Protein 5AZA (pdb70)

B-factor: mean 39.56, std 14.18, range [19.98, 106.53]

CATH classification: 2.60.40.3020 (+1 more: 2.60.40.3030)

Organism: NCBI:txid1185654

Structure (mmCIF, N/CA/C/O backbone):
data_5AZA
#
_entry.id   5AZA
#
_cell.length_a   66.468
_cell.length_b   100.467
_cell.length_c   140.920
_cell.angle_alpha   90.00
_cell.angle_beta   90.00
_cell.angle_gamma   90.00
#
_symmetry.space_group_name_H-M   'P 21 21 21'
#
loop_
_entity.id
_entity.type
_entity.pdbx_description
1 polymer 'Maltose-binding periplasmic protein,Oligosaccharyl transferase stt3 subunit related protein'
2 branched alpha-D-glucopyranose-(1-4)-alpha-D-glucopyranose
3 non-polymer 'CALCIUM ION'
4 water water
#
loop_
_atom_site.group_PDB
_atom_site.id
_atom_site.type_symbol
_atom_site.label_atom_id
_atom_site.label_alt_id
_atom_site.label_comp_id
_atom_site.label_asym_id
_atom_site.label_entity_id
_atom_site.label_seq_id
_atom_site.pdbx_PDB_ins_code
_atom_site.Cartn_x
_atom_site.Cartn_y
_atom_site.Cartn_z
_atom_site.occupancy
_atom_site.B_iso_or_equiv
_atom_site.auth_seq_id
_atom_site.auth_comp_id
_atom_site.auth_asym_id
_atom_site.auth_atom_id
_atom_site.pdbx_PDB_model_num
ATOM 1 N N . LYS A 1 2 ? 10.773 -0.272 22.235 1.00 45.86 1 LYS A N 1
ATOM 2 C CA . LYS A 1 2 ? 12.142 0.006 21.678 1.00 45.37 1 LYS A CA 1
ATOM 3 C C . LYS A 1 2 ? 12.130 0.938 20.474 1.00 45.78 1 LYS A C 1
ATOM 4 O O . LYS A 1 2 ? 11.196 0.926 19.693 1.00 47.07 1 LYS A O 1
ATOM 10 N N . ILE A 1 3 ? 13.178 1.750 20.343 1.00 38.18 2 ILE A N 1
ATOM 11 C CA . ILE A 1 3 ? 13.295 2.748 19.276 1.00 41.44 2 ILE A CA 1
ATOM 12 C C . ILE A 1 3 ? 13.341 2.099 17.906 1.00 40.17 2 ILE A C 1
ATOM 13 O O . ILE A 1 3 ? 14.052 1.148 17.704 1.00 41.03 2 ILE A O 1
ATOM 18 N N . GLU A 1 4 ? 12.635 2.663 16.943 1.00 42.30 3 GLU A N 1
ATOM 19 C CA . GLU A 1 4 ? 12.682 2.135 15.585 1.00 45.49 3 GLU A CA 1
ATOM 20 C C . GLU A 1 4 ? 12.555 3.280 14.614 1.00 42.82 3 GLU A C 1
ATOM 21 O O . GLU A 1 4 ? 11.758 4.217 14.830 1.00 40.71 3 GLU A O 1
ATOM 27 N N . GLU A 1 5 ? 13.253 3.158 13.497 1.00 40.42 4 GLU A N 1
ATOM 28 C CA . GLU A 1 5 ? 13.127 4.152 12.435 1.00 41.58 4 GLU A CA 1
ATOM 29 C C . GLU A 1 5 ? 11.662 4.177 11.940 1.00 39.08 4 GLU A C 1
ATOM 30 O O . GLU A 1 5 ? 11.037 3.158 11.723 1.00 44.78 4 GLU A O 1
ATOM 36 N N . GLY A 1 6 ? 11.113 5.365 11.810 1.00 38.00 5 GLY A N 1
ATOM 37 C CA . GLY A 1 6 ? 9.786 5.540 11.278 1.00 39.18 5 GLY A CA 1
ATOM 38 C C . GLY A 1 6 ? 8.706 5.543 12.324 1.00 40.62 5 GLY A C 1
ATOM 39 O O . GLY A 1 6 ? 7.535 5.567 11.956 1.00 41.25 5 GLY A O 1
ATOM 40 N N . LYS A 1 7 ? 9.066 5.449 13.611 1.00 36.18 6 LYS A N 1
ATOM 41 C CA . LYS A 1 7 ? 8.064 5.664 14.667 1.00 41.29 6 LYS A CA 1
ATOM 42 C C . LYS A 1 7 ? 8.674 6.374 15.909 1.00 38.74 6 LYS A C 1
ATOM 43 O O . LYS A 1 7 ? 9.899 6.557 15.982 1.00 33.27 6 LYS A O 1
ATOM 49 N N . LEU A 1 8 ? 7.835 6.784 16.862 1.00 36.26 7 LEU A N 1
ATOM 50 C CA . LEU A 1 8 ? 8.311 7.536 18.040 1.00 32.47 7 LEU A CA 1
ATOM 51 C C . LEU A 1 8 ? 7.923 6.886 19.327 1.00 31.85 7 LEU A C 1
ATOM 52 O O . LEU A 1 8 ? 6.782 6.496 19.507 1.00 32.65 7 LEU A O 1
ATOM 57 N N . VAL A 1 9 ? 8.888 6.820 20.237 1.00 30.75 8 VAL A N 1
ATOM 58 C CA . VAL A 1 9 ? 8.669 6.417 21.597 1.00 31.51 8 VAL A CA 1
ATOM 59 C C . VAL A 1 9 ? 8.907 7.611 22.542 1.00 29.23 8 VAL A C 1
ATOM 60 O O . VAL A 1 9 ? 9.925 8.317 22.439 1.00 26.17 8 VAL A O 1
ATOM 64 N N . ILE A 1 10 ? 7.975 7.801 23.473 1.00 24.97 9 ILE A N 1
ATOM 65 C CA . ILE A 1 10 ? 8.041 8.933 24.373 1.00 27.69 9 ILE A CA 1
ATOM 66 C C . ILE A 1 10 ? 7.903 8.518 25.811 1.00 27.06 9 ILE A C 1
ATOM 67 O O . ILE A 1 10 ? 7.074 7.680 26.119 1.00 26.58 9 ILE A O 1
ATOM 72 N N . TRP A 1 11 ? 8.768 9.074 26.672 1.00 24.29 10 TRP A N 1
ATOM 73 C CA . TRP A 1 11 ? 8.698 8.812 28.118 1.00 26.28 10 TRP A CA 1
ATOM 74 C C . TRP A 1 11 ? 8.300 10.062 28.860 1.00 25.55 10 TRP A C 1
ATOM 75 O O . TRP A 1 11 ? 8.875 11.107 28.636 1.00 25.09 10 TRP A O 1
ATOM 86 N N . ILE A 1 12 ? 7.343 9.924 29.767 1.00 24.08 11 ILE A N 1
ATOM 87 C CA . ILE A 1 12 ? 6.995 10.975 30.654 1.00 22.88 11 ILE A CA 1
ATOM 88 C C . ILE A 1 12 ? 6.664 10.406 32.006 1.00 25.55 11 ILE A C 1
ATOM 89 O O . ILE A 1 12 ? 6.334 9.248 32.150 1.00 24.49 11 ILE A O 1
ATOM 94 N N . ASN A 1 13 ? 6.736 11.216 33.030 1.00 24.29 12 ASN A N 1
ATOM 95 C CA . ASN A 1 13 ? 6.431 10.725 34.346 1.00 28.54 12 ASN A CA 1
ATOM 96 C C . ASN A 1 13 ? 4.932 10.412 34.590 1.00 30.18 12 ASN A C 1
ATOM 97 O O . ASN A 1 13 ? 4.045 11.030 34.001 1.00 26.15 12 ASN A O 1
ATOM 102 N N . GLY A 1 14 ? 4.692 9.461 35.501 1.00 27.08 13 GLY A N 1
ATOM 103 C CA . GLY A 1 14 ? 3.416 8.890 35.720 1.00 26.42 13 GLY A CA 1
ATOM 104 C C . GLY A 1 14 ? 2.484 9.799 36.468 1.00 28.19 13 GLY A C 1
ATOM 105 O O . GLY A 1 14 ? 1.283 9.497 36.576 1.00 27.40 13 GLY A O 1
ATOM 106 N N . ASP A 1 15 ? 2.998 10.923 36.953 1.00 27.45 14 ASP A N 1
ATOM 107 C CA . ASP A 1 15 ? 2.154 11.942 37.541 1.00 29.91 14 ASP A CA 1
ATOM 108 C C . ASP A 1 15 ? 1.663 13.020 36.522 1.00 28.56 14 ASP A C 1
ATOM 109 O O . ASP A 1 15 ? 0.891 13.880 36.881 1.00 27.49 14 ASP A O 1
ATOM 114 N N . LYS A 1 16 ? 2.107 12.947 35.279 1.00 27.48 15 LYS A N 1
ATOM 115 C CA . LYS A 1 16 ? 1.729 13.907 34.239 1.00 26.09 15 LYS A CA 1
ATOM 116 C C . LYS A 1 16 ? 0.699 13.305 33.309 1.00 26.98 15 LYS A C 1
ATOM 117 O O . LYS A 1 16 ? 0.269 12.108 33.442 1.00 24.67 15 LYS A O 1
ATOM 123 N N . GLY A 1 17 ? 0.290 14.114 32.335 1.00 24.43 16 GLY A N 1
ATOM 124 C CA . GLY A 1 17 ? -0.858 13.762 31.516 1.00 25.67 16 GLY A CA 1
ATOM 125 C C . GLY A 1 17 ? -0.519 12.857 30.370 1.00 26.16 16 GLY A C 1
ATOM 126 O O . GLY A 1 17 ? -0.671 13.228 29.217 1.00 26.46 16 GLY A O 1
ATOM 127 N N . TYR A 1 18 ? -0.090 11.641 30.671 1.00 25.55 17 TYR A N 1
ATOM 128 C CA . TYR A 1 18 ? 0.363 10.773 29.598 1.00 25.94 17 TYR A CA 1
ATOM 129 C C . TYR A 1 18 ? -0.722 10.327 28.637 1.00 24.98 17 TYR A C 1
ATOM 130 O O . TYR A 1 18 ? -0.394 10.059 27.503 1.00 23.64 17 TYR A O 1
ATOM 139 N N . ASN A 1 19 ? -1.958 10.111 29.118 1.00 25.67 18 ASN A N 1
ATOM 140 C CA . ASN A 1 19 ? -3.085 9.772 28.220 1.00 28.30 18 ASN A CA 1
ATOM 141 C C . ASN A 1 19 ? -3.456 10.895 27.279 1.00 28.78 18 ASN A C 1
ATOM 142 O O . ASN A 1 19 ? -3.784 10.657 26.135 1.00 29.16 18 ASN A O 1
ATOM 147 N N . GLY A 1 20 ? -3.422 12.149 27.740 1.00 29.52 19 GLY A N 1
ATOM 148 C CA . GLY A 1 20 ? -3.635 13.254 26.830 1.00 26.37 19 GLY A CA 1
ATOM 149 C C . GLY A 1 20 ? -2.510 13.356 25.834 1.00 30.38 19 GLY A C 1
ATOM 150 O O . GLY A 1 20 ? -2.768 13.622 24.668 1.00 27.72 19 GLY A O 1
ATOM 151 N N . LEU A 1 21 ? -1.246 13.170 26.288 1.00 28.22 20 LEU A N 1
ATOM 152 C CA . LEU A 1 21 ? -0.119 13.187 25.339 1.00 26.10 20 LEU A CA 1
ATOM 153 C C . LEU A 1 21 ? -0.313 12.112 24.229 1.00 28.34 20 LEU A C 1
ATOM 154 O O . LEU A 1 21 ? 0.055 12.333 23.075 1.00 21.90 20 LEU A O 1
ATOM 159 N N . ALA A 1 22 ? -0.831 10.931 24.620 1.00 25.26 21 ALA A N 1
ATOM 160 C CA . ALA A 1 22 ? -1.103 9.812 23.667 1.00 30.09 21 ALA A CA 1
ATOM 161 C C . ALA A 1 22 ? -2.150 10.163 22.647 1.00 30.81 21 ALA A C 1
ATOM 162 O O . ALA A 1 22 ? -2.032 9.718 21.483 1.00 29.51 21 ALA A O 1
ATOM 164 N N . GLU A 1 23 ? -3.135 10.982 23.054 1.00 34.19 22 GLU A N 1
ATOM 165 C CA . GLU A 1 23 ? -4.118 11.524 22.111 1.00 34.51 22 GLU A CA 1
ATOM 166 C C . GLU A 1 23 ? -3.420 12.474 21.142 1.00 36.06 22 GLU A C 1
ATOM 167 O O . GLU A 1 23 ? -3.732 12.485 19.958 1.00 29.06 22 GLU A O 1
ATOM 173 N N . VAL A 1 24 ? -2.480 13.273 21.601 1.00 28.28 23 VAL A N 1
ATOM 174 C CA . VAL A 1 24 ? -1.716 14.049 20.606 1.00 30.82 23 VAL A CA 1
ATOM 175 C C . VAL A 1 24 ? -1.004 13.150 19.608 1.00 31.46 23 VAL A C 1
ATOM 176 O O . VAL A 1 24 ? -0.971 13.448 18.405 1.00 34.93 23 VAL A O 1
ATOM 180 N N . GLY A 1 25 ? -0.447 12.057 20.101 1.00 31.74 24 GLY A N 1
ATOM 181 C CA . GLY A 1 25 ? 0.270 11.108 19.295 1.00 32.72 24 GLY A CA 1
ATOM 182 C C . GLY A 1 25 ? -0.625 10.417 18.270 1.00 37.32 24 GLY A C 1
ATOM 183 O O . GLY A 1 25 ? -0.183 10.162 17.156 1.00 36.64 24 GLY A O 1
ATOM 184 N N . LYS A 1 26 ? -1.873 10.159 18.636 1.00 38.23 25 LYS A N 1
ATOM 185 C CA . LYS A 1 26 ? -2.900 9.629 17.678 1.00 41.49 25 LYS A CA 1
ATOM 186 C C . LYS A 1 26 ? -3.192 10.611 16.516 1.00 42.72 25 LYS A C 1
ATOM 187 O O . LYS A 1 26 ? -3.225 10.204 15.332 1.00 38.19 25 LYS A O 1
ATOM 193 N N . LYS A 1 27 ? -3.355 11.887 16.840 1.00 35.13 26 LYS A N 1
ATOM 194 C CA . LYS A 1 27 ? -3.486 12.902 15.806 1.00 38.34 26 LYS A CA 1
ATOM 195 C C . LYS A 1 27 ? -2.269 12.930 14.892 1.00 43.65 26 LYS A C 1
ATOM 196 O O . LYS A 1 27 ? -2.418 12.953 13.660 1.00 44.70 26 LYS A O 1
ATOM 202 N N . PHE A 1 28 ? -1.066 12.889 15.471 1.00 37.59 27 PHE A N 1
ATOM 203 C CA . PHE A 1 28 ? 0.151 12.790 14.666 1.00 36.11 27 PHE A CA 1
ATOM 204 C C . PHE A 1 28 ? 0.106 11.627 13.690 1.00 36.03 27 PHE A C 1
ATOM 205 O O . PHE A 1 28 ? 0.380 11.782 12.520 1.00 32.54 27 PHE A O 1
ATOM 213 N N . GLU A 1 29 ? -0.174 10.445 14.204 1.00 42.12 28 GLU A N 1
ATOM 214 C CA . GLU A 1 29 ? -0.192 9.221 13.387 1.00 44.53 28 GLU A CA 1
ATOM 215 C C . GLU A 1 29 ? -1.272 9.337 12.311 1.00 44.79 28 GLU A C 1
ATOM 216 O O . GLU A 1 29 ? -1.062 8.903 11.177 1.00 38.84 28 GLU A O 1
ATOM 222 N N . LYS A 1 30 ? -2.397 9.948 12.667 1.00 39.53 29 LYS A N 1
ATOM 223 C CA . LYS A 1 30 ? -3.486 10.125 11.725 1.00 44.79 29 LYS A CA 1
ATOM 224 C C . LYS A 1 30 ? -3.042 11.016 10.552 1.00 49.61 29 LYS A C 1
ATOM 225 O O . LYS A 1 30 ? -3.430 10.764 9.417 1.00 49.41 29 LYS A O 1
ATOM 231 N N . ASP A 1 31 ? -2.189 12.014 10.783 1.00 42.89 30 ASP A N 1
ATOM 232 C CA . ASP A 1 31 ? -1.826 12.939 9.699 1.00 47.34 30 ASP A CA 1
ATOM 233 C C . ASP A 1 31 ? -0.608 12.529 8.940 1.00 48.99 30 ASP A C 1
ATOM 234 O O . ASP A 1 31 ? -0.328 13.066 7.873 1.00 50.00 30 ASP A O 1
ATOM 239 N N . THR A 1 32 ? 0.124 11.582 9.502 1.00 43.99 31 THR A N 1
ATOM 240 C CA . THR A 1 32 ? 1.504 11.476 9.234 1.00 42.79 31 THR A CA 1
ATOM 241 C C . THR A 1 32 ? 1.895 10.047 8.970 1.00 42.88 31 THR A C 1
ATOM 242 O O . THR A 1 32 ? 2.920 9.818 8.358 1.00 49.02 31 THR A O 1
ATOM 246 N N . GLY A 1 33 ? 1.109 9.082 9.451 1.00 42.93 32 GLY A N 1
ATOM 247 C CA . GLY A 1 33 ? 1.485 7.651 9.405 1.00 44.96 32 GLY A CA 1
ATOM 248 C C . GLY A 1 33 ? 2.472 7.154 10.472 1.00 48.78 32 GLY A C 1
ATOM 249 O O . GLY A 1 33 ? 2.766 5.985 10.538 1.00 48.46 32 GLY A O 1
ATOM 250 N N . ILE A 1 34 ? 2.956 8.029 11.344 1.00 47.97 33 ILE A N 1
ATOM 251 C CA . ILE A 1 34 ? 3.993 7.673 12.285 1.00 43.10 33 ILE A CA 1
ATOM 252 C C . ILE A 1 34 ? 3.351 7.407 13.616 1.00 39.51 33 ILE A C 1
ATOM 253 O O . ILE A 1 34 ? 2.691 8.262 14.181 1.00 39.66 33 ILE A O 1
ATOM 258 N N . LYS A 1 35 ? 3.536 6.200 14.092 1.00 36.63 34 LYS A N 1
ATOM 259 C CA . LYS A 1 35 ? 2.971 5.755 15.327 1.00 45.76 34 LYS A CA 1
ATOM 260 C C . LYS A 1 35 ? 3.771 6.338 16.493 1.00 39.87 34 LYS A C 1
ATOM 261 O O . LYS A 1 35 ? 4.979 6.407 16.437 1.00 35.13 34 LYS A O 1
ATOM 267 N N . VAL A 1 36 ? 3.064 6.764 17.521 1.00 36.59 35 VAL A N 1
ATOM 268 C CA . VAL A 1 36 ? 3.684 7.322 18.688 1.00 35.80 35 VAL A CA 1
ATOM 269 C C . VAL A 1 36 ? 3.254 6.493 19.876 1.00 38.86 35 VAL A C 1
ATOM 270 O O . VAL A 1 36 ? 2.056 6.293 20.109 1.00 39.71 35 VAL A O 1
ATOM 274 N N . THR A 1 37 ? 4.229 6.031 20.643 1.00 31.80 36 THR A N 1
ATOM 275 C CA . THR A 1 37 ? 3.968 5.318 21.885 1.00 31.72 36 THR A CA 1
ATOM 276 C C . THR A 1 37 ? 4.444 6.135 23.049 1.00 30.31 36 THR A C 1
ATOM 277 O O . THR A 1 37 ? 5.653 6.492 23.106 1.00 28.22 36 THR A O 1
ATOM 281 N N . VAL A 1 38 ? 3.521 6.384 23.978 1.00 30.52 37 VAL A N 1
ATOM 282 C CA . VAL A 1 38 ? 3.824 6.995 25.271 1.00 30.62 37 VAL A CA 1
ATOM 283 C C . VAL A 1 38 ? 3.898 6.013 26.407 1.00 29.43 37 VAL A C 1
ATOM 284 O O . VAL A 1 38 ? 2.942 5.267 26.647 1.00 28.54 37 VAL A O 1
ATOM 288 N N . GLU A 1 39 ? 5.008 6.085 27.149 1.00 26.96 38 GLU A N 1
ATOM 289 C CA . GLU A 1 39 ? 5.247 5.286 28.338 1.00 27.85 38 GLU A CA 1
ATOM 290 C C . GLU A 1 39 ? 5.625 6.150 29.545 1.00 26.55 38 GLU A C 1
ATOM 291 O O . GLU A 1 39 ? 6.187 7.235 29.377 1.00 26.73 38 GLU A O 1
ATOM 297 N N . HIS A 1 40 ? 5.384 5.620 30.747 1.00 25.41 39 HIS A N 1
ATOM 298 C CA . HIS A 1 40 ? 5.714 6.259 32.025 1.00 26.14 39 HIS A CA 1
ATOM 299 C C . HIS A 1 40 ? 6.482 5.344 32.958 1.00 27.05 39 HIS A C 1
ATOM 300 O O . HIS A 1 40 ? 6.008 4.982 34.046 1.00 26.22 39 HIS A O 1
ATOM 307 N N . PRO A 1 41 ? 7.695 4.951 32.545 1.00 28.55 40 PRO A N 1
ATOM 308 C CA . PRO A 1 41 ? 8.411 4.027 33.399 1.00 30.06 40 PRO A CA 1
ATOM 309 C C . PRO A 1 41 ? 8.696 4.634 34.755 1.00 29.50 40 PRO A C 1
ATOM 310 O O . PRO A 1 41 ? 8.755 5.848 34.892 1.00 27.66 40 PRO A O 1
ATOM 314 N N . ASP A 1 42 ? 8.871 3.755 35.728 1.00 33.28 41 ASP A N 1
ATOM 315 C CA . ASP A 1 42 ? 9.339 4.096 37.048 1.00 37.46 41 ASP A CA 1
ATOM 316 C C . ASP A 1 42 ? 10.734 4.659 37.017 1.00 31.57 41 ASP A C 1
ATOM 317 O O . ASP A 1 42 ? 11.568 4.118 36.356 1.00 30.85 41 ASP A O 1
ATOM 322 N N . LYS A 1 43 ? 11.008 5.687 37.794 1.00 30.66 42 LYS A N 1
ATOM 323 C CA . LYS A 1 43 ? 12.394 6.155 37.971 1.00 34.69 42 LYS A CA 1
ATOM 324 C C . LYS A 1 43 ? 12.999 6.502 36.655 1.00 33.23 42 LYS A C 1
ATOM 325 O O . LYS A 1 43 ? 14.196 6.275 36.402 1.00 30.04 42 LYS A O 1
ATOM 331 N N . LEU A 1 44 ? 12.185 7.145 35.836 1.00 27.60 43 LEU A N 1
ATOM 332 C CA . LEU A 1 44 ? 12.575 7.359 34.479 1.00 29.80 43 LEU A CA 1
ATOM 333 C C . LEU A 1 44 ? 13.781 8.270 34.375 1.00 26.38 43 LEU A C 1
ATOM 334 O O . LEU A 1 44 ? 14.554 8.145 33.443 1.00 26.60 43 LEU A O 1
ATOM 339 N N . GLU A 1 45 ? 13.899 9.209 35.299 1.00 26.54 44 GLU A N 1
ATOM 340 C CA . GLU A 1 45 ? 14.971 10.175 35.285 1.00 29.26 44 GLU A CA 1
ATOM 341 C C . GLU A 1 45 ? 16.372 9.495 35.605 1.00 29.23 44 GLU A C 1
ATOM 342 O O . GLU A 1 45 ? 17.385 10.064 35.301 1.00 28.46 44 GLU A O 1
ATOM 348 N N . GLU A 1 46 ? 16.341 8.367 36.289 1.00 26.01 45 GLU A N 1
ATOM 349 C CA . GLU A 1 46 ? 17.493 7.499 36.524 1.00 30.88 45 GLU A CA 1
ATOM 350 C C . GLU A 1 46 ? 17.699 6.457 35.459 1.00 30.57 45 GLU A C 1
ATOM 351 O O . GLU A 1 46 ? 18.850 6.152 35.111 1.00 31.39 45 GLU A O 1
ATOM 357 N N . LYS A 1 47 ? 16.604 5.981 34.868 1.00 30.06 46 LYS A N 1
ATOM 358 C CA . LYS A 1 47 ? 16.691 5.007 33.828 1.00 33.24 46 LYS A CA 1
ATOM 359 C C . LYS A 1 47 ? 17.236 5.613 32.558 1.00 38.30 46 LYS A C 1
ATOM 360 O O . LYS A 1 47 ? 18.071 4.996 31.883 1.00 31.17 46 LYS A O 1
ATOM 366 N N . PHE A 1 48 ? 16.789 6.822 32.229 1.00 30.74 47 PHE A N 1
ATOM 367 C CA . PHE A 1 48 ? 17.236 7.444 31.004 1.00 29.46 47 PHE A CA 1
ATOM 368 C C . PHE A 1 48 ? 18.765 7.439 30.784 1.00 29.04 47 PHE A C 1
ATOM 369 O O . PHE A 1 48 ? 19.190 6.976 29.766 1.00 28.97 47 PHE A O 1
ATOM 377 N N . PRO A 1 49 ? 19.567 8.011 31.688 1.00 27.36 48 PRO A N 1
ATOM 378 C CA . PRO A 1 49 ? 20.981 8.034 31.383 1.00 30.26 48 PRO A CA 1
ATOM 379 C C . PRO A 1 49 ? 21.606 6.664 31.329 1.00 32.16 48 PRO A C 1
ATOM 380 O O . PRO A 1 49 ? 22.527 6.464 30.569 1.00 35.81 48 PRO A O 1
ATOM 384 N N . GLN A 1 50 ? 21.074 5.695 32.053 1.00 33.44 49 GLN A N 1
ATOM 385 C CA . GLN A 1 50 ? 21.571 4.326 31.904 1.00 36.54 49 GLN A CA 1
ATOM 386 C C . GLN A 1 50 ? 21.375 3.728 30.526 1.00 35.02 49 GLN A C 1
ATOM 387 O O . GLN A 1 50 ? 22.336 3.263 29.903 1.00 34.20 49 GLN A O 1
ATOM 393 N N . VAL A 1 51 ? 20.144 3.760 30.029 1.00 31.71 50 VAL A N 1
ATOM 394 C CA . VAL A 1 51 ? 19.839 3.137 28.753 1.00 29.64 50 VAL A CA 1
ATOM 395 C C . VAL A 1 51 ? 20.256 3.978 27.587 1.00 29.30 50 VAL A C 1
ATOM 396 O O . VAL A 1 51 ? 20.585 3.426 26.526 1.00 29.49 50 VAL A O 1
ATOM 400 N N . ALA A 1 52 ? 20.209 5.308 27.727 1.00 27.97 51 ALA A N 1
ATOM 401 C CA . ALA A 1 52 ? 20.584 6.108 26.613 1.00 30.27 51 ALA A CA 1
ATOM 402 C C . ALA A 1 52 ? 22.113 5.997 26.409 1.00 30.79 51 ALA A C 1
ATOM 403 O O . ALA A 1 52 ? 22.603 6.236 25.315 1.00 29.19 51 ALA A O 1
ATOM 405 N N . ALA A 1 53 ? 22.863 5.674 27.450 1.00 31.91 52 ALA A N 1
ATOM 406 C CA . ALA A 1 53 ? 24.330 5.573 27.281 1.00 34.68 52 ALA A CA 1
ATOM 407 C C . ALA A 1 53 ? 24.715 4.424 26.316 1.00 35.62 52 ALA A C 1
ATOM 408 O O . ALA A 1 53 ? 25.714 4.529 25.629 1.00 39.46 52 ALA A O 1
ATOM 410 N N . THR A 1 54 ? 23.942 3.333 26.283 1.00 36.50 53 THR A N 1
ATOM 411 C CA . THR A 1 54 ? 24.110 2.257 25.296 1.00 37.66 53 THR A CA 1
ATOM 412 C C . THR A 1 54 ? 23.279 3.015 24.293 1.00 41.59 53 THR A C 1
ATOM 413 O O . THR A 1 54 ? 23.000 4.154 24.530 1.00 53.84 53 THR A O 1
ATOM 417 N N . GLY A 1 55 ? 22.858 2.587 23.167 1.00 39.59 54 GLY A N 1
ATOM 418 C CA . GLY A 1 55 ? 22.071 3.688 22.487 1.00 28.24 54 GLY A CA 1
ATOM 419 C C . GLY A 1 55 ? 20.577 3.360 22.560 1.00 29.45 54 GLY A C 1
ATOM 420 O O . GLY A 1 55 ? 19.888 3.289 21.525 1.00 31.79 54 GLY A O 1
ATOM 421 N N . ASP A 1 56 ? 20.071 3.119 23.745 1.00 28.32 55 ASP A N 1
ATOM 422 C CA . ASP A 1 56 ? 18.651 2.741 23.884 1.00 33.73 55 ASP A CA 1
ATOM 423 C C . ASP A 1 56 ? 17.844 3.915 24.489 1.00 32.31 55 ASP A C 1
ATOM 424 O O . ASP A 1 56 ? 18.267 5.059 24.364 1.00 27.33 55 ASP A O 1
ATOM 429 N N . GLY A 1 57 ? 16.669 3.627 25.066 1.00 29.01 56 GLY A N 1
ATOM 430 C CA . GLY A 1 57 ? 15.779 4.663 25.584 1.00 31.15 56 GLY A CA 1
ATOM 431 C C . GLY A 1 57 ? 14.765 5.121 24.578 1.00 30.20 56 GLY A C 1
ATOM 432 O O . GLY A 1 57 ? 14.620 4.547 23.485 1.00 29.64 56 GLY A O 1
ATOM 433 N N . PRO A 1 58 ? 14.026 6.165 24.933 1.00 29.33 57 PRO A N 1
ATOM 434 C CA . PRO A 1 58 ? 12.967 6.633 24.053 1.00 27.78 57 PRO A CA 1
ATOM 435 C C . PRO A 1 58 ? 13.499 7.607 23.019 1.00 28.74 57 PRO A C 1
ATOM 436 O O . PRO A 1 58 ? 14.618 8.034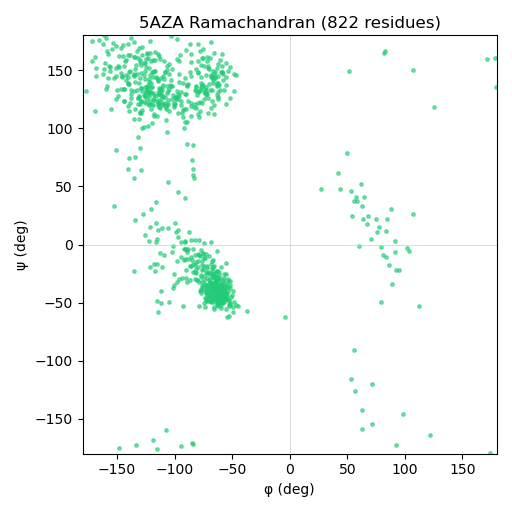 23.147 1.00 27.20 57 PRO A O 1
ATOM 440 N N . ASP A 1 59 ? 12.693 8.018 22.037 1.00 26.21 58 ASP A N 1
ATOM 441 C CA . ASP A 1 59 ? 13.111 9.084 21.169 1.00 26.13 58 ASP A CA 1
ATOM 442 C C . ASP A 1 59 ? 13.045 10.413 21.889 1.00 26.52 58 ASP A C 1
ATOM 443 O O . ASP A 1 59 ? 13.870 11.263 21.653 1.00 25.26 58 ASP A O 1
ATOM 448 N N . ILE A 1 60 ? 12.066 10.567 22.794 1.00 27.27 59 ILE A N 1
ATOM 449 C CA . ILE A 1 60 ? 11.784 11.834 23.419 1.00 25.73 59 ILE A CA 1
ATOM 450 C C . ILE A 1 60 ? 11.578 11.563 24.915 1.00 24.46 59 ILE A C 1
ATOM 451 O O . ILE A 1 60 ? 10.917 10.606 25.308 1.00 24.75 59 ILE A O 1
ATOM 456 N N . ILE A 1 61 ? 12.225 12.363 25.720 1.00 24.20 60 ILE A N 1
ATOM 457 C CA . ILE A 1 61 ? 12.059 12.295 27.145 1.00 26.61 60 ILE A CA 1
ATOM 458 C C . ILE A 1 61 ? 11.548 13.613 27.754 1.00 25.41 60 ILE A C 1
ATOM 459 O O . ILE A 1 61 ? 12.074 14.664 27.439 1.00 24.66 60 ILE A O 1
ATOM 464 N N . PHE A 1 62 ? 10.560 13.508 28.665 1.00 21.49 61 PHE A N 1
ATOM 465 C CA . PHE A 1 62 ? 9.980 14.635 29.329 1.00 23.59 61 PHE A CA 1
ATOM 466 C C . PHE A 1 62 ? 10.476 14.562 30.772 1.00 25.53 61 PHE A C 1
ATOM 467 O O . PHE A 1 62 ? 10.323 13.513 31.462 1.00 25.46 61 PHE A O 1
ATOM 475 N N . TRP A 1 63 ? 11.055 15.657 31.230 1.00 22.98 62 TRP A N 1
ATOM 476 C CA . TRP A 1 63 ? 11.352 15.794 32.664 1.00 24.19 62 TRP A CA 1
ATOM 477 C C . TRP A 1 63 ? 11.482 17.285 32.947 1.00 25.42 62 TRP A C 1
ATOM 478 O O . TRP A 1 63 ? 11.685 18.082 32.025 1.00 25.54 62 TRP A O 1
ATOM 489 N N . ALA A 1 64 ? 11.422 17.675 34.220 1.00 23.05 63 ALA A N 1
ATOM 490 C CA . ALA A 1 64 ? 11.823 19.029 34.594 1.00 24.01 63 ALA A CA 1
ATOM 491 C C . ALA A 1 64 ? 13.262 19.320 34.119 1.00 24.73 63 ALA A C 1
ATOM 492 O O . ALA A 1 64 ? 14.072 18.418 34.051 1.00 22.80 63 ALA A O 1
ATOM 494 N N . HIS A 1 65 ? 13.528 20.562 33.708 1.00 23.29 64 HIS A N 1
ATOM 495 C CA . HIS A 1 65 ? 14.797 20.961 33.127 1.00 21.65 64 HIS A CA 1
ATOM 496 C C . HIS A 1 65 ? 16.084 20.681 33.966 1.00 22.31 64 HIS A C 1
ATOM 497 O O . HIS A 1 65 ? 17.204 20.691 33.448 1.00 22.42 64 HIS A O 1
ATOM 504 N N . ASP A 1 66 ? 15.935 20.402 35.242 1.00 24.44 65 ASP A N 1
ATOM 505 C CA . ASP A 1 66 ? 17.111 20.328 36.103 1.00 25.20 65 ASP A CA 1
ATOM 506 C C . ASP A 1 66 ? 18.034 19.150 35.804 1.00 28.65 65 ASP A C 1
ATOM 507 O O . ASP A 1 66 ? 19.207 19.239 36.024 1.00 26.11 65 ASP A O 1
ATOM 512 N N . ARG A 1 67 ? 17.480 18.065 35.292 1.00 26.11 66 ARG A N 1
ATOM 513 C CA . ARG A 1 67 ? 18.265 16.910 34.931 1.00 29.31 66 ARG A CA 1
ATOM 514 C C . ARG A 1 67 ? 18.988 16.952 33.575 1.00 27.23 66 ARG A C 1
ATOM 515 O O . ARG A 1 67 ? 19.834 16.070 33.303 1.00 28.75 66 ARG A O 1
ATOM 523 N N . PHE A 1 68 ? 18.594 17.880 32.719 1.00 26.22 67 PHE A N 1
ATOM 524 C CA . PHE A 1 68 ? 18.928 17.818 31.299 1.00 25.78 67 PHE A CA 1
ATOM 525 C C . PHE A 1 68 ? 20.360 18.232 31.044 1.00 24.95 67 PHE A C 1
ATOM 526 O O . PHE A 1 68 ? 20.923 17.846 30.044 1.00 23.47 67 PHE A O 1
ATOM 534 N N . GLY A 1 69 ? 20.899 19.087 31.899 1.00 24.09 68 GLY A N 1
ATOM 535 C CA . GLY A 1 69 ? 22.319 19.483 31.750 1.00 27.74 68 GLY A CA 1
ATOM 536 C C . GLY A 1 69 ? 23.240 18.246 31.846 1.00 27.29 68 GLY A C 1
ATOM 537 O O . GLY A 1 69 ? 24.158 18.077 31.064 1.00 29.93 68 GLY A O 1
ATOM 538 N N . GLY A 1 70 ? 23.034 17.429 32.860 1.00 26.62 69 GLY A N 1
ATOM 539 C CA . GLY A 1 70 ? 23.830 16.212 33.032 1.00 26.63 69 GLY A CA 1
ATOM 540 C C . GLY A 1 70 ? 23.643 15.299 31.817 1.00 28.72 69 GLY A C 1
ATOM 541 O O . GLY A 1 70 ? 24.604 14.693 31.329 1.00 23.00 69 GLY A O 1
ATOM 542 N N . TYR A 1 71 ? 22.409 15.189 31.321 1.00 26.77 70 TYR A N 1
ATOM 543 C CA . TYR A 1 71 ? 22.205 14.371 30.158 1.00 28.60 70 TYR A CA 1
ATOM 544 C C . TYR A 1 71 ? 23.001 14.949 28.984 1.00 31.00 70 TYR A C 1
ATOM 545 O O . TYR A 1 71 ? 23.649 14.176 28.189 1.00 29.37 70 TYR A O 1
ATOM 554 N N . ALA A 1 72 ? 22.869 16.259 28.774 1.00 27.55 71 ALA A N 1
ATOM 555 C CA . ALA A 1 72 ? 23.558 16.876 27.674 1.00 27.91 71 ALA A CA 1
ATOM 556 C C . ALA A 1 72 ? 25.061 16.682 27.803 1.00 29.39 71 ALA A C 1
ATOM 557 O O . ALA A 1 72 ? 25.703 16.414 26.834 1.00 28.36 71 ALA A O 1
ATOM 559 N N . GLN A 1 73 ? 25.619 16.873 28.990 1.00 31.80 72 GLN A N 1
ATOM 560 C CA . GLN A 1 73 ? 27.065 16.803 29.193 1.00 35.15 72 GLN A CA 1
ATOM 561 C C . GLN A 1 73 ? 27.478 15.367 28.870 1.00 36.99 72 GLN A C 1
ATOM 562 O O . GLN A 1 73 ? 28.556 15.134 28.457 1.00 33.67 72 GLN A O 1
ATOM 568 N N . SER A 1 74 ? 26.612 14.403 29.105 1.00 34.01 73 SER A N 1
ATOM 569 C CA . SER A 1 74 ? 26.955 13.051 28.798 1.00 33.90 73 SER A CA 1
ATOM 570 C C . SER A 1 74 ? 26.763 12.676 27.362 1.00 31.70 73 SER A C 1
ATOM 571 O O . SER A 1 74 ? 26.891 11.523 27.074 1.00 32.20 73 SER A O 1
ATOM 574 N N . GLY A 1 75 ? 26.386 13.610 26.480 1.00 34.52 74 GLY A N 1
ATOM 575 C CA . GLY A 1 75 ? 26.113 13.290 25.078 1.00 31.29 74 GLY A CA 1
ATOM 576 C C . GLY A 1 75 ? 24.786 12.574 24.832 1.00 31.13 74 GLY A C 1
ATOM 577 O O . GLY A 1 75 ? 24.602 11.964 23.793 1.00 31.14 74 GLY A O 1
ATOM 578 N N . LEU A 1 76 ? 23.828 12.674 25.728 1.00 27.46 75 LEU A N 1
ATOM 579 C CA . LEU A 1 76 ? 22.573 11.905 25.563 1.00 27.12 75 LEU A CA 1
ATOM 580 C C . LEU A 1 76 ? 21.456 12.610 24.828 1.00 26.40 75 LEU A C 1
ATOM 581 O O . LEU A 1 76 ? 20.369 12.010 24.592 1.00 26.07 75 LEU A O 1
ATOM 586 N N . LEU A 1 77 ? 21.693 13.851 24.485 1.00 26.08 76 LEU A N 1
ATOM 587 C CA . LEU A 1 77 ? 20.659 14.748 23.972 1.00 32.30 76 LEU A CA 1
ATOM 588 C C . LEU A 1 77 ? 21.114 15.436 22.715 1.00 31.38 76 LEU A C 1
ATOM 589 O O . LEU A 1 77 ? 22.220 15.881 22.628 1.00 37.35 76 LEU A O 1
ATOM 594 N N . ALA A 1 78 ? 20.233 15.566 21.746 1.00 32.70 77 ALA A N 1
ATOM 595 C CA . ALA A 1 78 ? 20.580 16.264 20.525 1.00 32.77 77 ALA A CA 1
ATOM 596 C C . ALA A 1 78 ? 20.303 17.732 20.793 1.00 33.34 77 ALA A C 1
ATOM 597 O O . ALA A 1 78 ? 19.408 18.080 21.571 1.00 31.26 77 ALA A O 1
ATOM 599 N N . GLU A 1 79 ? 21.083 18.605 20.162 1.00 29.69 78 GLU A N 1
ATOM 600 C CA . GLU A 1 79 ? 20.766 20.013 20.154 1.00 31.91 78 GLU A CA 1
ATOM 601 C C . GLU A 1 79 ? 19.501 20.180 19.356 1.00 33.54 78 GLU A C 1
ATOM 602 O O . GLU A 1 79 ? 19.336 19.540 18.360 1.00 29.87 78 GLU A O 1
ATOM 608 N N . ILE A 1 80 ? 18.591 21.025 19.799 1.00 32.64 79 ILE A N 1
ATOM 609 C CA . ILE A 1 80 ? 17.342 21.165 19.058 1.00 34.05 79 ILE A CA 1
ATOM 610 C C . ILE A 1 80 ? 17.551 22.429 18.174 1.00 35.07 79 ILE A C 1
ATOM 611 O O . ILE A 1 80 ? 18.425 23.228 18.468 1.00 33.30 79 ILE A O 1
ATOM 616 N N . THR A 1 81 ? 16.770 22.586 17.099 1.00 36.72 80 THR A N 1
ATOM 617 C CA . THR A 1 81 ? 16.982 23.657 16.100 1.00 40.73 80 THR A CA 1
ATOM 618 C C . THR A 1 81 ? 15.683 24.350 15.700 1.00 41.31 80 THR A C 1
ATOM 619 O O . THR A 1 81 ? 15.328 24.320 14.511 1.00 37.19 80 THR A O 1
ATOM 623 N N . PRO A 1 82 ? 14.946 24.923 16.680 1.00 35.31 81 PRO A N 1
ATOM 624 C CA . PRO A 1 82 ? 13.759 25.689 16.402 1.00 33.34 81 PRO A CA 1
ATOM 625 C C . PRO A 1 82 ? 14.166 26.953 15.751 1.00 31.67 81 PRO A C 1
ATOM 626 O O . PRO A 1 82 ? 15.099 27.522 16.240 1.00 29.07 81 PRO A O 1
ATOM 630 N N . ASP A 1 83 ? 13.470 27.429 14.712 1.00 33.49 82 ASP A N 1
ATOM 631 C CA . ASP A 1 83 ? 13.813 28.772 14.181 1.00 37.88 82 ASP A CA 1
ATOM 632 C C . ASP A 1 83 ? 13.316 29.933 15.057 1.00 34.64 82 ASP A C 1
ATOM 633 O O . ASP A 1 83 ? 12.567 29.700 15.997 1.00 31.09 82 ASP A O 1
ATOM 638 N N . LYS A 1 84 ? 13.781 31.157 14.788 1.00 35.70 83 LYS A N 1
ATOM 639 C CA . LYS A 1 84 ? 13.431 32.299 15.605 1.00 38.75 83 LYS A CA 1
ATOM 640 C C . LYS A 1 84 ? 11.959 32.434 15.636 1.00 37.52 83 LYS A C 1
ATOM 641 O O . LYS A 1 84 ? 11.420 32.735 16.692 1.00 41.06 83 LYS A O 1
ATOM 647 N N . ALA A 1 85 ? 11.287 32.164 14.526 1.00 33.40 84 ALA A N 1
ATOM 648 C CA . ALA A 1 85 ? 9.797 32.337 14.500 1.00 38.46 84 ALA A CA 1
ATOM 649 C C . ALA A 1 85 ? 9.121 31.393 15.515 1.00 35.32 84 ALA A C 1
ATOM 650 O O . ALA A 1 85 ? 8.197 31.786 16.212 1.00 32.88 84 ALA A O 1
ATOM 652 N N . PHE A 1 86 ? 9.600 30.146 15.600 1.00 33.56 85 PHE A N 1
ATOM 653 C CA . PHE A 1 86 ? 9.070 29.239 16.601 1.00 32.51 85 PHE A CA 1
ATOM 654 C C . PHE A 1 86 ? 9.465 29.693 18.043 1.00 30.75 85 PHE A C 1
ATOM 655 O O . PHE A 1 86 ? 8.633 29.700 18.923 1.00 26.69 85 PHE A O 1
ATOM 663 N N . GLN A 1 87 ? 10.698 30.111 18.265 1.00 27.07 86 GLN A N 1
ATOM 664 C CA . GLN A 1 87 ? 11.114 30.560 19.616 1.00 28.42 86 GLN A CA 1
ATOM 665 C C . GLN A 1 87 ? 10.253 31.670 20.164 1.00 30.14 86 GLN A C 1
ATOM 666 O O . GLN A 1 87 ? 9.974 31.743 21.401 1.00 28.81 86 GLN A O 1
ATOM 672 N N . ASP A 1 88 ? 9.876 32.566 19.258 1.00 29.52 87 ASP A N 1
ATOM 673 C CA . ASP A 1 88 ? 9.036 33.743 19.568 1.00 31.92 87 ASP A CA 1
ATOM 674 C C . ASP A 1 88 ? 7.647 33.356 20.067 1.00 31.96 87 ASP A C 1
ATOM 675 O O . ASP A 1 88 ? 7.012 34.144 20.684 1.00 29.03 87 ASP A O 1
ATOM 680 N N . LYS A 1 89 ? 7.169 32.155 19.760 1.00 30.51 88 LYS A N 1
ATOM 681 C CA . LYS A 1 89 ? 5.852 31.677 20.223 1.00 33.93 88 LYS A CA 1
ATOM 682 C C . LYS A 1 89 ? 5.797 31.351 21.708 1.00 36.36 88 LYS A C 1
ATOM 683 O O . LYS A 1 89 ? 4.706 31.282 22.337 1.00 34.19 88 LYS A O 1
ATOM 689 N N . LEU A 1 90 ? 6.980 31.133 22.271 1.00 31.09 89 LEU A N 1
ATOM 690 C CA . LEU A 1 90 ? 7.082 30.745 23.656 1.00 30.36 89 LEU A CA 1
ATOM 691 C C . LEU A 1 90 ? 7.599 31.929 24.463 1.00 29.59 89 LEU A C 1
ATOM 692 O O . LEU A 1 90 ? 8.378 32.746 23.935 1.00 28.98 89 LEU A O 1
ATOM 697 N N . TYR A 1 91 ? 7.201 31.990 25.732 1.00 27.34 90 TYR A N 1
ATOM 698 C CA . TYR A 1 91 ? 7.761 32.958 26.661 1.00 28.27 90 TYR A CA 1
ATOM 699 C C . TYR A 1 91 ? 9.296 32.900 26.660 1.00 28.14 90 TYR A C 1
ATOM 700 O O . TYR A 1 91 ? 9.878 31.836 26.800 1.00 29.67 90 TYR A O 1
ATOM 709 N N . PRO A 1 92 ? 9.933 34.045 26.443 1.00 26.28 91 PRO A N 1
ATOM 710 C CA . PRO A 1 92 ? 11.327 34.147 26.147 1.00 26.78 91 PRO A CA 1
ATOM 711 C C . PRO A 1 92 ? 12.231 33.588 27.209 1.00 27.61 91 PRO A C 1
ATOM 712 O O . PRO A 1 92 ? 13.195 32.947 26.864 1.00 28.27 91 PRO A O 1
ATOM 716 N N . PHE A 1 93 ? 11.881 33.727 28.473 1.00 25.27 92 PHE A N 1
ATOM 717 C CA . PHE A 1 93 ? 12.736 33.213 29.525 1.00 28.37 92 PHE A CA 1
ATOM 718 C C . PHE A 1 93 ? 12.572 31.753 29.886 1.00 28.43 92 PHE A C 1
ATOM 719 O O . PHE A 1 93 ? 13.455 31.210 30.539 1.00 25.61 92 PHE A O 1
ATOM 727 N N . THR A 1 94 ? 11.509 31.097 29.432 1.00 28.36 93 THR A N 1
ATOM 728 C CA . THR A 1 94 ? 11.464 29.630 29.469 1.00 27.53 93 THR A CA 1
ATOM 729 C C . THR A 1 94 ? 12.607 28.974 28.697 1.00 27.69 93 THR A C 1
ATOM 730 O O . THR A 1 94 ? 13.113 27.981 29.155 1.00 25.27 93 THR A O 1
ATOM 734 N N . TRP A 1 95 ? 13.063 29.564 27.585 1.00 26.72 94 TRP A N 1
ATOM 735 C CA . TRP A 1 95 ? 14.221 29.038 26.860 1.00 27.25 94 TRP A CA 1
ATOM 736 C C . TRP A 1 95 ? 15.477 29.001 27.676 1.00 30.19 94 TRP A C 1
ATOM 737 O O . TRP A 1 95 ? 16.340 28.187 27.389 1.00 30.47 94 TRP A O 1
ATOM 748 N N . ASP A 1 96 ? 15.632 29.892 28.651 1.00 29.66 95 ASP A N 1
ATOM 749 C CA . ASP A 1 96 ? 16.844 29.868 29.473 1.00 33.90 95 ASP A CA 1
ATOM 750 C C . ASP A 1 96 ? 16.916 28.564 30.314 1.00 27.71 95 ASP A C 1
ATOM 751 O O . ASP A 1 96 ? 17.968 28.104 30.613 1.00 26.70 95 ASP A O 1
ATOM 756 N N . ALA A 1 97 ? 15.802 27.951 30.648 1.00 23.21 96 ALA A N 1
ATOM 757 C CA . ALA A 1 97 ? 15.828 26.739 31.459 1.00 27.63 96 ALA A CA 1
ATOM 758 C C . ALA A 1 97 ? 16.434 25.522 30.682 1.00 26.19 96 ALA A C 1
ATOM 759 O O . ALA A 1 97 ? 16.966 24.607 31.271 1.00 26.50 96 ALA A O 1
ATOM 761 N N . VAL A 1 98 ? 16.338 25.574 29.362 1.00 25.37 97 VAL A N 1
ATOM 762 C CA . VAL A 1 98 ? 16.717 24.495 28.495 1.00 25.59 97 VAL A CA 1
ATOM 763 C C . VAL A 1 98 ? 17.976 24.842 27.691 1.00 26.40 97 VAL A C 1
ATOM 764 O O . VAL A 1 98 ? 18.285 24.191 26.734 1.00 28.51 97 VAL A O 1
ATOM 768 N N A ARG A 1 99 ? 18.663 25.907 28.058 0.50 27.06 98 ARG A N 1
ATOM 769 N N B ARG A 1 99 ? 18.688 25.850 28.131 0.50 26.18 98 ARG A N 1
ATOM 770 C CA A ARG A 1 99 ? 19.917 26.267 27.414 0.50 30.61 98 ARG A CA 1
ATOM 771 C CA B ARG A 1 99 ? 19.908 26.267 27.502 0.50 28.74 98 ARG A CA 1
ATOM 772 C C A ARG A 1 99 ? 21.047 25.795 28.317 0.50 29.18 98 ARG A C 1
ATOM 773 C C B ARG A 1 99 ? 21.055 25.772 28.354 0.50 28.08 98 ARG A C 1
ATOM 774 O O A ARG A 1 99 ? 21.048 26.054 29.520 0.50 30.87 98 ARG A O 1
ATOM 775 O O B ARG A 1 99 ? 21.080 25.997 29.566 0.50 29.54 98 ARG A O 1
ATOM 790 N N . TYR A 1 100 ? 22.010 25.101 27.736 1.00 31.10 99 TYR A N 1
ATOM 791 C CA . TYR A 1 100 ? 23.155 24.595 28.461 1.00 30.90 99 TYR A CA 1
ATOM 792 C C . TYR A 1 100 ? 24.453 24.859 27.688 1.00 34.10 99 TYR A C 1
ATOM 793 O O . TYR A 1 100 ? 24.584 24.458 26.519 1.00 31.03 99 TYR A O 1
ATOM 802 N N . ASN A 1 101 ? 25.414 25.499 28.353 1.00 36.00 100 ASN A N 1
ATOM 803 C CA . ASN A 1 101 ? 26.610 25.987 27.690 1.00 37.66 100 ASN A CA 1
ATOM 804 C C . ASN A 1 101 ? 26.269 26.646 26.404 1.00 35.28 100 ASN A C 1
ATOM 805 O O . ASN A 1 101 ? 26.835 26.293 25.407 1.00 36.63 100 ASN A O 1
ATOM 810 N N . GLY A 1 102 ? 25.293 27.524 26.382 1.00 36.13 101 GLY A N 1
ATOM 811 C CA . GLY A 1 102 ? 24.974 28.234 25.182 1.00 40.58 101 GLY A CA 1
ATOM 812 C C . GLY A 1 102 ? 24.018 27.558 24.222 1.00 41.98 101 GLY A C 1
ATOM 813 O O . GLY A 1 102 ? 23.479 28.242 23.361 1.00 44.28 101 GLY A O 1
ATOM 814 N N . LYS A 1 103 ? 23.782 26.250 24.322 1.00 35.27 102 LYS A N 1
ATOM 815 C CA . LYS A 1 103 ? 22.932 25.555 23.323 1.00 34.44 102 LYS A CA 1
ATOM 816 C C . LYS A 1 103 ? 21.556 25.132 23.841 1.00 30.86 102 LYS A C 1
ATOM 817 O O . LYS A 1 103 ? 21.423 24.836 25.019 1.00 28.71 102 LYS A O 1
ATOM 823 N N . LEU A 1 104 ? 20.550 25.112 22.973 1.00 29.43 103 LEU A N 1
ATOM 824 C CA . LEU A 1 104 ? 19.212 24.701 23.344 1.00 28.70 103 LEU A CA 1
ATOM 825 C C . LEU A 1 104 ? 19.176 23.166 23.300 1.00 28.86 103 LEU A C 1
ATOM 826 O O . LEU A 1 104 ? 19.506 22.554 22.275 1.00 25.72 103 LEU A O 1
ATOM 831 N N . ILE A 1 105 ? 18.867 22.540 24.428 1.00 25.43 104 ILE A N 1
ATOM 832 C CA . ILE A 1 105 ? 18.877 21.054 24.515 1.00 26.85 104 ILE A CA 1
ATOM 833 C C . ILE A 1 105 ? 17.508 20.402 24.771 1.00 26.83 104 ILE A C 1
ATOM 834 O O . ILE A 1 105 ? 17.397 19.149 24.961 1.00 27.90 104 ILE A O 1
ATOM 839 N N . ALA A 1 106 ? 16.457 21.217 24.784 1.00 28.31 105 ALA A N 1
ATOM 840 C CA . ALA A 1 106 ? 15.132 20.703 24.998 1.00 25.84 105 ALA A CA 1
ATOM 841 C C . ALA A 1 106 ? 14.143 21.771 24.707 1.00 25.99 105 ALA A C 1
ATOM 842 O O . ALA A 1 106 ? 14.532 22.925 24.662 1.00 26.00 105 ALA A O 1
ATOM 844 N N . TYR A 1 107 ? 12.889 21.368 24.474 1.00 22.33 106 TYR A N 1
ATOM 845 C CA . TYR A 1 107 ? 11.767 22.304 24.355 1.00 26.48 106 TYR A CA 1
ATOM 846 C C . TYR A 1 107 ? 11.097 22.539 25.737 1.00 24.74 106 TYR A C 1
ATOM 847 O O . TYR A 1 107 ? 10.815 21.591 26.413 1.00 26.24 106 TYR A O 1
ATOM 856 N N . PRO A 1 108 ? 10.882 23.802 26.154 1.00 25.43 107 PRO A N 1
ATOM 857 C CA . PRO A 1 108 ? 10.101 24.078 27.353 1.00 23.40 107 PRO A CA 1
ATOM 858 C C . PRO A 1 108 ? 8.611 23.927 27.060 1.00 25.38 107 PRO A C 1
ATOM 859 O O . PRO A 1 108 ? 8.135 24.299 25.994 1.00 25.49 107 PRO A O 1
ATOM 863 N N . ILE A 1 109 ? 7.915 23.273 27.970 1.00 25.58 108 ILE A N 1
ATOM 864 C CA . ILE A 1 109 ? 6.510 22.971 27.860 1.00 25.66 108 ILE A CA 1
ATOM 865 C C . ILE A 1 109 ? 5.718 23.789 28.918 1.00 26.64 108 ILE A C 1
ATOM 866 O O . ILE A 1 109 ? 4.735 24.439 28.569 1.00 26.96 108 ILE A O 1
ATOM 871 N N . ALA A 1 110 ? 6.130 23.765 30.191 1.00 24.52 109 ALA A N 1
ATOM 872 C CA . ALA A 1 110 ? 5.386 24.457 31.282 1.00 25.16 109 ALA A CA 1
ATOM 873 C C . ALA A 1 110 ? 6.211 24.683 32.522 1.00 24.32 109 ALA A C 1
ATOM 874 O O . ALA A 1 110 ? 7.151 23.946 32.787 1.00 26.00 109 ALA A O 1
ATOM 876 N N . VAL A 1 111 ? 5.880 25.731 33.250 1.00 21.87 110 VAL A N 1
ATOM 877 C CA . VAL A 1 111 ? 6.521 26.125 34.476 1.00 24.43 110 VAL A CA 1
ATOM 878 C C . VAL A 1 111 ? 5.654 25.600 35.626 1.00 27.07 110 VAL A C 1
ATOM 879 O O . VAL A 1 111 ? 4.402 25.842 35.643 1.00 29.64 110 VAL A O 1
ATOM 883 N N . GLU A 1 112 ? 6.285 24.843 36.513 1.00 23.32 111 GLU A N 1
ATOM 884 C CA . GLU A 1 112 ? 5.643 24.211 37.613 1.00 27.10 111 GLU A CA 1
ATOM 885 C C . GLU A 1 112 ? 6.173 24.768 38.914 1.00 26.16 111 GLU A C 1
ATOM 886 O O . GLU A 1 112 ? 7.388 25.026 39.057 1.00 24.66 111 GLU A O 1
ATOM 892 N N . ALA A 1 113 ? 5.278 24.886 39.910 1.00 25.91 112 ALA A N 1
ATOM 893 C CA . ALA A 1 113 ? 5.686 25.136 41.323 1.00 23.98 112 ALA A CA 1
ATOM 894 C C . ALA A 1 113 ? 4.661 24.528 42.216 1.00 26.12 112 ALA A C 1
ATOM 895 O O . ALA A 1 113 ? 3.482 24.467 41.820 1.00 25.80 112 ALA A O 1
ATOM 897 N N . LEU A 1 114 ? 5.076 24.131 43.409 1.00 23.12 113 LEU A N 1
ATOM 898 C CA . LEU A 1 114 ? 4.170 23.652 44.412 1.00 25.55 113 LEU A CA 1
ATOM 899 C C . LEU A 1 114 ? 3.339 24.774 45.014 1.00 25.29 113 LEU A C 1
ATOM 900 O O . LEU A 1 114 ? 3.821 25.938 45.204 1.00 26.94 113 LEU A O 1
ATOM 905 N N . SER A 1 115 ? 2.103 24.400 45.344 1.00 25.87 114 SER A N 1
ATOM 906 C CA . SER A 1 115 ? 1.241 25.238 46.183 1.00 28.08 114 SER A CA 1
ATOM 907 C C . SER A 1 115 ? 0.725 24.515 47.450 1.00 29.16 114 SER A C 1
ATOM 908 O O . SER A 1 115 ? 0.790 23.292 47.561 1.00 26.48 114 SER A O 1
ATOM 911 N N . LEU A 1 116 ? 0.205 25.291 48.391 1.00 24.74 115 LEU A N 1
ATOM 912 C CA . LEU A 1 116 ? -0.598 24.744 49.462 1.00 27.87 115 LEU A CA 1
ATOM 913 C C . LEU A 1 116 ? -2.045 24.483 48.964 1.00 26.61 115 LEU A C 1
ATOM 914 O O . LEU A 1 116 ? -2.684 25.370 48.462 1.00 29.43 115 LEU A O 1
ATOM 919 N N . ILE A 1 117 ? -2.516 23.262 49.055 1.00 26.50 116 ILE A N 1
ATOM 920 C CA . ILE A 1 117 ? -3.885 22.931 48.658 1.00 27.65 116 ILE A CA 1
ATOM 921 C C . ILE A 1 117 ? -4.670 22.587 49.942 1.00 28.59 116 ILE A C 1
ATOM 922 O O . ILE A 1 117 ? -4.169 21.816 50.756 1.00 28.02 116 ILE A O 1
ATOM 927 N N . TYR A 1 118 ? -5.880 23.144 50.094 1.00 29.18 117 TYR A N 1
ATOM 928 C CA . TYR A 1 118 ? -6.658 23.026 51.376 1.00 28.40 117 TYR A CA 1
ATOM 929 C C . TYR A 1 118 ? -8.107 22.694 51.138 1.00 32.61 117 TYR A C 1
ATOM 930 O O . TYR A 1 118 ? -8.682 23.105 50.098 1.00 28.74 117 TYR A O 1
ATOM 939 N N . ASN A 1 119 ? -8.666 21.892 52.072 1.00 28.83 118 ASN A N 1
ATOM 940 C CA . ASN A 1 119 ? -10.036 21.428 51.975 1.00 30.24 118 ASN A CA 1
ATOM 941 C C . ASN A 1 119 ? -10.872 22.553 52.611 1.00 33.86 118 ASN A C 1
ATOM 942 O O . ASN A 1 119 ? -10.782 22.769 53.828 1.00 30.52 118 ASN A O 1
ATOM 947 N N . LYS A 1 120 ? -11.640 23.248 51.791 1.00 34.09 119 LYS A N 1
ATOM 948 C CA . LYS A 1 120 ? -12.421 24.406 52.248 1.00 37.31 119 LYS A CA 1
ATOM 949 C C . LYS A 1 120 ? -13.547 24.097 53.213 1.00 38.73 119 LYS A C 1
ATOM 950 O O . LYS A 1 120 ? -13.913 24.969 53.985 1.00 38.92 119 LYS A O 1
ATOM 956 N N . ASP A 1 121 ? -14.104 22.897 53.142 1.00 36.50 120 ASP A N 1
ATOM 957 C CA . ASP A 1 121 ? -15.104 22.428 54.110 1.00 37.76 120 ASP A CA 1
ATOM 958 C C . ASP A 1 121 ? -14.439 22.153 55.446 1.00 42.46 120 ASP A C 1
ATOM 959 O O . ASP A 1 121 ? -14.991 22.486 56.443 1.00 43.82 120 ASP A O 1
ATOM 964 N N . LEU A 1 122 ? -13.212 21.632 55.485 1.00 39.18 121 LEU A N 1
ATOM 965 C CA . LEU A 1 122 ? -12.568 21.439 56.759 1.00 33.82 121 LEU A CA 1
ATOM 966 C C . LEU A 1 122 ? -11.929 22.656 57.284 1.00 35.89 121 LEU A C 1
ATOM 967 O O . LEU A 1 122 ? -11.746 22.782 58.496 1.00 34.89 121 LEU A O 1
ATOM 972 N N . LEU A 1 123 ? -11.480 23.538 56.408 1.00 33.49 122 LEU A N 1
ATOM 973 C CA . LEU A 1 123 ? -10.590 24.582 56.851 1.00 31.82 122 LEU A CA 1
ATOM 974 C C . LEU A 1 123 ? -10.807 25.787 55.941 1.00 33.54 122 LEU A C 1
ATOM 975 O O . LEU A 1 123 ? -10.099 25.962 54.956 1.00 36.42 122 LEU A O 1
ATOM 980 N N . PRO A 1 124 ? -11.850 26.571 56.211 1.00 35.63 123 PRO A N 1
ATOM 981 C CA . PRO A 1 124 ? -12.126 27.716 55.332 1.00 36.38 123 PRO A CA 1
ATOM 982 C C . PRO A 1 124 ? -11.056 28.759 55.418 1.00 36.02 123 PRO A C 1
ATOM 983 O O . PRO A 1 124 ? -10.933 29.544 54.531 1.00 38.93 123 PRO A O 1
ATOM 987 N N . ASN A 1 125 ? -10.270 28.756 56.471 1.00 38.24 124 ASN A N 1
ATOM 988 C CA . ASN A 1 125 ? -9.263 29.746 56.640 1.00 37.32 124 ASN A CA 1
ATOM 989 C C . ASN A 1 125 ? -7.959 29.092 56.947 1.00 36.97 124 ASN A C 1
ATOM 990 O O . ASN A 1 125 ? -7.554 29.064 58.079 1.00 40.97 124 ASN A O 1
ATOM 995 N N . PRO A 1 126 ? -7.240 28.639 55.914 1.00 38.17 125 PRO A N 1
ATOM 996 C CA . PRO A 1 126 ? -6.012 27.905 56.137 1.00 34.43 125 PRO A CA 1
ATOM 997 C C . PRO A 1 126 ? -4.941 28.779 56.745 1.00 34.94 125 PRO A C 1
ATOM 998 O O . PRO A 1 126 ? -4.919 29.958 56.478 1.00 35.67 125 PRO A O 1
ATOM 1002 N N . PRO A 1 127 ? -4.050 28.194 57.551 1.00 35.46 126 PRO A N 1
ATOM 1003 C CA . PRO A 1 127 ? -2.977 28.875 58.229 1.00 34.14 126 PRO A CA 1
ATOM 1004 C C . PRO A 1 127 ? -1.971 29.455 57.213 1.00 33.68 126 PRO A C 1
ATOM 1005 O O . PRO A 1 127 ? -1.780 28.888 56.148 1.00 41.05 126 PRO A O 1
ATOM 1009 N N . LYS A 1 128 ? -1.438 30.625 57.516 1.00 32.11 127 LYS A N 1
ATOM 1010 C CA . LYS A 1 128 ? -0.384 31.282 56.742 1.00 37.77 127 LYS A CA 1
ATOM 1011 C C . LYS A 1 128 ? 1.004 30.751 57.077 1.00 31.80 127 LYS A C 1
ATOM 1012 O O . LYS A 1 128 ? 1.966 30.924 56.335 1.00 33.98 127 LYS A O 1
ATOM 1018 N N . THR A 1 129 ? 1.115 30.153 58.244 1.00 26.70 128 THR A N 1
ATOM 1019 C CA . THR A 1 129 ? 2.367 29.934 58.898 1.00 27.00 128 THR A CA 1
ATOM 1020 C C . THR A 1 129 ? 2.545 28.396 59.148 1.00 30.10 128 THR A C 1
ATOM 1021 O O . THR A 1 129 ? 1.595 27.738 59.538 1.00 29.97 128 THR A O 1
ATOM 1025 N N . TRP A 1 130 ? 3.755 27.864 59.020 1.00 29.58 129 TRP A N 1
ATOM 1026 C CA . TRP A 1 130 ? 4.071 26.524 59.507 1.00 32.69 129 TRP A CA 1
ATOM 1027 C C . TRP A 1 130 ? 3.884 26.367 61.051 1.00 33.63 129 TRP A C 1
ATOM 1028 O O . TRP A 1 130 ? 3.473 25.333 61.539 1.00 32.58 129 TRP A O 1
ATOM 1039 N N . GLU A 1 131 ? 4.239 27.403 61.796 1.00 30.98 130 GLU A N 1
ATOM 1040 C CA . GLU A 1 131 ? 4.094 27.456 63.255 1.00 34.42 130 GLU A CA 1
ATOM 1041 C C . GLU A 1 131 ? 2.698 27.127 63.780 1.00 31.16 130 GLU A C 1
ATOM 1042 O O . GLU A 1 131 ? 2.600 26.528 64.819 1.00 32.64 130 GLU A O 1
ATOM 1048 N N . GLU A 1 132 ? 1.645 27.430 63.023 1.00 33.92 131 GLU A N 1
ATOM 1049 C CA . GLU A 1 132 ? 0.286 27.192 63.419 1.00 32.10 131 GLU A CA 1
ATOM 1050 C C . GLU A 1 132 ? -0.095 25.746 63.251 1.00 35.75 131 GLU A C 1
ATOM 1051 O O . GLU A 1 132 ? -1.211 25.311 63.673 1.00 32.40 131 GLU A O 1
ATOM 1057 N N . ILE A 1 133 ? 0.774 24.981 62.591 1.00 33.86 132 ILE A N 1
ATOM 1058 C CA . ILE A 1 133 ? 0.318 23.643 62.185 1.00 33.75 132 ILE A CA 1
ATOM 1059 C C . ILE A 1 133 ? 0.126 22.634 63.367 1.00 32.14 132 ILE A C 1
ATOM 1060 O O . ILE A 1 133 ? -0.840 21.925 63.345 1.00 29.60 132 ILE A O 1
ATOM 1065 N N . PRO A 1 134 ? 1.059 22.537 64.326 1.00 32.10 133 PRO A N 1
ATOM 1066 C CA . PRO A 1 134 ? 0.852 21.641 65.477 1.00 32.25 133 PRO A CA 1
ATOM 1067 C C . PRO A 1 134 ? -0.505 21.851 66.206 1.00 35.96 133 PRO A C 1
ATOM 1068 O O . PRO A 1 134 ? -1.301 20.904 66.314 1.00 36.15 133 PRO A O 1
ATOM 1072 N N . ALA A 1 135 ? -0.812 23.092 66.580 1.00 31.73 134 ALA A N 1
ATOM 1073 C CA . ALA A 1 135 ? -2.050 23.411 67.305 1.00 35.12 134 ALA A CA 1
ATOM 1074 C C . ALA A 1 135 ? -3.263 23.110 66.440 1.00 39.01 134 ALA A C 1
ATOM 1075 O O . ALA A 1 135 ? -4.284 22.567 66.916 1.00 38.20 134 ALA A O 1
ATOM 1077 N N . LEU A 1 136 ? -3.165 23.417 65.160 1.00 34.12 135 LEU A N 1
ATOM 1078 C CA . LEU A 1 136 ? -4.232 23.083 64.235 1.00 30.70 135 LEU A CA 1
ATOM 1079 C C . LEU A 1 136 ? -4.429 21.588 64.111 1.00 33.80 135 LEU A C 1
ATOM 1080 O O . LEU A 1 136 ? -5.574 21.084 64.119 1.00 28.38 135 LEU A O 1
ATOM 1085 N N . ASP A 1 137 ? -3.325 20.866 63.950 1.00 30.14 136 ASP A N 1
ATOM 1086 C CA . ASP A 1 137 ? -3.433 19.408 63.866 1.00 33.31 136 ASP A CA 1
ATOM 1087 C C . ASP A 1 137 ? -4.103 18.783 65.131 1.00 34.28 136 ASP A C 1
ATOM 1088 O O . ASP A 1 137 ? -5.021 17.963 65.033 1.00 35.06 136 ASP A O 1
ATOM 1093 N N . LYS A 1 138 ? -3.631 19.170 66.307 1.00 34.44 137 LYS A N 1
ATOM 1094 C CA . LYS A 1 138 ? -4.241 18.676 67.591 1.00 40.64 137 LYS A CA 1
ATOM 1095 C C . LYS A 1 138 ? -5.755 18.883 67.643 1.00 35.58 137 LYS A C 1
ATOM 1096 O O . LYS A 1 138 ? -6.510 18.033 68.065 1.00 39.31 137 LYS A O 1
ATOM 1102 N N . GLU A 1 139 ? -6.217 19.992 67.110 1.00 36.69 138 GLU A N 1
ATOM 1103 C CA . GLU A 1 139 ? -7.625 20.335 67.143 1.00 37.87 138 GLU A CA 1
ATOM 1104 C C . GLU A 1 139 ? -8.415 19.477 66.184 1.00 37.39 138 GLU A C 1
ATOM 1105 O O . GLU A 1 139 ? -9.443 18.883 66.576 1.00 37.72 138 GLU A O 1
ATOM 1111 N N . LEU A 1 140 ? -7.937 19.358 64.937 1.00 31.89 139 LEU A N 1
ATOM 1112 C CA . LEU A 1 140 ? -8.551 18.467 63.955 1.00 29.74 139 LEU A CA 1
ATOM 1113 C C . LEU A 1 140 ? -8.476 16.972 64.374 1.00 30.42 139 LEU A C 1
ATOM 1114 O O . LEU A 1 140 ? -9.392 16.202 64.065 1.00 28.83 139 LEU A O 1
ATOM 1119 N N . LYS A 1 141 ? -7.395 16.561 65.029 1.00 32.55 140 LYS A N 1
ATOM 1120 C CA . LYS A 1 141 ? -7.268 15.182 65.563 1.00 35.91 140 LYS A CA 1
ATOM 1121 C C . LYS A 1 141 ? -8.437 14.819 66.542 1.00 34.60 140 LYS A C 1
ATOM 1122 O O . LYS A 1 141 ? -8.850 13.679 66.674 1.00 35.86 140 LYS A O 1
ATOM 1128 N N . ALA A 1 142 ? -9.036 15.795 67.163 1.00 44.39 141 ALA A N 1
ATOM 1129 C CA . ALA A 1 142 ? -10.138 15.527 68.053 1.00 45.64 141 ALA A CA 1
ATOM 1130 C C . ALA A 1 142 ? -11.402 15.107 67.325 1.00 47.18 141 ALA A C 1
ATOM 1131 O O . ALA A 1 142 ? -12.223 14.432 67.921 1.00 48.07 141 ALA A O 1
ATOM 1133 N N . LYS A 1 143 ? -11.561 15.487 66.050 1.00 43.87 142 LYS A N 1
ATOM 1134 C CA . LYS A 1 143 ? -12.662 15.007 65.213 1.00 42.21 142 LYS A CA 1
ATOM 1135 C C . LYS A 1 143 ? -12.228 13.981 64.182 1.00 36.41 142 LYS A C 1
ATOM 1136 O O . LYS A 1 143 ? -12.969 13.659 63.292 1.00 38.79 142 LYS A O 1
ATOM 1142 N N . GLY A 1 144 ? -11.046 13.439 64.326 1.00 32.66 143 GLY A N 1
ATOM 1143 C CA . GLY A 1 144 ? -10.560 12.388 63.414 1.00 36.66 143 GLY A CA 1
ATOM 1144 C C . GLY A 1 144 ? -9.902 12.853 62.107 1.00 37.79 143 GLY A C 1
ATOM 1145 O O . GLY A 1 144 ? -9.886 12.111 61.161 1.00 36.38 143 GLY A O 1
ATOM 1146 N N . LYS A 1 145 ? -9.401 14.082 62.033 1.00 36.73 144 LYS A N 1
ATOM 1147 C CA . LYS A 1 145 ? -8.738 14.556 60.799 1.00 34.85 144 LYS A CA 1
ATOM 1148 C C . LYS A 1 145 ? -7.311 14.969 61.139 1.00 34.42 144 LYS A C 1
ATOM 1149 O O . LYS A 1 145 ? -6.989 15.148 62.290 1.00 32.71 144 LYS A O 1
ATOM 1155 N N . SER A 1 146 ? -6.464 15.124 60.132 1.00 34.03 145 SER A N 1
ATOM 1156 C CA . SER A 1 146 ? -5.132 15.691 60.335 1.00 33.74 145 SER A CA 1
ATOM 1157 C C . SER A 1 146 ? -5.068 17.049 59.623 1.00 31.87 145 SER A C 1
ATOM 1158 O O . SER A 1 146 ? -5.907 17.360 58.729 1.00 30.60 145 SER A O 1
ATOM 1161 N N . ALA A 1 147 ? -4.117 17.880 60.036 1.00 30.25 146 ALA A N 1
ATOM 1162 C CA . ALA A 1 147 ? -3.952 19.205 59.408 1.00 31.65 146 ALA A CA 1
ATOM 1163 C C . ALA A 1 147 ? -3.320 19.139 57.997 1.00 30.57 146 ALA A C 1
ATOM 1164 O O . ALA A 1 147 ? -3.810 19.748 57.060 1.00 25.16 146 ALA A O 1
ATOM 1166 N N . LEU A 1 148 ? -2.256 18.351 57.860 1.00 33.33 147 LEU A N 1
ATOM 1167 C CA . LEU A 1 148 ? -1.395 18.423 56.682 1.00 31.04 147 LEU A CA 1
ATOM 1168 C C . LEU A 1 148 ? -0.771 17.090 56.414 1.00 29.88 147 LEU A C 1
ATOM 1169 O O . LEU A 1 148 ? -0.141 16.524 57.296 1.00 30.59 147 LEU A O 1
ATOM 1174 N N . MET A 1 149 ? -0.959 16.588 55.196 1.00 27.05 148 MET A N 1
ATOM 1175 C CA . MET A 1 149 ? -0.160 15.476 54.692 1.00 28.61 148 MET A CA 1
ATOM 1176 C C . MET A 1 149 ? 0.424 15.810 53.336 1.00 27.55 148 MET A C 1
ATOM 1177 O O . MET A 1 149 ? -0.329 16.190 52.413 1.00 26.60 148 MET A O 1
ATOM 1182 N N . PHE A 1 150 ? 1.724 15.557 53.192 1.00 25.60 149 PHE A N 1
ATOM 1183 C CA . PHE A 1 150 ? 2.386 15.646 51.888 1.00 27.55 149 PHE A CA 1
ATOM 1184 C C . PHE A 1 150 ? 3.573 14.683 51.795 1.00 28.24 149 PHE A C 1
ATOM 1185 O O . PHE A 1 150 ? 4.012 14.077 52.774 1.00 27.63 149 PHE A O 1
ATOM 1193 N N . ASN A 1 151 ? 4.119 14.550 50.603 1.00 29.24 150 ASN A N 1
ATOM 1194 C CA . ASN A 1 151 ? 5.206 13.612 50.373 1.00 27.36 150 ASN A CA 1
ATOM 1195 C C . ASN A 1 151 ? 6.451 14.006 51.111 1.00 28.50 150 ASN A C 1
ATOM 1196 O O . ASN A 1 151 ? 7.100 15.005 50.782 1.00 25.71 150 ASN A O 1
ATOM 1201 N N . LEU A 1 152 ? 6.822 13.202 52.104 1.00 26.64 151 LEU A N 1
ATOM 1202 C CA . LEU A 1 152 ? 8.036 13.463 52.857 1.00 28.01 151 LEU A CA 1
ATOM 1203 C C . LEU A 1 152 ? 9.225 12.685 52.312 1.00 28.44 151 LEU A C 1
ATOM 1204 O O . LEU A 1 152 ? 10.309 12.761 52.885 1.00 29.63 151 LEU A O 1
ATOM 1209 N N . GLN A 1 153 ? 9.047 11.922 51.243 1.00 29.04 152 GLN A N 1
ATOM 1210 C CA . GLN A 1 153 ? 10.161 11.105 50.736 1.00 30.51 152 GLN A CA 1
ATOM 1211 C C . GLN A 1 153 ? 11.071 11.903 49.779 1.00 29.43 152 GLN A C 1
ATOM 1212 O O . GLN A 1 153 ? 12.210 11.510 49.544 1.00 27.18 152 GLN A O 1
ATOM 1218 N N . GLU A 1 154 ? 10.588 13.017 49.246 1.00 29.31 153 GLU A N 1
ATOM 1219 C CA . GLU A 1 154 ? 11.364 13.733 48.207 1.00 30.04 153 GLU A CA 1
ATOM 1220 C C . GLU A 1 154 ? 11.629 15.129 48.631 1.00 24.82 153 GLU A C 1
ATOM 1221 O O . GLU A 1 154 ? 10.688 15.825 48.978 1.00 23.38 153 GLU A O 1
ATOM 1227 N N . PRO A 1 155 ? 12.881 15.580 48.499 1.00 24.02 154 PRO A N 1
ATOM 1228 C CA . PRO A 1 155 ? 13.288 16.909 48.899 1.00 26.26 154 PRO A CA 1
ATOM 1229 C C . PRO A 1 155 ? 12.698 18.046 48.050 1.00 27.49 154 PRO A C 1
ATOM 1230 O O . PRO A 1 155 ? 12.678 19.178 48.511 1.00 27.97 154 PRO A O 1
ATOM 1234 N N . TYR A 1 156 ? 12.182 17.742 46.862 1.00 25.42 155 TYR A N 1
ATOM 1235 C CA . TYR A 1 156 ? 11.387 18.696 46.119 1.00 26.37 155 TYR A CA 1
ATOM 1236 C C . TYR A 1 156 ? 10.308 19.301 47.019 1.00 27.67 155 TYR A C 1
ATOM 1237 O O . TYR A 1 156 ? 10.097 20.521 47.016 1.00 22.71 155 TYR A O 1
ATOM 1246 N N . PHE A 1 157 ? 9.713 18.449 47.871 1.00 24.97 156 PHE A N 1
ATOM 1247 C CA . PHE A 1 157 ? 8.620 18.863 48.725 1.00 24.16 156 PHE A CA 1
ATOM 1248 C C . PHE A 1 157 ? 9.002 19.393 50.080 1.00 25.70 156 PHE A C 1
ATOM 1249 O O . PHE A 1 157 ? 8.279 20.181 50.598 1.00 25.92 156 PHE A O 1
ATOM 1257 N N . THR A 1 158 ? 10.124 18.964 50.657 1.00 26.94 157 THR A N 1
ATOM 1258 C CA . THR A 1 158 ? 10.461 19.281 52.018 1.00 25.42 157 THR A CA 1
ATOM 1259 C C . THR A 1 158 ? 11.462 20.386 52.130 1.00 27.55 157 THR A C 1
ATOM 1260 O O . THR A 1 158 ? 11.371 21.229 53.054 1.00 25.68 157 THR A O 1
ATOM 1264 N N . TRP A 1 159 ? 12.417 20.405 51.220 1.00 28.05 158 TRP A N 1
ATOM 1265 C CA . TRP A 1 159 ? 13.466 21.422 51.257 1.00 27.78 158 TRP A CA 1
ATOM 1266 C C . TRP A 1 159 ? 13.005 22.875 51.314 1.00 27.10 158 TRP A C 1
ATOM 1267 O O . TRP A 1 159 ? 13.640 23.704 51.948 1.00 2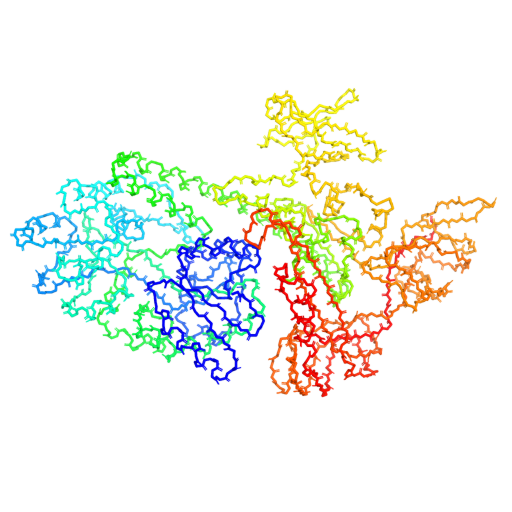9.44 158 TRP A O 1
ATOM 1278 N N . PRO A 1 160 ? 11.856 23.209 50.712 1.00 27.59 159 PRO A N 1
ATOM 1279 C CA . PRO A 1 160 ? 11.429 24.599 50.799 1.00 27.48 159 PRO A CA 1
ATOM 1280 C C . PRO A 1 160 ? 11.222 25.060 52.251 1.00 29.73 159 PRO A C 1
ATOM 1281 O O . PRO A 1 160 ? 11.513 26.244 52.633 1.00 26.47 159 PRO A O 1
ATOM 1285 N N . LEU A 1 161 ? 10.726 24.147 53.085 1.00 29.18 160 LEU A N 1
ATOM 1286 C CA . LEU A 1 161 ? 10.665 24.421 54.548 1.00 28.49 160 LEU A CA 1
ATOM 1287 C C . LEU A 1 161 ? 12.051 24.612 55.133 1.00 27.47 160 LEU A C 1
ATOM 1288 O O . LEU A 1 161 ? 12.310 25.525 55.913 1.00 28.17 160 LEU A O 1
ATOM 1293 N N . ILE A 1 162 ? 12.957 23.725 54.768 1.00 27.27 161 ILE A N 1
ATOM 1294 C CA . ILE A 1 162 ? 14.262 23.716 55.349 1.00 28.01 161 ILE A CA 1
ATOM 1295 C C . ILE A 1 162 ? 15.109 24.922 55.001 1.00 32.64 161 ILE A C 1
ATOM 1296 O O . ILE A 1 162 ? 15.872 25.462 55.848 1.00 38.01 161 ILE A O 1
ATOM 1301 N N . ALA A 1 163 ? 14.926 25.401 53.788 1.00 32.69 162 ALA A N 1
ATOM 1302 C CA . ALA A 1 163 ? 15.579 26.607 53.362 1.00 29.84 162 ALA A CA 1
ATOM 1303 C C . ALA A 1 163 ? 14.834 27.894 53.662 1.00 27.41 162 ALA A C 1
ATOM 1304 O O . ALA A 1 163 ? 15.356 28.976 53.350 1.00 30.57 162 ALA A O 1
ATOM 1306 N N . ALA A 1 164 ? 13.631 27.821 54.218 1.00 26.42 163 ALA A N 1
ATOM 1307 C CA . ALA A 1 164 ? 12.843 29.026 54.434 1.00 27.93 163 ALA A CA 1
ATOM 1308 C C . ALA A 1 164 ? 13.532 30.101 55.288 1.00 32.38 163 ALA A C 1
ATOM 1309 O O . ALA A 1 164 ? 13.452 31.289 54.951 1.00 30.19 163 ALA A O 1
ATOM 1311 N N . ASP A 1 165 ? 14.230 29.711 56.345 1.00 30.29 164 ASP A N 1
ATOM 1312 C CA . ASP A 1 165 ? 14.733 30.721 57.243 1.00 36.01 164 ASP A CA 1
ATOM 1313 C C . ASP A 1 165 ? 16.091 31.194 56.814 1.00 39.37 164 ASP A C 1
ATOM 1314 O O . ASP A 1 165 ? 17.095 30.692 57.240 1.00 31.69 164 ASP A O 1
ATOM 1319 N N . GLY A 1 166 ? 16.114 32.182 55.913 1.00 57.02 165 GLY A N 1
ATOM 1320 C CA . GLY A 1 166 ? 17.334 32.450 55.198 1.00 59.80 165 GLY A CA 1
ATOM 1321 C C . GLY A 1 166 ? 17.787 31.104 54.620 1.00 61.12 165 GLY A C 1
ATOM 1322 O O . GLY A 1 166 ? 17.583 29.999 55.195 1.00 73.71 165 GLY A O 1
ATOM 1323 N N . GLY A 1 167 ? 18.434 31.195 53.493 1.00 53.16 166 GLY A N 1
ATOM 1324 C CA . GLY A 1 167 ? 18.816 30.035 52.767 1.00 54.01 166 GLY A CA 1
ATOM 1325 C C . GLY A 1 167 ? 18.215 30.278 51.407 1.00 41.29 166 GLY A C 1
ATOM 1326 O O . GLY A 1 167 ? 17.023 30.526 51.263 1.00 33.57 166 GLY A O 1
ATOM 1327 N N . TYR A 1 168 ? 19.077 30.359 50.433 1.00 39.03 167 TYR A N 1
ATOM 1328 C CA . TYR A 1 168 ? 18.703 29.945 49.110 1.00 38.58 167 TYR A CA 1
ATOM 1329 C C . TYR A 1 168 ? 19.453 28.617 48.939 1.00 36.93 167 TYR A C 1
ATOM 1330 O O . TYR A 1 168 ? 20.604 28.483 49.347 1.00 37.60 167 TYR A O 1
ATOM 1339 N N . ALA A 1 169 ? 18.779 27.624 48.396 1.00 32.70 168 ALA A N 1
ATOM 1340 C CA . ALA A 1 169 ? 19.414 26.426 47.958 1.00 28.59 168 ALA A CA 1
ATOM 1341 C C . ALA A 1 169 ? 20.382 26.679 46.808 1.00 28.60 168 ALA A C 1
ATOM 1342 O O . ALA A 1 169 ? 21.371 25.943 46.638 1.00 28.99 168 ALA A O 1
ATOM 1344 N N . PHE A 1 170 ? 20.097 27.692 45.988 1.00 27.25 169 PHE A N 1
ATOM 1345 C CA . PHE A 1 170 ? 21.006 28.014 44.873 1.00 28.90 169 PHE A CA 1
ATOM 1346 C C . PHE A 1 170 ? 21.628 29.400 44.988 1.00 30.93 169 PHE A C 1
ATOM 1347 O O . PHE A 1 170 ? 21.227 30.227 45.826 1.00 30.90 169 PHE A O 1
ATOM 1355 N N . LYS A 1 171 ? 22.659 29.618 44.193 1.00 31.51 170 LYS A N 1
ATOM 1356 C CA . LYS A 1 171 ? 23.315 30.914 44.141 1.00 33.60 170 LYS A CA 1
ATOM 1357 C C . LYS A 1 171 ? 23.633 31.176 42.688 1.00 31.92 170 LYS A C 1
ATOM 1358 O O . LYS A 1 171 ? 23.835 30.228 41.884 1.00 31.37 170 LYS A O 1
ATOM 1364 N N . TYR A 1 172 ? 23.605 32.455 42.320 1.00 28.03 171 TYR A N 1
ATOM 1365 C CA . TYR A 1 172 ? 24.026 32.874 41.041 1.00 31.49 171 TYR A CA 1
ATOM 1366 C C . TYR A 1 172 ? 25.518 33.004 41.140 1.00 35.37 171 TYR A C 1
ATOM 1367 O O . TYR A 1 172 ? 26.004 33.786 41.930 1.00 32.07 171 TYR A O 1
ATOM 1376 N N . GLU A 1 173 ? 26.268 32.238 40.371 1.00 42.51 172 GLU A N 1
ATOM 1377 C CA . GLU A 1 173 ? 27.674 32.042 40.805 1.00 56.93 172 GLU A CA 1
ATOM 1378 C C . GLU A 1 173 ? 28.584 32.653 39.825 1.00 56.06 172 GLU A C 1
ATOM 1379 O O . GLU A 1 173 ? 29.375 33.507 40.195 1.00 75.70 172 GLU A O 1
ATOM 1385 N N . ASN A 1 174 ? 28.518 32.228 38.583 1.00 54.20 173 ASN A N 1
ATOM 1386 C CA . ASN A 1 174 ? 28.832 33.214 37.555 1.00 59.27 173 ASN A CA 1
ATOM 1387 C C . ASN A 1 174 ? 28.529 32.858 36.148 1.00 50.97 173 ASN A C 1
ATOM 1388 O O . ASN A 1 174 ? 29.173 31.975 35.543 1.00 44.82 173 ASN A O 1
ATOM 1393 N N . GLY A 1 175 ? 27.597 33.629 35.621 1.00 41.88 174 GLY A N 1
ATOM 1394 C CA . GLY A 1 175 ? 26.884 33.270 34.415 1.00 45.85 174 GLY A CA 1
ATOM 1395 C C . GLY A 1 175 ? 25.588 32.512 34.651 1.00 42.27 174 GLY A C 1
ATOM 1396 O O . GLY A 1 175 ? 24.699 32.564 33.815 1.00 43.06 174 GLY A O 1
ATOM 1397 N N . LYS A 1 176 ? 25.452 31.863 35.817 1.00 44.59 175 LYS A N 1
ATOM 1398 C CA . LYS A 1 176 ? 24.549 30.735 35.996 1.00 39.04 175 LYS A CA 1
ATOM 1399 C C . LYS A 1 176 ? 24.003 30.643 37.393 1.00 32.40 175 LYS A C 1
ATOM 1400 O O . LYS A 1 176 ? 24.770 30.901 38.274 1.00 27.63 175 LYS A O 1
ATOM 1406 N N . TYR A 1 177 ? 22.811 30.041 37.593 1.00 28.96 176 TYR A N 1
ATOM 1407 C CA . TYR A 1 177 ? 22.456 29.553 38.931 1.00 31.84 176 TYR A CA 1
ATOM 1408 C C . TYR A 1 177 ? 23.209 28.266 39.148 1.00 29.98 176 TYR A C 1
ATOM 1409 O O . TYR A 1 177 ? 23.383 27.416 38.220 1.00 30.49 176 TYR A O 1
ATOM 1418 N N . ASP A 1 178 ? 23.619 28.097 40.387 1.00 28.17 177 ASP A N 1
ATOM 1419 C CA . ASP A 1 178 ? 24.448 26.993 40.750 1.00 32.92 177 ASP A CA 1
ATOM 1420 C C . ASP A 1 178 ? 24.067 26.600 42.157 1.00 36.56 177 ASP A C 1
ATOM 1421 O O . ASP A 1 178 ? 23.257 27.263 42.792 1.00 31.38 177 ASP A O 1
ATOM 1426 N N . ILE A 1 179 ? 24.576 25.447 42.573 1.00 35.18 178 ILE A N 1
ATOM 1427 C CA . ILE A 1 179 ? 24.357 24.899 43.908 1.00 36.93 178 ILE A CA 1
ATOM 1428 C C . ILE A 1 179 ? 25.117 25.668 44.996 1.00 36.36 178 ILE A C 1
ATOM 1429 O O . ILE A 1 179 ? 26.304 25.884 44.856 1.00 34.49 178 ILE A O 1
ATOM 1434 N N . LYS A 1 180 ? 24.443 26.074 46.071 1.00 41.31 179 LYS A N 1
ATOM 1435 C CA . LYS A 1 180 ? 25.113 26.763 47.177 1.00 43.83 179 LYS A CA 1
ATOM 1436 C C . LYS A 1 180 ? 25.715 25.751 48.179 1.00 48.73 179 LYS A C 1
ATOM 1437 O O . LYS A 1 180 ? 24.994 24.893 48.721 1.00 36.55 179 LYS A O 1
ATOM 1443 N N . ASP A 1 181 ? 27.028 25.841 48.392 1.00 52.99 180 ASP A N 1
ATOM 1444 C CA . ASP A 1 181 ? 27.752 24.972 49.357 1.00 69.46 180 ASP A CA 1
ATOM 1445 C C . ASP A 1 181 ? 28.046 25.645 50.686 1.00 69.32 180 ASP A C 1
ATOM 1446 O O . ASP A 1 181 ? 28.033 24.993 51.716 1.00 69.42 180 ASP A O 1
ATOM 1451 N N . VAL A 1 182 ? 28.322 26.939 50.667 1.00 60.83 181 VAL A N 1
ATOM 1452 C CA . VAL A 1 182 ? 28.696 27.628 51.883 1.00 65.16 181 VAL A CA 1
ATOM 1453 C C . VAL A 1 182 ? 27.431 27.923 52.673 1.00 66.21 181 VAL A C 1
ATOM 1454 O O . VAL A 1 182 ? 26.588 28.707 52.240 1.00 70.48 181 VAL A O 1
ATOM 1458 N N . GLY A 1 183 ? 27.291 27.265 53.823 1.00 64.01 182 GLY A N 1
ATOM 1459 C CA . GLY A 1 183 ? 26.157 27.505 54.719 1.00 60.34 182 GLY A CA 1
ATOM 1460 C C . GLY A 1 183 ? 24.942 26.652 54.414 1.00 55.36 182 GLY A C 1
ATOM 1461 O O . GLY A 1 183 ? 23.814 27.075 54.630 1.00 63.46 182 GLY A O 1
ATOM 1462 N N . VAL A 1 184 ? 25.168 25.458 53.895 1.00 48.64 183 VAL A N 1
ATOM 1463 C CA . VAL A 1 184 ? 24.117 24.437 53.823 1.00 48.39 183 VAL A CA 1
ATOM 1464 C C . VAL A 1 184 ? 23.608 24.101 55.242 1.00 59.79 183 VAL A C 1
ATOM 1465 O O . VAL A 1 184 ? 22.390 24.179 55.473 1.00 66.02 183 VAL A O 1
ATOM 1469 N N . ASP A 1 185 ? 24.507 23.765 56.190 1.00 53.04 184 ASP A N 1
ATOM 1470 C CA . ASP A 1 185 ? 24.102 23.536 57.606 1.00 62.64 184 ASP A CA 1
ATOM 1471 C C . ASP A 1 185 ? 24.133 24.760 58.555 1.00 60.20 184 ASP A C 1
ATOM 1472 O O . ASP A 1 185 ? 24.523 24.648 59.723 1.00 61.80 184 ASP A O 1
ATOM 1477 N N . ASN A 1 186 ? 23.700 25.913 58.060 1.00 51.16 185 ASN A N 1
ATOM 1478 C CA . ASN A 1 186 ? 23.518 27.086 58.908 1.00 51.74 185 ASN A CA 1
ATOM 1479 C C . ASN A 1 186 ? 22.364 26.935 59.901 1.00 45.75 185 ASN A C 1
ATOM 1480 O O . ASN A 1 186 ? 21.593 25.987 59.861 1.00 43.43 185 ASN A O 1
ATOM 1485 N N . ALA A 1 187 ? 22.229 27.913 60.774 1.00 43.25 186 ALA A N 1
ATOM 1486 C CA . ALA A 1 187 ? 21.196 27.903 61.795 1.00 46.56 186 ALA A CA 1
ATOM 1487 C C . ALA A 1 187 ? 19.760 27.928 61.216 1.00 42.62 186 ALA A C 1
ATOM 1488 O O . ALA A 1 187 ? 18.841 27.390 61.799 1.00 38.20 186 ALA A O 1
ATOM 1490 N N . GLY A 1 188 ? 19.572 28.551 60.064 1.00 43.32 187 GLY A N 1
ATOM 1491 C CA . GLY A 1 188 ? 18.261 28.591 59.398 1.00 41.55 187 GLY A CA 1
ATOM 1492 C C . GLY A 1 188 ? 17.858 27.211 58.915 1.00 34.76 187 GLY A C 1
ATOM 1493 O O . GLY A 1 188 ? 16.726 26.798 59.137 1.00 32.50 187 GLY A O 1
ATOM 1494 N N . ALA A 1 189 ? 18.790 26.501 58.278 1.00 33.38 188 ALA A N 1
ATOM 1495 C CA . ALA A 1 189 ? 18.513 25.154 57.780 1.00 37.10 188 ALA A CA 1
ATOM 1496 C C . ALA A 1 189 ? 18.315 24.219 58.975 1.00 41.03 188 ALA A C 1
ATOM 1497 O O . ALA A 1 189 ? 17.461 23.339 58.935 1.00 33.43 188 ALA A O 1
ATOM 1499 N N . LYS A 1 190 ? 19.119 24.402 60.032 1.00 40.55 189 LYS A N 1
ATOM 1500 C CA . LYS A 1 190 ? 18.937 23.555 61.217 1.00 41.82 189 LYS A CA 1
ATOM 1501 C C . LYS A 1 190 ? 17.586 23.751 61.795 1.00 38.69 189 LYS A C 1
ATOM 1502 O O . LYS A 1 190 ? 16.953 22.778 62.076 1.00 36.17 189 LYS A O 1
ATOM 1508 N N . ALA A 1 191 ? 17.130 24.997 61.927 1.00 35.51 190 ALA A N 1
ATOM 1509 C CA . ALA A 1 191 ? 15.789 25.281 62.429 1.00 36.09 190 ALA A CA 1
ATOM 1510 C C . ALA A 1 191 ? 14.676 24.697 61.584 1.00 34.92 190 ALA A C 1
ATOM 1511 O O . ALA A 1 191 ? 13.668 24.232 62.149 1.00 27.06 190 ALA A O 1
ATOM 1513 N N . GLY A 1 192 ? 14.805 24.789 60.248 1.00 29.32 191 GLY A N 1
ATOM 1514 C CA . GLY A 1 192 ? 13.773 24.209 59.380 1.00 28.54 191 GLY A CA 1
ATOM 1515 C C . GLY A 1 192 ? 13.649 22.696 59.538 1.00 29.30 191 GLY A C 1
ATOM 1516 O O . GLY A 1 192 ? 12.524 22.172 59.711 1.00 30.43 191 GLY A O 1
ATOM 1517 N N . LEU A 1 193 ? 14.775 21.977 59.431 1.00 28.70 192 LEU A N 1
ATOM 1518 C CA . LEU A 1 193 ? 14.744 20.527 59.474 1.00 29.13 192 LEU A CA 1
ATOM 1519 C C . LEU A 1 193 ? 14.333 19.993 60.901 1.00 33.50 192 LEU A C 1
ATOM 1520 O O . LEU A 1 193 ? 13.663 18.946 61.017 1.00 31.19 192 LEU A O 1
ATOM 1525 N N . THR A 1 194 ? 14.740 20.705 61.951 1.00 29.79 193 THR A N 1
ATOM 1526 C CA . THR A 1 194 ? 14.280 20.423 63.311 1.00 35.23 193 THR A CA 1
ATOM 1527 C C . THR A 1 194 ? 12.775 20.594 63.441 1.00 36.58 193 THR A C 1
ATOM 1528 O O . THR A 1 194 ? 12.106 19.755 64.073 1.00 37.68 193 THR A O 1
ATOM 1532 N N . PHE A 1 195 ? 12.241 21.648 62.812 1.00 31.63 194 PHE A N 1
ATOM 1533 C CA . PHE A 1 195 ? 10.825 21.849 62.803 1.00 32.88 194 PHE A CA 1
ATOM 1534 C C . PHE A 1 195 ? 10.084 20.667 62.189 1.00 31.26 194 PHE A C 1
ATOM 1535 O O . PHE A 1 195 ? 9.052 20.254 62.711 1.00 32.86 194 PHE A O 1
ATOM 1543 N N . LEU A 1 196 ? 10.615 20.129 61.095 1.00 27.72 195 LEU A N 1
ATOM 1544 C CA . LEU A 1 196 ? 9.973 19.039 60.370 1.00 29.37 195 LEU A CA 1
ATOM 1545 C C . LEU A 1 196 ? 10.093 17.787 61.200 1.00 30.95 195 LEU A C 1
ATOM 1546 O O . LEU A 1 196 ? 9.114 17.074 61.377 1.00 30.80 195 LEU A O 1
ATOM 1551 N N . VAL A 1 197 ? 11.304 17.509 61.696 1.00 29.40 196 VAL A N 1
ATOM 1552 C CA . VAL A 1 197 ? 11.539 16.344 62.548 1.00 31.29 196 VAL A CA 1
ATOM 1553 C C . VAL A 1 197 ? 10.566 16.385 63.761 1.00 33.04 196 VAL A C 1
ATOM 1554 O O . VAL A 1 197 ? 9.913 15.391 64.091 1.00 36.05 196 VAL A O 1
ATOM 1558 N N . ASP A 1 198 ? 10.391 17.549 64.357 1.00 33.53 197 ASP A N 1
ATOM 1559 C CA . ASP A 1 198 ? 9.476 17.694 65.475 1.00 33.18 197 ASP A CA 1
ATOM 1560 C C . ASP A 1 198 ? 8.038 17.422 65.102 1.00 37.05 197 ASP A C 1
ATOM 1561 O O . ASP A 1 198 ? 7.283 16.894 65.926 1.00 33.01 197 ASP A O 1
ATOM 1566 N N . LEU A 1 199 ? 7.607 17.841 63.911 1.00 33.53 198 LEU A N 1
ATOM 1567 C CA . LEU A 1 199 ? 6.250 17.549 63.507 1.00 33.84 198 LEU A CA 1
ATOM 1568 C C . LEU A 1 199 ? 6.031 16.035 63.467 1.00 33.77 198 LEU A C 1
ATOM 1569 O O . LEU A 1 199 ? 4.947 15.563 63.692 1.00 32.85 198 LEU A O 1
ATOM 1574 N N . ILE A 1 200 ? 7.074 15.318 63.106 1.00 33.03 199 ILE A N 1
ATOM 1575 C CA . ILE A 1 200 ? 7.041 13.865 63.046 1.00 34.30 199 ILE A CA 1
ATOM 1576 C C . ILE A 1 200 ? 7.063 13.254 64.465 1.00 36.04 199 ILE A C 1
ATOM 1577 O O . ILE A 1 200 ? 6.217 12.460 64.795 1.00 35.18 199 ILE A O 1
ATOM 1582 N N . LYS A 1 201 ? 8.035 13.628 65.279 1.00 39.58 200 LYS A N 1
ATOM 1583 C CA . LYS A 1 201 ? 8.166 13.159 66.670 1.00 41.35 200 LYS A CA 1
ATOM 1584 C C . LYS A 1 201 ? 6.916 13.461 67.492 1.00 39.73 200 LYS A C 1
ATOM 1585 O O . LYS A 1 201 ? 6.441 12.597 68.213 1.00 36.63 200 LYS A O 1
ATOM 1591 N N . ASN A 1 202 ? 6.308 14.625 67.282 1.00 34.30 201 ASN A N 1
ATOM 1592 C CA . ASN A 1 202 ? 5.027 14.950 67.914 1.00 32.02 201 ASN A CA 1
ATOM 1593 C C . ASN A 1 202 ? 3.799 14.330 67.256 1.00 34.22 201 ASN A C 1
ATOM 1594 O O . ASN A 1 202 ? 2.729 14.670 67.651 1.00 31.03 201 ASN A O 1
ATOM 1599 N N . LYS A 1 203 ? 3.966 13.496 66.228 1.00 31.97 202 LYS A N 1
ATOM 1600 C CA . LYS A 1 203 ? 2.891 12.734 65.580 1.00 36.84 202 LYS A CA 1
ATOM 1601 C C . LYS A 1 203 ? 1.911 13.587 64.820 1.00 35.70 202 LYS A C 1
ATOM 1602 O O . LYS A 1 203 ? 0.771 13.203 64.646 1.00 38.36 202 LYS A O 1
ATOM 1608 N N . HIS A 1 204 ? 2.332 14.757 64.385 1.00 34.10 203 HIS A N 1
ATOM 1609 C CA . HIS A 1 204 ? 1.534 15.535 63.462 1.00 34.95 203 HIS A CA 1
ATOM 1610 C C . HIS A 1 204 ? 1.734 15.017 62.049 1.00 33.32 203 HIS A C 1
ATOM 1611 O O . HIS A 1 204 ? 0.878 15.173 61.214 1.00 34.60 203 HIS A O 1
ATOM 1618 N N . MET A 1 205 ? 2.866 14.380 61.814 1.00 32.02 204 MET A N 1
ATOM 1619 C CA . MET A 1 205 ? 3.096 13.691 60.557 1.00 35.24 204 MET A CA 1
ATOM 1620 C C . MET A 1 205 ? 3.795 12.340 60.809 1.00 36.31 204 MET A C 1
ATOM 1621 O O . MET A 1 205 ? 4.437 12.118 61.827 1.00 32.68 204 MET A O 1
ATOM 1626 N N . ASN A 1 206 ? 3.752 11.484 59.812 1.00 35.07 205 ASN A N 1
ATOM 1627 C CA . ASN A 1 206 ? 4.508 10.231 59.839 1.00 37.48 205 ASN A CA 1
ATOM 1628 C C . ASN A 1 206 ? 5.655 10.200 58.844 1.00 31.12 205 ASN A C 1
ATOM 1629 O O . ASN A 1 206 ? 5.439 10.541 57.677 1.00 35.14 205 ASN A O 1
ATOM 1634 N N . ALA A 1 207 ? 6.834 9.729 59.251 1.00 32.68 206 ALA A N 1
ATOM 1635 C CA . ALA A 1 207 ? 8.017 9.733 58.384 1.00 35.39 206 ALA A CA 1
ATOM 1636 C C . ALA A 1 207 ? 7.795 8.932 57.108 1.00 37.17 206 ALA A C 1
ATOM 1637 O O . ALA A 1 207 ? 8.547 9.108 56.180 1.00 36.15 206 ALA A O 1
ATOM 1639 N N . ASP A 1 208 ? 6.810 8.038 57.064 1.00 35.10 207 ASP A N 1
ATOM 1640 C CA . ASP A 1 208 ? 6.670 7.138 55.896 1.00 41.16 207 ASP A CA 1
ATOM 1641 C C . ASP A 1 208 ? 5.802 7.756 54.840 1.00 33.24 207 ASP A C 1
ATOM 1642 O O . ASP A 1 208 ? 5.626 7.171 53.828 1.00 35.52 207 ASP A O 1
ATOM 1647 N N . THR A 1 209 ? 5.182 8.896 55.105 1.00 33.21 208 THR A N 1
ATOM 1648 C CA . THR A 1 209 ? 4.200 9.440 54.177 1.00 29.81 208 THR A CA 1
ATOM 1649 C C . THR A 1 209 ? 4.858 9.764 52.842 1.00 29.81 208 THR A C 1
ATOM 1650 O O . THR A 1 209 ? 5.903 10.451 52.785 1.00 27.68 208 THR A O 1
ATOM 1654 N N . ASP A 1 210 ? 4.283 9.196 51.780 1.00 31.36 209 ASP A N 1
ATOM 1655 C CA . ASP A 1 210 ? 4.751 9.417 50.434 1.00 29.54 209 ASP A CA 1
ATOM 1656 C C . ASP A 1 210 ? 3.703 10.054 49.556 1.00 28.57 209 ASP A C 1
ATOM 1657 O O . ASP A 1 210 ? 2.616 10.453 50.037 1.00 27.82 209 ASP A O 1
ATOM 1662 N N . TYR A 1 211 ? 3.946 10.069 48.240 1.00 27.02 210 TYR A N 1
ATOM 1663 C CA . TYR A 1 211 ? 3.100 10.800 47.347 1.00 27.18 210 TYR A CA 1
ATOM 1664 C C . TYR A 1 211 ? 1.714 10.182 47.313 1.00 29.18 210 TYR A C 1
ATOM 1665 O O . TYR A 1 211 ? 0.689 10.916 47.392 1.00 26.95 210 TYR A O 1
ATOM 1674 N N . SER A 1 212 ? 1.658 8.837 47.202 1.00 29.66 211 SER A N 1
ATOM 1675 C CA . SER A 1 212 ? 0.370 8.120 47.115 1.00 30.28 211 SER A CA 1
ATOM 1676 C C . SER A 1 212 ? -0.422 8.216 48.383 1.00 29.99 211 SER A C 1
ATOM 1677 O O . SER A 1 212 ? -1.638 8.377 48.292 1.00 30.47 211 SER A O 1
ATOM 1680 N N . ILE A 1 213 ? 0.236 8.123 49.543 1.00 28.77 212 ILE A N 1
ATOM 1681 C CA . ILE A 1 213 ? -0.496 8.157 50.846 1.00 30.87 212 ILE A CA 1
ATOM 1682 C C . ILE A 1 213 ? -1.083 9.571 51.013 1.00 29.44 212 ILE A C 1
ATOM 1683 O O . ILE A 1 213 ? -2.276 9.737 51.336 1.00 31.71 212 ILE A O 1
ATOM 1688 N N . ALA A 1 214 ? -0.275 10.596 50.727 1.00 25.44 213 ALA A N 1
ATOM 1689 C CA . ALA A 1 214 ? -0.725 11.972 50.926 1.00 26.05 213 ALA A CA 1
ATOM 1690 C C . ALA A 1 214 ? -1.851 12.319 49.987 1.00 28.17 213 ALA A C 1
ATOM 1691 O O . ALA A 1 214 ? -2.837 12.969 50.377 1.00 25.24 213 ALA A O 1
ATOM 1693 N N . GLU A 1 215 ? -1.766 11.809 48.761 1.00 27.47 214 GLU A N 1
ATOM 1694 C CA . GLU A 1 215 ? -2.790 12.098 47.806 1.00 25.31 214 GLU A CA 1
ATOM 1695 C C . GLU A 1 215 ? -4.111 11.404 48.223 1.00 28.42 214 GLU A C 1
ATOM 1696 O O . GLU A 1 215 ? -5.174 12.006 48.187 1.00 28.26 214 GLU A O 1
ATOM 1702 N N . ALA A 1 216 ? -4.056 10.115 48.538 1.00 29.31 215 ALA A N 1
ATOM 1703 C CA . ALA A 1 216 ? -5.284 9.408 48.894 1.00 32.43 215 ALA A CA 1
ATOM 1704 C C . ALA A 1 216 ? -5.990 10.009 50.136 1.00 32.83 215 ALA A C 1
ATOM 1705 O O . ALA A 1 216 ? -7.250 10.088 50.177 1.00 33.21 215 ALA A O 1
ATOM 1707 N N . ALA A 1 217 ? -5.176 10.448 51.103 1.00 32.85 216 ALA A N 1
ATOM 1708 C CA . ALA A 1 217 ? -5.673 11.081 52.311 1.00 33.31 216 ALA A CA 1
ATOM 1709 C C . ALA A 1 217 ? -6.386 12.368 52.014 1.00 31.50 216 ALA A C 1
ATOM 1710 O O . ALA A 1 217 ? -7.514 12.572 52.499 1.00 29.52 216 ALA A O 1
ATOM 1712 N N . PHE A 1 218 ? -5.761 13.269 51.245 1.00 27.35 217 PHE A N 1
ATOM 1713 C CA . PHE A 1 218 ? -6.433 14.531 50.979 1.00 28.43 217 PHE A CA 1
ATOM 1714 C C . PHE A 1 218 ? -7.682 14.320 50.141 1.00 27.24 217 PHE A C 1
ATOM 1715 O O . PHE A 1 218 ? -8.718 15.005 50.358 1.00 30.30 217 PHE A O 1
ATOM 1723 N N . ASN A 1 219 ? -7.584 13.423 49.173 1.00 26.89 218 ASN A N 1
ATOM 1724 C CA . ASN A 1 219 ? -8.669 13.240 48.200 1.00 31.33 218 ASN A CA 1
ATOM 1725 C C . ASN A 1 219 ? -9.860 12.489 48.818 1.00 35.02 218 ASN A C 1
ATOM 1726 O O . ASN A 1 219 ? -10.908 12.532 48.263 1.00 26.63 218 ASN A O 1
ATOM 1731 N N . LYS A 1 220 ? -9.655 11.802 49.934 1.00 33.27 219 LYS A N 1
ATOM 1732 C CA . LYS A 1 220 ? -10.760 11.181 50.640 1.00 35.73 219 LYS A CA 1
ATOM 1733 C C . LYS A 1 220 ? -11.224 12.021 51.819 1.00 38.69 219 LYS A C 1
ATOM 1734 O O . LYS A 1 220 ? -11.963 11.501 52.599 1.00 37.45 219 LYS A O 1
ATOM 1740 N N . GLY A 1 221 ? -10.780 13.281 51.985 1.00 35.69 220 GLY A N 1
ATOM 1741 C CA . GLY A 1 221 ? -11.267 14.118 53.095 1.00 36.67 220 GLY A CA 1
ATOM 1742 C C . GLY A 1 221 ? -10.670 13.824 54.478 1.00 33.90 220 GLY A C 1
ATOM 1743 O O . GLY A 1 221 ? -11.210 14.263 55.504 1.00 35.55 220 GLY A O 1
ATOM 1744 N N . GLU A 1 222 ? -9.571 13.086 54.547 1.00 32.65 221 GLU A N 1
ATOM 1745 C CA . GLU A 1 222 ? -8.948 12.752 55.856 1.00 33.35 221 GLU A CA 1
ATOM 1746 C C . GLU A 1 222 ? -8.051 13.867 56.398 1.00 31.51 221 GLU A C 1
ATOM 1747 O O . GLU A 1 222 ? -7.764 13.917 57.593 1.00 32.76 221 GLU A O 1
ATOM 1753 N N . THR A 1 223 ? -7.542 14.726 55.520 1.00 31.73 222 THR A N 1
ATOM 1754 C CA . THR A 1 223 ? -6.533 15.736 55.924 1.00 30.92 222 THR A CA 1
ATOM 1755 C C . THR A 1 223 ? -6.971 17.020 55.296 1.00 30.43 222 THR A C 1
ATOM 1756 O O . THR A 1 223 ? -7.517 17.040 54.188 1.00 31.46 222 THR A O 1
ATOM 1760 N N . ALA A 1 224 ? -6.828 18.099 56.061 1.00 28.87 223 ALA A N 1
ATOM 1761 C CA . ALA A 1 224 ? -7.307 19.406 55.655 1.00 28.30 223 ALA A CA 1
ATOM 1762 C C . ALA A 1 224 ? -6.417 20.065 54.622 1.00 29.48 223 ALA A C 1
ATOM 1763 O O . ALA A 1 224 ? -6.873 20.993 54.001 1.00 30.69 223 ALA A O 1
ATOM 1765 N N . MET A 1 225 ? -5.167 19.610 54.461 1.00 27.77 224 MET A N 1
ATOM 1766 C CA . MET A 1 225 ? -4.217 20.303 53.593 1.00 31.14 224 MET A CA 1
ATOM 1767 C C . MET A 1 225 ? -3.216 19.304 53.005 1.00 29.19 224 MET A C 1
ATOM 1768 O O . MET A 1 225 ? -2.879 18.315 53.633 1.00 29.77 224 MET A O 1
ATOM 1773 N N . THR A 1 226 ? -2.808 19.551 51.769 1.00 26.71 225 THR A N 1
ATOM 1774 C CA . THR A 1 226 ? -1.642 18.901 51.209 1.00 29.56 225 THR A CA 1
ATOM 1775 C C . THR A 1 226 ? -0.769 19.994 50.462 1.00 28.27 225 THR A C 1
ATOM 1776 O O . THR A 1 226 ? -1.110 21.225 50.433 1.00 26.41 225 THR A O 1
ATOM 1780 N N . ILE A 1 227 ? 0.395 19.544 50.005 1.00 27.94 226 ILE A N 1
ATOM 1781 C CA . ILE A 1 227 ? 1.328 20.344 49.193 1.00 26.25 226 ILE A CA 1
ATOM 1782 C C . ILE A 1 227 ? 1.587 19.551 47.927 1.00 25.57 226 ILE A C 1
ATOM 1783 O O . ILE A 1 227 ? 2.036 18.392 47.972 1.00 23.49 226 ILE A O 1
ATOM 1788 N N . ASN A 1 228 ? 1.280 20.158 46.786 1.00 23.04 227 ASN A N 1
ATOM 1789 C CA . ASN A 1 228 ? 1.499 19.489 45.517 1.00 22.12 227 ASN A CA 1
ATOM 1790 C C . ASN A 1 228 ? 1.421 20.462 44.354 1.00 25.63 227 ASN A C 1
ATOM 1791 O O . ASN A 1 228 ? 1.066 21.644 44.537 1.00 24.06 227 ASN A O 1
ATOM 1796 N N . GLY A 1 229 ? 1.696 19.939 43.159 1.00 24.59 228 GLY A N 1
ATOM 1797 C CA . GLY A 1 229 ? 1.725 20.723 41.962 1.00 26.17 228 GLY A CA 1
ATOM 1798 C C . GLY A 1 229 ? 0.462 20.636 41.179 1.00 24.23 228 GLY A C 1
ATOM 1799 O O . GLY A 1 229 ? -0.461 19.992 41.586 1.00 25.80 228 GLY A O 1
ATOM 1800 N N . PRO A 1 230 ? 0.377 21.386 40.076 1.00 25.88 229 PRO A N 1
ATOM 1801 C CA . PRO A 1 230 ? -0.866 21.496 39.241 1.00 24.88 229 PRO A CA 1
ATOM 1802 C C . PRO A 1 230 ? -1.362 20.144 38.697 1.00 25.92 229 PRO A C 1
ATOM 1803 O O . PRO A 1 230 ? -2.610 19.896 38.559 1.00 24.35 229 PRO A O 1
ATOM 1807 N N . TRP A 1 231 ? -0.388 19.242 38.459 1.00 23.25 230 TRP A N 1
ATOM 1808 C CA . TRP A 1 231 ? -0.711 17.884 37.976 1.00 24.06 230 TRP A CA 1
ATOM 1809 C C . TRP A 1 231 ? -1.697 17.156 38.904 1.00 25.23 230 TRP A C 1
ATOM 1810 O O . TRP A 1 231 ? -2.430 16.273 38.434 1.00 28.22 230 TRP A O 1
ATOM 1821 N N . ALA A 1 232 ? -1.733 17.520 40.184 1.00 22.33 231 ALA A N 1
ATOM 1822 C CA . ALA A 1 232 ? -2.548 16.814 41.174 1.00 24.99 231 ALA A CA 1
ATOM 1823 C C . ALA A 1 232 ? -4.052 17.234 41.112 1.00 27.29 231 ALA A C 1
ATOM 1824 O O . ALA A 1 232 ? -4.931 16.508 41.661 1.00 29.35 231 ALA A O 1
ATOM 1826 N N . TRP A 1 233 ? -4.345 18.330 40.425 1.00 24.96 232 TRP A N 1
ATOM 1827 C CA . TRP A 1 233 ? -5.691 18.971 40.464 1.00 28.03 232 TRP A CA 1
ATOM 1828 C C . TRP A 1 233 ? -6.784 18.120 39.864 1.00 30.68 232 TRP A C 1
ATOM 1829 O O . TRP A 1 233 ? -7.915 18.159 40.347 1.00 30.11 232 TRP A O 1
ATOM 1840 N N . SER A 1 234 ? -6.442 17.351 38.846 1.00 31.13 233 SER A N 1
ATOM 1841 C CA . SER A 1 234 ? -7.421 16.464 38.218 1.00 31.57 233 SER A CA 1
ATOM 1842 C C . SER A 1 234 ? -8.019 15.419 39.209 1.00 28.90 233 SER A C 1
ATOM 1843 O O . SER A 1 234 ? -9.235 15.307 39.322 1.00 30.20 233 SER A O 1
ATOM 1846 N N . ASN A 1 235 ? -7.167 14.645 39.868 1.00 26.26 234 ASN A N 1
ATOM 1847 C CA . ASN A 1 235 ? -7.646 13.667 40.842 1.00 31.13 234 ASN A CA 1
ATOM 1848 C C . ASN A 1 235 ? -8.393 14.321 42.010 1.00 33.12 234 ASN A C 1
ATOM 1849 O O . ASN A 1 235 ? -9.392 13.777 42.447 1.00 30.78 234 ASN A O 1
ATOM 1854 N N . ILE A 1 236 ? -7.983 15.518 42.444 1.00 30.06 235 ILE A N 1
ATOM 1855 C CA . ILE A 1 236 ? -8.838 16.276 43.391 1.00 29.62 235 ILE A CA 1
ATOM 1856 C C . ILE A 1 236 ? -10.257 16.598 42.850 1.00 32.07 235 ILE A C 1
ATOM 1857 O O . ILE A 1 236 ? -11.277 16.372 43.551 1.00 31.97 235 ILE A O 1
ATOM 1862 N N . ASP A 1 237 ? -10.333 17.080 41.599 1.00 33.37 236 ASP A N 1
ATOM 1863 C CA . ASP A 1 237 ? -11.610 17.398 40.959 1.00 35.15 236 ASP A CA 1
ATOM 1864 C C . ASP A 1 237 ? -12.541 16.165 40.977 1.00 38.49 236 ASP A C 1
ATOM 1865 O O . ASP A 1 237 ? -13.709 16.263 41.340 1.00 32.43 236 ASP A O 1
ATOM 1870 N N . THR A 1 238 ? -11.988 15.021 40.602 1.00 36.89 237 THR A N 1
ATOM 1871 C CA . THR A 1 238 ? -12.690 13.751 40.606 1.00 39.89 237 THR A CA 1
ATOM 1872 C C . THR A 1 238 ? -13.234 13.346 41.954 1.00 43.40 237 THR A C 1
ATOM 1873 O O . THR A 1 238 ? -14.332 12.819 42.065 1.00 37.06 237 THR A O 1
ATOM 1877 N N . SER A 1 239 ? -12.454 13.580 42.994 1.00 40.44 238 SER A N 1
ATOM 1878 C CA . SER A 1 239 ? -12.854 13.165 44.327 1.00 38.40 238 SER A CA 1
ATOM 1879 C C . SER A 1 239 ? -13.952 14.079 44.888 1.00 41.49 238 SER A C 1
ATOM 1880 O O . SER A 1 239 ? -14.504 13.840 45.982 1.00 36.69 238 SER A O 1
ATOM 1883 N N . LYS A 1 240 ? -14.163 15.190 44.207 1.00 35.96 239 LYS A N 1
ATOM 1884 C CA . LYS A 1 240 ? -15.157 16.161 44.624 1.00 42.96 239 LYS A CA 1
ATOM 1885 C C . LYS A 1 240 ? -14.851 16.883 45.918 1.00 38.91 239 LYS A C 1
ATOM 1886 O O . LYS A 1 240 ? -15.742 17.461 46.514 1.00 44.32 239 LYS A O 1
ATOM 1892 N N . VAL A 1 241 ? -13.620 16.875 46.373 1.00 36.73 240 VAL A N 1
ATOM 1893 C CA . VAL A 1 241 ? -13.290 17.660 47.531 1.00 39.68 240 VAL A CA 1
ATOM 1894 C C . VAL A 1 241 ? -13.416 19.091 47.094 1.00 38.54 240 VAL A C 1
ATOM 1895 O O . VAL A 1 241 ? -13.140 19.429 45.952 1.00 38.16 240 VAL A O 1
ATOM 1899 N N . ASN A 1 242 ? -13.885 19.928 48.001 1.00 34.85 241 ASN A N 1
ATOM 1900 C CA . ASN A 1 242 ? -13.984 21.348 47.712 1.00 36.31 241 ASN A CA 1
ATOM 1901 C C . ASN A 1 242 ? -12.690 22.053 48.149 1.00 34.79 241 ASN A C 1
ATOM 1902 O O . ASN A 1 242 ? -12.454 22.252 49.361 1.00 34.30 241 ASN A O 1
ATOM 1907 N N . TYR A 1 243 ? -11.843 22.424 47.179 1.00 34.73 242 TYR A N 1
ATOM 1908 C CA . TYR A 1 243 ? -10.473 22.822 47.490 1.00 29.81 242 TYR A CA 1
ATOM 1909 C C . TYR A 1 243 ? -10.068 24.202 46.962 1.00 32.52 242 TYR A C 1
ATOM 1910 O O . TYR A 1 243 ? -10.667 24.693 46.019 1.00 31.50 242 TYR A O 1
ATOM 1919 N N . GLY A 1 244 ? -9.058 24.808 47.614 1.00 25.25 243 GLY A N 1
ATOM 1920 C CA . GLY A 1 244 ? -8.444 26.035 47.164 1.00 27.92 243 GLY A CA 1
ATOM 1921 C C . GLY A 1 244 ? -6.941 25.756 47.004 1.00 30.15 243 GLY A C 1
ATOM 1922 O O . GLY A 1 244 ? -6.403 24.772 47.556 1.00 27.90 243 GLY A O 1
ATOM 1923 N N . VAL A 1 245 ? -6.279 26.606 46.246 1.00 24.94 244 VAL A N 1
ATOM 1924 C CA . VAL A 1 245 ? -4.839 26.539 46.046 1.00 29.08 244 VAL A CA 1
ATOM 1925 C C . VAL A 1 245 ? -4.300 27.879 46.489 1.00 24.94 244 VAL A C 1
ATOM 1926 O O . VAL A 1 245 ? -4.811 28.875 46.063 1.00 24.67 244 VAL A O 1
ATOM 1930 N N . THR A 1 246 ? -3.288 27.928 47.342 1.00 24.35 245 THR A N 1
ATOM 1931 C CA . THR A 1 246 ? -2.837 29.200 47.859 1.00 26.63 245 THR A CA 1
ATOM 1932 C C . THR A 1 246 ? -1.343 29.156 48.137 1.00 27.56 245 THR A C 1
ATOM 1933 O O . THR A 1 246 ? -0.629 28.172 47.790 1.00 26.51 245 THR A O 1
ATOM 1937 N N . VAL A 1 247 ? -0.874 30.254 48.703 1.00 28.84 246 VAL A N 1
ATOM 1938 C CA . VAL A 1 247 ? 0.525 30.468 49.047 1.00 30.26 246 VAL A CA 1
ATOM 1939 C C . VAL A 1 247 ? 1.031 29.404 50.089 1.00 32.77 246 VAL A C 1
ATOM 1940 O O . VAL A 1 247 ? 0.338 29.035 51.020 1.00 28.76 246 VAL A O 1
ATOM 1944 N N . LEU A 1 248 ? 2.235 28.882 49.875 1.00 30.13 247 LEU A N 1
ATOM 1945 C CA . LEU A 1 248 ? 2.882 28.005 50.852 1.00 33.94 247 LEU A CA 1
ATOM 1946 C C . LEU A 1 248 ? 3.033 28.733 52.207 1.00 32.70 247 LEU A C 1
ATOM 1947 O O . LEU A 1 248 ? 3.278 29.935 52.225 1.00 32.69 247 LEU A O 1
ATOM 1952 N N . PRO A 1 249 ? 2.946 27.989 53.321 1.00 32.55 248 PRO A N 1
ATOM 1953 C CA . PRO A 1 249 ? 3.108 28.631 54.599 1.00 31.17 248 PRO A CA 1
ATOM 1954 C C . PRO A 1 249 ? 4.493 29.221 54.768 1.00 30.35 248 PRO A C 1
ATOM 1955 O O . PRO A 1 249 ? 5.491 28.681 54.256 1.00 25.70 248 PRO A O 1
ATOM 1959 N N . THR A 1 250 ? 4.568 30.276 55.570 1.00 28.21 249 THR A N 1
ATOM 1960 C CA . THR A 1 250 ? 5.846 30.830 55.959 1.00 27.75 249 THR A CA 1
ATOM 1961 C C . THR A 1 250 ? 6.408 30.120 57.167 1.00 31.61 249 THR A C 1
ATOM 1962 O O . THR A 1 250 ? 5.652 29.512 57.942 1.00 28.66 249 THR A O 1
ATOM 1966 N N . PHE A 1 251 ? 7.734 30.202 57.333 1.00 31.56 250 PHE A N 1
ATOM 1967 C CA . PHE A 1 251 ? 8.428 29.706 58.522 1.00 30.71 250 PHE A CA 1
ATOM 1968 C C . PHE A 1 251 ? 9.354 30.785 58.983 1.00 32.49 250 PHE A C 1
ATOM 1969 O O . PHE A 1 251 ? 10.142 31.338 58.196 1.00 35.57 250 PHE A O 1
ATOM 1977 N N . LYS A 1 252 ? 9.200 31.138 60.243 1.00 32.18 251 LYS A N 1
ATOM 1978 C CA . LYS A 1 252 ? 9.894 32.251 60.872 1.00 33.71 251 LYS A CA 1
ATOM 1979 C C . LYS A 1 252 ? 9.712 33.545 60.086 1.00 35.73 251 LYS A C 1
ATOM 1980 O O . LYS A 1 252 ? 10.662 34.266 59.837 1.00 32.36 251 LYS A O 1
ATOM 1986 N N . GLY A 1 253 ? 8.484 33.807 59.688 1.00 28.48 252 GLY A N 1
ATOM 1987 C CA . GLY A 1 253 ? 8.167 34.971 58.885 1.00 32.38 252 GLY A CA 1
ATOM 1988 C C . GLY A 1 253 ? 8.640 34.992 57.435 1.00 32.80 252 GLY A C 1
ATOM 1989 O O . GLY A 1 253 ? 8.490 35.985 56.760 1.00 30.17 252 GLY A O 1
ATOM 1990 N N . GLN A 1 254 ? 9.228 33.908 56.952 1.00 32.06 253 GLN A N 1
ATOM 1991 C CA . GLN A 1 254 ? 9.850 33.904 55.628 1.00 31.58 253 GLN A CA 1
ATOM 1992 C C . GLN A 1 254 ? 9.193 32.887 54.751 1.00 32.24 253 GLN A C 1
ATOM 1993 O O . GLN A 1 254 ? 8.818 31.794 55.219 1.00 29.91 253 GLN A O 1
ATOM 1999 N N . PRO A 1 255 ? 9.158 33.179 53.457 1.00 31.90 254 PRO A N 1
ATOM 2000 C CA . PRO A 1 255 ? 8.459 32.312 52.555 1.00 26.80 254 PRO A CA 1
ATOM 2001 C C . PRO A 1 255 ? 9.071 30.940 52.414 1.00 24.65 254 PRO A C 1
ATOM 2002 O O . PRO A 1 255 ? 10.264 30.780 52.434 1.00 27.14 254 PRO A O 1
ATOM 2006 N N . SER A 1 256 ? 8.212 29.969 52.204 1.00 27.26 255 SER A N 1
ATOM 2007 C CA . SER A 1 256 ? 8.626 28.658 51.699 1.00 29.94 255 SER A CA 1
ATOM 2008 C C . SER A 1 256 ? 8.832 28.784 50.190 1.00 28.76 255 SER A C 1
ATOM 2009 O O . SER A 1 256 ? 7.877 28.901 49.425 1.00 27.04 255 SER A O 1
ATOM 2012 N N . LYS A 1 257 ? 10.091 28.718 49.778 1.00 25.12 256 LYS A N 1
ATOM 2013 C CA . LYS A 1 257 ? 10.478 29.003 48.381 1.00 26.20 256 LYS A CA 1
ATOM 2014 C C . LYS A 1 257 ? 10.477 27.681 47.597 1.00 25.07 256 LYS A C 1
ATOM 2015 O O . LYS A 1 257 ? 11.440 26.933 47.689 1.00 23.92 256 LYS A O 1
ATOM 2021 N N . PRO A 1 258 ? 9.413 27.401 46.830 1.00 22.73 257 PRO A N 1
ATOM 2022 C CA . PRO A 1 258 ? 9.468 26.142 46.111 1.00 24.96 257 PRO A CA 1
ATOM 2023 C C . PRO A 1 258 ? 10.483 26.191 44.961 1.00 27.76 257 PRO A C 1
ATOM 2024 O O . PRO A 1 258 ? 10.865 27.302 44.483 1.00 26.48 257 PRO A O 1
ATOM 2028 N N . PHE A 1 259 ? 10.932 25.001 44.564 1.00 24.68 258 PHE A N 1
ATOM 2029 C CA . PHE A 1 259 ? 11.720 24.798 43.349 1.00 26.85 258 PHE A CA 1
ATOM 2030 C C . PHE A 1 259 ? 10.854 25.029 42.149 1.00 25.05 258 PHE A C 1
ATOM 2031 O O . PHE A 1 259 ? 9.736 24.591 42.138 1.00 27.30 258 PHE A O 1
ATOM 2039 N N . VAL A 1 260 ? 11.347 25.799 41.188 1.00 22.46 259 VAL A N 1
ATOM 2040 C CA . VAL A 1 260 ? 10.580 26.107 39.947 1.00 22.80 259 VAL A CA 1
ATOM 2041 C C . VAL A 1 260 ? 11.236 25.328 38.853 1.00 24.60 259 VAL A C 1
ATOM 2042 O O . VAL A 1 260 ? 12.446 25.454 38.585 1.00 25.45 259 VAL A O 1
ATOM 2046 N N . GLY A 1 261 ? 10.446 24.422 38.315 1.00 24.41 260 GLY A N 1
ATOM 2047 C CA . GLY A 1 261 ? 10.857 23.504 37.290 1.00 25.19 260 GLY A CA 1
ATOM 2048 C C . GLY A 1 261 ? 10.097 23.792 36.005 1.00 26.32 260 GLY A C 1
ATOM 2049 O O . GLY A 1 261 ? 8.913 24.145 36.040 1.00 25.03 260 GLY A O 1
ATOM 2050 N N . VAL A 1 262 ? 10.791 23.670 34.873 1.00 24.76 261 VAL A N 1
ATOM 2051 C CA . VAL A 1 262 ? 10.177 23.702 33.545 1.00 25.09 261 VAL A CA 1
ATOM 2052 C C . VAL A 1 262 ? 10.142 22.304 33.018 1.00 22.36 261 VAL A C 1
ATOM 2053 O O . VAL A 1 262 ? 11.162 21.691 32.753 1.00 24.49 261 VAL A O 1
ATOM 2057 N N . LEU A 1 263 ? 8.939 21.810 32.855 1.00 21.36 262 LEU A N 1
ATOM 2058 C CA . LEU A 1 263 ? 8.686 20.540 32.243 1.00 23.99 262 LEU A CA 1
ATOM 2059 C C . LEU A 1 263 ? 9.226 20.741 30.810 1.00 23.79 262 LEU A C 1
ATOM 2060 O O . LEU A 1 263 ? 8.882 21.706 30.186 1.00 22.86 262 LEU A O 1
ATOM 2065 N N . SER A 1 264 ? 10.100 19.846 30.357 1.00 24.28 263 SER A N 1
ATOM 2066 C CA . SER A 1 264 ? 10.889 20.056 29.141 1.00 24.55 263 SER A CA 1
ATOM 2067 C C . SER A 1 264 ? 10.963 18.779 28.345 1.00 24.71 263 SER A C 1
ATOM 2068 O O . SER A 1 264 ? 10.891 17.677 28.929 1.00 23.95 263 SER A O 1
ATOM 2071 N N . ALA A 1 265 ? 11.054 18.887 27.010 1.00 23.01 264 ALA A N 1
ATOM 2072 C CA . ALA A 1 265 ? 11.017 17.669 26.145 1.00 24.93 264 ALA A CA 1
ATOM 2073 C C . ALA A 1 265 ? 12.320 17.580 25.400 1.00 26.22 264 ALA A C 1
ATOM 2074 O O . ALA A 1 265 ? 12.612 18.425 24.589 1.00 26.20 264 ALA A O 1
ATOM 2076 N N . GLY A 1 266 ? 13.148 16.603 25.728 1.00 24.24 265 GLY A N 1
ATOM 2077 C CA . GLY A 1 266 ? 14.417 16.479 25.042 1.00 27.24 265 GLY A CA 1
ATOM 2078 C C . GLY A 1 266 ? 14.427 15.337 24.029 1.00 23.36 265 GLY A C 1
ATOM 2079 O O . GLY A 1 266 ? 13.653 14.389 24.149 1.00 25.02 265 GLY A O 1
ATOM 2080 N N . ILE A 1 267 ? 15.282 15.447 23.040 1.00 25.12 266 ILE A N 1
ATOM 2081 C CA . ILE A 1 267 ? 15.359 14.435 21.961 1.00 25.32 266 ILE A CA 1
ATOM 2082 C C . ILE A 1 267 ? 16.627 13.607 22.181 1.00 26.79 266 ILE A C 1
ATOM 2083 O O . ILE A 1 267 ? 17.724 14.158 22.255 1.00 25.13 266 ILE A O 1
ATOM 2088 N N . ASN A 1 268 ? 16.481 12.303 22.344 1.00 28.36 267 ASN A N 1
ATOM 2089 C CA . ASN A 1 268 ? 17.625 11.406 22.642 1.00 26.67 267 ASN A CA 1
ATOM 2090 C C . ASN A 1 268 ? 18.600 11.458 21.474 1.00 26.60 267 ASN A C 1
ATOM 2091 O O . ASN A 1 268 ? 18.173 11.369 20.360 1.00 23.87 267 ASN A O 1
ATOM 2096 N N . ALA A 1 269 ? 19.883 11.648 21.743 1.00 27.03 268 ALA A N 1
ATOM 2097 C CA . ALA A 1 269 ? 20.930 11.575 20.728 1.00 32.35 268 ALA A CA 1
ATOM 2098 C C . ALA A 1 269 ? 20.892 10.276 19.954 1.00 33.89 268 ALA A C 1
ATOM 2099 O O . ALA A 1 269 ? 21.168 10.274 18.791 1.00 34.19 268 ALA A O 1
ATOM 2101 N N . ALA A 1 270 ? 20.437 9.203 20.558 1.00 31.26 269 ALA A N 1
ATOM 2102 C CA . ALA A 1 270 ? 20.406 7.949 19.903 1.00 33.53 269 ALA A CA 1
ATOM 2103 C C . ALA A 1 270 ? 19.254 7.849 18.908 1.00 37.40 269 ALA A C 1
ATOM 2104 O O . ALA A 1 270 ? 19.111 6.811 18.226 1.00 34.07 269 ALA A O 1
ATOM 2106 N N . SER A 1 271 ? 18.399 8.855 18.845 1.00 31.36 270 SER A N 1
ATOM 2107 C CA . SER A 1 271 ? 17.203 8.731 18.022 1.00 29.25 270 SER A CA 1
ATOM 2108 C C . SER A 1 271 ? 17.565 8.814 16.576 1.00 29.32 270 SER A C 1
ATOM 2109 O O . SER A 1 271 ? 18.180 9.788 16.168 1.00 32.98 270 SER A O 1
ATOM 2112 N N . PRO A 1 272 ? 17.115 7.848 15.759 1.00 32.98 271 PRO A N 1
ATOM 2113 C CA . PRO A 1 272 ? 17.193 8.083 14.303 1.00 33.07 271 PRO A CA 1
ATOM 2114 C C . PRO A 1 272 ? 15.952 8.816 13.788 1.00 35.02 271 PRO A C 1
ATOM 2115 O O . PRO A 1 272 ? 15.724 8.846 12.578 1.00 34.45 271 PRO A O 1
ATOM 2119 N N . ASN A 1 273 ? 15.110 9.322 14.689 1.00 28.54 272 ASN A N 1
ATOM 2120 C CA . ASN A 1 273 ? 13.875 9.996 14.278 1.00 30.39 272 ASN A CA 1
ATOM 2121 C C . ASN A 1 273 ? 13.852 11.475 14.658 1.00 30.13 272 ASN A C 1
ATOM 2122 O O . ASN A 1 273 ? 12.813 12.004 15.028 1.00 31.35 272 ASN A O 1
ATOM 2127 N N . LYS A 1 274 ? 14.999 12.142 14.587 1.00 31.60 273 LYS A N 1
ATOM 2128 C CA . LYS A 1 274 ? 15.122 13.456 15.205 1.00 33.73 273 LYS A CA 1
ATOM 2129 C C . LYS A 1 274 ? 14.292 14.533 14.513 1.00 33.12 273 LYS A C 1
ATOM 2130 O O . LYS A 1 274 ? 13.730 15.446 15.187 1.00 28.53 273 LYS A O 1
ATOM 2136 N N . GLU A 1 275 ? 14.152 14.414 13.177 1.00 32.71 274 GLU A N 1
ATOM 2137 C CA . GLU A 1 275 ? 13.240 15.292 12.445 1.00 35.36 274 GLU A CA 1
ATOM 2138 C C . GLU A 1 275 ? 11.786 15.031 12.729 1.00 34.46 274 GLU A C 1
ATOM 2139 O O . GLU A 1 275 ? 10.978 15.954 12.797 1.00 34.92 274 GLU A O 1
ATOM 2145 N N . LEU A 1 276 ? 11.417 13.790 12.873 1.00 33.04 275 LEU A N 1
ATOM 2146 C CA . LEU A 1 276 ? 10.048 13.461 13.262 1.00 35.78 275 LEU A CA 1
ATOM 2147 C C . LEU A 1 276 ? 9.727 13.979 14.654 1.00 34.40 275 LEU A C 1
ATOM 2148 O O . LEU A 1 276 ? 8.616 14.420 14.902 1.00 31.93 275 LEU A O 1
ATOM 2153 N N . ALA A 1 277 ? 10.681 13.831 15.578 1.00 32.28 276 ALA A N 1
ATOM 2154 C CA . ALA A 1 277 ? 10.491 14.255 16.965 1.00 30.24 276 ALA A CA 1
ATOM 2155 C C . ALA A 1 277 ? 10.268 15.775 16.998 1.00 29.26 276 ALA A C 1
ATOM 2156 O O . ALA A 1 277 ? 9.413 16.319 17.743 1.00 28.89 276 ALA A O 1
ATOM 2158 N N . LYS A 1 278 ? 11.025 16.444 16.154 1.00 28.22 277 LYS A N 1
ATOM 2159 C CA . LYS A 1 278 ? 10.900 17.890 16.022 1.00 30.20 277 LYS A CA 1
ATOM 2160 C C . LYS A 1 278 ? 9.525 18.277 15.514 1.00 29.99 277 LYS A C 1
ATOM 2161 O O . LYS A 1 278 ? 8.861 19.155 16.056 1.00 28.27 277 LYS A O 1
ATOM 2167 N N . GLU A 1 279 ? 9.098 17.642 14.441 1.00 31.55 278 GLU A N 1
ATOM 2168 C CA . GLU A 1 279 ? 7.785 17.929 13.902 1.00 32.88 278 GLU A CA 1
ATOM 2169 C C . GLU A 1 279 ? 6.704 17.706 14.983 1.00 32.22 278 GLU A C 1
ATOM 2170 O O . GLU A 1 279 ? 5.805 18.531 15.181 1.00 31.20 278 GLU A O 1
ATOM 2176 N N . PHE A 1 280 ? 6.787 16.585 15.673 1.00 29.48 279 PHE A N 1
ATOM 2177 C CA . PHE A 1 280 ? 5.775 16.259 16.696 1.00 28.84 279 PHE A CA 1
ATOM 2178 C C . PHE A 1 280 ? 5.714 17.341 17.780 1.00 30.29 279 PHE A C 1
ATOM 2179 O O . PHE A 1 280 ? 4.648 17.853 18.124 1.00 29.73 279 PHE A O 1
ATOM 2187 N N . LEU A 1 281 ? 6.875 17.733 18.282 1.00 26.74 280 LEU A N 1
ATOM 2188 C CA . LEU A 1 281 ? 6.910 18.672 19.380 1.00 26.28 280 LEU A CA 1
ATOM 2189 C C . LEU A 1 281 ? 6.517 20.101 18.946 1.00 29.84 280 LEU A C 1
ATOM 2190 O O . LEU A 1 281 ? 5.740 20.813 19.654 1.00 29.58 280 LEU A O 1
ATOM 2195 N N . GLU A 1 282 ? 7.042 20.546 17.806 1.00 30.26 281 GLU A N 1
ATOM 2196 C CA . GLU A 1 282 ? 6.779 21.938 17.354 1.00 33.29 281 GLU A CA 1
ATOM 2197 C C . GLU A 1 282 ? 5.413 22.136 16.759 1.00 34.05 281 GLU A C 1
ATOM 2198 O O . GLU A 1 282 ? 4.805 23.195 16.966 1.00 32.46 281 GLU A O 1
ATOM 2204 N N . ASN A 1 283 ? 4.931 21.161 15.995 1.00 30.85 282 ASN A N 1
ATOM 2205 C CA . ASN A 1 283 ? 3.703 21.385 15.233 1.00 32.74 282 ASN A CA 1
ATOM 2206 C C . ASN A 1 283 ? 2.542 20.639 15.750 1.00 32.81 282 ASN A C 1
ATOM 2207 O O . ASN A 1 283 ? 1.427 20.899 15.335 1.00 34.59 282 ASN A O 1
ATOM 2212 N N . TYR A 1 284 ? 2.753 19.731 16.688 1.00 30.85 283 TYR A N 1
ATOM 2213 C CA . TYR A 1 284 ? 1.614 19.028 17.308 1.00 31.01 283 TYR A CA 1
ATOM 2214 C C . TYR A 1 284 ? 1.468 19.330 18.794 1.00 30.38 283 TYR A C 1
ATOM 2215 O O . TYR A 1 284 ? 0.385 19.657 19.290 1.00 30.36 283 TYR A O 1
ATOM 2224 N N . LEU A 1 285 ? 2.561 19.231 19.544 1.00 28.35 284 LEU A N 1
ATOM 2225 C CA . LEU A 1 285 ? 2.428 19.376 20.995 1.00 28.34 284 LEU A CA 1
ATOM 2226 C C . LEU A 1 285 ? 2.314 20.819 21.374 1.00 26.10 284 LEU A C 1
ATOM 2227 O O . LEU A 1 285 ? 1.377 21.226 22.131 1.00 27.45 284 LEU A O 1
ATOM 2232 N N . LEU A 1 286 ? 3.273 21.598 20.901 1.00 25.05 285 LEU A N 1
ATOM 2233 C CA . LEU A 1 286 ? 3.371 22.990 21.342 1.00 27.44 285 LEU A CA 1
ATOM 2234 C C . LEU A 1 286 ? 2.401 23.857 20.498 1.00 30.77 285 LEU A C 1
ATOM 2235 O O . LEU A 1 286 ? 2.805 24.814 19.878 1.00 33.42 285 LEU A O 1
ATOM 2240 N N . THR A 1 287 ? 1.121 23.481 20.526 1.00 34.64 286 THR A N 1
ATOM 2241 C CA . THR A 1 287 ? 0.030 24.240 19.901 1.00 32.76 286 THR A CA 1
ATOM 2242 C C . THR A 1 287 ? -1.111 24.302 20.927 1.00 33.20 286 THR A C 1
ATOM 2243 O O . THR A 1 287 ? -1.159 23.512 21.917 1.00 30.00 286 THR A O 1
ATOM 2247 N N . ASP A 1 288 ? -2.048 25.240 20.745 1.00 31.77 287 ASP A N 1
ATOM 2248 C CA . ASP A 1 288 ? -3.140 25.359 21.688 1.00 32.63 287 ASP A CA 1
ATOM 2249 C C . ASP A 1 288 ? -3.884 24.025 21.862 1.00 29.44 287 ASP A C 1
ATOM 2250 O O . ASP A 1 288 ? -4.204 23.638 22.995 1.00 30.61 287 ASP A O 1
ATOM 2255 N N . GLU A 1 289 ? -4.165 23.342 20.761 1.00 31.47 288 GLU A N 1
ATOM 2256 C CA . GLU A 1 289 ? -4.852 22.039 20.789 1.00 36.22 288 GLU A CA 1
ATOM 2257 C C . GLU A 1 289 ? -4.027 20.929 21.429 1.00 32.50 288 GLU A C 1
ATOM 2258 O O . GLU A 1 289 ? -4.554 20.042 22.102 1.00 30.83 288 GLU A O 1
ATOM 2264 N N . GLY A 1 290 ? -2.723 20.932 21.187 1.00 31.01 289 GLY A N 1
ATOM 2265 C CA . GLY A 1 290 ? -1.876 19.860 21.766 1.00 29.60 289 GLY A CA 1
ATOM 2266 C C . GLY A 1 290 ? -1.769 19.993 23.280 1.00 26.35 289 GLY A C 1
ATOM 2267 O O . GLY A 1 290 ? -1.915 19.025 24.016 1.00 28.88 289 GLY A O 1
ATOM 2268 N N . LEU A 1 291 ? -1.464 21.204 23.747 1.00 25.41 290 LEU A N 1
ATOM 2269 C CA . LEU A 1 291 ? -1.279 21.454 25.177 1.00 26.43 290 LEU A CA 1
ATOM 2270 C C . LEU A 1 291 ? -2.602 21.281 25.918 1.00 29.03 290 LEU A C 1
ATOM 2271 O O . LEU A 1 291 ? -2.646 20.694 26.994 1.00 28.87 290 LEU A O 1
ATOM 2276 N N . GLU A 1 292 ? -3.687 21.709 25.283 1.00 31.02 291 GLU A N 1
ATOM 2277 C CA . GLU A 1 292 ? -5.033 21.469 25.820 1.00 32.66 291 GLU A CA 1
ATOM 2278 C C . GLU A 1 292 ? -5.351 19.978 26.041 1.00 29.80 291 GLU A C 1
ATOM 2279 O O . GLU A 1 292 ? -5.845 19.606 27.069 1.00 27.82 291 GLU A O 1
ATOM 2285 N N . ALA A 1 293 ? -5.070 19.116 25.076 1.00 28.94 292 ALA A N 1
ATOM 2286 C CA . ALA A 1 293 ? -5.246 17.671 25.302 1.00 30.56 292 ALA A CA 1
ATOM 2287 C C . ALA A 1 293 ? -4.499 17.151 26.546 1.00 30.74 292 ALA A C 1
ATOM 2288 O O . ALA A 1 293 ? -5.059 16.375 27.351 1.00 30.35 292 ALA A O 1
ATOM 2290 N N . VAL A 1 294 ? -3.262 17.627 26.733 1.00 29.69 293 VAL A N 1
ATOM 2291 C CA . VAL A 1 294 ? -2.429 17.145 27.846 1.00 26.10 293 VAL A CA 1
ATOM 2292 C C . VAL A 1 294 ? -2.981 17.736 29.138 1.00 25.37 293 VAL A C 1
ATOM 2293 O O . VAL A 1 294 ? -3.172 17.048 30.139 1.00 28.05 293 VAL A O 1
ATOM 2297 N N . ASN A 1 295 ? -3.247 19.035 29.093 1.00 28.02 294 ASN A N 1
ATOM 2298 C CA . ASN A 1 295 ? -3.729 19.773 30.247 1.00 28.50 294 ASN A CA 1
ATOM 2299 C C . ASN A 1 295 ? -5.038 19.256 30.785 1.00 30.07 294 ASN A C 1
ATOM 2300 O O . ASN A 1 295 ? -5.224 19.172 31.979 1.00 28.24 294 ASN A O 1
ATOM 2305 N N . LYS A 1 296 ? -5.920 18.852 29.886 1.00 31.06 295 LYS A N 1
ATOM 2306 C CA . LYS A 1 296 ? -7.174 18.273 30.291 1.00 35.44 295 LYS A CA 1
ATOM 2307 C C . LYS A 1 296 ? -7.022 16.891 30.975 1.00 32.60 295 LYS A C 1
ATOM 2308 O O . LYS A 1 296 ? -7.911 16.503 31.707 1.00 32.86 295 LYS A O 1
ATOM 2314 N N . ASP A 1 297 ? -5.903 16.167 30.782 1.00 28.49 296 ASP A N 1
ATOM 2315 C CA . ASP A 1 297 ? -5.633 14.936 31.539 1.00 25.50 296 ASP A CA 1
ATOM 2316 C C . ASP A 1 297 ? -5.096 15.286 32.935 1.00 26.81 296 ASP A C 1
ATOM 2317 O O . ASP A 1 297 ? -5.746 15.017 33.955 1.00 26.34 296 ASP A O 1
ATOM 2322 N N A LYS A 1 298 ? -3.898 15.860 32.989 0.50 26.63 297 LYS A N 1
ATOM 2323 N N B LYS A 1 298 ? -3.919 15.905 32.957 0.50 24.89 297 LYS A N 1
ATOM 2324 C CA A LYS A 1 298 ? -3.366 16.445 34.214 0.50 27.17 297 LYS A CA 1
ATOM 2325 C CA B LYS A 1 298 ? -3.309 16.450 34.160 0.50 24.18 297 LYS A CA 1
ATOM 2326 C C A LYS A 1 298 ? -2.821 17.844 33.903 0.50 27.19 297 LYS A C 1
ATOM 2327 C C B LYS A 1 298 ? -2.845 17.877 33.856 0.50 25.30 297 LYS A C 1
ATOM 2328 O O A LYS A 1 298 ? -2.094 18.037 32.909 0.50 27.35 297 LYS A O 1
ATOM 2329 O O B LYS A 1 298 ? -2.176 18.116 32.832 0.50 25.06 297 LYS A O 1
ATOM 2340 N N . PRO A 1 299 ? -3.182 18.833 34.730 1.00 25.13 298 PRO A N 1
ATOM 2341 C CA . PRO A 1 299 ? -2.696 20.148 34.459 1.00 27.36 298 PRO A CA 1
ATOM 2342 C C . PRO A 1 299 ? -1.181 20.328 34.434 1.00 25.47 298 PRO A C 1
ATOM 2343 O O . PRO A 1 299 ? -0.489 19.818 35.318 1.00 27.81 298 PRO A O 1
ATOM 2347 N N . LEU A 1 300 ? -0.723 21.133 33.473 1.00 25.33 299 LEU A N 1
ATOM 2348 C CA . LEU A 1 300 ? 0.668 21.393 33.192 1.00 26.48 299 LEU A CA 1
ATOM 2349 C C . LEU A 1 300 ? 1.274 22.475 34.054 1.00 26.10 299 LEU A C 1
ATOM 2350 O O . LEU A 1 300 ? 2.489 22.473 34.272 1.00 28.89 299 LEU A O 1
ATOM 2355 N N . GLY A 1 301 ? 0.426 23.358 34.572 1.00 23.42 300 GLY A N 1
ATOM 2356 C CA . GLY A 1 301 ? 0.898 24.613 35.130 1.00 27.83 300 GLY A CA 1
ATOM 2357 C C . GLY A 1 301 ? 0.758 25.768 34.153 1.00 24.62 300 GLY A C 1
ATOM 2358 O O . GLY A 1 301 ? -0.192 25.846 33.369 1.00 24.51 300 GLY A O 1
ATOM 2359 N N . ALA A 1 302 ? 1.701 26.679 34.238 1.00 27.74 301 ALA A N 1
ATOM 2360 C CA . ALA A 1 302 ? 1.769 27.838 33.360 1.00 28.49 301 ALA A CA 1
ATOM 2361 C C . ALA A 1 302 ? 2.577 27.496 32.135 1.00 24.54 301 ALA A C 1
ATOM 2362 O O . ALA A 1 302 ? 3.806 27.446 32.171 1.00 26.21 301 ALA A O 1
ATOM 2364 N N . VAL A 1 303 ? 1.894 27.322 31.047 1.00 22.07 302 VAL A N 1
ATOM 2365 C CA . VAL A 1 303 ? 2.527 26.750 29.850 1.00 24.67 302 VAL A CA 1
ATOM 2366 C C . VAL A 1 303 ? 3.436 27.775 29.162 1.00 27.04 302 VAL A C 1
ATOM 2367 O O . VAL A 1 303 ? 3.251 29.036 29.266 1.00 27.80 302 VAL A O 1
ATOM 2371 N N . ALA A 1 304 ? 4.422 27.270 28.454 1.00 26.03 303 ALA A N 1
ATOM 2372 C CA . ALA A 1 304 ? 5.421 28.158 27.814 1.00 26.53 303 ALA A CA 1
ATOM 2373 C C . ALA A 1 304 ? 4.844 28.841 26.576 1.00 29.36 303 ALA A C 1
ATOM 2374 O O . ALA A 1 304 ? 5.384 29.823 26.124 1.00 30.40 303 ALA A O 1
ATOM 2376 N N . LEU A 1 305 ? 3.790 28.272 26.007 1.00 28.07 304 LEU A N 1
ATOM 2377 C CA . LEU A 1 305 ? 3.199 28.785 24.800 1.00 29.08 304 LEU A CA 1
ATOM 2378 C C . LEU A 1 305 ? 2.256 29.960 25.106 1.00 30.87 304 LEU A C 1
ATOM 2379 O O . LEU A 1 305 ? 1.240 29.792 25.844 1.00 29.23 304 LEU A O 1
ATOM 2384 N N . LYS A 1 306 ? 2.625 31.131 24.565 1.00 31.09 305 LYS A N 1
ATOM 2385 C CA . LYS A 1 306 ? 1.900 32.405 24.832 1.00 33.33 305 LYS A CA 1
ATOM 2386 C C . LYS A 1 306 ? 0.425 32.298 24.598 1.00 31.54 305 LYS A C 1
ATOM 2387 O O . LYS A 1 306 ? -0.368 32.619 25.466 1.00 33.21 305 LYS A O 1
ATOM 2393 N N . SER A 1 307 ? 0.051 31.784 23.449 1.00 33.37 306 SER A N 1
ATOM 2394 C CA . SER A 1 307 ? -1.354 31.845 23.098 1.00 32.33 306 SER A CA 1
ATOM 2395 C C . SER A 1 307 ? -2.195 31.054 24.100 1.00 35.15 306 SER A C 1
ATOM 2396 O O . SER A 1 307 ? -3.285 31.503 24.507 1.00 33.38 306 SER A O 1
ATOM 2399 N N . TYR A 1 308 ? -1.680 29.925 24.607 1.00 31.10 307 TYR A N 1
ATOM 2400 C CA . TYR A 1 308 ? -2.532 29.088 25.423 1.00 32.10 307 TYR A CA 1
ATOM 2401 C C . TYR A 1 308 ? -2.464 29.572 26.858 1.00 31.93 307 TYR A C 1
ATOM 2402 O O . TYR A 1 308 ? -3.450 29.518 27.575 1.00 29.45 307 TYR A O 1
ATOM 2411 N N . GLU A 1 309 ? -1.323 30.137 27.262 1.00 31.31 308 GLU A N 1
ATOM 2412 C CA . GLU A 1 309 ? -1.185 30.576 28.653 1.00 31.95 308 GLU A CA 1
ATOM 2413 C C . GLU A 1 309 ? -2.184 31.706 28.919 1.00 35.20 308 GLU A C 1
ATOM 2414 O O . GLU A 1 309 ? -2.649 31.839 30.035 1.00 33.54 308 GLU A O 1
ATOM 2420 N N . GLU A 1 310 ? -2.465 32.491 27.868 1.00 32.10 309 GLU A N 1
ATOM 2421 C CA . GLU A 1 310 ? -3.399 33.610 27.905 1.00 40.14 309 GLU A CA 1
ATOM 2422 C C . GLU A 1 310 ? -4.800 33.159 28.33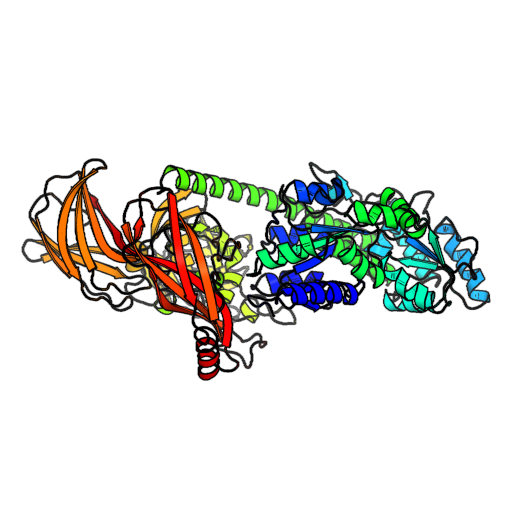1 1.00 39.30 309 GLU A C 1
ATOM 2423 O O . GLU A 1 310 ? -5.488 33.886 29.020 1.00 46.85 309 GLU A O 1
ATOM 2429 N N . GLU A 1 311 ? -5.186 31.936 27.985 1.00 40.73 310 GLU A N 1
ATOM 2430 C CA . GLU A 1 311 ? -6.428 31.338 28.499 1.00 45.12 310 GLU A CA 1
ATOM 2431 C C . GLU A 1 311 ? -6.214 30.924 29.985 1.00 46.91 310 GLU A C 1
ATOM 2432 O O . GLU A 1 311 ? -6.934 31.374 30.879 1.00 41.64 310 GLU A O 1
ATOM 2438 N N . LEU A 1 312 ? -5.135 30.203 30.268 1.00 41.26 311 LEU A N 1
ATOM 2439 C CA . LEU A 1 312 ? -4.956 29.582 31.599 1.00 37.99 311 LEU A CA 1
ATOM 2440 C C . LEU A 1 312 ? -4.826 30.557 32.762 1.00 39.65 311 LEU A C 1
ATOM 2441 O O . LEU A 1 312 ? -5.225 30.214 33.892 1.00 36.78 311 LEU A O 1
ATOM 2446 N N . VAL A 1 313 ? -4.279 31.755 32.501 1.00 37.43 312 VAL A N 1
ATOM 2447 C CA . VAL A 1 313 ? -3.901 32.675 33.569 1.00 42.14 312 VAL A CA 1
ATOM 2448 C C . VAL A 1 313 ? -5.098 33.314 34.242 1.00 38.59 312 VAL A C 1
ATOM 2449 O O . VAL A 1 313 ? -4.947 33.952 35.266 1.00 40.18 312 VAL A O 1
ATOM 2453 N N . LYS A 1 314 ? -6.264 33.084 33.681 1.00 37.63 313 LYS A N 1
ATOM 2454 C CA . LYS A 1 314 ? -7.514 33.463 34.277 1.00 43.14 313 LYS A CA 1
ATOM 2455 C C . LYS A 1 314 ? -7.941 32.539 35.404 1.00 43.04 313 LYS A C 1
ATOM 2456 O O . LYS A 1 314 ? -8.646 32.953 36.258 1.00 45.97 313 LYS A O 1
ATOM 2462 N N . ASP A 1 315 ? -7.516 31.286 35.409 1.00 38.40 314 ASP A N 1
ATOM 2463 C CA . ASP A 1 315 ? -7.774 30.382 36.518 1.00 33.43 314 ASP A CA 1
ATOM 2464 C C . ASP A 1 315 ? -7.016 30.798 37.791 1.00 32.51 314 ASP A C 1
ATOM 2465 O O . ASP A 1 315 ? -5.788 30.881 37.802 1.00 33.24 314 ASP A O 1
ATOM 2470 N N . PRO A 1 316 ? -7.731 31.019 38.903 1.00 31.99 315 PRO A N 1
ATOM 2471 C CA . PRO A 1 316 ? -7.057 31.419 40.160 1.00 33.43 315 PRO A CA 1
ATOM 2472 C C . PRO A 1 316 ? -6.061 30.364 40.675 1.00 30.87 315 PRO A C 1
ATOM 2473 O O . PRO A 1 316 ? -5.090 30.723 41.294 1.00 26.34 315 PRO A O 1
ATOM 2477 N N . ARG A 1 317 ? -6.241 29.101 40.298 1.00 28.00 316 ARG A N 1
ATOM 2478 C CA . ARG A 1 317 ? -5.277 28.088 40.684 1.00 28.78 316 ARG A CA 1
ATOM 2479 C C . ARG A 1 317 ? -3.923 28.317 40.025 1.00 26.36 316 ARG A C 1
ATOM 2480 O O . ARG A 1 317 ? -2.848 28.074 40.644 1.00 24.62 316 ARG A O 1
ATOM 2488 N N . ILE A 1 318 ? -3.969 28.740 38.751 1.00 26.97 317 ILE A N 1
ATOM 2489 C CA . ILE A 1 318 ? -2.742 29.086 38.033 1.00 26.21 317 ILE A CA 1
ATOM 2490 C C . ILE A 1 318 ? -2.113 30.361 38.620 1.00 30.21 317 ILE A C 1
ATOM 2491 O O . ILE A 1 318 ? -0.877 30.469 38.832 1.00 26.23 317 ILE A O 1
ATOM 2496 N N . ALA A 1 319 ? -2.937 31.330 38.948 1.00 31.64 318 ALA A N 1
ATOM 2497 C CA . ALA A 1 319 ? -2.420 32.554 39.614 1.00 30.07 318 ALA A CA 1
ATOM 2498 C C . ALA A 1 319 ? -1.705 32.261 40.928 1.00 30.15 318 ALA A C 1
ATOM 2499 O O . ALA A 1 319 ? -0.616 32.783 41.198 1.00 27.98 318 ALA A O 1
ATOM 2501 N N . ALA A 1 320 ? -2.292 31.387 41.734 1.00 28.76 319 ALA A N 1
ATOM 2502 C CA . ALA A 1 320 ? -1.642 30.923 42.943 1.00 29.57 319 ALA A CA 1
ATOM 2503 C C . ALA A 1 320 ? -0.343 30.149 42.615 1.00 26.15 319 ALA A C 1
ATOM 2504 O O . ALA A 1 320 ? 0.717 30.354 43.236 1.00 29.74 319 ALA A O 1
ATOM 2506 N N . THR A 1 321 ? -0.385 29.303 41.617 1.00 26.84 320 THR A N 1
ATOM 2507 C CA . THR A 1 321 ? 0.864 28.609 41.222 1.00 26.60 320 THR A CA 1
ATOM 2508 C C . THR A 1 321 ? 1.973 29.673 40.874 1.00 27.64 320 THR A C 1
ATOM 2509 O O . THR A 1 321 ? 3.139 29.546 41.234 1.00 28.90 320 THR A O 1
ATOM 2513 N N . MET A 1 322 ? 1.618 30.713 40.126 1.00 30.95 321 MET A N 1
ATOM 2514 C CA . MET A 1 322 ? 2.605 31.719 39.661 1.00 30.04 321 MET A CA 1
ATOM 2515 C C . MET A 1 322 ? 3.053 32.537 40.852 1.00 30.63 321 MET A C 1
ATOM 2516 O O . MET A 1 322 ? 4.220 32.922 40.967 1.00 27.61 321 MET A O 1
ATOM 2521 N N . GLU A 1 323 ? 2.153 32.783 41.799 1.00 25.71 322 GLU A N 1
ATOM 2522 C CA . GLU A 1 323 ? 2.603 33.474 43.013 1.00 27.84 322 GLU A CA 1
ATOM 2523 C C . GLU A 1 323 ? 3.638 32.682 43.800 1.00 26.47 322 GLU A C 1
ATOM 2524 O O . GLU A 1 323 ? 4.650 33.224 44.317 1.00 25.68 322 GLU A O 1
ATOM 2530 N N . ASN A 1 324 ? 3.430 31.373 43.921 1.00 27.20 323 ASN A N 1
ATOM 2531 C CA . ASN A 1 324 ? 4.477 30.566 44.527 1.00 25.58 323 ASN A CA 1
ATOM 2532 C C . ASN A 1 324 ? 5.749 30.522 43.641 1.00 23.48 323 ASN A C 1
ATOM 2533 O O . ASN A 1 324 ? 6.826 30.611 44.170 1.00 26.44 323 ASN A O 1
ATOM 2538 N N . ALA A 1 325 ? 5.621 30.419 42.326 1.00 24.33 324 ALA A N 1
ATOM 2539 C CA . ALA A 1 325 ? 6.802 30.355 41.498 1.00 23.00 324 ALA A CA 1
ATOM 2540 C C . ALA A 1 325 ? 7.622 31.653 41.629 1.00 28.37 324 ALA A C 1
ATOM 2541 O O . ALA A 1 325 ? 8.840 31.572 41.784 1.00 21.38 324 ALA A O 1
ATOM 2543 N N . GLN A 1 326 ? 6.950 32.812 41.632 1.00 25.64 325 GLN A N 1
ATOM 2544 C CA . GLN A 1 326 ? 7.633 34.099 41.889 1.00 25.16 325 GLN A CA 1
ATOM 2545 C C . GLN A 1 326 ? 8.462 34.158 43.097 1.00 28.75 325 GLN A C 1
ATOM 2546 O O . GLN A 1 326 ? 9.504 34.773 43.065 1.00 26.89 325 GLN A O 1
ATOM 2552 N N . LYS A 1 327 ? 8.038 33.474 44.157 1.00 29.69 326 LYS A N 1
ATOM 2553 C CA . LYS A 1 327 ? 8.787 33.437 45.413 1.00 28.47 326 LYS A CA 1
ATOM 2554 C C . LYS A 1 327 ? 9.790 32.298 45.459 1.00 27.81 326 LYS A C 1
ATOM 2555 O O . LYS A 1 327 ? 10.444 32.102 46.457 1.00 28.26 326 LYS A O 1
ATOM 2561 N N . GLY A 1 328 ? 9.795 31.456 44.448 1.00 26.21 327 GLY A N 1
ATOM 2562 C CA . GLY A 1 328 ? 10.624 30.277 44.454 1.00 28.21 327 GLY A CA 1
ATOM 2563 C C . GLY A 1 328 ? 12.088 30.445 43.990 1.00 30.17 327 GLY A C 1
ATOM 2564 O O . GLY A 1 328 ? 12.598 31.546 43.777 1.00 26.83 327 GLY A O 1
ATOM 2565 N N . GLU A 1 329 ? 12.751 29.306 43.821 1.00 28.21 328 GLU A N 1
ATOM 2566 C CA . GLU A 1 329 ? 14.114 29.219 43.333 1.00 28.21 328 GLU A CA 1
ATOM 2567 C C . GLU A 1 329 ? 14.105 28.442 42.027 1.00 27.07 328 GLU A C 1
ATOM 2568 O O . GLU A 1 329 ? 13.814 27.224 41.987 1.00 27.56 328 GLU A O 1
ATOM 2574 N N . ILE A 1 330 ? 14.411 29.123 40.935 1.00 26.37 329 ILE A N 1
ATOM 2575 C CA . ILE A 1 330 ? 14.568 28.438 39.636 1.00 25.98 329 ILE A CA 1
ATOM 2576 C C . ILE A 1 330 ? 15.743 27.455 39.736 1.00 24.92 329 ILE A C 1
ATOM 2577 O O . ILE A 1 330 ? 16.822 27.820 40.211 1.00 27.53 329 ILE A O 1
ATOM 2582 N N . MET A 1 331 ? 15.524 26.204 39.355 1.00 26.15 330 MET A N 1
ATOM 2583 C CA . MET A 1 331 ? 16.559 25.141 39.494 1.00 22.56 330 MET A CA 1
ATOM 2584 C C . MET A 1 331 ? 17.678 25.352 38.450 1.00 21.88 330 MET A C 1
ATOM 2585 O O . MET A 1 331 ? 17.415 25.596 37.310 1.00 20.24 330 MET A O 1
ATOM 2590 N N . PRO A 1 332 ? 18.913 25.229 38.842 1.00 23.94 331 PRO A N 1
ATOM 2591 C CA . PRO A 1 332 ? 19.964 25.071 37.845 1.00 25.03 331 PRO A CA 1
ATOM 2592 C C . PRO A 1 332 ? 19.735 23.847 36.981 1.00 27.11 331 PRO A C 1
ATOM 2593 O O . PRO A 1 332 ? 18.943 22.976 37.351 1.00 22.62 331 PRO A O 1
ATOM 2597 N N . ASN A 1 333 ? 20.429 23.782 35.835 1.00 27.30 332 ASN A N 1
ATOM 2598 C CA . ASN A 1 333 ? 20.478 22.575 35.061 1.00 27.35 332 ASN A CA 1
ATOM 2599 C C . ASN A 1 333 ? 21.847 21.922 34.952 1.00 29.60 332 ASN A C 1
ATOM 2600 O O . ASN A 1 333 ? 22.003 20.951 34.244 1.00 31.39 332 ASN A O 1
ATOM 2605 N N . ILE A 1 334 ? 22.781 22.362 35.772 1.00 28.97 333 ILE A N 1
ATOM 2606 C CA . ILE A 1 334 ? 24.119 21.790 35.827 1.00 29.89 333 ILE A CA 1
ATOM 2607 C C . ILE A 1 334 ? 24.151 20.265 36.092 1.00 30.05 333 ILE A C 1
ATOM 2608 O O . ILE A 1 334 ? 23.228 19.701 36.697 1.00 27.33 333 ILE A O 1
ATOM 2613 N N . PRO A 1 335 ? 25.245 19.598 35.686 1.00 27.45 334 PRO A N 1
ATOM 2614 C CA . PRO A 1 335 ? 25.379 18.152 35.802 1.00 29.63 334 PRO A CA 1
ATOM 2615 C C . PRO A 1 335 ? 25.366 17.651 37.237 1.00 34.40 334 PRO A C 1
ATOM 2616 O O . PRO A 1 335 ? 24.886 16.559 37.505 1.00 33.97 334 PRO A O 1
ATOM 2620 N N . GLN A 1 336 ? 25.808 18.483 38.172 1.00 33.22 335 GLN A N 1
ATOM 2621 C CA . GLN A 1 336 ? 25.848 18.104 39.559 1.00 33.22 335 GLN A CA 1
ATOM 2622 C C . GLN A 1 336 ? 24.450 18.099 40.184 1.00 32.39 335 GLN A C 1
ATOM 2623 O O . GLN A 1 336 ? 24.325 17.785 41.358 1.00 29.42 335 GLN A O 1
ATOM 2629 N N . MET A 1 337 ? 23.389 18.399 39.425 1.00 26.79 336 MET A N 1
ATOM 2630 C CA . MET A 1 337 ? 22.077 18.401 40.063 1.00 25.91 336 MET A CA 1
ATOM 2631 C C . MET A 1 337 ? 21.683 17.033 40.642 1.00 28.18 336 MET A C 1
ATOM 2632 O O . MET A 1 337 ? 21.122 17.015 41.754 1.00 23.79 336 MET A O 1
ATOM 2637 N N . SER A 1 338 ? 22.003 15.893 39.994 1.00 28.96 337 SER A N 1
ATOM 2638 C CA . SER A 1 338 ? 21.603 14.622 40.620 1.00 33.65 337 SER A CA 1
ATOM 2639 C C . SER A 1 338 ? 22.335 14.378 41.930 1.00 27.45 337 SER A C 1
ATOM 2640 O O . SER A 1 338 ? 21.729 13.883 42.831 1.00 27.08 337 SER A O 1
ATOM 2643 N N . ALA A 1 339 ? 23.607 14.760 42.051 1.00 28.60 338 ALA A N 1
ATOM 2644 C CA . ALA A 1 339 ? 24.328 14.620 43.336 1.00 27.42 338 ALA A CA 1
ATOM 2645 C C . ALA A 1 339 ? 23.775 15.574 44.385 1.00 25.35 338 ALA A C 1
ATOM 2646 O O . ALA A 1 339 ? 23.703 15.200 45.527 1.00 27.90 338 ALA A O 1
ATOM 2648 N N . PHE A 1 340 ? 23.385 16.797 44.015 1.00 24.66 339 PHE A N 1
ATOM 2649 C CA . PHE A 1 340 ? 22.698 17.691 44.936 1.00 24.30 339 PHE A CA 1
ATOM 2650 C C . PHE A 1 340 ? 21.468 16.987 45.538 1.00 24.15 339 PHE A C 1
ATOM 2651 O O . PHE A 1 340 ? 21.245 17.007 46.773 1.00 23.81 339 PHE A O 1
ATOM 2659 N N . TRP A 1 341 ? 20.686 16.379 44.677 1.00 23.74 340 TRP A N 1
ATOM 2660 C CA . TRP A 1 341 ? 19.390 15.838 45.123 1.00 27.62 340 TRP A CA 1
ATOM 2661 C C . TRP A 1 341 ? 19.634 14.566 45.978 1.00 28.40 340 TRP A C 1
ATOM 2662 O O . TRP A 1 341 ? 18.941 14.355 46.966 1.00 28.53 340 TRP A O 1
ATOM 2673 N N . TYR A 1 342 ? 20.605 13.745 45.591 1.00 27.04 341 TYR A N 1
ATOM 2674 C CA . TYR A 1 342 ? 21.022 12.680 46.479 1.00 27.77 341 TYR A CA 1
ATOM 2675 C C . TYR A 1 342 ? 21.370 13.200 47.868 1.00 28.67 341 TYR A C 1
ATOM 2676 O O . TYR A 1 342 ? 20.864 12.693 48.856 1.00 26.42 341 TYR A O 1
ATOM 2685 N N . ALA A 1 343 ? 22.168 14.255 47.945 1.00 29.58 342 ALA A N 1
ATOM 2686 C CA . ALA A 1 343 ? 22.588 14.781 49.231 1.00 30.96 342 ALA A CA 1
ATOM 2687 C C . ALA A 1 343 ? 21.438 15.209 50.127 1.00 32.17 342 ALA A C 1
ATOM 2688 O O . ALA A 1 343 ? 21.333 14.831 51.303 1.00 28.23 342 ALA A O 1
ATOM 2690 N N . VAL A 1 344 ? 20.541 15.978 49.536 1.00 28.27 343 VAL A N 1
ATOM 2691 C CA . VAL A 1 344 ? 19.537 16.646 50.262 1.00 27.50 343 VAL A CA 1
ATOM 2692 C C . VAL A 1 344 ? 18.411 15.578 50.530 1.00 28.49 343 VAL A C 1
ATOM 2693 O O . VAL A 1 344 ? 17.731 15.569 51.616 1.00 24.68 343 VAL A O 1
ATOM 2697 N N . ARG A 1 345 ? 18.266 14.618 49.610 1.00 25.53 344 ARG A N 1
ATOM 2698 C CA . ARG A 1 345 ? 17.303 13.565 49.840 1.00 27.00 344 ARG A CA 1
ATOM 2699 C C . ARG A 1 345 ? 17.735 12.697 51.040 1.00 30.38 344 ARG A C 1
ATOM 2700 O O . ARG A 1 345 ? 16.937 12.357 51.891 1.00 28.92 344 ARG A O 1
ATOM 2708 N N . THR A 1 346 ? 19.012 12.343 51.095 1.00 31.10 345 THR A N 1
ATOM 2709 C CA . THR A 1 346 ? 19.522 11.516 52.205 1.00 30.59 345 THR A CA 1
ATOM 2710 C C . THR A 1 346 ? 19.422 12.229 53.528 1.00 29.33 345 THR A C 1
ATOM 2711 O O . THR A 1 346 ? 18.980 11.645 54.526 1.00 34.64 345 THR A O 1
ATOM 2715 N N . ALA A 1 347 ? 19.800 13.486 53.550 1.00 28.76 346 ALA A N 1
ATOM 2716 C CA . ALA A 1 347 ? 19.665 14.285 54.759 1.00 28.72 346 ALA A CA 1
ATOM 2717 C C . ALA A 1 347 ? 18.261 14.277 55.368 1.00 30.03 346 ALA A C 1
ATOM 2718 O O . ALA A 1 347 ? 18.101 14.014 56.543 1.00 26.94 346 ALA A O 1
ATOM 2720 N N . VAL A 1 348 ? 17.230 14.549 54.576 1.00 29.24 347 VAL A N 1
ATOM 2721 C CA . VAL A 1 348 ? 15.878 14.630 55.149 1.00 28.60 347 VAL A CA 1
ATOM 2722 C C . VAL A 1 348 ? 15.475 13.252 55.632 1.00 29.11 347 VAL A C 1
ATOM 2723 O O . VAL A 1 348 ? 14.966 13.108 56.706 1.00 29.60 347 VAL A O 1
ATOM 2727 N N . ILE A 1 349 ? 15.632 12.247 54.794 1.00 33.78 348 ILE A N 1
ATOM 2728 C CA . ILE A 1 349 ? 15.207 10.914 55.202 1.00 38.65 348 ILE A CA 1
ATOM 2729 C C . ILE A 1 349 ? 15.852 10.431 56.512 1.00 34.89 348 ILE A C 1
ATOM 2730 O O . ILE A 1 349 ? 15.181 9.946 57.453 1.00 31.72 348 ILE A O 1
ATOM 2735 N N . ASN A 1 350 ? 17.152 10.604 56.588 1.00 35.58 349 ASN A N 1
ATOM 2736 C CA . ASN A 1 350 ? 17.878 10.186 57.754 1.00 34.14 349 ASN A CA 1
ATOM 2737 C C . ASN A 1 350 ? 17.457 10.977 59.016 1.00 37.97 349 ASN A C 1
ATOM 2738 O O . ASN A 1 350 ? 17.353 10.395 60.104 1.00 39.60 349 ASN A O 1
ATOM 2743 N N . ALA A 1 351 ? 17.266 12.293 58.895 1.00 32.56 350 ALA A N 1
ATOM 2744 C CA . ALA A 1 351 ? 16.929 13.101 60.049 1.00 31.56 350 ALA A CA 1
ATOM 2745 C C . ALA A 1 351 ? 15.496 12.743 60.444 1.00 37.57 350 ALA A C 1
ATOM 2746 O O . ALA A 1 351 ? 15.179 12.610 61.631 1.00 34.31 350 ALA A O 1
ATOM 2748 N N . ALA A 1 352 ? 14.623 12.567 59.447 1.00 35.82 351 ALA A N 1
ATOM 2749 C CA . ALA A 1 352 ? 13.225 12.314 59.737 1.00 39.59 351 ALA A CA 1
ATOM 2750 C C . ALA A 1 352 ? 13.003 10.925 60.350 1.00 40.61 351 ALA A C 1
ATOM 2751 O O . ALA A 1 352 ? 12.039 10.711 61.115 1.00 43.05 351 ALA A O 1
ATOM 2753 N N . SER A 1 353 ? 13.848 9.981 59.977 1.00 39.53 352 SER A N 1
ATOM 2754 C CA . SER A 1 353 ? 13.694 8.611 60.461 1.00 44.03 352 SER A CA 1
ATOM 2755 C C . SER A 1 353 ? 14.430 8.397 61.799 1.00 46.86 352 SER A C 1
ATOM 2756 O O . SER A 1 353 ? 14.230 7.381 62.491 1.00 47.44 352 SER A O 1
ATOM 2759 N N . GLY A 1 354 ? 15.281 9.342 62.172 1.00 38.90 353 GLY A N 1
ATOM 2760 C CA . GLY A 1 354 ? 16.081 9.192 63.360 1.00 40.29 353 GLY A CA 1
ATOM 2761 C C . GLY A 1 354 ? 17.424 8.550 63.076 1.00 45.49 353 GLY A C 1
ATOM 2762 O O . GLY A 1 354 ? 18.270 8.469 63.955 1.00 45.82 353 GLY A O 1
ATOM 2763 N N . ARG A 1 355 ? 17.657 8.097 61.855 1.00 44.54 354 ARG A N 1
ATOM 2764 C CA . ARG A 1 355 ? 18.947 7.493 61.566 1.00 48.21 354 ARG A CA 1
ATOM 2765 C C . ARG A 1 355 ? 20.090 8.472 61.959 1.00 48.38 354 ARG A C 1
ATOM 2766 O O . ARG A 1 355 ? 21.111 8.042 62.418 1.00 44.04 354 ARG A O 1
ATOM 2774 N N . GLN A 1 356 ? 19.920 9.784 61.773 1.00 49.57 355 GLN A N 1
ATOM 2775 C CA . GLN A 1 356 ? 20.911 10.772 62.181 1.00 41.88 355 GLN A CA 1
ATOM 2776 C C . GLN A 1 356 ? 20.266 11.960 62.928 1.00 37.71 355 GLN A C 1
ATOM 2777 O O . GLN A 1 356 ? 19.091 12.254 62.737 1.00 36.35 355 GLN A O 1
ATOM 2783 N N . THR A 1 357 ? 21.026 12.646 63.777 1.00 34.51 356 THR A N 1
ATOM 2784 C CA . THR A 1 357 ? 20.584 13.938 64.298 1.00 36.60 356 THR A CA 1
ATOM 2785 C C . THR A 1 357 ? 20.503 14.944 63.161 1.00 37.27 356 THR A C 1
ATOM 2786 O O . THR A 1 357 ? 21.063 14.746 62.066 1.00 42.28 356 THR A O 1
ATOM 2790 N N . VAL A 1 358 ? 19.829 16.033 63.449 1.00 37.67 357 VAL A N 1
ATOM 2791 C CA . VAL A 1 358 ? 19.629 17.087 62.472 1.00 38.88 357 VAL A CA 1
ATOM 2792 C C . VAL A 1 358 ? 20.982 17.639 62.034 1.00 40.93 357 VAL A C 1
ATOM 2793 O O . VAL A 1 358 ? 21.199 17.792 60.840 1.00 35.40 357 VAL A O 1
ATOM 2797 N N . ASP A 1 359 ? 21.923 17.825 62.958 1.00 39.42 358 ASP A N 1
ATOM 2798 C CA . ASP A 1 359 ? 23.204 18.443 62.599 1.00 39.88 358 ASP A CA 1
ATOM 2799 C C . ASP A 1 359 ? 24.116 17.509 61.849 1.00 40.14 358 ASP A C 1
ATOM 2800 O O . ASP A 1 359 ? 24.773 17.945 60.903 1.00 42.72 358 ASP A O 1
ATOM 2805 N N . GLU A 1 360 ? 24.168 16.227 62.225 1.00 37.52 359 GLU A N 1
ATOM 2806 C CA . GLU A 1 360 ? 24.898 15.231 61.422 1.00 40.25 359 GLU A CA 1
ATOM 2807 C C . GLU A 1 360 ? 24.275 15.151 60.014 1.00 42.95 359 GLU A C 1
ATOM 2808 O O . GLU A 1 360 ? 25.003 15.090 59.031 1.00 36.15 359 GLU A O 1
ATOM 2814 N N . ALA A 1 361 ? 22.938 15.138 59.914 1.00 40.11 360 ALA A N 1
ATOM 2815 C CA . ALA A 1 361 ? 22.303 15.045 58.594 1.00 39.88 360 ALA A CA 1
ATOM 2816 C C . ALA A 1 361 ? 22.777 16.195 57.684 1.00 35.43 360 ALA A C 1
ATOM 2817 O O . ALA A 1 361 ? 23.192 15.951 56.560 1.00 32.93 360 ALA A O 1
ATOM 2819 N N . LEU A 1 362 ? 22.724 17.417 58.198 1.00 33.05 361 LEU A N 1
ATOM 2820 C CA . LEU A 1 362 ? 23.027 18.571 57.420 1.00 36.07 361 LEU A CA 1
ATOM 2821 C C . LEU A 1 362 ? 24.529 18.634 57.163 1.00 43.12 361 LEU A C 1
ATOM 2822 O O . LEU A 1 362 ? 24.960 19.044 56.077 1.00 35.19 361 LEU A O 1
ATOM 2827 N N . LYS A 1 363 ? 25.333 18.203 58.135 1.00 42.98 362 LYS A N 1
ATOM 2828 C CA . LYS A 1 363 ? 26.778 18.178 57.921 1.00 45.84 362 LYS A CA 1
ATOM 2829 C C . LYS A 1 363 ? 27.157 17.282 56.752 1.00 38.40 362 LYS A C 1
ATOM 2830 O O . LYS A 1 363 ? 27.978 17.687 55.934 1.00 35.81 362 LYS A O 1
ATOM 2836 N N . ASP A 1 364 ? 26.621 16.074 56.679 1.00 36.77 363 ASP A N 1
ATOM 2837 C CA . ASP A 1 364 ? 26.964 15.200 55.568 1.00 37.79 363 ASP A CA 1
ATOM 2838 C C . ASP A 1 364 ? 26.415 15.729 54.240 1.00 40.15 363 ASP A C 1
ATOM 2839 O O . ASP A 1 364 ? 27.024 15.556 53.176 1.00 40.54 363 ASP A O 1
ATOM 2844 N N . ALA A 1 365 ? 25.249 16.349 54.265 1.00 38.44 364 ALA A N 1
ATOM 2845 C CA . ALA A 1 365 ? 24.754 16.940 52.996 1.00 40.57 364 ALA A CA 1
ATOM 2846 C C . ALA A 1 365 ? 25.775 17.968 52.497 1.00 39.20 364 ALA A C 1
ATOM 2847 O O . ALA A 1 365 ? 26.106 18.051 51.313 1.00 38.93 364 ALA A O 1
ATOM 2849 N N . GLN A 1 366 ? 26.220 18.793 53.418 1.00 36.12 365 GLN A N 1
ATOM 2850 C CA . GLN A 1 366 ? 27.165 19.864 53.110 1.00 42.63 365 GLN A CA 1
ATOM 2851 C C . GLN A 1 366 ? 28.467 19.317 52.557 1.00 39.91 365 GLN A C 1
ATOM 2852 O O . GLN A 1 366 ? 29.072 19.878 51.637 1.00 45.02 365 GLN A O 1
ATOM 2858 N N . THR A 1 367 ? 28.896 18.206 53.096 1.00 38.45 366 THR A N 1
ATOM 2859 C CA . THR A 1 367 ? 30.114 17.589 52.598 1.00 43.20 366 THR A CA 1
ATOM 2860 C C . THR A 1 367 ? 29.937 17.010 51.217 1.00 41.65 366 THR A C 1
ATOM 2861 O O . THR A 1 367 ? 30.839 17.118 50.373 1.00 40.02 366 THR A O 1
ATOM 2865 N N . ARG A 1 368 ? 28.818 16.328 51.001 1.00 36.66 367 ARG A N 1
ATOM 2866 C CA . ARG A 1 368 ? 28.489 15.859 49.642 1.00 38.15 367 ARG A CA 1
ATOM 2867 C C . ARG A 1 368 ? 28.378 17.006 48.618 1.00 34.27 367 ARG A C 1
ATOM 2868 O O . ARG A 1 368 ? 28.897 16.912 47.510 1.00 35.55 367 ARG A O 1
ATOM 2876 N N . ILE A 1 369 ? 27.751 18.115 49.002 1.00 32.40 368 ILE A N 1
ATOM 2877 C CA . ILE A 1 369 ? 27.531 19.189 48.035 1.00 32.82 368 ILE A CA 1
ATOM 2878 C C . ILE A 1 369 ? 28.908 19.815 47.714 1.00 37.78 368 ILE A C 1
ATOM 2879 O O . ILE A 1 369 ? 29.214 20.010 46.565 1.00 37.43 368 ILE A O 1
ATOM 2884 N N . ALA A 1 370 ? 29.746 20.087 48.721 1.00 40.43 369 ALA A N 1
ATOM 2885 C CA . ALA A 1 370 ? 31.128 20.567 48.478 1.00 40.91 369 ALA A CA 1
ATOM 2886 C C . ALA A 1 370 ? 31.954 19.609 47.606 1.00 36.21 369 ALA A C 1
ATOM 2887 O O . ALA A 1 370 ? 32.584 20.066 46.664 1.00 39.25 369 ALA A O 1
ATOM 2889 N N . ALA A 1 371 ? 31.869 18.298 47.834 1.00 35.54 370 ALA A N 1
ATOM 2890 C CA . ALA A 1 371 ? 32.537 17.300 46.956 1.00 36.27 370 ALA A CA 1
ATOM 2891 C C . ALA A 1 371 ? 32.015 17.358 45.510 1.00 43.59 370 ALA A C 1
ATOM 2892 O O . ALA A 1 371 ? 32.794 17.363 44.532 1.00 39.27 370 ALA A O 1
ATOM 2894 N N . ALA A 1 372 ? 30.707 17.422 45.344 1.00 39.41 371 ALA A N 1
ATOM 2895 C CA . ALA A 1 372 ? 30.162 17.574 44.001 1.00 43.93 371 ALA A CA 1
ATOM 2896 C C . ALA A 1 372 ? 30.681 18.866 43.282 1.00 42.87 371 ALA A C 1
ATOM 2897 O O . ALA A 1 372 ? 30.920 18.887 42.083 1.00 38.27 371 ALA A O 1
ATOM 2899 N N . LYS A 1 373 ? 30.882 19.932 44.029 1.00 45.03 372 LYS A N 1
ATOM 2900 C CA . LYS A 1 373 ? 31.277 21.181 43.435 1.00 45.82 372 LYS A CA 1
ATOM 2901 C C . LYS A 1 373 ? 32.711 21.158 43.023 1.00 48.35 372 LYS A C 1
ATOM 2902 O O . LYS A 1 373 ? 33.035 21.833 42.080 1.00 46.62 372 LYS A O 1
ATOM 2908 N N . ALA A 1 374 ? 33.560 20.406 43.724 1.00 42.33 373 ALA A N 1
ATOM 2909 C CA . ALA A 1 374 ? 34.985 20.370 43.412 1.00 48.51 373 ALA A CA 1
ATOM 2910 C C . ALA A 1 374 ? 35.194 19.504 42.181 1.00 55.04 373 ALA A C 1
ATOM 2911 O O . ALA A 1 374 ? 36.003 19.821 41.295 1.00 48.01 373 ALA A O 1
ATOM 2913 N N . GLU A 1 375 ? 34.439 18.408 42.124 1.00 50.48 374 GLU A N 1
ATOM 2914 C CA . GLU A 1 375 ? 34.372 17.612 40.935 1.00 50.98 374 GLU A CA 1
ATOM 2915 C C . GLU A 1 375 ? 33.923 18.431 39.684 1.00 51.39 374 GLU A C 1
ATOM 2916 O O . GLU A 1 375 ? 34.488 18.286 38.585 1.00 51.39 374 GLU A O 1
ATOM 2922 N N . ALA A 1 376 ? 32.920 19.291 39.848 1.00 54.57 375 ALA A N 1
ATOM 2923 C CA . ALA A 1 376 ? 32.464 20.144 38.747 1.00 49.27 375 ALA A CA 1
ATOM 2924 C C . ALA A 1 376 ? 33.585 21.043 38.301 1.00 45.97 375 ALA A C 1
ATOM 2925 O O . ALA A 1 376 ? 33.784 21.226 37.110 1.00 49.45 375 ALA A O 1
ATOM 2927 N N . ALA A 1 377 ? 34.288 21.639 39.256 1.00 43.55 376 ALA A N 1
ATOM 2928 C CA . ALA A 1 377 ? 35.411 22.550 38.943 1.00 48.84 376 ALA A CA 1
ATOM 2929 C C . ALA A 1 377 ? 36.562 21.808 38.259 1.00 50.32 376 ALA A C 1
ATOM 2930 O O . ALA A 1 377 ? 37.130 22.303 37.264 1.00 46.07 376 ALA A O 1
ATOM 2932 N N . ALA A 1 378 ? 36.883 20.609 38.747 1.00 53.16 377 ALA A N 1
ATOM 2933 C CA . ALA A 1 378 ? 37.875 19.756 38.050 1.00 56.01 377 ALA A CA 1
ATOM 2934 C C . ALA A 1 378 ? 37.469 19.536 36.583 1.00 56.32 377 ALA A C 1
ATOM 2935 O O . ALA A 1 378 ? 38.181 19.937 35.659 1.00 60.75 377 ALA A O 1
ATOM 2937 N N . LYS A 1 379 ? 36.316 18.901 36.391 1.00 57.51 378 LYS A N 1
ATOM 2938 C CA . LYS A 1 379 ? 35.777 18.644 35.060 1.00 53.18 378 LYS A CA 1
ATOM 2939 C C . LYS A 1 379 ? 35.823 19.866 34.143 1.00 57.41 378 LYS A C 1
ATOM 2940 O O . LYS A 1 379 ? 36.355 19.795 33.031 1.00 60.85 378 LYS A O 1
ATOM 2946 N N . ALA A 1 380 ? 35.294 20.991 34.596 1.00 51.52 379 ALA A N 1
ATOM 2947 C CA . ALA A 1 380 ? 35.341 22.192 33.767 1.00 56.99 379 ALA A CA 1
ATOM 2948 C C . ALA A 1 380 ? 36.785 22.597 33.359 1.00 61.54 379 ALA A C 1
ATOM 2949 O O . ALA A 1 380 ? 36.996 23.053 32.236 1.00 60.19 379 ALA A O 1
ATOM 2951 N N . GLU A 1 381 ? 37.769 22.418 34.235 1.00 60.16 380 GLU A N 1
ATOM 2952 C CA . GLU A 1 381 ? 39.145 22.675 33.844 1.00 62.88 380 GLU A CA 1
ATOM 2953 C C . GLU A 1 381 ? 39.540 21.701 32.704 1.00 61.96 380 GLU A C 1
ATOM 2954 O O . GLU A 1 381 ? 40.029 22.127 31.665 1.00 60.24 380 GLU A O 1
ATOM 2960 N N . ALA A 1 382 ? 39.286 20.404 32.871 1.00 59.50 381 ALA A N 1
ATOM 2961 C CA . ALA A 1 382 ? 39.607 19.428 31.803 1.00 54.07 381 ALA A CA 1
ATOM 2962 C C . ALA A 1 382 ? 38.738 19.581 30.544 1.00 59.91 381 ALA A C 1
ATOM 2963 O O . ALA A 1 382 ? 39.203 19.279 29.454 1.00 53.50 381 ALA A O 1
ATOM 2965 N N . ALA A 1 383 ? 37.478 19.991 30.676 1.00 56.84 382 ALA A N 1
ATOM 2966 C CA . ALA A 1 383 ? 36.645 20.150 29.488 1.00 56.10 382 ALA A CA 1
ATOM 2967 C C . ALA A 1 383 ? 37.144 21.335 28.674 1.00 58.33 382 ALA A C 1
ATOM 2968 O O . ALA A 1 383 ? 37.090 21.306 27.438 1.00 54.43 382 ALA A O 1
ATOM 2970 N N . ALA A 1 384 ? 37.688 22.349 29.349 1.00 54.40 383 ALA A N 1
ATOM 2971 C CA . ALA A 1 384 ? 38.361 23.425 28.643 1.00 52.10 383 ALA A CA 1
ATOM 2972 C C . ALA A 1 384 ? 39.611 22.947 27.901 1.00 58.64 383 ALA A C 1
ATOM 2973 O O . ALA A 1 384 ? 39.939 23.438 26.808 1.00 55.55 383 ALA A O 1
ATOM 2975 N N . LYS A 1 385 ? 40.337 22.011 28.490 1.00 53.81 384 LYS A N 1
ATOM 2976 C CA . LYS A 1 385 ? 41.571 21.561 27.861 1.00 59.79 384 LYS A CA 1
ATOM 2977 C C . LYS A 1 385 ? 41.257 20.853 26.555 1.00 58.84 384 LYS A C 1
ATOM 2978 O O . LYS A 1 385 ? 41.743 21.233 25.478 1.00 52.05 384 LYS A O 1
ATOM 2984 N N . ALA A 1 386 ? 40.373 19.868 26.663 1.00 58.24 385 ALA A N 1
ATOM 2985 C CA . ALA A 1 386 ? 39.809 19.179 25.508 1.00 59.17 385 ALA A CA 1
ATOM 2986 C C . ALA A 1 386 ? 39.230 20.109 24.447 1.00 56.57 385 ALA A C 1
ATOM 2987 O O . ALA A 1 386 ? 39.435 19.904 23.244 1.00 57.41 385 ALA A O 1
ATOM 2989 N N . ALA A 1 387 ? 38.476 21.105 24.894 1.00 51.66 386 ALA A N 1
ATOM 2990 C CA . ALA A 1 387 ? 37.852 22.088 24.007 1.00 51.16 386 ALA A CA 1
ATOM 2991 C C . ALA A 1 387 ? 38.870 22.644 23.029 1.00 46.63 386 ALA A C 1
ATOM 2992 O O . ALA A 1 387 ? 38.681 22.589 21.833 1.00 48.81 386 ALA A O 1
ATOM 2994 N N . ALA A 1 388 ? 39.959 23.147 23.578 1.00 48.12 387 ALA A N 1
ATOM 2995 C CA . ALA A 1 388 ? 40.993 23.789 22.820 1.00 45.46 387 ALA A CA 1
ATOM 2996 C C . ALA A 1 388 ? 41.866 22.858 21.955 1.00 50.19 387 ALA A C 1
ATOM 2997 O O . ALA A 1 388 ? 42.378 23.292 20.926 1.00 47.50 387 ALA A O 1
ATOM 2999 N N . ALA A 1 389 ? 42.032 21.624 22.355 1.00 46.60 388 ALA A N 1
ATOM 3000 C CA . ALA A 1 389 ? 42.801 20.742 21.536 1.00 46.88 388 ALA A CA 1
ATOM 3001 C C . ALA A 1 389 ? 41.932 20.427 20.328 1.00 48.85 388 ALA A C 1
ATOM 3002 O O . ALA A 1 389 ? 42.397 20.390 19.232 1.00 43.84 388 ALA A O 1
ATOM 3004 N N . TRP A 1 390 ? 40.656 20.194 20.565 1.00 41.87 389 TRP A N 1
ATOM 3005 C CA . TRP A 1 390 ? 39.754 19.863 19.518 1.00 43.83 389 TRP A CA 1
ATOM 3006 C C . TRP A 1 390 ? 39.681 21.018 18.612 1.00 49.17 389 TRP A C 1
ATOM 3007 O O . TRP A 1 390 ? 39.693 20.874 17.426 1.00 45.21 389 TRP A O 1
ATOM 3018 N N . GLU A 1 391 ? 39.612 22.191 19.191 1.00 51.15 390 GLU A N 1
ATOM 3019 C CA . GLU A 1 391 ? 39.504 23.363 18.356 1.00 58.38 390 GLU A CA 1
ATOM 3020 C C . GLU A 1 391 ? 40.713 23.496 17.443 1.00 44.65 390 GLU A C 1
ATOM 3021 O O . GLU A 1 391 ? 40.546 23.792 16.300 1.00 50.53 390 GLU A O 1
ATOM 3027 N N . ASP A 1 392 ? 41.928 23.267 17.905 1.00 44.61 391 ASP A N 1
ATOM 3028 C CA . ASP A 1 392 ? 43.060 23.326 16.972 1.00 41.79 391 ASP A CA 1
ATOM 3029 C C . ASP A 1 392 ? 42.960 22.294 15.876 1.00 42.67 391 ASP A C 1
ATOM 3030 O O . ASP A 1 392 ? 43.414 22.532 14.752 1.00 40.54 391 ASP A O 1
ATOM 3035 N N . ALA A 1 393 ? 42.443 21.116 16.216 1.00 39.42 392 ALA A N 1
ATOM 3036 C CA . ALA A 1 393 ? 42.498 19.993 15.275 1.00 38.71 392 ALA A CA 1
ATOM 3037 C C . ALA A 1 393 ? 41.511 20.275 14.175 1.00 39.74 392 ALA A C 1
ATOM 3038 O O . ALA A 1 393 ? 41.813 20.098 13.007 1.00 38.78 392 ALA A O 1
ATOM 3040 N N . LEU A 1 394 ? 40.352 20.790 14.554 1.00 43.92 393 LEU A N 1
ATOM 3041 C CA . LEU A 1 394 ? 39.304 21.192 13.595 1.00 50.27 393 LEU A CA 1
ATOM 3042 C C . LEU A 1 394 ? 39.730 22.362 12.690 1.00 55.62 393 LEU A C 1
ATOM 3043 O O . LEU A 1 394 ? 39.377 22.402 11.508 1.00 50.00 393 LEU A O 1
ATOM 3048 N N . LYS A 1 395 ? 40.468 23.312 13.253 1.00 51.40 394 LYS A N 1
ATOM 3049 C CA . LYS A 1 395 ? 40.961 24.421 12.472 1.00 53.42 394 LYS A CA 1
ATOM 3050 C C . LYS A 1 395 ? 41.941 23.871 11.449 1.00 48.93 394 LYS A C 1
ATOM 3051 O O . LYS A 1 395 ? 41.862 24.175 10.247 1.00 47.42 394 LYS A O 1
ATOM 3057 N N . TRP A 1 396 ? 42.846 23.024 11.931 1.00 44.76 395 TRP A N 1
ATOM 3058 C CA . TRP A 1 396 ? 43.818 22.411 11.053 1.00 43.38 395 TRP A CA 1
ATOM 3059 C C . TRP A 1 396 ? 43.139 21.666 9.916 1.00 41.58 395 TRP A C 1
ATOM 3060 O O . TRP A 1 396 ? 43.597 21.751 8.776 1.00 43.75 395 TRP A O 1
ATOM 3071 N N . LEU A 1 397 ? 42.017 20.999 10.199 1.00 40.10 396 LEU A N 1
ATOM 3072 C CA . LEU A 1 397 ? 41.284 20.279 9.139 1.00 44.66 396 LEU A CA 1
ATOM 3073 C C . LEU A 1 397 ? 40.688 21.218 8.117 1.00 46.07 396 LEU A C 1
ATOM 3074 O O . LEU A 1 397 ? 40.659 20.905 6.942 1.00 41.42 396 LEU A O 1
ATOM 3079 N N . ARG A 1 398 ? 40.142 22.345 8.564 1.00 48.20 397 ARG A N 1
ATOM 3080 C CA . ARG A 1 398 ? 39.562 23.271 7.597 1.00 50.75 397 ARG A CA 1
ATOM 3081 C C . ARG A 1 398 ? 40.621 23.827 6.700 1.00 46.11 397 ARG A C 1
ATOM 3082 O O . ARG A 1 398 ? 40.465 23.848 5.495 1.00 47.94 397 ARG A O 1
ATOM 3090 N N . GLU A 1 399 ? 41.731 24.212 7.291 1.00 49.16 398 GLU A N 1
ATOM 3091 C CA . GLU A 1 399 ? 42.814 24.812 6.537 1.00 45.67 398 GLU A CA 1
ATOM 3092 C C . GLU A 1 399 ? 43.597 23.841 5.656 1.00 46.94 398 GLU A C 1
ATOM 3093 O O . GLU A 1 399 ? 44.206 24.263 4.702 1.00 47.63 398 GLU A O 1
ATOM 3099 N N . ASN A 1 400 ? 43.606 22.547 5.942 1.00 45.74 399 ASN A N 1
ATOM 3100 C CA . ASN A 1 400 ? 44.496 21.659 5.234 1.00 42.55 399 ASN A CA 1
ATOM 3101 C C . ASN A 1 400 ? 43.871 20.452 4.570 1.00 43.55 399 ASN A C 1
ATOM 3102 O O . ASN A 1 400 ? 44.595 19.585 4.132 1.00 44.54 399 ASN A O 1
ATOM 3107 N N . THR A 1 401 ? 42.554 20.340 4.513 1.00 44.40 400 THR A N 1
ATOM 3108 C CA . THR A 1 401 ? 41.966 19.155 3.860 1.00 46.38 400 THR A CA 1
ATOM 3109 C C . THR A 1 401 ? 40.920 19.606 2.877 1.00 44.91 400 THR A C 1
ATOM 3110 O O . THR A 1 401 ? 40.402 20.695 3.001 1.00 42.70 400 THR A O 1
ATOM 3114 N N . PRO A 1 402 ? 40.623 18.770 1.880 1.00 47.41 401 PRO A N 1
ATOM 3115 C CA . PRO A 1 402 ? 39.609 19.096 0.893 1.00 47.43 401 PRO A CA 1
ATOM 3116 C C . PRO A 1 402 ? 38.253 19.479 1.463 1.00 47.37 401 PRO A C 1
ATOM 3117 O O . PRO A 1 402 ? 37.838 18.959 2.486 1.00 45.20 401 PRO A O 1
ATOM 3121 N N . GLU A 1 403 ? 37.538 20.342 0.754 1.00 49.87 402 GLU A N 1
ATOM 3122 C CA . GLU A 1 403 ? 36.386 21.026 1.317 1.00 57.02 402 GLU A CA 1
ATOM 3123 C C . GLU A 1 403 ? 35.237 20.103 1.714 1.00 55.22 402 GLU A C 1
ATOM 3124 O O . GLU A 1 403 ? 34.615 20.280 2.778 1.00 49.74 402 GLU A O 1
ATOM 3130 N N . TYR A 1 404 ? 34.954 19.149 0.845 1.00 48.07 403 TYR A N 1
ATOM 3131 C CA . TYR A 1 404 ? 33.912 18.176 1.109 1.00 55.35 403 TYR A CA 1
ATOM 3132 C C . TYR A 1 404 ? 34.479 16.868 1.681 1.00 53.42 403 TYR A C 1
ATOM 3133 O O . TYR A 1 404 ? 34.079 15.772 1.255 1.00 55.11 403 TYR A O 1
ATOM 3142 N N . SER A 1 405 ? 35.388 16.994 2.647 1.00 46.05 404 SER A N 1
ATOM 3143 C CA . SER A 1 405 ? 36.063 15.841 3.273 1.00 45.83 404 SER A CA 1
ATOM 3144 C C . SER A 1 405 ? 35.243 15.359 4.462 1.00 46.05 404 SER A C 1
ATOM 3145 O O . SER A 1 405 ? 34.811 16.191 5.255 1.00 45.78 404 SER A O 1
ATOM 3148 N N . THR A 1 406 ? 35.080 14.040 4.622 1.00 42.76 405 THR A N 1
ATOM 3149 C CA . THR A 1 406 ? 34.285 13.482 5.728 1.00 44.10 405 THR A CA 1
ATOM 3150 C C . THR A 1 406 ? 35.232 13.022 6.865 1.00 42.58 405 THR A C 1
ATOM 3151 O O . THR A 1 406 ? 36.165 12.231 6.621 1.00 41.65 405 THR A O 1
ATOM 3155 N N . ALA A 1 407 ? 34.966 13.498 8.076 1.00 40.67 406 ALA A N 1
ATOM 3156 C CA . ALA A 1 407 ? 35.772 13.206 9.316 1.00 42.15 406 ALA A CA 1
ATOM 3157 C C . ALA A 1 407 ? 34.934 12.616 10.449 1.00 43.64 406 ALA A C 1
ATOM 3158 O O . ALA A 1 407 ? 33.841 13.109 10.683 1.00 48.39 406 ALA A O 1
ATOM 3160 N N . THR A 1 408 ? 35.404 11.567 11.142 1.00 39.37 407 THR A N 1
ATOM 3161 C CA . THR A 1 408 ? 34.708 11.056 12.340 1.00 36.84 407 THR A CA 1
ATOM 3162 C C . THR A 1 408 ? 35.576 10.895 13.556 1.00 34.95 407 THR A C 1
ATOM 3163 O O . THR A 1 408 ? 36.797 10.929 13.464 1.00 29.96 407 THR A O 1
ATOM 3167 N N . SER A 1 409 ? 34.908 10.635 14.683 1.00 31.58 408 SER A N 1
ATOM 3168 C CA . SER A 1 409 ? 35.511 10.575 16.016 1.00 33.07 408 SER A CA 1
ATOM 3169 C C . SER A 1 409 ? 34.523 9.704 16.787 1.00 28.19 408 SER A C 1
ATOM 3170 O O . SER A 1 409 ? 33.359 9.721 16.471 1.00 27.07 408 SER A O 1
ATOM 3172 N N . TRP A 1 410 ? 34.937 9.010 17.815 1.00 26.92 409 TRP A N 1
ATOM 3173 C CA . TRP A 1 410 ? 34.007 8.520 18.847 1.00 32.60 409 TRP A CA 1
ATOM 3174 C C . TRP A 1 410 ? 33.177 9.712 19.460 1.00 32.42 409 TRP A C 1
ATOM 3175 O O . TRP A 1 410 ? 33.868 10.762 19.658 1.00 34.20 409 TRP A O 1
ATOM 3177 N N . ASP A 1 436 ? 23.720 3.389 15.546 1.00 32.22 435 ASP A N 1
ATOM 3178 C CA . ASP A 1 436 ? 24.094 2.307 14.552 1.00 32.82 435 ASP A CA 1
ATOM 3179 C C . ASP A 1 436 ? 25.574 2.337 14.193 1.00 27.43 435 ASP A C 1
ATOM 3180 O O . ASP A 1 436 ? 26.322 1.446 14.586 1.00 29.11 435 ASP A O 1
ATOM 3185 N N . ARG A 1 437 ? 26.015 3.417 13.598 1.00 30.73 436 ARG A N 1
ATOM 3186 C CA . ARG A 1 437 ? 27.444 3.611 13.311 1.00 30.94 436 ARG A CA 1
ATOM 3187 C C . ARG A 1 437 ? 28.322 3.541 14.514 1.00 29.11 436 ARG A C 1
ATOM 3188 O O . ARG A 1 437 ? 29.464 3.105 14.413 1.00 33.17 436 ARG A O 1
ATOM 3196 N N . ASP A 1 438 ? 27.796 3.906 15.674 1.00 29.70 437 ASP A N 1
ATOM 3197 C CA . ASP A 1 438 ? 28.556 3.793 16.897 1.00 29.83 437 ASP A CA 1
ATOM 3198 C C . ASP A 1 438 ? 29.015 2.355 17.131 1.00 30.06 437 ASP A C 1
ATOM 3199 O O . ASP A 1 438 ? 30.116 2.121 17.633 1.00 25.81 437 ASP A O 1
ATOM 3204 N N . HIS A 1 439 ? 28.157 1.390 16.818 1.00 24.66 438 HIS A N 1
ATOM 3205 C CA . HIS A 1 439 ? 28.552 0.008 16.989 1.00 25.48 438 HIS A CA 1
ATOM 3206 C C . HIS A 1 439 ? 29.699 -0.368 16.099 1.00 23.62 438 HIS A C 1
ATOM 3207 O O . HIS A 1 439 ? 30.494 -1.241 16.437 1.00 26.45 438 HIS A O 1
ATOM 3214 N N . ILE A 1 440 ? 29.705 0.178 14.923 1.00 24.59 439 ILE A N 1
ATOM 3215 C CA . ILE A 1 440 ? 30.702 -0.167 13.917 1.00 26.76 439 ILE A CA 1
ATOM 3216 C C . ILE A 1 440 ? 32.027 0.550 14.222 1.00 28.47 439 ILE A C 1
ATOM 3217 O O . ILE A 1 440 ? 33.087 -0.065 14.084 1.00 28.03 439 ILE A O 1
ATOM 3222 N N . LEU A 1 441 ? 31.983 1.806 14.646 1.00 26.82 440 LEU A N 1
ATOM 3223 C CA . LEU A 1 441 ? 33.210 2.473 15.183 1.00 30.20 440 LEU A CA 1
ATOM 3224 C C . LEU A 1 441 ? 33.769 1.668 16.297 1.00 26.29 440 LEU A C 1
ATOM 3225 O O . LEU A 1 441 ? 34.961 1.568 16.439 1.00 24.61 440 LEU A O 1
ATOM 3230 N N . ALA A 1 442 ? 32.891 1.225 17.188 1.00 22.60 441 ALA A N 1
ATOM 3231 C CA . ALA A 1 442 ? 33.307 0.454 18.339 1.00 24.03 441 ALA A CA 1
ATOM 3232 C C . ALA A 1 442 ? 33.923 -0.885 17.994 1.00 22.83 441 ALA A C 1
ATOM 3233 O O . ALA A 1 442 ? 34.895 -1.325 18.644 1.00 25.63 441 ALA A O 1
ATOM 3235 N N . LEU A 1 443 ? 33.383 -1.536 16.984 1.00 21.14 442 LEU A N 1
ATOM 3236 C CA . LEU A 1 443 ? 33.938 -2.794 16.471 1.00 25.10 442 LEU A CA 1
ATOM 3237 C C . LEU A 1 443 ? 35.378 -2.546 15.923 1.00 26.94 442 LEU A C 1
ATOM 3238 O O . LEU A 1 443 ? 36.275 -3.366 16.072 1.00 29.72 442 LEU A O 1
ATOM 3243 N N . PHE A 1 444 ? 35.597 -1.379 15.319 1.00 25.78 443 PHE A N 1
ATOM 3244 C CA . PHE A 1 444 ? 36.926 -1.045 14.841 1.00 25.08 443 PHE A CA 1
ATOM 3245 C C . PHE A 1 444 ? 37.829 -0.769 16.016 1.00 25.48 443 PHE A C 1
ATOM 3246 O O . PHE A 1 444 ? 38.907 -1.307 16.123 1.00 25.69 443 PHE A O 1
ATOM 3254 N N . LEU A 1 445 ? 37.371 0.062 16.950 1.00 24.75 444 LEU A N 1
ATOM 3255 C CA . LEU A 1 445 ? 38.254 0.527 18.005 1.00 24.42 444 LEU A CA 1
ATOM 3256 C C . LEU A 1 445 ? 38.564 -0.457 19.094 1.00 22.68 444 LEU A C 1
ATOM 3257 O O . LEU A 1 445 ? 39.667 -0.426 19.684 1.00 21.77 444 LEU A O 1
ATOM 3262 N N . ALA A 1 446 ? 37.592 -1.284 19.462 1.00 23.70 445 ALA A N 1
ATOM 3263 C CA . ALA A 1 446 ? 37.734 -2.214 20.595 1.00 23.76 445 ALA A CA 1
ATOM 3264 C C . ALA A 1 446 ? 38.255 -3.552 20.230 1.00 23.95 445 ALA A C 1
ATOM 3265 O O . ALA A 1 446 ? 38.538 -4.318 21.139 1.00 26.34 445 ALA A O 1
ATOM 3267 N N . ARG A 1 447 ? 38.299 -3.892 18.936 1.00 23.04 446 ARG A N 1
ATOM 3268 C CA . ARG A 1 447 ? 38.686 -5.216 18.513 1.00 22.82 446 ARG A CA 1
ATOM 3269 C C . ARG A 1 447 ? 40.001 -5.191 17.703 1.00 26.52 446 ARG A C 1
ATOM 3270 O O . ARG A 1 447 ? 40.622 -4.121 17.553 1.00 23.55 446 ARG A O 1
ATOM 3278 N N . ASP A 1 448 ? 40.392 -6.381 17.186 1.00 22.99 447 ASP A N 1
ATOM 3279 C CA . ASP A 1 448 ? 41.649 -6.603 16.526 1.00 25.84 447 ASP A CA 1
ATOM 3280 C C . ASP A 1 448 ? 41.420 -7.620 15.378 1.00 27.66 447 ASP A C 1
ATOM 3281 O O . ASP A 1 448 ? 40.355 -8.268 15.266 1.00 28.09 447 ASP A O 1
ATOM 3286 N N . GLY A 1 449 ? 42.361 -7.680 14.447 1.00 27.65 448 GLY A N 1
ATOM 3287 C CA . GLY A 1 449 ? 42.278 -8.685 13.396 1.00 26.51 448 GLY A CA 1
ATOM 3288 C C . GLY A 1 449 ? 41.056 -8.528 12.499 1.00 32.69 448 GLY A C 1
ATOM 3289 O O . GLY A 1 449 ? 40.446 -7.385 12.372 1.00 26.33 448 GLY A O 1
ATOM 3290 N N . ASN A 1 450 ? 40.723 -9.653 11.850 1.00 27.84 449 ASN A N 1
ATOM 3291 C CA . ASN A 1 450 ? 39.815 -9.622 10.714 1.00 30.52 449 ASN A CA 1
ATOM 3292 C C . ASN A 1 450 ? 38.452 -9.026 11.016 1.00 28.18 449 ASN A C 1
ATOM 3293 O O . ASN A 1 450 ? 37.936 -8.247 10.236 1.00 26.74 449 ASN A O 1
ATOM 3298 N N . ILE A 1 451 ? 37.920 -9.306 12.183 1.00 26.40 450 ILE A N 1
ATOM 3299 C CA . ILE A 1 451 ? 36.629 -8.794 12.546 1.00 27.25 450 ILE A CA 1
ATOM 3300 C C . ILE A 1 451 ? 36.606 -7.274 12.719 1.00 28.14 450 ILE A C 1
ATOM 3301 O O . ILE A 1 451 ? 35.564 -6.634 12.538 1.00 30.66 450 ILE A O 1
ATOM 3306 N N . SER A 1 452 ? 37.766 -6.675 12.987 1.00 23.64 451 SER A N 1
ATOM 3307 C CA . SER A 1 452 ? 37.892 -5.247 13.171 1.00 24.40 451 SER A CA 1
ATOM 3308 C C . SER A 1 452 ? 37.987 -4.448 11.847 1.00 24.94 451 SER A C 1
ATOM 3309 O O . SER A 1 452 ? 37.900 -3.214 11.857 1.00 25.28 451 SER A O 1
ATOM 3312 N N . GLU A 1 453 ? 38.122 -5.152 10.715 1.00 27.45 452 GLU A N 1
ATOM 3313 C CA . GLU A 1 453 ? 38.290 -4.551 9.367 1.00 26.49 452 GLU A CA 1
ATOM 3314 C C . GLU A 1 453 ? 36.895 -4.223 8.819 1.00 34.41 452 GLU A C 1
ATOM 3315 O O . GLU A 1 453 ? 36.309 -4.941 7.990 1.00 30.70 452 GLU A O 1
ATOM 3321 N N . VAL A 1 454 ? 36.457 -3.043 9.207 1.00 30.21 453 VAL A N 1
ATOM 3322 C CA . VAL A 1 454 ? 35.122 -2.558 9.014 1.00 30.63 453 VAL A CA 1
ATOM 3323 C C . VAL A 1 454 ? 35.175 -1.688 7.722 1.00 28.17 453 VAL A C 1
ATOM 3324 O O . VAL A 1 454 ? 36.187 -1.056 7.420 1.00 23.80 453 VAL A O 1
ATOM 3328 N N . ASP A 1 455 ? 34.117 -1.660 6.939 1.00 25.39 454 ASP A N 1
ATOM 3329 C CA . ASP A 1 455 ? 34.141 -0.959 5.665 1.00 27.06 454 ASP A CA 1
ATOM 3330 C C . ASP A 1 455 ? 33.820 0.585 5.742 1.00 25.63 454 ASP A C 1
ATOM 3331 O O . ASP A 1 455 ? 32.797 1.074 5.233 1.00 28.91 454 ASP A O 1
ATOM 3336 N N . PHE A 1 456 ? 34.781 1.325 6.271 1.00 24.30 455 PHE A N 1
ATOM 3337 C CA . PHE A 1 456 ? 34.694 2.752 6.422 1.00 24.56 455 PHE A CA 1
ATOM 3338 C C . PHE A 1 456 ? 34.575 3.474 5.085 1.00 26.13 455 PHE A C 1
ATOM 3339 O O . PHE A 1 456 ? 34.029 4.567 5.016 1.00 26.18 455 PHE A O 1
ATOM 3347 N N . GLU A 1 457 ? 35.128 2.912 4.026 1.00 27.07 456 GLU A N 1
ATOM 3348 C CA . GLU A 1 457 ? 34.988 3.515 2.730 1.00 27.96 456 GLU A CA 1
ATOM 3349 C C . GLU A 1 457 ? 33.522 3.630 2.292 1.00 30.67 456 GLU A C 1
ATOM 3350 O O . GLU A 1 457 ? 33.198 4.555 1.525 1.00 31.73 456 GLU A O 1
ATOM 3356 N N A SER A 1 458 ? 32.662 2.740 2.791 0.50 32.35 457 SER A N 1
ATOM 3357 N N B SER A 1 458 ? 32.645 2.767 2.839 0.50 30.49 457 SER A N 1
ATOM 3358 C CA A SER A 1 458 ? 31.244 2.820 2.512 0.50 32.14 457 SER A CA 1
ATOM 3359 C CA B SER A 1 458 ? 31.202 2.779 2.553 0.50 29.33 457 SER A CA 1
ATOM 3360 C C A SER A 1 458 ? 30.738 4.174 2.954 0.50 31.44 457 SER A C 1
ATOM 3361 C C B SER A 1 458 ? 30.516 3.996 3.146 0.50 29.10 457 SER A C 1
ATOM 3362 O O A SER A 1 458 ? 30.034 4.846 2.207 0.50 32.37 457 SER A O 1
ATOM 3363 O O B SER A 1 458 ? 29.381 4.324 2.759 0.50 25.65 457 SER A O 1
ATOM 3368 N N . TRP A 1 459 ? 31.176 4.606 4.125 1.00 28.85 458 TRP A N 1
ATOM 3369 C CA . TRP A 1 459 ? 30.794 5.912 4.644 1.00 30.00 458 TRP A CA 1
ATOM 3370 C C . TRP A 1 459 ? 31.524 7.102 3.997 1.00 32.26 458 TRP A C 1
ATOM 3371 O O . TRP A 1 459 ? 31.325 8.201 4.433 1.00 35.57 458 TRP A O 1
ATOM 3382 N N . GLU A 1 460 ? 32.376 6.872 2.994 1.00 33.58 459 GLU A N 1
ATOM 3383 C CA . GLU A 1 460 ? 33.259 7.891 2.390 1.00 36.67 459 GLU A CA 1
ATOM 3384 C C . GLU A 1 460 ? 34.163 8.569 3.414 1.00 35.10 459 GLU A C 1
ATOM 3385 O O . GLU A 1 460 ? 34.427 9.752 3.292 1.00 39.08 459 GLU A O 1
ATOM 3391 N N . LEU A 1 461 ? 34.648 7.807 4.390 1.00 31.76 460 LEU A N 1
ATOM 3392 C CA . LEU A 1 461 ? 35.396 8.335 5.476 1.00 32.40 460 LEU A CA 1
ATOM 3393 C C . LEU A 1 461 ? 36.721 8.850 4.925 1.00 28.91 460 LEU A C 1
ATOM 3394 O O . LEU A 1 461 ? 37.365 8.135 4.201 1.00 24.51 460 LEU A O 1
ATOM 3399 N N . ASN A 1 462 ? 37.144 10.064 5.287 1.00 30.69 461 ASN A N 1
ATOM 3400 C CA . ASN A 1 462 ? 38.479 10.583 4.878 1.00 31.07 461 ASN A CA 1
ATOM 3401 C C . ASN A 1 462 ? 39.468 10.746 6.023 1.00 31.42 461 ASN A C 1
ATOM 3402 O O . ASN A 1 462 ? 40.645 10.563 5.830 1.00 28.44 461 ASN A O 1
ATOM 3407 N N . TYR A 1 463 ? 38.988 11.218 7.173 1.00 30.25 462 TYR A N 1
ATOM 3408 C CA . TYR A 1 463 ? 39.791 11.508 8.357 1.00 27.77 462 TYR A CA 1
ATOM 3409 C C . TYR A 1 463 ? 39.111 10.896 9.592 1.00 29.57 462 TYR A C 1
ATOM 3410 O O . TYR A 1 463 ? 37.910 11.035 9.755 1.00 31.18 462 TYR A O 1
ATOM 3419 N N . PHE A 1 464 ? 39.911 10.204 10.425 1.00 30.39 463 PHE A N 1
ATOM 3420 C CA . PHE A 1 464 ? 39.519 9.660 11.708 1.00 28.74 463 PHE A CA 1
ATOM 3421 C C . PHE A 1 464 ? 40.293 10.380 12.783 1.00 29.80 463 PHE A C 1
ATOM 3422 O O . PHE A 1 464 ? 41.541 10.348 12.742 1.00 28.89 463 PHE A O 1
ATOM 3430 N N . LEU A 1 465 ? 39.600 11.016 13.738 1.00 26.88 464 LEU A N 1
ATOM 3431 C CA . LEU A 1 465 ? 40.244 11.683 14.871 1.00 29.71 464 LEU A CA 1
ATOM 3432 C C . LEU A 1 465 ? 40.241 10.737 16.071 1.00 28.57 464 LEU A C 1
ATOM 3433 O O . LEU A 1 465 ? 39.215 10.133 16.360 1.00 30.30 464 LEU A O 1
ATOM 3438 N N . VAL A 1 466 ? 41.388 10.519 16.674 1.00 26.86 465 VAL A N 1
ATOM 3439 C CA . VAL A 1 466 ? 41.417 9.806 17.913 1.00 31.14 465 VAL A CA 1
ATOM 3440 C C . VAL A 1 466 ? 41.899 10.675 19.044 1.00 31.58 465 VAL A C 1
ATOM 3441 O O . VAL A 1 466 ? 42.769 11.572 18.873 1.00 33.26 465 VAL A O 1
ATOM 3445 N N . TYR A 1 467 ? 41.278 10.441 20.190 1.00 28.11 466 TYR A N 1
ATOM 3446 C CA . TYR A 1 467 ? 41.495 11.212 21.390 1.00 29.81 466 TYR A CA 1
ATOM 3447 C C . TYR A 1 467 ? 41.986 10.296 22.470 1.00 30.75 466 TYR A C 1
ATOM 3448 O O . TYR A 1 467 ? 41.249 9.406 22.940 1.00 28.00 466 TYR A O 1
ATOM 3457 N N . LEU A 1 468 ? 43.211 10.549 22.919 1.00 31.29 467 LEU A N 1
ATOM 3458 C CA . LEU A 1 468 ? 43.836 9.655 23.895 1.00 33.34 467 LEU A CA 1
ATOM 3459 C C . LEU A 1 468 ? 43.003 9.483 25.161 1.00 34.01 467 LEU A C 1
ATOM 3460 O O . LEU A 1 468 ? 42.885 8.349 25.663 1.00 30.27 467 LEU A O 1
ATOM 3465 N N . ASN A 1 469 ? 42.328 10.561 25.595 1.00 30.22 468 ASN A N 1
ATOM 3466 C CA . ASN A 1 469 ? 41.520 10.529 26.805 1.00 34.34 468 ASN A CA 1
ATOM 3467 C C . ASN A 1 469 ? 40.310 9.645 26.741 1.00 29.16 468 ASN A C 1
ATOM 3468 O O . ASN A 1 469 ? 39.727 9.370 27.799 1.00 28.59 468 ASN A O 1
ATOM 3473 N N . ASP A 1 470 ? 39.926 9.196 25.543 1.00 29.46 469 ASP A N 1
ATOM 3474 C CA . ASP A 1 470 ? 38.843 8.183 25.399 1.00 32.39 469 ASP A CA 1
ATOM 3475 C C . ASP A 1 470 ? 39.179 6.861 26.032 1.00 32.06 469 ASP A C 1
ATOM 3476 O O . ASP A 1 470 ? 38.332 6.007 26.071 1.00 34.14 469 ASP A O 1
ATOM 3481 N N . TRP A 1 471 ? 40.393 6.663 26.534 1.00 29.43 470 TRP A N 1
ATOM 3482 C CA . TRP A 1 471 ? 40.631 5.500 27.349 1.00 26.58 470 TRP A CA 1
ATOM 3483 C C . TRP A 1 471 ? 39.600 5.468 28.540 1.00 29.63 470 TRP A C 1
ATOM 3484 O O . TRP A 1 471 ? 39.106 4.425 28.945 1.00 25.57 470 TRP A O 1
ATOM 3495 N N . ALA A 1 472 ? 39.209 6.631 29.032 1.00 31.49 471 ALA A N 1
ATOM 3496 C CA . ALA A 1 472 ? 38.240 6.677 30.131 1.00 29.43 471 ALA A CA 1
ATOM 3497 C C . ALA A 1 472 ? 36.835 6.290 29.696 1.00 29.92 471 ALA A C 1
ATOM 3498 O O . ALA A 1 472 ? 36.026 5.915 30.516 1.00 32.19 471 ALA A O 1
ATOM 3500 N N . LYS A 1 473 ? 36.557 6.328 28.409 1.00 27.22 472 LYS A N 1
ATOM 3501 C CA . LYS A 1 473 ? 35.307 5.884 27.886 1.00 28.63 472 LYS A CA 1
ATOM 3502 C C . LYS A 1 473 ? 35.324 4.457 27.356 1.00 27.93 472 LYS A C 1
ATOM 3503 O O . LYS A 1 473 ? 34.377 4.081 26.687 1.00 29.40 472 LYS A O 1
ATOM 3509 N N . PHE A 1 474 ? 36.360 3.673 27.635 1.00 28.72 473 PHE A N 1
ATOM 3510 C CA . PHE A 1 474 ? 36.568 2.442 26.882 1.00 25.65 473 PHE A CA 1
ATOM 3511 C C . PHE A 1 474 ? 35.649 1.283 27.260 1.00 25.92 473 PHE A C 1
ATOM 3512 O O . PHE A 1 474 ? 35.410 0.393 26.443 1.00 23.84 473 PHE A O 1
ATOM 3520 N N . ASN A 1 475 ? 35.087 1.297 28.464 1.00 28.25 474 ASN A N 1
ATOM 3521 C CA . ASN A 1 475 ? 34.054 0.308 28.831 1.00 27.10 474 ASN A CA 1
ATOM 3522 C C . ASN A 1 475 ? 32.855 0.365 27.890 1.00 27.00 474 ASN A C 1
ATOM 3523 O O . ASN A 1 475 ? 32.445 -0.660 27.420 1.00 28.67 474 ASN A O 1
ATOM 3528 N N . ALA A 1 476 ? 32.371 1.556 27.521 1.00 25.25 475 ALA A N 1
ATOM 3529 C CA . ALA A 1 476 ? 31.234 1.672 26.618 1.00 23.80 475 ALA A CA 1
ATOM 3530 C C . ALA A 1 476 ? 31.648 1.243 25.239 1.00 25.11 475 ALA A C 1
ATOM 3531 O O . ALA A 1 476 ? 30.932 0.568 24.546 1.00 23.19 475 ALA A O 1
ATOM 3533 N N . ILE A 1 477 ? 32.824 1.690 24.809 1.00 25.13 476 ILE A N 1
ATOM 3534 C CA . ILE A 1 477 ? 33.311 1.378 23.491 1.00 24.14 476 ILE A CA 1
ATOM 3535 C C . ILE A 1 477 ? 33.472 -0.149 23.347 1.00 24.32 476 ILE A C 1
ATOM 3536 O O . ILE A 1 477 ? 32.997 -0.722 22.372 1.00 24.23 476 ILE A O 1
ATOM 3541 N N . SER A 1 478 ? 34.024 -0.781 24.363 1.00 24.23 477 SER A N 1
ATOM 3542 C CA . SER A 1 478 ? 34.213 -2.223 24.378 1.00 25.48 477 SER A CA 1
ATOM 3543 C C . SER A 1 478 ? 32.882 -3.005 24.360 1.00 28.48 477 SER A C 1
ATOM 3544 O O . SER A 1 478 ? 32.762 -3.990 23.647 1.00 28.66 477 SER A O 1
ATOM 3547 N N . TYR A 1 479 ? 31.892 -2.547 25.123 1.00 27.78 478 TYR A N 1
ATOM 3548 C CA . TYR A 1 479 ? 30.582 -3.192 25.141 1.00 27.16 478 TYR A CA 1
ATOM 3549 C C . TYR A 1 479 ? 29.857 -3.020 23.831 1.00 25.91 478 TYR A C 1
ATOM 3550 O O . TYR A 1 479 ? 29.370 -3.977 23.233 1.00 22.90 478 TYR A O 1
ATOM 3559 N N . LEU A 1 480 ? 29.830 -1.803 23.336 1.00 27.37 479 LEU A N 1
ATOM 3560 C CA . LEU A 1 480 ? 29.194 -1.556 22.083 1.00 25.88 479 LEU A CA 1
ATOM 3561 C C . LEU A 1 480 ? 29.906 -2.212 20.910 1.00 27.31 479 LEU A C 1
ATOM 3562 O O . LEU A 1 480 ? 29.288 -2.432 19.874 1.00 26.31 479 LEU A O 1
ATOM 3567 N N . GLY A 1 481 ? 31.221 -2.456 21.013 1.00 26.07 480 GLY A N 1
ATOM 3568 C CA . GLY A 1 481 ? 31.955 -3.093 19.921 1.00 27.72 480 GLY A CA 1
ATOM 3569 C C . GLY A 1 481 ? 32.020 -4.624 20.024 1.00 28.70 480 GLY A C 1
ATOM 3570 O O . GLY A 1 481 ? 32.664 -5.275 19.206 1.00 26.64 480 GLY A O 1
ATOM 3571 N N . GLY A 1 482 ? 31.355 -5.176 21.050 1.00 29.63 481 GLY A N 1
ATOM 3572 C CA . GLY A 1 482 ? 31.203 -6.607 21.254 1.00 29.00 481 GLY A CA 1
ATOM 3573 C C . GLY A 1 482 ? 32.360 -7.302 21.952 1.00 29.85 481 GLY A C 1
ATOM 3574 O O . GLY A 1 482 ? 32.435 -8.557 21.994 1.00 26.40 481 GLY A O 1
ATOM 3575 N N . ALA A 1 483 ? 33.266 -6.524 22.517 1.00 24.54 482 ALA A N 1
ATOM 3576 C CA . ALA A 1 483 ? 34.414 -7.139 23.225 1.00 26.76 482 ALA A CA 1
ATOM 3577 C C . ALA A 1 483 ? 34.099 -7.699 24.554 1.00 27.09 482 ALA A C 1
ATOM 3578 O O . ALA A 1 483 ? 34.765 -8.611 24.991 1.00 30.20 482 ALA A O 1
ATOM 3580 N N . ILE A 1 484 ? 33.204 -7.060 25.306 1.00 28.64 483 ILE A N 1
ATOM 3581 C CA . ILE A 1 484 ? 32.974 -7.494 26.694 1.00 28.09 483 ILE A CA 1
ATOM 3582 C C . ILE A 1 484 ? 31.453 -7.636 26.934 1.00 29.43 483 ILE A C 1
ATOM 3583 O O . ILE A 1 484 ? 30.671 -7.203 26.102 1.00 27.49 483 ILE A O 1
ATOM 3588 N N . THR A 1 485 ? 31.101 -8.239 28.067 1.00 26.52 484 THR A N 1
ATOM 3589 C CA . THR A 1 485 ? 29.708 -8.535 28.418 1.00 29.97 484 THR A CA 1
ATOM 3590 C C . THR A 1 485 ? 29.067 -7.326 29.101 1.00 27.86 484 THR A C 1
ATOM 3591 O O . THR A 1 485 ? 29.755 -6.425 29.594 1.00 26.44 484 THR A O 1
ATOM 3595 N N . ARG A 1 486 ? 27.740 -7.341 29.171 1.00 27.04 485 ARG A N 1
ATOM 3596 C CA . ARG A 1 486 ? 27.013 -6.299 29.960 1.00 26.54 485 ARG A CA 1
ATOM 3597 C C . ARG A 1 486 ? 27.522 -6.205 31.366 1.00 25.07 485 ARG A C 1
ATOM 3598 O O . ARG A 1 486 ? 27.750 -5.119 31.891 1.00 28.54 485 ARG A O 1
ATOM 3606 N N . ARG A 1 487 ? 27.825 -7.337 31.994 1.00 29.88 486 ARG A N 1
ATOM 3607 C CA . ARG A 1 487 ? 28.358 -7.286 33.349 1.00 30.09 486 ARG A CA 1
ATOM 3608 C C . ARG A 1 487 ? 29.678 -6.547 33.441 1.00 30.81 486 ARG A C 1
ATOM 3609 O O . ARG A 1 487 ? 29.866 -5.703 34.343 1.00 32.16 486 ARG A O 1
ATOM 3617 N N . GLU A 1 488 ? 30.629 -6.916 32.569 1.00 29.53 487 GLU A N 1
ATOM 3618 C CA . GLU A 1 488 ? 31.973 -6.296 32.547 1.00 27.34 487 GLU A CA 1
ATOM 3619 C C . GLU A 1 488 ? 31.884 -4.808 32.244 1.00 26.07 487 GLU A C 1
ATOM 3620 O O . GLU A 1 488 ? 32.675 -4.060 32.737 1.00 28.29 487 GLU A O 1
ATOM 3626 N N . TYR A 1 489 ? 30.874 -4.419 31.468 1.00 26.76 488 TYR A N 1
ATOM 3627 C CA . TYR A 1 489 ? 30.666 -3.049 31.025 1.00 30.66 488 TYR A CA 1
ATOM 3628 C C . TYR A 1 489 ? 30.345 -2.182 32.210 1.00 30.19 488 TYR A C 1
ATOM 3629 O O . TYR A 1 489 ? 31.023 -1.198 32.422 1.00 25.75 488 TYR A O 1
ATOM 3638 N N . ASN A 1 490 ? 29.323 -2.545 32.978 1.00 29.87 489 ASN A N 1
ATOM 3639 C CA . ASN A 1 490 ? 28.963 -1.688 34.094 1.00 35.97 489 ASN A CA 1
ATOM 3640 C C . ASN A 1 490 ? 28.287 -2.392 35.289 1.00 38.09 489 ASN A C 1
ATOM 3641 O O . ASN A 1 490 ? 27.504 -1.795 36.006 1.00 37.92 489 ASN A O 1
ATOM 3646 N N . GLY A 1 491 ? 28.673 -3.634 35.531 1.00 33.44 490 GLY A N 1
ATOM 3647 C CA . GLY A 1 491 ? 28.259 -4.353 36.696 1.00 35.91 490 GLY A CA 1
ATOM 3648 C C . GLY A 1 491 ? 26.874 -4.961 36.483 1.00 41.84 490 GLY A C 1
ATOM 3649 O O . GLY A 1 491 ? 26.172 -4.616 35.545 1.00 39.26 490 GLY A O 1
ATOM 3650 N N . ASP A 1 492 ? 26.487 -5.877 37.374 1.00 48.75 491 ASP A N 1
ATOM 3651 C CA . ASP A 1 492 ? 25.235 -6.620 37.232 1.00 52.51 491 ASP A CA 1
ATOM 3652 C C . ASP A 1 492 ? 24.201 -5.859 38.039 1.00 52.45 491 ASP A C 1
ATOM 3653 O O . ASP A 1 492 ? 24.501 -4.754 38.508 1.00 52.22 491 ASP A O 1
ATOM 3658 N N . GLU A 1 493 ? 22.997 -6.416 38.176 1.00 59.02 492 GLU A N 1
ATOM 3659 C CA . GLU A 1 493 ? 21.928 -5.834 39.040 1.00 63.78 492 GLU A CA 1
ATOM 3660 C C . GLU A 1 493 ? 22.438 -5.190 40.348 1.00 62.27 492 GLU A C 1
ATOM 3661 O O . GLU A 1 493 ? 22.231 -3.995 40.584 1.00 67.90 492 GLU A O 1
ATOM 3667 N N . SER A 1 494 ? 23.142 -5.966 41.161 1.00 63.47 493 SER A N 1
ATOM 3668 C CA . SER A 1 494 ? 23.718 -5.491 42.425 1.00 67.28 493 SER A CA 1
ATOM 3669 C C . SER A 1 494 ? 24.833 -4.458 42.274 1.00 71.34 493 SER A C 1
ATOM 3670 O O . SER A 1 494 ? 25.071 -3.676 43.182 1.00 74.48 493 SER A O 1
ATOM 3673 N N . GLY A 1 495 ? 25.521 -4.456 41.137 1.00 67.86 494 GLY A N 1
ATOM 3674 C CA . GLY A 1 495 ? 26.550 -3.450 40.873 1.00 64.02 494 GLY A CA 1
ATOM 3675 C C . GLY A 1 495 ? 27.945 -4.019 40.964 1.00 54.47 494 GLY A C 1
ATOM 3676 O O . GLY A 1 495 ? 28.890 -3.311 41.175 1.00 56.51 494 GLY A O 1
ATOM 3677 N N . ARG A 1 496 ? 28.054 -5.308 40.725 1.00 50.92 495 ARG A N 1
ATOM 3678 C CA . ARG A 1 496 ? 29.270 -6.031 40.831 1.00 49.33 495 ARG A CA 1
ATOM 3679 C C . ARG A 1 496 ? 29.653 -6.578 39.459 1.00 43.03 495 ARG A C 1
ATOM 3680 O O . ARG A 1 496 ? 28.801 -6.962 38.666 1.00 39.97 495 ARG A O 1
ATOM 3688 N N . GLY A 1 497 ? 30.950 -6.693 39.241 1.00 40.37 496 GLY A N 1
ATOM 3689 C CA . GLY A 1 497 ? 31.502 -7.314 38.061 1.00 40.71 496 GLY A CA 1
ATOM 3690 C C . GLY A 1 497 ? 32.020 -6.359 37.000 1.00 35.56 496 GLY A C 1
ATOM 3691 O O . GLY A 1 497 ? 32.535 -6.838 36.026 1.00 37.94 496 GLY A O 1
ATOM 3692 N N . ALA A 1 498 ? 31.897 -5.039 37.158 1.00 32.61 497 ALA A N 1
ATOM 3693 C CA . ALA A 1 498 ? 32.476 -4.135 36.187 1.00 36.75 497 ALA A CA 1
ATOM 3694 C C . ALA A 1 498 ? 33.992 -4.337 36.194 1.00 37.55 497 ALA A C 1
ATOM 3695 O O . ALA A 1 498 ? 34.597 -4.576 37.222 1.00 36.45 497 ALA A O 1
ATOM 3697 N N . VAL A 1 499 ? 34.592 -4.203 35.032 1.00 30.93 498 VAL A N 1
ATOM 3698 C CA . VAL A 1 499 ? 36.059 -4.247 34.905 1.00 35.93 498 VAL A CA 1
ATOM 3699 C C . VAL A 1 499 ? 36.592 -2.887 34.469 1.00 33.90 498 VAL A C 1
ATOM 3700 O O . VAL A 1 499 ? 35.846 -2.073 33.914 1.00 30.39 498 VAL A O 1
ATOM 3704 N N . THR A 1 500 ? 37.887 -2.650 34.663 1.00 34.52 499 THR A N 1
ATOM 3705 C CA . THR A 1 500 ? 38.566 -1.490 34.067 1.00 36.18 499 THR A CA 1
ATOM 3706 C C . THR A 1 500 ? 39.185 -1.935 32.749 1.00 33.00 499 THR A C 1
ATOM 3707 O O . THR A 1 500 ? 40.013 -2.821 32.745 1.00 34.03 499 THR A O 1
ATOM 3711 N N . THR A 1 501 ? 38.705 -1.427 31.617 1.00 31.24 500 THR A N 1
ATOM 3712 C CA . THR A 1 501 ? 39.135 -1.989 30.370 1.00 26.80 500 THR A CA 1
ATOM 3713 C C . THR A 1 501 ? 40.555 -1.457 30.056 1.00 29.81 500 THR A C 1
ATOM 3714 O O . THR A 1 501 ? 41.388 -2.232 29.624 1.00 26.80 500 THR A O 1
ATOM 3718 N N . LEU A 1 502 ? 40.822 -0.157 30.289 1.00 26.32 501 LEU A N 1
ATOM 3719 C CA . LEU A 1 502 ? 42.090 0.458 29.964 1.00 29.28 501 LEU A CA 1
ATOM 3720 C C . LEU A 1 502 ? 42.548 1.416 31.019 1.00 32.28 501 LEU A C 1
ATOM 3721 O O . LEU A 1 502 ? 41.772 2.208 31.513 1.00 30.16 501 LEU A O 1
ATOM 3726 N N . LEU A 1 503 ? 43.842 1.368 31.326 1.00 26.83 502 LEU A N 1
ATOM 3727 C CA . LEU A 1 503 ? 44.412 2.259 32.325 1.00 30.58 502 LEU A CA 1
ATOM 3728 C C . LEU A 1 503 ? 45.802 2.771 31.826 1.00 30.80 502 LEU A C 1
ATOM 3729 O O . LEU A 1 503 ? 46.659 1.965 31.542 1.00 24.53 502 LEU A O 1
ATOM 3734 N N . PRO A 1 504 ? 45.992 4.092 31.693 1.00 33.24 503 PRO A N 1
ATOM 3735 C CA . PRO A 1 504 ? 47.256 4.610 31.185 1.00 28.70 503 PRO A CA 1
ATOM 3736 C C . PRO A 1 504 ? 48.273 4.767 32.291 1.00 30.67 503 PRO A C 1
ATOM 3737 O O . PRO A 1 504 ? 47.893 5.030 33.428 1.00 32.09 503 PRO A O 1
ATOM 3741 N N . LEU A 1 505 ? 49.554 4.531 31.978 1.00 27.53 504 LEU A N 1
ATOM 3742 C CA . LEU A 1 505 ? 50.590 4.577 32.963 1.00 27.74 504 LEU A CA 1
ATOM 3743 C C . LEU A 1 505 ? 51.772 5.453 32.415 1.00 29.42 504 LEU A C 1
ATOM 3744 O O . LEU A 1 505 ? 52.671 4.958 31.721 1.00 25.99 504 LEU A O 1
ATOM 3749 N N . PRO A 1 506 ? 51.762 6.759 32.724 1.00 31.48 505 PRO A N 1
ATOM 3750 C CA . PRO A 1 506 ? 52.854 7.601 32.253 1.00 29.97 505 PRO A CA 1
ATOM 3751 C C . PRO A 1 506 ? 54.182 7.084 32.783 1.00 29.17 505 PRO A C 1
ATOM 3752 O O . PRO A 1 506 ? 54.215 6.549 33.915 1.00 25.86 505 PRO A O 1
ATOM 3756 N N . ARG A 1 507 ? 55.246 7.273 31.993 1.00 25.87 506 ARG A N 1
ATOM 3757 C CA . ARG A 1 507 ? 56.586 6.848 32.339 1.00 27.43 506 ARG A CA 1
ATOM 3758 C C . ARG A 1 507 ? 57.331 7.965 33.108 1.00 28.84 506 ARG A C 1
ATOM 3759 O O . ARG A 1 507 ? 57.281 9.119 32.695 1.00 29.82 506 ARG A O 1
ATOM 3767 N N . TYR A 1 508 ? 57.929 7.636 34.253 1.00 29.70 507 TYR A N 1
ATOM 3768 C CA . TYR A 1 508 ? 58.791 8.551 34.994 1.00 30.65 507 TYR A CA 1
ATOM 3769 C C . TYR A 1 508 ? 60.043 7.762 35.302 1.00 28.64 507 TYR A C 1
ATOM 3770 O O . TYR A 1 508 ? 60.030 6.859 36.116 1.00 28.44 507 TYR A O 1
ATOM 3779 N N . GLY A 1 509 ? 61.101 8.133 34.603 1.00 25.87 508 GLY A N 1
ATOM 3780 C CA . GLY A 1 509 ? 62.328 7.358 34.534 1.00 28.65 508 GLY A CA 1
ATOM 3781 C C . GLY A 1 509 ? 62.150 5.918 34.123 1.00 26.37 508 GLY A C 1
ATOM 3782 O O . GLY A 1 509 ? 61.730 5.650 33.013 1.00 29.33 508 GLY A O 1
ATOM 3783 N N . GLU A 1 510 ? 62.468 5.001 35.037 1.00 28.65 509 GLU A N 1
ATOM 3784 C CA . GLU A 1 510 ? 62.303 3.540 34.815 1.00 30.26 509 GLU A CA 1
ATOM 3785 C C . GLU A 1 510 ? 61.028 2.987 35.474 1.00 31.03 509 GLU A C 1
ATOM 3786 O O . GLU A 1 510 ? 60.877 1.763 35.684 1.00 30.39 509 GLU A O 1
ATOM 3792 N N . LYS A 1 511 ? 60.089 3.866 35.792 1.00 30.42 510 LYS A N 1
ATOM 3793 C CA . LYS A 1 511 ? 58.802 3.405 36.298 1.00 29.71 510 LYS A CA 1
ATOM 3794 C C . LYS A 1 511 ? 57.671 3.878 35.457 1.00 28.63 510 LYS A C 1
ATOM 3795 O O . LYS A 1 511 ? 57.765 4.902 34.780 1.00 28.04 510 LYS A O 1
ATOM 3801 N N . TYR A 1 512 ? 56.599 3.099 35.452 1.00 27.33 511 TYR A N 1
ATOM 3802 C CA . TYR A 1 512 ? 55.365 3.509 34.804 1.00 28.07 511 TYR A CA 1
ATOM 3803 C C . TYR A 1 512 ? 54.310 3.464 35.925 1.00 29.99 511 TYR A C 1
ATOM 3804 O O . TYR A 1 512 ? 54.215 2.483 36.632 1.00 31.72 511 TYR A O 1
ATOM 3813 N N . VAL A 1 513 ? 53.523 4.518 36.071 1.00 32.19 512 VAL A N 1
ATOM 3814 C CA . VAL A 1 513 ? 52.824 4.749 37.310 1.00 35.07 512 VAL A CA 1
ATOM 3815 C C . VAL A 1 513 ? 51.436 5.265 37.006 1.00 37.11 512 VAL A C 1
ATOM 3816 O O . VAL A 1 513 ? 51.251 6.075 36.104 1.00 39.63 512 VAL A O 1
ATOM 3820 N N . ASN A 1 514 ? 50.467 4.768 37.760 1.00 38.77 513 ASN A N 1
ATOM 3821 C CA . ASN A 1 514 ? 49.185 5.407 37.926 1.00 33.38 513 ASN A CA 1
ATOM 3822 C C . ASN A 1 514 ? 48.910 5.576 39.420 1.00 35.30 513 ASN A C 1
ATOM 3823 O O . ASN A 1 514 ? 48.584 4.632 40.099 1.00 29.16 513 ASN A O 1
ATOM 3828 N N . LEU A 1 515 ? 49.116 6.782 39.935 1.00 37.20 514 LEU A N 1
ATOM 3829 C CA . LEU A 1 515 ? 49.077 7.033 41.368 1.00 45.60 514 LEU A CA 1
ATOM 3830 C C . LEU A 1 515 ? 47.651 6.821 41.920 1.00 41.70 514 LEU A C 1
ATOM 3831 O O . LEU A 1 515 ? 47.428 6.141 42.920 1.00 43.28 514 LEU A O 1
ATOM 3836 N N . TYR A 1 516 ? 46.688 7.373 41.216 1.00 42.69 515 TYR A N 1
ATOM 3837 C CA . TYR A 1 516 ? 45.309 7.118 41.515 1.00 46.74 515 TYR A CA 1
ATOM 3838 C C . TYR A 1 516 ? 44.961 5.663 41.693 1.00 48.11 515 TYR A C 1
ATOM 3839 O O . TYR A 1 516 ? 44.319 5.326 42.664 1.00 42.90 515 TYR A O 1
ATOM 3848 N N . ALA A 1 517 ? 45.363 4.794 40.758 1.00 43.24 516 ALA A N 1
ATOM 3849 C CA . ALA A 1 517 ? 44.960 3.395 40.837 1.00 38.81 516 ALA A CA 1
ATOM 3850 C C . ALA A 1 517 ? 45.977 2.595 41.606 1.00 38.63 516 ALA A C 1
ATOM 3851 O O . ALA A 1 517 ? 45.870 1.357 41.693 1.00 36.97 516 ALA A O 1
ATOM 3853 N N . LYS A 1 518 ? 46.991 3.305 42.097 1.00 33.27 517 LYS A N 1
ATOM 3854 C CA . LYS A 1 518 ? 48.076 2.712 42.863 1.00 37.81 517 LYS A CA 1
ATOM 3855 C C . LYS A 1 518 ? 48.790 1.638 42.045 1.00 37.20 517 LYS A C 1
ATOM 3856 O O . LYS A 1 518 ? 49.211 0.628 42.577 1.00 31.21 517 LYS A O 1
ATOM 3862 N N . VAL A 1 519 ? 48.950 1.857 40.747 1.00 35.65 518 VAL A N 1
ATOM 3863 C CA . VAL A 1 519 ? 49.807 0.924 39.983 1.00 37.19 518 VAL A CA 1
ATOM 3864 C C . VAL A 1 519 ? 51.225 1.454 39.824 1.00 32.02 518 VAL A C 1
ATOM 3865 O O . VAL A 1 519 ? 51.398 2.608 39.442 1.00 32.49 518 VAL A O 1
ATOM 3869 N N . ILE A 1 520 ? 52.227 0.632 40.159 1.00 30.20 519 ILE A N 1
ATOM 3870 C CA . ILE A 1 520 ? 53.596 0.923 39.871 1.00 30.87 519 ILE A CA 1
ATOM 3871 C C . ILE A 1 520 ? 54.210 -0.227 39.106 1.00 32.54 519 ILE A C 1
ATOM 3872 O O . ILE A 1 520 ? 54.215 -1.369 39.581 1.00 29.52 519 ILE A O 1
ATOM 3877 N N . VAL A 1 521 ? 54.805 0.112 37.964 1.00 29.81 520 VAL A N 1
ATOM 3878 C CA . VAL A 1 521 ? 55.560 -0.835 37.192 1.00 30.99 520 VAL A CA 1
ATOM 3879 C C . VAL A 1 521 ? 57.013 -0.399 37.223 1.00 35.10 520 VAL A C 1
ATOM 3880 O O . VAL A 1 521 ? 57.334 0.708 36.756 1.00 35.92 520 VAL A O 1
ATOM 3884 N N . ASP A 1 522 ? 57.884 -1.266 37.715 1.00 30.52 521 ASP A N 1
ATOM 3885 C CA . ASP A 1 522 ? 59.299 -0.979 37.706 1.00 34.22 521 ASP A CA 1
ATOM 3886 C C . ASP A 1 522 ? 60.061 -1.869 36.728 1.00 32.42 521 ASP A C 1
ATOM 3887 O O . ASP A 1 522 ? 60.041 -3.096 36.852 1.00 30.30 521 ASP A O 1
ATOM 3892 N N . VAL A 1 523 ? 60.724 -1.257 35.753 1.00 31.64 522 VAL A N 1
ATOM 3893 C CA . VAL A 1 523 ? 61.506 -1.987 34.795 1.00 37.27 522 VAL A CA 1
ATOM 3894 C C . VAL A 1 523 ? 63.015 -1.747 34.960 1.00 40.00 522 VAL A C 1
ATOM 3895 O O . VAL A 1 523 ? 63.807 -2.057 34.071 1.00 47.73 522 VAL A O 1
ATOM 3899 N N . SER A 1 524 ? 63.413 -1.179 36.073 1.00 38.20 523 SER A N 1
ATOM 3900 C CA . SER A 1 524 ? 64.853 -1.016 36.392 1.00 52.40 523 SER A CA 1
ATOM 3901 C C . SER A 1 524 ? 65.530 -2.398 36.466 1.00 53.32 523 SER A C 1
ATOM 3902 O O . SER A 1 524 ? 64.850 -3.429 36.594 1.00 47.56 523 SER A O 1
ATOM 3905 N N . ASN A 1 525 ? 66.852 -2.422 36.315 1.00 60.12 524 ASN A N 1
ATOM 3906 C CA . ASN A 1 525 ? 67.621 -3.673 36.434 1.00 69.06 524 ASN A CA 1
ATOM 3907 C C . ASN A 1 525 ? 67.291 -4.729 35.371 1.00 68.79 524 ASN A C 1
ATOM 3908 O O . ASN A 1 525 ? 67.529 -5.905 35.591 1.00 80.73 524 ASN A O 1
ATOM 3913 N N . SER A 1 526 ? 66.743 -4.331 34.232 1.00 72.20 525 SER A N 1
ATOM 3914 C CA . SER A 1 526 ? 66.376 -5.303 33.194 1.00 78.23 525 SER A CA 1
ATOM 3915 C C . SER A 1 526 ? 65.552 -6.449 33.762 1.00 70.25 525 SER A C 1
ATOM 3916 O O . SER A 1 526 ? 66.037 -7.550 33.989 1.00 75.52 525 SER A O 1
ATOM 3919 N N . SER A 1 527 ? 64.286 -6.151 33.965 1.00 6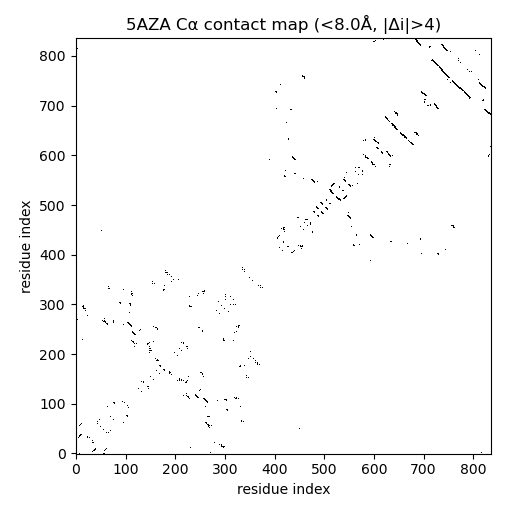8.02 526 SER A N 1
ATOM 3920 C CA . SER A 1 527 ? 63.357 -6.991 34.690 1.00 59.45 526 SER A CA 1
ATOM 3921 C C . SER A 1 527 ? 62.089 -6.136 34.855 1.00 50.38 526 SER A C 1
ATOM 3922 O O . SER A 1 527 ? 62.176 -4.912 34.756 1.00 50.19 526 SER A O 1
ATOM 3925 N N . VAL A 1 528 ? 60.935 -6.761 35.101 1.00 45.86 527 VAL A N 1
ATOM 3926 C CA . VAL A 1 528 ? 59.676 -6.043 35.373 1.00 39.89 527 VAL A CA 1
ATOM 3927 C C . VAL A 1 528 ? 59.007 -6.471 36.665 1.00 36.83 527 VAL A C 1
ATOM 3928 O O . VAL A 1 528 ? 58.698 -7.634 36.799 1.00 37.45 527 VAL A O 1
ATOM 3932 N N . LYS A 1 529 ? 58.654 -5.538 37.539 1.00 33.47 528 LYS A N 1
ATOM 3933 C CA . LYS A 1 529 ? 57.844 -5.874 38.718 1.00 35.47 528 LYS A CA 1
ATOM 3934 C C . LYS A 1 529 ? 56.591 -5.011 38.723 1.00 32.25 528 LYS A C 1
ATOM 3935 O O . LYS A 1 529 ? 56.661 -3.775 38.647 1.00 28.54 528 LYS A O 1
ATOM 3941 N N . VAL A 1 530 ? 55.434 -5.661 38.786 1.00 30.03 529 VAL A N 1
ATOM 3942 C CA . VAL A 1 530 ? 54.204 -4.947 38.857 1.00 28.59 529 VAL A CA 1
ATOM 3943 C C . VAL A 1 530 ? 53.603 -4.993 40.244 1.00 34.87 529 VAL A C 1
ATOM 3944 O O . VAL A 1 530 ? 53.373 -6.060 40.798 1.00 32.79 529 VAL A O 1
ATOM 3948 N N . THR A 1 531 ? 53.206 -3.817 40.713 1.00 31.80 530 THR A N 1
ATOM 3949 C CA . THR A 1 531 ? 52.683 -3.587 42.046 1.00 37.93 530 THR A CA 1
ATOM 3950 C C . THR A 1 531 ? 51.359 -2.819 41.922 1.00 39.10 530 THR A C 1
ATOM 3951 O O . THR A 1 531 ? 51.339 -1.749 41.318 1.00 36.85 530 THR A O 1
ATOM 3955 N N . VAL A 1 532 ? 50.266 -3.359 42.466 1.00 39.71 531 VAL A N 1
ATOM 3956 C CA . VAL A 1 532 ? 48.991 -2.651 42.571 1.00 40.13 531 VAL A CA 1
ATOM 3957 C C . VAL A 1 532 ? 48.668 -2.553 44.059 1.00 48.93 531 VAL A C 1
ATOM 3958 O O . VAL A 1 532 ? 48.557 -3.570 44.753 1.00 45.36 531 VAL A O 1
ATOM 3962 N N . GLY A 1 533 ? 48.539 -1.327 44.563 1.00 48.58 532 GLY A N 1
ATOM 3963 C CA . GLY A 1 533 ? 48.411 -1.131 46.000 1.00 46.15 532 GLY A CA 1
ATOM 3964 C C . GLY A 1 533 ? 49.608 -1.763 46.632 1.00 45.26 532 GLY A C 1
ATOM 3965 O O . GLY A 1 533 ? 50.725 -1.491 46.228 1.00 47.87 532 GLY A O 1
ATOM 3966 N N . ASP A 1 534 ? 49.384 -2.659 47.583 1.00 45.44 533 ASP A N 1
ATOM 3967 C CA . ASP A 1 534 ? 50.504 -3.281 48.329 1.00 53.83 533 ASP A CA 1
ATOM 3968 C C . ASP A 1 534 ? 50.955 -4.619 47.736 1.00 58.66 533 ASP A C 1
ATOM 3969 O O . ASP A 1 534 ? 52.001 -5.140 48.129 1.00 58.79 533 ASP A O 1
ATOM 3974 N N . ARG A 1 535 ? 50.202 -5.181 46.789 1.00 52.92 534 ARG A N 1
ATOM 3975 C CA . ARG A 1 535 ? 50.556 -6.532 46.295 1.00 54.84 534 ARG A CA 1
ATOM 3976 C C . ARG A 1 535 ? 51.277 -6.552 44.942 1.00 41.47 534 ARG A C 1
ATOM 3977 O O . ARG A 1 535 ? 51.084 -5.683 44.088 1.00 42.26 534 ARG A O 1
ATOM 3985 N N . GLU A 1 536 ? 52.099 -7.570 44.762 1.00 36.96 535 GLU A N 1
ATOM 3986 C CA . GLU A 1 536 ? 52.727 -7.875 43.492 1.00 36.97 535 GLU A CA 1
ATOM 3987 C C . GLU A 1 536 ? 51.743 -8.674 42.586 1.00 33.02 535 GLU A C 1
ATOM 3988 O O . GLU A 1 536 ? 51.049 -9.621 43.037 1.00 30.91 535 GLU A O 1
ATOM 3994 N N . CYS A 1 537 ? 51.633 -8.244 41.335 1.00 30.34 536 CYS A N 1
ATOM 3995 C CA . CYS A 1 537 ? 50.656 -8.788 40.376 1.00 33.43 536 CYS A CA 1
ATOM 3996 C C . CYS A 1 537 ? 51.403 -9.242 39.126 1.00 35.29 536 CYS A C 1
ATOM 3997 O O . CYS A 1 537 ? 52.443 -8.699 38.799 1.00 34.71 536 CYS A O 1
ATOM 4000 N N . ASP A 1 538 ? 50.879 -10.271 38.451 1.00 31.72 537 ASP A N 1
ATOM 4001 C CA . ASP A 1 538 ? 51.591 -10.929 37.361 1.00 29.32 537 ASP A CA 1
ATOM 4002 C C . ASP A 1 538 ? 50.666 -10.835 36.143 1.00 27.86 537 ASP A C 1
ATOM 4003 O O . ASP A 1 538 ? 49.680 -11.577 36.028 1.00 26.63 537 ASP A O 1
ATOM 4008 N N . PRO A 1 539 ? 50.957 -9.900 35.216 1.00 26.35 538 PRO A N 1
ATOM 4009 C CA . PRO A 1 539 ? 50.075 -9.772 34.044 1.00 24.68 538 PRO A CA 1
ATOM 4010 C C . PRO A 1 539 ? 50.024 -11.097 33.260 1.00 23.74 538 PRO A C 1
ATOM 4011 O O . PRO A 1 539 ? 50.938 -11.882 33.371 1.00 24.53 538 PRO A O 1
ATOM 4015 N N . LEU A 1 540 ? 48.924 -11.330 32.542 1.00 23.03 539 LEU A N 1
ATOM 4016 C CA . LEU A 1 540 ? 48.783 -12.479 31.657 1.00 24.89 539 LEU A CA 1
ATOM 4017 C C . LEU A 1 540 ? 49.878 -12.387 30.615 1.00 25.71 539 LEU A C 1
ATOM 4018 O O . LEU A 1 540 ? 50.425 -13.385 30.208 1.00 24.08 539 LEU A O 1
ATOM 4023 N N . MET A 1 541 ? 50.221 -11.174 30.228 1.00 26.34 540 MET A N 1
ATOM 4024 C CA . MET A 1 541 ? 51.328 -10.924 29.281 1.00 26.83 540 MET A CA 1
ATOM 4025 C C . MET A 1 541 ? 5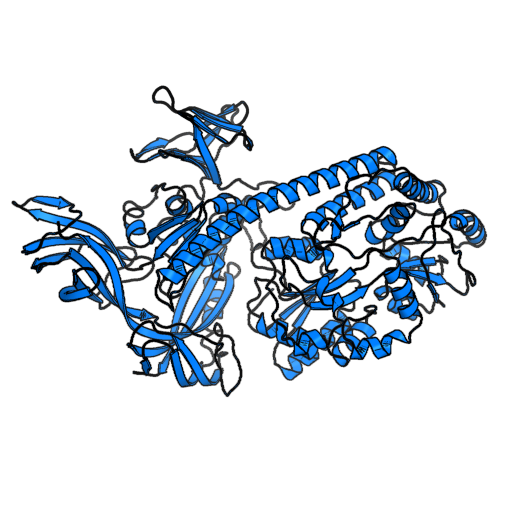1.837 -9.491 29.443 1.00 27.79 540 MET A C 1
ATOM 4026 O O . MET A 1 541 ? 51.037 -8.572 29.702 1.00 26.12 540 MET A O 1
ATOM 4031 N N . VAL A 1 542 ? 53.152 -9.305 29.300 1.00 25.22 541 VAL A N 1
ATOM 4032 C CA . VAL A 1 542 ? 53.796 -7.982 29.145 1.00 26.84 541 VAL A CA 1
ATOM 4033 C C . VAL A 1 542 ? 54.380 -7.918 27.758 1.00 30.06 541 VAL A C 1
ATOM 4034 O O . VAL A 1 542 ? 54.957 -8.917 27.321 1.00 30.67 541 VAL A O 1
ATOM 4038 N N . THR A 1 543 ? 54.183 -6.801 27.040 1.00 27.16 542 THR A N 1
ATOM 4039 C CA . THR A 1 543 ? 54.829 -6.546 25.761 1.00 26.19 542 THR A CA 1
ATOM 4040 C C . THR A 1 543 ? 55.653 -5.254 25.856 1.00 26.79 542 THR A C 1
ATOM 4041 O O . THR A 1 543 ? 55.306 -4.279 26.584 1.00 24.96 542 THR A O 1
ATOM 4045 N N . PHE A 1 544 ? 56.765 -5.281 25.126 1.00 25.90 543 PHE A N 1
ATOM 4046 C CA . PHE A 1 544 ? 57.712 -4.202 25.079 1.00 26.70 543 PHE A CA 1
ATOM 4047 C C . PHE A 1 544 ? 57.779 -3.677 23.661 1.00 26.37 543 PHE A C 1
ATOM 4048 O O . PHE A 1 544 ? 57.995 -4.449 22.703 1.00 23.78 543 PHE A O 1
ATOM 4056 N N . THR A 1 545 ? 57.553 -2.391 23.471 1.00 27.82 544 THR A N 1
ATOM 4057 C CA . THR A 1 545 ? 57.767 -1.805 22.125 1.00 27.46 544 THR A CA 1
ATOM 4058 C C . THR A 1 545 ? 58.769 -0.673 22.251 1.00 27.27 544 THR A C 1
ATOM 4059 O O . THR A 1 545 ? 58.729 0.065 23.231 1.00 25.54 544 THR A O 1
ATOM 4063 N N . PRO A 1 546 ? 59.734 -0.573 21.321 1.00 29.07 545 PRO A N 1
ATOM 4064 C CA . PRO A 1 546 ? 59.708 -1.217 20.045 1.00 27.52 545 PRO A CA 1
ATOM 4065 C C . PRO A 1 546 ? 60.508 -2.570 19.963 1.00 29.84 545 PRO A C 1
ATOM 4066 O O . PRO A 1 546 ? 60.573 -3.147 18.904 1.00 28.61 545 PRO A O 1
ATOM 4070 N N . SER A 1 547 ? 61.044 -3.113 21.042 1.00 28.85 546 SER A N 1
ATOM 4071 C CA . SER A 1 547 ? 61.851 -4.368 20.905 1.00 31.04 546 SER A CA 1
ATOM 4072 C C . SER A 1 547 ? 61.040 -5.556 20.488 1.00 31.63 546 SER A C 1
ATOM 4073 O O . SER A 1 547 ? 61.556 -6.493 19.935 1.00 32.40 546 SER A O 1
ATOM 4076 N N . GLY A 1 548 ? 59.758 -5.536 20.808 1.00 33.00 547 GLY A N 1
ATOM 4077 C CA . GLY A 1 548 ? 58.864 -6.646 20.548 1.00 30.13 547 GLY A CA 1
ATOM 4078 C C . GLY A 1 548 ? 59.071 -7.802 21.522 1.00 31.80 547 GLY A C 1
ATOM 4079 O O . GLY A 1 548 ? 58.566 -8.841 21.304 1.00 30.99 547 GLY A O 1
ATOM 4080 N N . LYS A 1 549 ? 59.827 -7.640 22.599 1.00 32.17 548 LYS A N 1
ATOM 4081 C CA . LYS A 1 549 ? 59.892 -8.662 23.620 1.00 34.42 548 LYS A CA 1
ATOM 4082 C C . LYS A 1 549 ? 58.529 -8.864 24.321 1.00 31.54 548 LYS A C 1
ATOM 4083 O O . LYS A 1 549 ? 57.755 -7.883 24.514 1.00 26.48 548 LYS A O 1
ATOM 4089 N N . THR A 1 550 ? 58.220 -10.123 24.674 1.00 26.04 549 THR A N 1
ATOM 4090 C CA . THR A 1 550 ? 56.995 -10.455 25.415 1.00 29.51 549 THR A CA 1
ATOM 4091 C C . THR A 1 550 ? 57.260 -11.408 26.540 1.00 29.10 549 THR A C 1
ATOM 4092 O O . THR A 1 550 ? 58.186 -12.252 26.511 1.00 28.34 549 THR A O 1
ATOM 4096 N N . ILE A 1 551 ? 56.441 -11.295 27.569 1.00 29.30 550 ILE A N 1
ATOM 4097 C CA . ILE A 1 551 ? 56.576 -12.203 28.722 1.00 29.86 550 ILE A CA 1
ATOM 4098 C C . ILE A 1 551 ? 55.197 -12.715 29.138 1.00 31.12 550 ILE A C 1
ATOM 4099 O O . ILE A 1 551 ? 54.332 -11.891 29.507 1.00 26.38 550 ILE A O 1
ATOM 4104 N N . LYS A 1 552 ? 54.989 -14.044 29.027 1.00 28.72 551 LYS A N 1
ATOM 4105 C CA . LYS A 1 552 ? 53.717 -14.711 29.443 1.00 31.78 551 LYS A CA 1
ATOM 4106 C C . LYS A 1 552 ? 53.746 -14.873 30.961 1.00 30.51 551 LYS A C 1
ATOM 4107 O O . LYS A 1 552 ? 54.733 -15.276 31.498 1.00 29.15 551 LYS A O 1
ATOM 4113 N N . GLY A 1 553 ? 52.676 -14.511 31.634 1.00 24.04 552 GLY A N 1
ATOM 4114 C CA . GLY A 1 553 ? 52.563 -14.738 33.067 1.00 24.05 552 GLY A CA 1
ATOM 4115 C C . GLY A 1 553 ? 51.210 -15.329 33.403 1.00 24.70 552 GLY A C 1
ATOM 4116 O O . GLY A 1 553 ? 50.419 -15.725 32.513 1.00 25.22 552 GLY A O 1
ATOM 4117 N N . THR A 1 554 ? 50.954 -15.426 34.692 1.00 24.82 553 THR A N 1
ATOM 4118 C CA . THR A 1 554 ? 49.814 -16.117 35.214 1.00 24.00 553 THR A CA 1
ATOM 4119 C C . THR A 1 554 ? 48.517 -15.344 35.226 1.00 27.87 553 THR A C 1
ATOM 4120 O O . THR A 1 554 ? 47.464 -15.966 35.404 1.00 25.80 553 THR A O 1
ATOM 4124 N N . GLY A 1 555 ? 48.530 -14.027 35.103 1.00 25.46 554 GLY A N 1
ATOM 4125 C CA . GLY A 1 555 ? 47.297 -13.255 35.317 1.00 24.01 554 GLY A CA 1
ATOM 4126 C C . GLY A 1 555 ? 46.748 -13.322 36.739 1.00 28.16 554 GLY A C 1
ATOM 4127 O O . GLY A 1 555 ? 45.537 -13.390 36.955 1.00 26.27 554 GLY A O 1
ATOM 4128 N N . THR A 1 556 ? 47.618 -13.258 37.732 1.00 29.89 555 THR A N 1
ATOM 4129 C CA . THR A 1 556 ? 47.141 -13.298 39.102 1.00 31.51 555 THR A CA 1
ATOM 4130 C C . THR A 1 556 ? 47.948 -12.336 39.930 1.00 34.18 555 THR A C 1
ATOM 4131 O O . THR A 1 556 ? 49.053 -11.935 39.515 1.00 29.90 555 THR A O 1
ATOM 4135 N N . CYS A 1 557 ? 47.425 -11.998 41.111 1.00 33.69 556 CYS A N 1
ATOM 4136 C CA . CYS A 1 557 ? 48.251 -11.350 42.142 1.00 33.74 556 CYS A CA 1
ATOM 4137 C C . CYS A 1 557 ? 48.832 -12.349 43.147 1.00 34.60 556 CYS A C 1
ATOM 4138 O O . CYS A 1 557 ? 48.385 -13.487 43.229 1.00 33.11 556 CYS A O 1
ATOM 4141 N N . SER A 1 558 ? 49.849 -11.925 43.896 1.00 34.62 557 SER A N 1
ATOM 4142 C CA . SER A 1 558 ? 50.581 -12.821 44.784 1.00 37.69 557 SER A CA 1
ATOM 4143 C C . SER A 1 558 ? 49.686 -13.376 45.885 1.00 42.84 557 SER A C 1
ATOM 4144 O O . SER A 1 558 ? 50.005 -14.413 46.413 1.00 42.02 557 SER A O 1
ATOM 4147 N N . ASP A 1 559 ? 48.578 -12.702 46.215 1.00 41.98 558 ASP A N 1
ATOM 4148 C CA . ASP A 1 559 ? 47.636 -13.215 47.218 1.00 45.83 558 ASP A CA 1
ATOM 4149 C C . ASP A 1 559 ? 46.723 -14.316 46.633 1.00 47.65 558 ASP A C 1
ATOM 4150 O O . ASP A 1 559 ? 46.025 -15.000 47.363 1.00 49.22 558 ASP A O 1
ATOM 4155 N N . GLY A 1 560 ? 46.760 -14.513 45.320 1.00 40.01 559 GLY A N 1
ATOM 4156 C CA . GLY A 1 560 ? 45.991 -15.547 44.664 1.00 37.60 559 GLY A CA 1
ATOM 4157 C C . GLY A 1 560 ? 44.763 -15.034 43.948 1.00 36.04 559 GLY A C 1
ATOM 4158 O O . GLY A 1 560 ? 44.141 -15.789 43.261 1.00 36.83 559 GLY A O 1
ATOM 4159 N N . ASN A 1 561 ? 44.440 -13.757 44.070 1.00 37.84 560 ASN A N 1
ATOM 4160 C CA . ASN A 1 561 ? 43.354 -13.158 43.261 1.00 42.32 560 ASN A CA 1
ATOM 4161 C C . ASN A 1 561 ? 43.684 -12.993 41.779 1.00 38.63 560 ASN A C 1
ATOM 4162 O O . ASN A 1 561 ? 44.830 -12.816 41.408 1.00 36.98 560 ASN A O 1
ATOM 4167 N N . ALA A 1 562 ? 42.654 -12.992 40.946 1.00 33.45 561 ALA A N 1
ATOM 4168 C CA . ALA A 1 562 ? 42.805 -12.873 39.514 1.00 33.48 561 ALA A CA 1
ATOM 4169 C C . ALA A 1 562 ? 43.316 -11.463 39.161 1.00 34.00 561 ALA A C 1
ATOM 4170 O O . ALA A 1 562 ? 42.947 -10.478 39.817 1.00 32.21 561 ALA A O 1
ATOM 4172 N N . PHE A 1 563 ? 44.166 -11.392 38.145 1.00 28.29 562 PHE A N 1
ATOM 4173 C CA . PHE A 1 563 ? 44.670 -10.123 37.573 1.00 29.20 562 PHE A CA 1
ATOM 4174 C C . PHE A 1 563 ? 44.574 -10.246 36.051 1.00 26.92 562 PHE A C 1
ATOM 4175 O O . PHE A 1 563 ? 45.559 -10.443 35.376 1.00 27.91 562 PHE A O 1
ATOM 4183 N N . PRO A 1 564 ? 43.376 -10.136 35.508 1.00 26.23 563 PRO A N 1
ATOM 4184 C CA . PRO A 1 564 ? 43.230 -10.474 34.139 1.00 26.66 563 PRO A CA 1
ATOM 4185 C C . PRO A 1 564 ? 43.582 -9.380 33.145 1.00 25.79 563 PRO A C 1
ATOM 4186 O O . PRO A 1 564 ? 42.775 -9.066 32.299 1.00 24.92 563 PRO A O 1
ATOM 4190 N N . TYR A 1 565 ? 44.835 -8.916 33.195 1.00 24.13 564 TYR A N 1
ATOM 4191 C CA . TYR A 1 565 ? 45.262 -7.758 32.461 1.00 24.41 564 TYR A CA 1
ATOM 4192 C C . TYR A 1 565 ? 46.524 -8.106 31.680 1.00 24.83 564 TYR A C 1
ATOM 4193 O O . TYR A 1 565 ? 47.334 -8.928 32.101 1.00 22.52 564 TYR A O 1
ATOM 4202 N N . VAL A 1 566 ? 46.627 -7.462 30.523 1.00 24.14 565 VAL A N 1
ATOM 4203 C CA . VAL A 1 566 ? 47.840 -7.367 29.761 1.00 26.18 565 VAL A CA 1
ATOM 4204 C C . VAL A 1 566 ? 48.487 -5.990 29.932 1.00 23.78 565 VAL A C 1
ATOM 4205 O O . VAL A 1 566 ? 47.819 -4.967 29.856 1.00 23.75 565 VAL A O 1
ATOM 4209 N N . LEU A 1 567 ? 49.813 -5.970 30.008 1.00 25.53 566 LEU A N 1
ATOM 4210 C CA . LEU A 1 567 ? 50.586 -4.741 30.183 1.00 21.91 566 LEU A CA 1
ATOM 4211 C C . LEU A 1 567 ? 51.436 -4.503 28.951 1.00 24.18 566 LEU A C 1
ATOM 4212 O O . LEU A 1 567 ? 52.219 -5.404 28.520 1.00 24.89 566 LEU A O 1
ATOM 4217 N N . HIS A 1 568 ? 51.266 -3.337 28.342 1.00 20.13 567 HIS A N 1
ATOM 4218 C CA . HIS A 1 568 ? 52.096 -2.957 27.249 1.00 22.71 567 HIS A CA 1
ATOM 4219 C C . HIS A 1 568 ? 52.937 -1.763 27.670 1.00 24.00 567 HIS A C 1
ATOM 4220 O O . HIS A 1 568 ? 52.368 -0.743 28.104 1.00 26.01 567 HIS A O 1
ATOM 4227 N N . LEU A 1 569 ? 54.241 -1.854 27.444 1.00 22.00 568 LEU A N 1
ATOM 4228 C CA . LEU A 1 569 ? 55.187 -0.747 27.690 1.00 25.03 568 LEU A CA 1
ATOM 4229 C C . LEU A 1 569 ? 55.763 -0.203 26.391 1.00 23.52 568 LEU A C 1
ATOM 4230 O O . LEU A 1 569 ? 56.119 -0.991 25.473 1.00 22.55 568 LEU A O 1
ATOM 4235 N N . THR A 1 570 ? 55.726 1.130 26.250 1.00 26.61 569 THR A N 1
ATOM 4236 C CA . THR A 1 570 ? 56.371 1.839 25.150 1.00 25.71 569 THR A CA 1
ATOM 4237 C C . THR A 1 570 ? 57.387 2.860 25.715 1.00 29.44 569 THR A C 1
ATOM 4238 O O . THR A 1 570 ? 57.473 3.057 26.933 1.00 27.96 569 THR A O 1
ATOM 4242 N N . PRO A 1 571 ? 58.148 3.532 24.823 1.00 31.49 570 PRO A N 1
ATOM 4243 C CA . PRO A 1 571 ? 59.135 4.432 25.349 1.00 32.78 570 PRO A CA 1
ATOM 4244 C C . PRO A 1 571 ? 58.564 5.583 26.185 1.00 31.87 570 PRO A C 1
ATOM 4245 O O . PRO A 1 571 ? 59.262 6.089 27.065 1.00 31.91 570 PRO A O 1
ATOM 4249 N N . THR A 1 572 ? 57.312 5.979 25.945 1.00 28.89 571 THR A N 1
ATOM 4250 C CA . THR A 1 572 ? 56.759 7.140 26.591 1.00 33.58 571 THR A CA 1
ATOM 4251 C C . THR A 1 572 ? 55.609 6.826 27.521 1.00 35.83 571 THR A C 1
ATOM 4252 O O . THR A 1 572 ? 55.264 7.636 28.376 1.00 34.05 571 THR A O 1
ATOM 4256 N N . ILE A 1 573 ? 55.023 5.636 27.393 1.00 32.24 572 ILE A N 1
ATOM 4257 C CA . ILE A 1 573 ? 53.835 5.354 28.171 1.00 29.58 572 ILE A CA 1
ATOM 4258 C C . ILE A 1 573 ? 53.561 3.871 28.280 1.00 27.51 572 ILE A C 1
ATOM 4259 O O . ILE A 1 573 ? 54.031 3.099 27.469 1.00 28.76 572 ILE A O 1
ATOM 4264 N N . GLY A 1 574 ? 52.834 3.504 29.326 1.00 24.26 573 GLY A N 1
ATOM 4265 C CA . GLY A 1 574 ? 52.403 2.111 29.545 1.00 27.80 573 GLY A CA 1
ATOM 4266 C C . GLY A 1 574 ? 50.888 2.045 29.507 1.00 27.00 573 GLY A C 1
ATOM 4267 O O . GLY A 1 574 ? 50.202 3.081 29.672 1.00 27.23 573 GLY A O 1
ATOM 4268 N N . VAL A 1 575 ? 50.353 0.863 29.253 1.00 24.21 574 VAL A N 1
ATOM 4269 C CA . VAL A 1 575 ? 48.925 0.695 29.362 1.00 27.27 574 VAL A CA 1
ATOM 4270 C C . VAL A 1 575 ? 48.641 -0.679 29.912 1.00 26.89 574 VAL A C 1
ATOM 4271 O O . VAL A 1 575 ? 49.163 -1.723 29.428 1.00 27.21 574 VAL A O 1
ATOM 4275 N N . LEU A 1 576 ? 47.750 -0.678 30.867 1.00 21.87 575 LEU A N 1
ATOM 4276 C CA . LEU A 1 576 ? 47.207 -1.885 31.391 1.00 25.98 575 LEU A CA 1
ATOM 4277 C C . LEU A 1 576 ? 45.851 -2.152 30.774 1.00 26.20 575 LEU A C 1
ATOM 4278 O O . LEU A 1 576 ? 44.965 -1.323 30.902 1.00 27.23 575 LEU A O 1
ATOM 4283 N N . ALA A 1 577 ? 45.679 -3.292 30.099 1.00 22.68 576 ALA A N 1
ATOM 4284 C CA . ALA A 1 577 ? 44.424 -3.556 29.418 1.00 25.39 576 ALA A CA 1
ATOM 4285 C C . ALA A 1 577 ? 43.806 -4.869 29.832 1.00 27.76 576 ALA A C 1
ATOM 4286 O O . ALA A 1 577 ? 44.488 -5.858 29.979 1.00 26.17 576 ALA A O 1
ATOM 4288 N N . TYR A 1 578 ? 42.494 -4.864 29.923 1.00 26.18 577 TYR A N 1
ATOM 4289 C CA . TYR A 1 578 ? 41.750 -6.055 30.309 1.00 26.70 577 TYR A CA 1
ATOM 4290 C C . TYR A 1 578 ? 41.974 -7.024 29.161 1.00 25.26 577 TYR A C 1
ATOM 4291 O O . TYR A 1 578 ? 42.027 -6.582 28.035 1.00 25.59 577 TYR A O 1
ATOM 4300 N N . TYR A 1 579 ? 42.098 -8.310 29.462 1.00 24.74 578 TYR A N 1
ATOM 4301 C CA . TYR A 1 579 ? 42.506 -9.292 28.477 1.00 23.42 578 TYR A CA 1
ATOM 4302 C C . TYR A 1 579 ? 41.628 -9.262 27.273 1.00 24.74 578 TYR A C 1
ATOM 4303 O O . TYR A 1 579 ? 42.173 -9.355 26.181 1.00 23.65 578 TYR A O 1
ATOM 4312 N N . LYS A 1 580 ? 40.298 -9.011 27.399 1.00 23.27 579 LYS A N 1
ATOM 4313 C CA . LYS A 1 580 ? 39.463 -9.047 26.181 1.00 24.32 579 LYS A CA 1
ATOM 4314 C C . LYS A 1 580 ? 39.699 -7.888 25.208 1.00 22.42 579 LYS A C 1
ATOM 4315 O O . LYS A 1 580 ? 39.201 -7.879 24.131 1.00 23.39 579 LYS A O 1
ATOM 4321 N N . VAL A 1 581 ? 40.444 -6.871 25.579 1.00 23.96 580 VAL A N 1
ATOM 4322 C CA . VAL A 1 581 ? 40.711 -5.789 24.647 1.00 23.17 580 VAL A CA 1
ATOM 4323 C C . VAL A 1 581 ? 42.224 -5.561 24.562 1.00 22.80 580 VAL A C 1
ATOM 4324 O O . VAL A 1 581 ? 42.686 -4.512 24.172 1.00 24.55 580 VAL A O 1
ATOM 4328 N N . ALA A 1 582 ? 42.993 -6.595 24.831 1.00 25.80 581 ALA A N 1
ATOM 4329 C CA . ALA A 1 582 ? 44.433 -6.451 24.983 1.00 26.09 581 ALA A CA 1
ATOM 4330 C C . ALA A 1 582 ? 45.112 -5.989 23.690 1.00 26.45 581 ALA A C 1
ATOM 4331 O O . ALA A 1 582 ? 46.212 -5.425 23.763 1.00 30.44 581 ALA A O 1
ATOM 4333 N N . THR A 1 583 ? 44.504 -6.248 22.546 1.00 23.42 582 THR A N 1
ATOM 4334 C CA . THR A 1 583 ? 45.059 -5.791 21.237 1.00 26.05 582 THR A CA 1
ATOM 4335 C C . THR A 1 583 ? 44.105 -4.867 20.473 1.00 23.90 582 THR A C 1
ATOM 4336 O O . THR A 1 583 ? 44.104 -4.800 19.249 1.00 28.36 582 THR A O 1
ATOM 4340 N N . ALA A 1 584 ? 43.297 -4.114 21.195 1.00 25.74 583 ALA A N 1
ATOM 4341 C CA . ALA A 1 584 ? 42.348 -3.223 20.570 1.00 24.43 583 ALA A CA 1
ATOM 4342 C C . ALA A 1 584 ? 43.033 -2.213 19.662 1.00 23.73 583 ALA A C 1
ATOM 4343 O O . ALA A 1 584 ? 44.102 -1.659 19.993 1.00 26.71 583 ALA A O 1
ATOM 4345 N N . ASN A 1 585 ? 42.390 -1.926 18.536 1.00 23.00 584 ASN A N 1
ATOM 4346 C CA . ASN A 1 585 ? 42.972 -1.016 17.578 1.00 24.29 584 ASN A CA 1
ATOM 4347 C C . ASN A 1 585 ? 43.118 0.404 18.166 1.00 25.74 584 ASN A C 1
ATOM 4348 O O . ASN A 1 585 ? 44.064 1.120 17.856 1.00 23.52 584 ASN A O 1
ATOM 4353 N N . PHE A 1 586 ? 42.203 0.798 19.041 1.00 23.46 585 PHE A N 1
ATOM 4354 C CA . PHE A 1 586 ? 42.371 2.059 19.779 1.00 25.21 585 PHE A CA 1
ATOM 4355 C C . PHE A 1 586 ? 43.771 2.195 20.445 1.00 26.56 585 PHE A C 1
ATOM 4356 O O . PHE A 1 586 ? 44.398 3.231 20.384 1.00 24.34 585 PHE A O 1
ATOM 4364 N N . ILE A 1 587 ? 44.245 1.128 21.057 1.00 24.01 586 ILE A N 1
ATOM 4365 C CA . ILE A 1 587 ? 45.557 1.166 21.688 1.00 29.63 586 ILE A CA 1
ATOM 4366 C C . ILE A 1 587 ? 46.671 1.329 20.670 1.00 26.46 586 ILE A C 1
ATOM 4367 O O . ILE A 1 587 ? 47.704 1.943 20.982 1.00 25.25 586 ILE A O 1
ATOM 4372 N N . LYS A 1 588 ? 46.497 0.715 19.491 1.00 21.82 587 LYS A N 1
ATOM 4373 C CA . LYS A 1 588 ? 47.477 0.836 18.394 1.00 23.62 587 LYS A CA 1
ATOM 4374 C C . LYS A 1 588 ? 47.542 2.312 17.973 1.00 25.46 587 LYS A C 1
ATOM 4375 O O . LYS A 1 588 ? 48.599 2.877 17.827 1.00 27.88 587 LYS A O 1
ATOM 4381 N N . LEU A 1 589 ? 46.371 2.927 17.801 1.00 23.42 588 LEU A N 1
ATOM 4382 C CA . LEU A 1 589 ? 46.301 4.269 17.271 1.00 26.42 588 LEU A CA 1
ATOM 4383 C C . LEU A 1 589 ? 46.575 5.364 18.298 1.00 28.73 588 LEU A C 1
ATOM 4384 O O . LEU A 1 589 ? 47.032 6.454 17.953 1.00 26.43 588 LEU A O 1
ATOM 4389 N N . ALA A 1 590 ? 46.227 5.110 19.546 1.00 25.79 589 ALA A N 1
ATOM 4390 C CA . ALA A 1 590 ? 46.349 6.167 20.556 1.00 31.94 589 ALA A CA 1
ATOM 4391 C C . ALA A 1 590 ? 47.646 6.018 21.346 1.00 29.63 589 ALA A C 1
ATOM 4392 O O . ALA A 1 590 ? 48.195 6.988 21.782 1.00 25.92 589 ALA A O 1
ATOM 4394 N N . PHE A 1 591 ? 48.119 4.788 21.554 1.00 29.68 590 PHE A N 1
ATOM 4395 C CA . PHE A 1 591 ? 49.266 4.603 22.395 1.00 31.16 590 PHE A CA 1
ATOM 4396 C C . PHE A 1 591 ? 50.447 4.040 21.668 1.00 31.16 590 PHE A C 1
ATOM 4397 O O . PHE A 1 591 ? 51.464 3.814 22.298 1.00 30.78 590 PHE A O 1
ATOM 4405 N N . GLY A 1 592 ? 50.330 3.824 20.345 1.00 30.88 591 GLY A N 1
ATOM 4406 C CA . GLY A 1 592 ? 51.429 3.269 19.556 1.00 32.35 591 GLY A CA 1
ATOM 4407 C C . GLY A 1 592 ? 51.817 1.853 19.992 1.00 34.73 591 GLY A C 1
ATOM 4408 O O . GLY A 1 592 ? 52.950 1.445 19.887 1.00 32.15 591 GLY A O 1
ATOM 4409 N N . VAL A 1 593 ? 50.877 1.053 20.450 1.00 30.23 592 VAL A N 1
ATOM 4410 C CA . VAL A 1 593 ? 51.217 -0.324 20.751 1.00 27.81 592 VAL A CA 1
ATOM 4411 C C . VAL A 1 593 ? 50.830 -1.227 19.561 1.00 29.69 592 VAL A C 1
ATOM 4412 O O . VAL A 1 593 ? 49.654 -1.350 19.286 1.00 29.12 592 VAL A O 1
ATOM 4416 N N . PRO A 1 594 ? 51.800 -1.836 18.844 1.00 30.28 593 PRO A N 1
ATOM 4417 C CA . PRO A 1 594 ? 51.386 -2.561 17.628 1.00 33.81 593 PRO A CA 1
ATOM 4418 C C . PRO A 1 594 ? 50.939 -4.002 17.825 1.00 33.17 593 PRO A C 1
ATOM 4419 O O . PRO A 1 594 ? 50.565 -4.656 16.864 1.00 32.93 593 PRO A O 1
ATOM 4423 N N . ALA A 1 595 ? 50.878 -4.496 19.051 1.00 33.53 594 ALA A N 1
ATOM 4424 C CA . ALA A 1 595 ? 50.459 -5.882 19.293 1.00 34.22 594 ALA A CA 1
ATOM 4425 C C . ALA A 1 595 ? 49.149 -6.301 18.549 1.00 31.90 594 ALA A C 1
ATOM 4426 O O . ALA A 1 595 ? 48.162 -5.583 18.583 1.00 30.29 594 ALA A O 1
ATOM 4428 N N . SER A 1 596 ? 49.163 -7.447 17.879 1.00 27.20 595 SER A N 1
ATOM 4429 C CA . SER A 1 596 ? 48.006 -7.949 17.176 1.00 27.46 595 SER A CA 1
ATOM 4430 C C . SER A 1 596 ? 48.021 -9.434 17.207 1.00 29.00 595 SER A C 1
ATOM 4431 O O . SER A 1 596 ? 49.088 -10.058 17.292 1.00 28.71 595 SER A O 1
ATOM 4434 N N . THR A 1 597 ? 46.864 -10.054 17.134 1.00 30.34 596 THR A N 1
ATOM 4435 C CA . THR A 1 597 ? 46.855 -11.531 17.023 1.00 31.97 596 THR A CA 1
ATOM 4436 C C . THR A 1 597 ? 47.130 -12.021 15.603 1.00 31.87 596 THR A C 1
ATOM 4437 O O . THR A 1 597 ? 47.290 -13.185 15.406 1.00 33.96 596 THR A O 1
ATOM 4441 N N . ILE A 1 598 ? 47.185 -11.126 14.620 1.00 31.91 597 ILE A N 1
ATOM 4442 C CA . ILE A 1 598 ? 47.370 -11.478 13.219 1.00 32.00 597 ILE A CA 1
ATOM 4443 C C . ILE A 1 598 ? 48.731 -10.899 12.806 1.00 33.97 597 ILE A C 1
ATOM 4444 O O . ILE A 1 598 ? 48.927 -9.671 12.857 1.00 29.25 597 ILE A O 1
ATOM 4449 N N . PRO A 1 599 ? 49.670 -11.767 12.373 1.00 30.78 598 PRO A N 1
ATOM 4450 C CA . PRO A 1 599 ? 50.931 -11.249 11.940 1.00 33.62 598 PRO A CA 1
ATOM 4451 C C . PRO A 1 599 ? 50.707 -10.343 10.744 1.00 33.38 598 PRO A C 1
ATOM 4452 O O . PRO A 1 599 ? 49.895 -10.629 9.864 1.00 34.97 598 PRO A O 1
ATOM 4456 N N . GLY A 1 600 ? 51.396 -9.239 10.704 1.00 29.27 599 GLY A N 1
ATOM 4457 C CA . GLY A 1 600 ? 51.204 -8.330 9.559 1.00 34.28 599 GLY A CA 1
ATOM 4458 C C . GLY A 1 600 ? 50.196 -7.209 9.811 1.00 35.09 599 GLY A C 1
ATOM 4459 O O . GLY A 1 600 ? 50.248 -6.159 9.144 1.00 36.42 599 GLY A O 1
ATOM 4460 N N . PHE A 1 601 ? 49.291 -7.399 10.787 1.00 34.20 600 PHE A N 1
ATOM 4461 C CA . PHE A 1 601 ? 48.042 -6.626 10.778 1.00 29.43 600 PHE A CA 1
ATOM 4462 C C . PHE A 1 601 ? 48.395 -5.172 11.036 1.00 27.95 600 PHE A C 1
ATOM 4463 O O . PHE A 1 601 ? 47.891 -4.269 10.364 1.00 24.17 600 PHE A O 1
ATOM 4471 N N A SER A 1 602 ? 49.304 -4.929 11.971 0.50 27.57 601 SER A N 1
ATOM 4472 N N B SER A 1 602 ? 49.318 -4.944 11.950 0.50 26.33 601 SER A N 1
ATOM 4473 C CA A SER A 1 602 ? 49.548 -3.582 12.424 0.50 28.94 601 SER A CA 1
ATOM 4474 C CA B SER A 1 602 ? 49.554 -3.621 12.426 0.50 26.68 601 SER A CA 1
ATOM 4475 C C A SER A 1 602 ? 50.329 -2.789 11.369 0.50 31.95 601 SER A C 1
ATOM 4476 C C B SER A 1 602 ? 50.340 -2.798 11.392 0.50 30.65 601 SER A C 1
ATOM 4477 O O A SER A 1 602 ? 50.024 -1.625 11.125 0.50 30.94 601 SER A O 1
ATOM 4478 O O B SER A 1 602 ? 50.045 -1.624 11.184 0.50 29.73 601 SER A O 1
ATOM 4483 N N . ASP A 1 603 ? 51.303 -3.430 10.723 1.00 29.91 602 ASP A N 1
ATOM 4484 C CA . ASP A 1 603 ? 51.993 -2.806 9.646 1.00 31.62 602 ASP A CA 1
ATOM 4485 C C . ASP A 1 603 ? 50.984 -2.450 8.558 1.00 28.51 602 ASP A C 1
ATOM 4486 O O . ASP A 1 603 ? 51.046 -1.378 7.962 1.00 25.90 602 ASP A O 1
ATOM 4491 N N . LYS A 1 604 ? 50.037 -3.335 8.289 1.00 26.21 603 LYS A N 1
ATOM 4492 C CA . LYS A 1 604 ? 49.065 -2.966 7.273 1.00 25.98 603 LYS A CA 1
ATOM 4493 C C . LYS A 1 604 ? 48.274 -1.727 7.686 1.00 26.99 603 LYS A C 1
ATOM 4494 O O . LYS A 1 604 ? 48.070 -0.761 6.894 1.00 24.74 603 LYS A O 1
ATOM 4500 N N . LEU A 1 605 ? 47.836 -1.737 8.939 1.00 26.13 604 LEU A N 1
ATOM 4501 C CA . LEU A 1 605 ? 46.860 -0.735 9.446 1.00 26.54 604 LEU A CA 1
ATOM 4502 C C . LEU A 1 605 ? 47.382 0.624 9.331 1.00 26.69 604 LEU A C 1
ATOM 4503 O O . LEU A 1 605 ? 46.619 1.594 9.025 1.00 21.15 604 LEU A O 1
ATOM 4508 N N . PHE A 1 606 ? 48.685 0.743 9.596 1.00 27.51 605 PHE A N 1
ATOM 4509 C CA . PHE A 1 606 ? 49.279 2.057 9.558 1.00 28.78 605 PHE A CA 1
ATOM 4510 C C . PHE A 1 606 ? 49.469 2.626 8.209 1.00 30.11 605 PHE A C 1
ATOM 4511 O O . PHE A 1 606 ? 49.705 3.798 8.101 1.00 33.93 605 PHE A O 1
ATOM 4519 N N . SER A 1 607 ? 49.317 1.820 7.162 1.00 27.87 606 SER A N 1
ATOM 4520 C CA . SER A 1 607 ? 49.259 2.372 5.802 1.00 26.74 606 SER A CA 1
ATOM 4521 C C . SER A 1 607 ? 47.816 2.804 5.427 1.00 27.66 606 SER A C 1
ATOM 4522 O O . SER A 1 607 ? 47.630 3.457 4.405 1.00 27.71 606 SER A O 1
ATOM 4525 N N . ASN A 1 608 ? 46.817 2.443 6.233 1.00 24.16 607 ASN A N 1
ATOM 4526 C CA . ASN A 1 608 ? 45.426 2.857 5.968 1.00 26.94 607 ASN A CA 1
ATOM 4527 C C . ASN A 1 608 ? 45.058 4.019 6.853 1.00 24.73 607 ASN A C 1
ATOM 4528 O O . ASN A 1 608 ? 44.175 4.804 6.512 1.00 28.59 607 ASN A O 1
ATOM 4533 N N . PHE A 1 609 ? 45.734 4.139 7.996 1.00 24.26 608 PHE A N 1
ATOM 4534 C CA . PHE A 1 609 ? 45.556 5.309 8.893 1.00 26.55 608 PHE A CA 1
ATOM 4535 C C . PHE A 1 609 ? 46.894 6.060 9.052 1.00 26.47 608 PHE A C 1
ATOM 4536 O O . PHE A 1 609 ? 47.753 5.630 9.777 1.00 25.59 608 PHE A O 1
ATOM 4544 N N . GLU A 1 610 ? 47.017 7.189 8.386 1.00 31.02 609 GLU A N 1
ATOM 4545 C CA . GLU A 1 610 ? 48.281 7.921 8.402 1.00 32.96 609 GLU A CA 1
ATOM 4546 C C . GLU A 1 610 ? 48.111 9.163 9.288 1.00 32.88 609 GLU A C 1
ATOM 4547 O O . GLU A 1 610 ? 47.247 10.005 8.986 1.00 32.91 609 GLU A O 1
ATOM 4553 N N . PRO A 1 611 ? 48.913 9.275 10.349 1.00 33.26 610 PRO A N 1
ATOM 4554 C CA . PRO A 1 611 ? 48.842 10.449 11.228 1.00 34.12 610 PRO A CA 1
ATOM 4555 C C . PRO A 1 611 ? 49.331 11.660 10.504 1.00 35.67 610 PRO A C 1
ATOM 4556 O O . PRO A 1 611 ? 50.453 11.695 10.052 1.00 35.01 610 PRO A O 1
ATOM 4560 N N . VAL A 1 612 ? 48.460 12.620 10.338 1.00 33.11 611 VAL A N 1
ATOM 4561 C CA . VAL A 1 612 ? 48.806 13.820 9.577 1.00 37.48 611 VAL A CA 1
ATOM 4562 C C . VAL A 1 612 ? 48.862 15.046 10.476 1.00 37.28 611 VAL A C 1
ATOM 4563 O O . VAL A 1 612 ? 49.224 16.066 9.987 1.00 31.93 611 VAL A O 1
ATOM 4567 N N . TYR A 1 613 ? 48.465 14.931 11.753 1.00 36.78 612 TYR A N 1
ATOM 4568 C CA . TYR A 1 613 ? 48.532 16.027 12.724 1.00 36.82 612 TYR A CA 1
ATOM 4569 C C . TYR A 1 613 ? 48.290 15.488 14.102 1.00 40.12 612 TYR A C 1
ATOM 4570 O O . TYR A 1 613 ? 47.567 14.480 14.266 1.00 39.30 612 TYR A O 1
ATOM 4579 N N . GLU A 1 614 ? 48.863 16.158 15.092 1.00 40.94 613 GLU A N 1
ATOM 4580 C CA . GLU A 1 614 ? 48.539 15.884 16.484 1.00 53.35 613 GLU A CA 1
ATOM 4581 C C . GLU A 1 614 ? 48.770 17.030 17.443 1.00 57.20 613 GLU A C 1
ATOM 4582 O O . GLU A 1 614 ? 49.904 17.448 17.640 1.00 61.64 613 GLU A O 1
ATOM 4588 N N . SER A 1 615 ? 47.691 17.508 18.057 1.00 54.99 614 SER A N 1
ATOM 4589 C CA . SER A 1 615 ? 47.760 18.551 19.091 1.00 59.12 614 SER A CA 1
ATOM 4590 C C . SER A 1 615 ? 47.059 18.097 20.347 1.00 55.45 614 SER A C 1
ATOM 4591 O O . SER A 1 615 ? 45.883 17.726 20.315 1.00 54.24 614 SER A O 1
ATOM 4594 N N . GLY A 1 616 ? 47.769 18.217 21.464 1.00 53.90 615 GLY A N 1
ATOM 4595 C CA . GLY A 1 616 ? 47.246 17.892 22.780 1.00 53.32 615 GLY A CA 1
ATOM 4596 C C . GLY A 1 616 ? 47.167 16.397 22.754 1.00 49.80 615 GLY A C 1
ATOM 4597 O O . GLY A 1 616 ? 48.139 15.713 22.490 1.00 48.23 615 GLY A O 1
ATOM 4598 N N . ASN A 1 617 ? 45.982 15.894 22.938 1.00 41.84 616 ASN A N 1
ATOM 4599 C CA . ASN A 1 617 ? 45.828 14.474 22.941 1.00 41.48 616 ASN A CA 1
ATOM 4600 C C . ASN A 1 617 ? 44.962 14.060 21.803 1.00 37.58 616 ASN A C 1
ATOM 4601 O O . ASN A 1 617 ? 44.374 12.995 21.858 1.00 36.70 616 ASN A O 1
ATOM 4606 N N . VAL A 1 618 ? 44.823 14.948 20.805 1.00 34.50 617 VAL A N 1
ATOM 4607 C CA . VAL A 1 618 ? 44.113 14.640 19.565 1.00 40.79 617 VAL A CA 1
ATOM 4608 C C . VAL A 1 618 ? 45.089 14.250 18.444 1.00 37.92 617 VAL A C 1
ATOM 4609 O O . VAL A 1 618 ? 46.060 14.970 18.167 1.00 38.81 617 VAL A O 1
ATOM 4613 N N . ILE A 1 619 ? 44.857 13.094 17.820 1.00 32.83 618 ILE A N 1
ATOM 4614 C CA . ILE A 1 619 ? 45.580 12.736 16.609 1.00 31.02 618 ILE A CA 1
ATOM 4615 C C . ILE A 1 619 ? 44.592 12.687 15.468 1.00 33.16 618 ILE A C 1
ATOM 4616 O O . ILE A 1 619 ? 43.553 12.040 15.589 1.00 31.90 618 ILE A O 1
ATOM 4621 N N . VAL A 1 620 ? 44.904 13.335 14.358 1.00 31.66 619 VAL A N 1
ATOM 4622 C CA . VAL A 1 620 ? 44.095 13.155 13.135 1.00 32.30 619 VAL A CA 1
ATOM 4623 C C . VAL A 1 620 ? 44.765 12.238 12.149 1.00 35.04 619 VAL A C 1
ATOM 4624 O O . VAL A 1 620 ? 45.945 12.456 11.784 1.00 34.04 619 VAL A O 1
ATOM 4628 N N . TYR A 1 621 ? 44.014 11.192 11.767 1.00 29.76 620 TYR A N 1
ATOM 4629 C CA . TYR A 1 621 ? 44.503 10.196 10.820 1.00 30.61 620 TYR A CA 1
ATOM 4630 C C . TYR A 1 621 ? 43.842 10.360 9.504 1.00 27.44 620 TYR A C 1
ATOM 4631 O O . TYR A 1 621 ? 42.617 10.470 9.411 1.00 30.30 620 TYR A O 1
ATOM 4640 N N . ARG A 1 622 ? 44.639 10.403 8.462 1.00 29.07 621 ARG A N 1
ATOM 4641 C CA . ARG A 1 622 ? 44.100 10.265 7.119 1.00 30.08 621 ARG A CA 1
ATOM 4642 C C . ARG A 1 622 ? 43.720 8.796 6.849 1.00 29.49 621 ARG A C 1
ATOM 4643 O O . ARG A 1 622 ? 44.572 7.924 6.936 1.00 29.90 621 ARG A O 1
ATOM 4651 N N . PHE A 1 623 ? 42.470 8.550 6.456 1.00 29.01 622 PHE A N 1
ATOM 4652 C CA . PHE A 1 623 ? 42.037 7.204 6.102 1.00 27.75 622 PHE A CA 1
ATOM 4653 C C . PHE A 1 623 ? 42.132 6.915 4.600 1.00 28.09 622 PHE A C 1
ATOM 4654 O O . PHE A 1 623 ? 41.674 7.675 3.776 1.00 22.89 622 PHE A O 1
ATOM 4662 N N . THR A 1 624 ? 42.724 5.786 4.261 1.00 24.24 623 THR A N 1
ATOM 4663 C CA . THR A 1 624 ? 42.564 5.261 2.908 1.00 26.31 623 THR A CA 1
ATOM 4664 C C . THR A 1 624 ? 42.345 3.778 3.025 1.00 26.58 623 THR A C 1
ATOM 4665 O O . THR A 1 624 ? 43.064 3.107 3.795 1.00 26.21 623 THR A O 1
ATOM 4669 N N . PRO A 1 625 ? 41.337 3.266 2.312 1.00 26.07 624 PRO A N 1
ATOM 4670 C CA . PRO A 1 625 ? 41.113 1.865 2.314 1.00 27.54 624 PRO A CA 1
ATOM 4671 C C . PRO A 1 625 ? 42.213 0.998 1.670 1.00 24.64 624 PRO A C 1
ATOM 4672 O O . PRO A 1 625 ? 42.228 -0.197 1.948 1.00 24.65 624 PRO A O 1
ATOM 4676 N N . PHE A 1 626 ? 43.073 1.585 0.843 1.00 23.94 625 PHE A N 1
ATOM 4677 C CA . PHE A 1 626 ? 44.086 0.897 0.086 1.00 25.34 625 PHE A CA 1
ATOM 4678 C C . PHE A 1 626 ? 45.400 1.651 0.337 1.00 26.92 625 PHE A C 1
ATOM 4679 O O . PHE A 1 626 ? 45.541 2.797 -0.060 1.00 28.47 625 PHE A O 1
ATOM 4687 N N . GLY A 1 627 ? 46.342 0.992 1.009 1.00 25.34 626 GLY A N 1
ATOM 4688 C CA . GLY A 1 627 ? 47.623 1.611 1.333 1.00 24.31 626 GLY A CA 1
ATOM 4689 C C . GLY A 1 627 ? 48.768 0.689 0.979 1.00 23.41 626 GLY A C 1
ATOM 4690 O O . GLY A 1 627 ? 48.562 -0.511 0.806 1.00 25.61 626 GLY A O 1
ATOM 4691 N N . ILE A 1 628 ? 49.971 1.240 0.831 1.00 23.80 627 ILE A N 1
ATOM 4692 C CA . ILE A 1 628 ? 51.167 0.386 0.608 1.00 27.09 627 ILE A CA 1
ATOM 4693 C C . ILE A 1 628 ? 51.955 0.512 1.879 1.00 29.63 627 ILE A C 1
ATOM 4694 O O . ILE A 1 628 ? 52.228 1.623 2.285 1.00 28.89 627 ILE A O 1
ATOM 4699 N N . TYR A 1 629 ? 52.216 -0.585 2.565 1.00 28.30 628 TYR A N 1
ATOM 4700 C CA . TYR A 1 629 ? 52.944 -0.512 3.831 1.00 33.14 628 TYR A CA 1
ATOM 4701 C C . TYR A 1 629 ? 54.419 -0.933 3.660 1.00 36.23 628 TYR A C 1
ATOM 4702 O O . TYR A 1 629 ? 55.204 -0.910 4.608 1.00 32.01 628 TYR A O 1
ATOM 4711 N N . LYS A 1 630 ? 54.774 -1.408 2.486 1.00 36.28 629 LYS A N 1
ATOM 4712 C CA . LYS A 1 630 ? 56.156 -1.829 2.288 1.00 37.69 629 LYS A CA 1
ATOM 4713 C C . LYS A 1 630 ? 56.414 -1.843 0.773 1.00 39.58 629 LYS A C 1
ATOM 4714 O O . LYS A 1 630 ? 55.587 -2.288 -0.017 1.00 35.96 629 LYS A O 1
ATOM 4720 N N . ILE A 1 631 ? 57.548 -1.261 0.398 1.00 36.35 630 ILE A N 1
ATOM 4721 C CA . ILE A 1 631 ? 58.102 -1.443 -0.930 1.00 34.38 630 ILE A CA 1
ATOM 4722 C C . ILE A 1 631 ? 59.456 -2.090 -0.797 1.00 35.64 630 ILE A C 1
ATOM 4723 O O . ILE A 1 631 ? 60.303 -1.606 -0.023 1.00 35.65 630 ILE A O 1
ATOM 4728 N N . GLU A 1 632 ? 59.656 -3.149 -1.560 1.00 37.14 631 GLU A N 1
ATOM 4729 C CA . GLU A 1 632 ? 60.943 -3.781 -1.694 1.00 43.57 631 GLU A CA 1
ATOM 4730 C C . GLU A 1 632 ? 61.499 -3.528 -3.090 1.00 47.85 631 GLU A C 1
ATOM 4731 O O . GLU A 1 632 ? 60.752 -3.463 -4.053 1.00 42.41 631 GLU A O 1
ATOM 4737 N N . GLU A 1 633 ? 62.814 -3.366 -3.180 1.00 52.10 632 GLU A N 1
ATOM 4738 C CA . GLU A 1 633 ? 63.485 -3.226 -4.469 1.00 53.24 632 GLU A CA 1
ATOM 4739 C C . GLU A 1 633 ? 64.557 -4.301 -4.646 1.00 59.27 632 GLU A C 1
ATOM 4740 O O . GLU A 1 633 ? 65.295 -4.677 -3.695 1.00 49.40 632 GLU A O 1
ATOM 4746 N N . ASN A 1 634 ? 64.606 -4.811 -5.879 1.00 65.16 633 ASN A N 1
ATOM 4747 C CA . ASN A 1 634 ? 65.609 -5.791 -6.247 1.00 73.35 633 ASN A CA 1
ATOM 4748 C C . ASN A 1 634 ? 66.776 -5.134 -6.946 1.00 71.24 633 ASN A C 1
ATOM 4749 O O . ASN A 1 634 ? 66.627 -4.415 -7.947 1.00 69.99 633 ASN A O 1
ATOM 4754 N N . ILE A 1 635 ? 67.942 -5.403 -6.388 1.00 77.35 634 ILE A N 1
ATOM 4755 C CA . ILE A 1 635 ? 69.162 -4.737 -6.780 1.00 73.48 634 ILE A CA 1
ATOM 4756 C C . ILE A 1 635 ? 70.309 -5.712 -6.547 1.00 77.93 634 ILE A C 1
ATOM 4757 O O . ILE A 1 635 ? 70.375 -6.381 -5.490 1.00 77.69 634 ILE A O 1
ATOM 4762 N N . ASN A 1 636 ? 71.177 -5.826 -7.557 1.00 80.15 635 ASN A N 1
ATOM 4763 C CA . ASN A 1 636 ? 72.272 -6.812 -7.565 1.00 78.23 635 ASN A CA 1
ATOM 4764 C C . ASN A 1 636 ? 71.703 -8.210 -7.325 1.00 74.51 635 ASN A C 1
ATOM 4765 O O . ASN A 1 636 ? 72.383 -9.096 -6.821 1.00 81.13 635 ASN A O 1
ATOM 4770 N N . GLY A 1 637 ? 70.431 -8.385 -7.658 1.00 71.73 636 GLY A N 1
ATOM 4771 C CA . GLY A 1 637 ? 69.733 -9.622 -7.374 1.00 72.77 636 GLY A CA 1
ATOM 4772 C C . GLY A 1 637 ? 69.174 -9.853 -5.970 1.00 69.56 636 GLY A C 1
ATOM 4773 O O . GLY A 1 637 ? 68.446 -10.830 -5.792 1.00 64.11 636 GLY A O 1
ATOM 4774 N N . THR A 1 638 ? 69.477 -9.017 -4.968 1.00 61.91 637 THR A N 1
ATOM 4775 C CA . THR A 1 638 ? 68.793 -9.199 -3.661 1.00 68.95 637 THR A CA 1
ATOM 4776 C C . THR A 1 638 ? 67.754 -8.102 -3.296 1.00 63.55 637 THR A C 1
ATOM 4777 O O . THR A 1 638 ? 67.920 -6.888 -3.587 1.00 59.27 637 THR A O 1
ATOM 4781 N N . TRP A 1 639 ? 66.679 -8.574 -2.675 1.00 53.35 638 TRP A N 1
ATOM 4782 C CA . TRP A 1 639 ? 65.503 -7.759 -2.352 1.00 54.11 638 TRP A CA 1
ATOM 4783 C C . TRP A 1 639 ? 65.783 -6.989 -1.082 1.00 52.96 638 TRP A C 1
ATOM 4784 O O . TRP A 1 639 ? 66.330 -7.517 -0.148 1.00 62.62 638 TRP A O 1
ATOM 4795 N N . LYS A 1 640 ? 65.431 -5.726 -1.035 1.00 57.77 639 LYS A N 1
ATOM 4796 C CA . LYS A 1 640 ? 65.721 -4.921 0.146 1.00 54.40 639 LYS A CA 1
ATOM 4797 C C . LYS A 1 640 ? 64.561 -3.964 0.253 1.00 54.74 639 LYS A C 1
ATOM 4798 O O . LYS A 1 640 ? 64.091 -3.496 -0.773 1.00 45.45 639 LYS A O 1
ATOM 4804 N N . GLN A 1 641 ? 64.132 -3.637 1.473 1.00 48.28 640 GLN A N 1
ATOM 4805 C CA . GLN A 1 641 ? 63.053 -2.662 1.659 1.00 45.38 640 GLN A CA 1
ATOM 4806 C C . GLN A 1 641 ? 63.611 -1.285 1.431 1.00 44.19 640 GLN A C 1
ATOM 4807 O O . GLN A 1 641 ? 64.700 -1.008 1.874 1.00 45.76 640 GLN A O 1
ATOM 4813 N N . VAL A 1 642 ? 62.884 -0.430 0.731 1.00 42.48 641 VAL A N 1
ATOM 4814 C CA . VAL A 1 642 ? 63.312 0.948 0.497 1.00 44.17 641 VAL A CA 1
ATOM 4815 C C . VAL A 1 642 ? 62.234 1.910 0.957 1.00 44.90 641 VAL A C 1
ATOM 4816 O O . VAL A 1 642 ? 61.061 1.518 1.095 1.00 41.70 641 VAL A O 1
ATOM 4820 N N . TYR A 1 643 ? 62.640 3.147 1.200 1.00 41.12 642 TYR A N 1
ATOM 4821 C CA . TYR A 1 643 ? 61.791 4.175 1.830 1.00 48.23 642 TYR A CA 1
ATOM 4822 C C . TYR A 1 643 ? 61.635 5.366 0.924 1.00 46.91 642 TYR A C 1
ATOM 4823 O O . TYR A 1 643 ? 60.720 6.162 1.092 1.00 46.09 642 TYR A O 1
ATOM 4832 N N . ASN A 1 644 ? 62.541 5.505 -0.033 1.00 44.18 643 ASN A N 1
ATOM 4833 C CA . ASN A 1 644 ? 62.306 6.444 -1.108 1.00 49.04 643 ASN A CA 1
ATOM 4834 C C . ASN A 1 644 ? 62.721 5.871 -2.467 1.00 44.91 643 ASN A C 1
ATOM 4835 O O . ASN A 1 644 ? 63.155 4.698 -2.573 1.00 44.91 643 ASN A O 1
ATOM 4840 N N . LEU A 1 645 ? 62.503 6.641 -3.520 1.00 47.37 644 LEU A N 1
ATOM 4841 C CA . LEU A 1 645 ? 62.855 6.160 -4.863 1.00 52.52 644 LEU A CA 1
ATOM 4842 C C . LEU A 1 645 ? 63.453 7.267 -5.705 1.00 55.78 644 LEU A C 1
ATOM 4843 O O . LEU A 1 645 ? 62.958 8.374 -5.696 1.00 61.82 644 LEU A O 1
ATOM 4848 N N . THR A 1 646 ? 64.494 6.971 -6.463 1.00 59.65 645 THR A N 1
ATOM 4849 C CA . THR A 1 646 ? 65.078 7.983 -7.361 1.00 59.77 645 THR A CA 1
ATOM 4850 C C . THR A 1 646 ? 64.447 7.990 -8.765 1.00 57.94 645 THR A C 1
ATOM 4851 O O . THR A 1 646 ? 63.693 7.072 -9.128 1.00 57.82 645 THR A O 1
ATOM 4855 N N . PRO A 1 647 ? 64.726 9.037 -9.564 1.00 57.24 646 PRO A N 1
ATOM 4856 C CA . PRO A 1 647 ? 64.263 8.999 -10.964 1.00 57.63 646 PRO A CA 1
ATOM 4857 C C . PRO A 1 647 ? 65.011 7.868 -11.638 1.00 54.93 646 PRO A C 1
ATOM 4858 O O . PRO A 1 647 ? 66.111 7.577 -11.187 1.00 55.48 646 PRO A O 1
ATOM 4862 N N . GLY A 1 648 ? 64.424 7.177 -12.619 1.00 54.50 647 GLY A N 1
ATOM 4863 C CA . GLY A 1 648 ? 65.119 6.047 -13.287 1.00 55.61 647 GLY A CA 1
ATOM 4864 C C . GLY A 1 648 ? 64.371 4.732 -13.206 1.00 58.01 647 GLY A C 1
ATOM 4865 O O . GLY A 1 648 ? 63.196 4.735 -12.907 1.00 58.43 647 GLY A O 1
ATOM 4866 N N . LYS A 1 649 ? 65.043 3.613 -13.474 1.00 55.28 648 LYS A N 1
ATOM 4867 C CA . LYS A 1 649 ? 64.385 2.288 -13.481 1.00 63.15 648 LYS A CA 1
ATOM 4868 C C . LYS A 1 649 ? 64.535 1.521 -12.180 1.00 63.24 648 LYS A C 1
ATOM 4869 O O . LYS A 1 649 ? 65.599 1.500 -11.589 1.00 64.24 648 LYS A O 1
ATOM 4875 N N . HIS A 1 650 ? 63.466 0.855 -11.751 1.00 58.34 649 HIS A N 1
ATOM 4876 C CA . HIS A 1 650 ? 63.503 0.075 -10.530 1.00 50.45 649 HIS A CA 1
ATOM 4877 C C . HIS A 1 650 ? 62.684 -1.162 -10.742 1.00 47.05 649 HIS A C 1
ATOM 4878 O O . HIS A 1 650 ? 61.612 -1.132 -11.382 1.00 47.33 649 HIS A O 1
ATOM 4885 N N . GLU A 1 651 ? 63.179 -2.249 -10.192 1.00 44.53 650 GLU A N 1
ATOM 4886 C CA . GLU A 1 651 ? 62.423 -3.471 -10.119 1.00 48.31 650 GLU A CA 1
ATOM 4887 C C . GLU A 1 651 ? 61.870 -3.554 -8.698 1.00 48.12 650 GLU A C 1
ATOM 4888 O O . GLU A 1 651 ? 62.661 -3.629 -7.777 1.00 42.73 650 GLU A O 1
ATOM 4894 N N . LEU A 1 652 ? 60.533 -3.565 -8.558 1.00 46.69 651 LEU A N 1
ATOM 4895 C CA . LEU A 1 652 ? 59.814 -3.311 -7.274 1.00 42.95 651 LEU A CA 1
ATOM 4896 C C . LEU A 1 652 ? 58.782 -4.341 -6.953 1.00 43.01 651 LEU A C 1
ATOM 4897 O O . LEU A 1 652 ? 58.227 -4.984 -7.833 1.00 40.11 651 LEU A O 1
ATOM 4902 N N . LYS A 1 653 ? 58.445 -4.401 -5.670 1.00 43.44 652 LYS A N 1
ATOM 4903 C CA . LYS A 1 653 ? 57.404 -5.291 -5.156 1.00 41.96 652 LYS A CA 1
ATOM 4904 C C . LYS A 1 653 ? 56.653 -4.498 -4.097 1.00 40.90 652 LYS A C 1
ATOM 4905 O O . LYS A 1 653 ? 57.263 -4.032 -3.105 1.00 37.33 652 LYS A O 1
ATOM 4911 N N . LEU A 1 654 ? 55.358 -4.301 -4.322 1.00 36.27 653 LEU A N 1
ATOM 4912 C CA . LEU A 1 654 ? 54.560 -3.436 -3.498 1.00 34.33 653 LEU A CA 1
ATOM 4913 C C . LEU A 1 654 ? 53.698 -4.255 -2.609 1.00 33.06 653 LEU A C 1
ATOM 4914 O O . LEU A 1 654 ? 53.035 -5.211 -3.044 1.00 31.65 653 LEU A O 1
ATOM 4919 N N . TYR A 1 655 ? 53.683 -3.864 -1.347 1.00 30.87 654 TYR A N 1
ATOM 4920 C CA . TYR A 1 655 ? 52.919 -4.628 -0.354 1.00 32.40 654 TYR A CA 1
ATOM 4921 C C . TYR A 1 655 ? 51.774 -3.785 0.103 1.00 27.99 654 TYR A C 1
ATOM 4922 O O . TYR A 1 655 ? 51.959 -2.680 0.641 1.00 28.52 654 TYR A O 1
ATOM 4931 N N . ILE A 1 656 ? 50.601 -4.295 -0.175 1.00 28.91 655 ILE A N 1
ATOM 4932 C CA . ILE A 1 656 ? 49.392 -3.546 -0.136 1.00 28.22 655 ILE A CA 1
ATOM 4933 C C . ILE A 1 656 ? 48.519 -3.984 1.035 1.00 26.98 655 ILE A C 1
ATOM 4934 O O . ILE A 1 656 ? 48.328 -5.164 1.294 1.00 26.37 655 ILE A O 1
ATOM 4939 N N . SER A 1 657 ? 47.941 -2.993 1.712 1.00 25.74 656 SER A N 1
ATOM 4940 C CA . SER A 1 657 ? 46.895 -3.251 2.666 1.00 24.42 656 SER A CA 1
ATOM 4941 C C . SER A 1 657 ? 45.526 -2.876 2.176 1.00 25.80 656 SER A C 1
ATOM 4942 O O . SER A 1 657 ? 45.329 -1.706 1.850 1.00 27.68 656 SER A O 1
ATOM 4945 N N . ALA A 1 658 ? 44.572 -3.813 2.182 1.00 25.08 657 ALA A N 1
ATOM 4946 C CA . ALA A 1 658 ? 43.186 -3.476 1.851 1.00 27.58 657 ALA A CA 1
ATOM 4947 C C . ALA A 1 658 ? 42.408 -3.535 3.158 1.00 27.32 657 ALA A C 1
ATOM 4948 O O . ALA A 1 658 ? 42.363 -4.567 3.837 1.00 25.09 657 ALA A O 1
ATOM 4950 N N . PHE A 1 659 ? 41.842 -2.409 3.542 1.00 26.31 658 PHE A N 1
ATOM 4951 C CA . PHE A 1 659 ? 41.158 -2.338 4.809 1.00 26.13 658 PHE A CA 1
ATOM 4952 C C . PHE A 1 659 ? 39.649 -2.274 4.658 1.00 25.82 658 PHE A C 1
ATOM 4953 O O . PHE A 1 659 ? 39.086 -1.251 4.314 1.00 26.21 658 PHE A O 1
ATOM 4961 N N . GLY A 1 660 ? 38.996 -3.372 4.991 1.00 23.40 659 GLY A N 1
ATOM 4962 C CA . GLY A 1 660 ? 37.522 -3.422 5.070 1.00 25.76 659 GLY A CA 1
ATOM 4963 C C . GLY A 1 660 ? 36.743 -3.649 3.788 1.00 25.19 659 GLY A C 1
ATOM 4964 O O . GLY A 1 660 ? 35.548 -3.866 3.864 1.00 27.62 659 GLY A O 1
ATOM 4965 N N . ARG A 1 661 ? 37.401 -3.571 2.642 1.00 27.10 660 ARG A N 1
ATOM 4966 C CA . ARG A 1 661 ? 36.854 -3.913 1.343 1.00 27.59 660 ARG A CA 1
ATOM 4967 C C . ARG A 1 661 ? 37.918 -4.294 0.288 1.00 31.43 660 ARG A C 1
ATOM 4968 O O . ARG A 1 661 ? 39.112 -3.870 0.329 1.00 29.08 660 ARG A O 1
ATOM 4976 N N . ASP A 1 662 ? 37.462 -5.113 -0.643 1.00 27.95 661 ASP A N 1
ATOM 4977 C CA . ASP A 1 662 ? 38.292 -5.690 -1.684 1.00 30.05 661 ASP A CA 1
ATOM 4978 C C . ASP A 1 662 ? 38.740 -4.654 -2.722 1.00 29.71 661 ASP A C 1
ATOM 4979 O O . ASP A 1 662 ? 38.095 -3.637 -2.970 1.00 29.44 661 ASP A O 1
ATOM 4984 N N . ILE A 1 663 ? 39.895 -4.908 -3.301 1.00 28.46 662 ILE A N 1
ATOM 4985 C CA . ILE A 1 663 ? 40.291 -4.218 -4.506 1.00 27.40 662 ILE A CA 1
ATOM 4986 C C . ILE A 1 663 ? 39.571 -4.961 -5.630 1.00 31.87 662 ILE A C 1
ATOM 4987 O O . ILE A 1 663 ? 39.523 -6.194 -5.641 1.00 31.64 662 ILE A O 1
ATOM 4992 N N . GLU A 1 664 ? 38.991 -4.228 -6.559 1.00 30.99 663 GLU A N 1
ATOM 4993 C CA . GLU A 1 664 ? 38.272 -4.844 -7.676 1.00 36.65 663 GLU A CA 1
ATOM 4994 C C . GLU A 1 664 ? 38.341 -3.983 -8.912 1.00 31.61 663 GLU A C 1
ATOM 4995 O O . GLU A 1 664 ? 38.028 -2.832 -8.858 1.00 33.50 663 GLU A O 1
ATOM 5001 N N . ASN A 1 665 ? 38.760 -4.585 -10.012 1.00 34.61 664 ASN A N 1
ATOM 5002 C CA . ASN A 1 665 ? 38.982 -3.912 -11.277 1.00 33.53 664 ASN A CA 1
ATOM 5003 C C . ASN A 1 665 ? 39.667 -2.570 -11.106 1.00 35.78 664 ASN A C 1
ATOM 5004 O O . ASN A 1 665 ? 39.106 -1.540 -11.447 1.00 33.69 664 ASN A O 1
ATOM 5009 N N . ALA A 1 666 ? 40.886 -2.592 -10.555 1.00 32.32 665 ALA A N 1
ATOM 5010 C CA . ALA A 1 666 ? 41.542 -1.354 -10.257 1.00 32.36 665 ALA A CA 1
ATOM 5011 C C . ALA A 1 666 ? 42.685 -1.148 -11.181 1.00 32.27 665 ALA A C 1
ATOM 5012 O O . ALA A 1 666 ? 43.261 -2.098 -11.654 1.00 33.77 665 ALA A O 1
ATOM 5014 N N . THR A 1 667 ? 43.076 0.120 -11.321 1.00 31.57 666 THR A N 1
ATOM 5015 C CA . THR A 1 667 ? 44.325 0.434 -11.924 1.00 34.88 666 THR A CA 1
ATOM 5016 C C . THR A 1 667 ? 45.226 1.166 -10.944 1.00 32.39 666 THR A C 1
ATOM 5017 O O . THR A 1 667 ? 44.779 2.014 -10.181 1.00 34.37 666 THR A O 1
ATOM 5021 N N . LEU A 1 668 ? 46.506 0.870 -11.040 1.00 29.06 667 LEU A N 1
ATOM 5022 C CA . LEU A 1 668 ? 47.508 1.410 -10.174 1.00 33.99 667 LEU A CA 1
ATOM 5023 C C . LEU A 1 668 ? 48.385 2.376 -10.933 1.00 34.44 667 LEU A C 1
ATOM 5024 O O . LEU A 1 668 ? 48.915 2.007 -11.999 1.00 33.80 667 LEU A O 1
ATOM 5029 N N . TYR A 1 669 ? 48.547 3.596 -10.410 1.00 37.15 668 TYR A N 1
ATOM 5030 C CA . TYR A 1 669 ? 49.468 4.557 -11.017 1.00 36.17 668 TYR A CA 1
ATOM 5031 C C . TYR A 1 669 ? 50.503 5.070 -10.041 1.00 39.55 668 TYR A C 1
ATOM 5032 O O . TYR A 1 669 ? 50.315 4.971 -8.831 1.00 30.97 668 TYR A O 1
ATOM 5041 N N . ILE A 1 670 ? 51.561 5.679 -10.612 1.00 34.99 669 ILE A N 1
ATOM 5042 C CA . ILE A 1 670 ? 52.458 6.593 -9.908 1.00 39.77 669 ILE A CA 1
ATOM 5043 C C . ILE A 1 670 ? 52.265 8.000 -10.477 1.00 38.68 669 ILE A C 1
ATOM 5044 O O . ILE A 1 670 ? 52.387 8.222 -11.701 1.00 39.19 669 ILE A O 1
ATOM 5049 N N . TYR A 1 671 ? 51.920 8.944 -9.621 1.00 37.41 670 TYR A N 1
ATOM 5050 C CA . TYR A 1 671 ? 51.921 10.344 -10.018 1.00 36.49 670 TYR A CA 1
ATOM 5051 C C . TYR A 1 671 ? 53.297 10.906 -9.645 1.00 39.69 670 TYR A C 1
ATOM 5052 O O . TYR A 1 671 ? 53.671 10.894 -8.474 1.00 44.19 670 TYR A O 1
ATOM 5061 N N . ALA A 1 672 ? 54.090 11.322 -10.641 1.00 44.95 671 ALA A N 1
ATOM 5062 C CA . ALA A 1 672 ? 55.344 12.070 -10.371 1.00 40.95 671 ALA A CA 1
ATOM 5063 C C . ALA A 1 672 ? 54.974 13.485 -9.915 1.00 43.66 671 ALA A C 1
ATOM 5064 O O . ALA A 1 672 ? 54.113 14.146 -10.515 1.00 42.29 671 ALA A O 1
ATOM 5066 N N . ILE A 1 673 ? 55.573 13.950 -8.833 1.00 39.84 672 ILE A N 1
ATOM 5067 C CA . ILE A 1 673 ? 55.104 15.191 -8.268 1.00 41.55 672 ILE A CA 1
ATOM 5068 C C . ILE A 1 673 ? 56.233 16.171 -8.252 1.00 43.71 672 ILE A C 1
ATOM 5069 O O . ILE A 1 673 ? 57.378 15.796 -7.892 1.00 44.99 672 ILE A O 1
ATOM 5074 N N . ASN A 1 674 ? 55.906 17.420 -8.598 1.00 49.04 673 ASN A N 1
ATOM 5075 C CA . ASN A 1 674 ? 56.850 18.547 -8.399 1.00 59.17 673 ASN A CA 1
ATOM 5076 C C . ASN A 1 674 ? 56.253 19.753 -7.692 1.00 64.11 673 ASN A C 1
ATOM 5077 O O . ASN A 1 674 ? 55.280 20.396 -8.145 1.00 58.90 673 ASN A O 1
ATOM 5082 N N . ASN A 1 675 ? 56.905 20.043 -6.572 1.00 70.68 674 ASN A N 1
ATOM 5083 C CA . ASN A 1 675 ? 56.417 20.945 -5.569 1.00 71.34 674 ASN A CA 1
ATOM 5084 C C . ASN A 1 675 ? 55.073 20.453 -5.152 1.00 72.88 674 ASN A C 1
ATOM 5085 O O . ASN A 1 675 ? 55.018 19.592 -4.280 1.00 87.18 674 ASN A O 1
ATOM 5090 N N . GLU A 1 676 ? 53.994 20.892 -5.771 1.00 68.78 675 GLU A N 1
ATOM 5091 C CA . GLU A 1 676 ? 52.712 20.340 -5.368 1.00 61.51 675 GLU A CA 1
ATOM 5092 C C . GLU A 1 676 ? 51.858 19.958 -6.550 1.00 54.52 675 GLU A C 1
ATOM 5093 O O . GLU A 1 676 ? 50.634 19.853 -6.439 1.00 56.79 675 GLU A O 1
ATOM 5099 N N . LYS A 1 677 ? 52.498 19.765 -7.686 1.00 51.41 676 LYS A N 1
ATOM 5100 C CA . LYS A 1 677 ? 51.796 19.649 -8.928 1.00 54.17 676 LYS A CA 1
ATOM 5101 C C . LYS A 1 677 ? 52.106 18.281 -9.503 1.00 46.96 676 LYS A C 1
ATOM 5102 O O . LYS A 1 677 ? 53.266 17.856 -9.497 1.00 40.69 676 LYS A O 1
ATOM 5108 N N . ILE A 1 678 ? 51.065 17.608 -9.998 1.00 45.94 677 ILE A N 1
ATOM 5109 C CA . ILE A 1 678 ? 51.199 16.359 -10.771 1.00 48.30 677 ILE A CA 1
ATOM 5110 C C . ILE A 1 678 ? 51.801 16.698 -12.138 1.00 45.24 677 ILE A C 1
ATOM 5111 O O . ILE A 1 678 ? 51.148 17.367 -12.955 1.00 46.29 677 ILE A O 1
ATOM 5116 N N . ILE A 1 679 ? 53.015 16.243 -12.398 1.00 43.14 678 ILE A N 1
ATOM 5117 C CA . ILE A 1 679 ? 53.580 16.442 -13.723 1.00 51.89 678 ILE A CA 1
ATOM 5118 C C . ILE A 1 679 ? 53.411 15.250 -14.643 1.00 57.75 678 ILE A C 1
ATOM 5119 O O . ILE A 1 679 ? 53.294 15.456 -15.831 1.00 55.90 678 ILE A O 1
ATOM 5124 N N . GLU A 1 680 ? 53.363 14.024 -14.126 1.00 55.41 679 GLU A N 1
ATOM 5125 C CA . GLU A 1 680 ? 53.058 12.866 -14.982 1.00 53.00 679 GLU A CA 1
ATOM 5126 C C . GLU A 1 680 ? 52.168 11.833 -14.267 1.00 50.22 679 GLU A C 1
ATOM 5127 O O . GLU A 1 680 ? 52.314 11.642 -13.069 1.00 48.07 679 GLU A O 1
ATOM 5133 N N . LYS A 1 681 ? 51.280 11.162 -15.002 1.00 44.58 680 LYS A N 1
ATOM 5134 C CA . LYS A 1 681 ? 50.622 9.918 -14.525 1.00 46.79 680 LYS A CA 1
ATOM 5135 C C . LYS A 1 681 ? 51.121 8.678 -15.254 1.00 43.80 680 LYS A C 1
ATOM 5136 O O . LYS A 1 681 ? 51.026 8.572 -16.460 1.00 55.34 680 LYS A O 1
ATOM 5142 N N . ILE A 1 682 ? 51.654 7.734 -14.518 1.00 43.82 681 ILE A N 1
ATOM 5143 C CA . ILE A 1 682 ? 52.279 6.573 -15.098 1.00 43.93 681 ILE A CA 1
ATOM 5144 C C . ILE A 1 682 ? 51.506 5.356 -14.599 1.00 45.46 681 ILE A C 1
ATOM 5145 O O . ILE A 1 682 ? 51.454 5.116 -13.411 1.00 36.03 681 ILE A O 1
ATOM 5150 N N . LYS A 1 683 ? 50.950 4.578 -15.523 1.00 41.69 682 LYS A N 1
ATOM 5151 C CA . LYS A 1 683 ? 50.231 3.367 -15.195 1.00 43.81 682 LYS A CA 1
ATOM 5152 C C . LYS A 1 683 ? 51.230 2.307 -14.960 1.00 41.52 682 LYS A C 1
ATOM 5153 O O . LYS A 1 683 ? 52.101 2.133 -15.783 1.00 34.11 682 LYS A O 1
ATOM 5159 N N . ILE A 1 684 ? 51.132 1.612 -13.826 1.00 36.53 683 ILE A N 1
ATOM 5160 C CA . ILE A 1 684 ? 52.086 0.588 -13.520 1.00 33.49 683 ILE A CA 1
ATOM 5161 C C . ILE A 1 684 ? 51.523 -0.789 -13.398 1.00 35.10 683 ILE A C 1
ATOM 5162 O O . ILE A 1 684 ? 52.267 -1.728 -13.433 1.00 36.47 683 ILE A O 1
ATOM 5167 N N . ALA A 1 685 ? 50.215 -0.926 -13.244 1.00 37.42 684 ALA A N 1
ATOM 5168 C CA . ALA A 1 685 ? 49.661 -2.221 -12.997 1.00 39.27 684 ALA A CA 1
ATOM 5169 C C . ALA A 1 685 ? 48.143 -2.151 -13.055 1.00 36.28 684 ALA A C 1
ATOM 5170 O O . ALA A 1 685 ? 47.511 -1.098 -12.870 1.00 37.13 684 ALA A O 1
ATOM 5172 N N . GLU A 1 686 ? 47.576 -3.308 -13.293 1.00 34.54 685 GLU A N 1
ATOM 5173 C CA . GLU A 1 686 ? 46.162 -3.592 -13.114 1.00 34.94 685 GLU A CA 1
ATOM 5174 C C . GLU A 1 686 ? 46.054 -4.620 -11.985 1.00 33.94 685 GLU A C 1
ATOM 5175 O O . GLU A 1 686 ? 46.928 -5.483 -11.885 1.00 32.97 685 GLU A O 1
ATOM 5181 N N . ILE A 1 687 ? 45.035 -4.464 -11.125 1.00 32.80 686 ILE A N 1
ATOM 5182 C CA . ILE A 1 687 ? 44.668 -5.434 -10.092 1.00 32.04 686 ILE A CA 1
ATOM 5183 C C . ILE A 1 687 ? 43.171 -5.729 -10.244 1.00 31.32 686 ILE A C 1
ATOM 5184 O O . ILE A 1 687 ? 42.310 -4.929 -9.840 1.00 31.90 686 ILE A O 1
ATOM 5189 N N . SER A 1 688 ? 42.836 -6.851 -10.867 1.00 30.17 687 SER A N 1
ATOM 5190 C CA . SER A 1 688 ? 41.433 -7.199 -11.022 1.00 31.76 687 SER A CA 1
ATOM 5191 C C . SER A 1 688 ? 40.790 -7.568 -9.685 1.00 28.91 687 SER A C 1
ATOM 5192 O O . SER A 1 688 ? 39.605 -7.250 -9.467 1.00 31.66 687 SER A O 1
ATOM 5195 N N . HIS A 1 689 ? 41.555 -8.168 -8.767 1.00 28.09 688 HIS A N 1
ATOM 5196 C CA . HIS A 1 689 ? 41.017 -8.581 -7.447 1.00 27.80 688 HIS A CA 1
ATOM 5197 C C . HIS A 1 689 ? 42.043 -8.769 -6.340 1.00 27.56 688 HIS A C 1
ATOM 5198 O O . HIS A 1 689 ? 43.098 -9.397 -6.548 1.00 33.33 688 HIS A O 1
ATOM 5205 N N . MET A 1 690 ? 41.734 -8.262 -5.146 1.00 27.09 689 MET A N 1
ATOM 5206 C CA . MET A 1 690 ? 42.502 -8.605 -3.908 1.00 28.33 689 MET A CA 1
ATOM 5207 C C . MET A 1 690 ? 41.528 -8.668 -2.751 1.00 26.89 689 MET A C 1
ATOM 5208 O O . MET A 1 690 ? 40.786 -7.729 -2.537 1.00 28.63 689 MET A O 1
ATOM 5213 N N . ASP A 1 691 ? 41.482 -9.798 -2.050 1.00 28.38 690 ASP A N 1
ATOM 5214 C CA . ASP A 1 691 ? 40.610 -9.947 -0.912 1.00 31.78 690 ASP A CA 1
ATOM 5215 C C . ASP A 1 691 ? 41.116 -9.010 0.175 1.00 32.26 690 ASP A C 1
ATOM 5216 O O . ASP A 1 691 ? 42.323 -8.943 0.415 1.00 27.28 690 ASP A O 1
ATOM 5221 N N . TYR A 1 692 ? 40.214 -8.425 0.951 1.00 30.63 691 TYR A N 1
ATOM 5222 C CA . TYR A 1 692 ? 40.693 -7.562 2.006 1.00 27.22 691 TYR A CA 1
ATOM 5223 C C . TYR A 1 692 ? 41.257 -8.300 3.202 1.00 27.98 691 TYR A C 1
ATOM 5224 O O . TYR A 1 692 ? 41.938 -7.697 3.984 1.00 24.27 691 TYR A O 1
ATOM 5233 N N . LEU A 1 693 ? 41.003 -9.598 3.317 1.00 26.37 692 LEU A N 1
ATOM 5234 C CA . LEU A 1 693 ? 41.646 -10.389 4.330 1.00 29.10 692 LEU A CA 1
ATOM 5235 C C . LEU A 1 693 ? 42.783 -11.219 3.821 1.00 30.97 692 LEU A C 1
ATOM 5236 O O . LEU A 1 693 ? 43.395 -11.935 4.602 1.00 30.19 692 LEU A O 1
ATOM 5241 N N . ASN A 1 694 ? 43.081 -11.193 2.517 1.00 34.02 693 ASN A N 1
ATOM 5242 C CA . ASN A 1 694 ? 44.212 -12.025 2.024 1.00 32.90 693 ASN A CA 1
ATOM 5243 C C . ASN A 1 694 ? 45.014 -11.295 0.980 1.00 29.47 693 ASN A C 1
ATOM 5244 O O . ASN A 1 694 ? 44.998 -11.719 -0.178 1.00 27.01 693 ASN A O 1
ATOM 5249 N N . GLU A 1 695 ? 45.664 -10.204 1.344 1.00 24.59 694 GLU A N 1
ATOM 5250 C CA . GLU A 1 695 ? 46.407 -9.415 0.382 1.00 25.81 694 GLU A CA 1
ATOM 5251 C C . GLU A 1 695 ? 47.634 -10.145 -0.121 1.00 28.26 694 GLU A C 1
ATOM 5252 O O . GLU A 1 695 ? 48.086 -11.072 0.498 1.00 25.78 694 GLU A O 1
ATOM 5258 N N . TYR A 1 696 ? 48.180 -9.735 -1.257 1.00 31.29 695 TYR A N 1
ATOM 5259 C CA . TYR A 1 696 ? 49.405 -10.365 -1.751 1.00 32.16 695 TYR A CA 1
ATOM 5260 C C . TYR A 1 696 ? 50.217 -9.274 -2.398 1.00 30.92 695 TYR A C 1
ATOM 5261 O O . TYR A 1 696 ? 49.666 -8.258 -2.854 1.00 31.17 695 TYR A O 1
ATOM 5270 N N . PRO A 1 697 ? 51.548 -9.457 -2.433 1.00 38.00 696 PRO A N 1
ATOM 5271 C CA . PRO A 1 697 ? 52.463 -8.501 -3.022 1.00 35.65 696 PRO A CA 1
ATOM 5272 C C . PRO A 1 697 ? 52.305 -8.422 -4.546 1.00 37.13 696 PRO A C 1
ATOM 5273 O O . PRO A 1 697 ? 51.955 -9.434 -5.184 1.00 36.14 696 PRO A O 1
ATOM 5277 N N . ILE A 1 698 ? 52.499 -7.228 -5.099 1.00 36.01 697 ILE A N 1
ATOM 5278 C CA . ILE A 1 698 ? 52.492 -7.002 -6.565 1.00 42.39 697 ILE A CA 1
ATOM 5279 C C . ILE A 1 698 ? 53.902 -6.583 -7.079 1.00 41.66 697 ILE A C 1
ATOM 5280 O O . ILE A 1 698 ? 54.427 -5.537 -6.676 1.00 38.55 697 ILE A O 1
ATOM 5285 N N . ALA A 1 699 ? 54.528 -7.367 -7.955 1.00 39.95 698 ALA A N 1
ATOM 5286 C CA . ALA A 1 699 ? 55.782 -6.909 -8.612 1.00 44.73 698 ALA A CA 1
ATOM 5287 C C . ALA A 1 699 ? 55.506 -5.989 -9.788 1.00 45.75 698 ALA A C 1
ATOM 5288 O O . ALA A 1 699 ? 54.653 -6.286 -10.596 1.00 50.73 698 ALA A O 1
ATOM 5290 N N . VAL A 1 700 ? 56.203 -4.850 -9.845 1.00 46.72 699 VAL A N 1
ATOM 5291 C CA . VAL A 1 700 ? 56.175 -3.934 -10.980 1.00 47.16 699 VAL A CA 1
ATOM 5292 C C . VAL A 1 700 ? 57.601 -3.475 -11.341 1.00 52.47 699 VAL A C 1
ATOM 5293 O O . VAL A 1 700 ? 58.462 -3.318 -10.458 1.00 50.94 699 VAL A O 1
ATOM 5297 N N . ASN A 1 701 ? 57.839 -3.246 -12.637 1.00 54.55 700 ASN A N 1
ATOM 5298 C CA . ASN A 1 701 ? 59.079 -2.599 -13.121 1.00 54.51 700 ASN A CA 1
ATOM 5299 C C . ASN A 1 701 ? 58.721 -1.253 -13.651 1.00 53.34 700 ASN A C 1
ATOM 5300 O O . ASN A 1 701 ? 57.838 -1.151 -14.476 1.00 49.54 700 ASN A O 1
ATOM 5305 N N . VAL A 1 702 ? 59.374 -0.205 -13.178 1.00 50.87 701 VAL A N 1
ATOM 5306 C CA . VAL A 1 702 ? 58.940 1.119 -13.555 1.00 45.47 701 VAL A CA 1
ATOM 5307 C C . VAL A 1 702 ? 60.115 1.975 -13.926 1.00 45.22 701 VAL A C 1
ATOM 5308 O O . VAL A 1 702 ? 61.252 1.669 -13.574 1.00 40.10 701 VAL A O 1
ATOM 5312 N N . THR A 1 703 ? 59.810 3.047 -14.635 1.00 41.24 702 THR A N 1
ATOM 5313 C CA . THR A 1 703 ? 60.789 4.017 -15.016 1.00 48.11 702 THR A CA 1
ATOM 5314 C C . THR A 1 703 ? 60.229 5.352 -14.635 1.00 45.53 702 THR A C 1
ATOM 5315 O O . THR A 1 703 ? 59.213 5.766 -15.184 1.00 48.69 702 THR A O 1
ATOM 5319 N N . LEU A 1 704 ? 60.872 6.012 -13.674 1.00 48.73 703 LEU A N 1
ATOM 5320 C CA . LEU A 1 704 ? 60.372 7.265 -13.124 1.00 48.14 703 LEU A CA 1
ATOM 5321 C C . LEU A 1 704 ? 61.123 8.473 -13.674 1.00 50.64 703 LEU A C 1
ATOM 5322 O O . LEU A 1 704 ? 62.352 8.464 -13.722 1.00 49.51 703 LEU A O 1
ATOM 5327 N N . PRO A 1 705 ? 60.395 9.531 -14.038 1.00 50.30 704 PRO A N 1
ATOM 5328 C CA . PRO A 1 705 ? 61.009 10.791 -14.455 1.00 51.77 704 PRO A CA 1
ATOM 5329 C C . PRO A 1 705 ? 61.458 11.601 -13.265 1.00 57.34 704 PRO A C 1
ATOM 5330 O O . PRO A 1 705 ? 61.116 11.263 -12.123 1.00 57.25 704 PRO A O 1
ATOM 5334 N N . ASN A 1 706 ? 62.173 12.696 -13.512 1.00 56.29 705 ASN A N 1
ATOM 5335 C CA . ASN A 1 706 ? 62.526 13.594 -12.426 1.00 59.04 705 ASN A CA 1
ATOM 5336 C C . ASN A 1 706 ? 61.312 14.142 -11.700 1.00 53.10 705 ASN A C 1
ATOM 5337 O O . ASN A 1 706 ? 60.258 14.315 -12.304 1.00 50.47 705 ASN A O 1
ATOM 5342 N N . ALA A 1 707 ? 61.468 14.391 -10.398 1.00 54.09 706 ALA A N 1
ATOM 5343 C CA . ALA A 1 707 ? 60.370 14.875 -9.547 1.00 52.89 706 ALA A CA 1
ATOM 5344 C C . ALA A 1 707 ? 60.848 15.020 -8.111 1.00 50.75 706 ALA A C 1
ATOM 5345 O O . ALA A 1 707 ? 61.838 14.406 -7.712 1.00 49.28 706 ALA A O 1
ATOM 5347 N N . THR A 1 708 ? 60.128 15.809 -7.323 1.00 49.74 707 THR A N 1
ATOM 5348 C CA . THR A 1 708 ? 60.404 15.862 -5.890 1.00 50.90 707 THR A CA 1
ATOM 5349 C C . THR A 1 708 ? 59.876 14.615 -5.121 1.00 52.97 707 THR A C 1
ATOM 5350 O O . THR A 1 708 ? 60.511 14.148 -4.130 1.00 44.41 707 THR A O 1
ATOM 5354 N N . SER A 1 709 ? 58.762 14.037 -5.596 1.00 47.23 708 SER A N 1
ATOM 5355 C CA . SER A 1 709 ? 58.199 12.834 -4.953 1.00 43.75 708 SER A CA 1
ATOM 5356 C C . SER A 1 709 ? 57.222 12.097 -5.867 1.00 46.48 708 SER A C 1
ATOM 5357 O O . SER A 1 709 ? 56.837 12.613 -6.950 1.00 42.17 708 SER A O 1
ATOM 5360 N N . TYR A 1 710 ? 56.796 10.913 -5.397 1.00 41.13 709 TYR A N 1
ATOM 5361 C CA . TYR A 1 710 ? 55.965 10.000 -6.189 1.00 41.17 709 TYR A CA 1
ATOM 5362 C C . TYR A 1 710 ? 54.755 9.497 -5.383 1.00 42.15 709 TYR A C 1
ATOM 5363 O O . TYR A 1 710 ? 54.940 8.907 -4.326 1.00 38.92 709 TYR A O 1
ATOM 5372 N N . ARG A 1 711 ? 53.544 9.757 -5.858 1.00 37.05 710 ARG A N 1
ATOM 5373 C CA . ARG A 1 711 ? 52.345 9.214 -5.214 1.00 36.60 710 ARG A CA 1
ATOM 5374 C C . ARG A 1 711 ? 51.948 7.919 -5.887 1.00 36.14 710 ARG A C 1
ATOM 5375 O O . ARG A 1 711 ? 51.757 7.895 -7.116 1.00 38.68 710 ARG A O 1
ATOM 5383 N N . PHE A 1 712 ? 51.847 6.853 -5.101 1.00 33.01 711 PHE A N 1
ATOM 5384 C CA . PHE A 1 712 ? 51.129 5.640 -5.512 1.00 33.53 711 PHE A CA 1
ATOM 5385 C C . PHE A 1 712 ? 49.623 5.809 -5.384 1.00 33.09 711 PHE A C 1
ATOM 5386 O O . PHE A 1 712 ? 49.114 6.164 -4.296 1.00 31.78 711 PHE A O 1
ATOM 5394 N N . VAL A 1 713 ? 48.912 5.607 -6.506 1.00 30.00 712 VAL A N 1
ATOM 5395 C CA . VAL A 1 713 ? 47.509 5.962 -6.574 1.00 31.94 712 VAL A CA 1
ATOM 5396 C C . VAL A 1 713 ? 46.705 4.820 -7.162 1.00 33.66 712 VAL A C 1
ATOM 5397 O O . VAL A 1 713 ? 47.019 4.347 -8.255 1.00 36.02 712 VAL A O 1
ATOM 5401 N N . LEU A 1 714 ? 45.664 4.391 -6.442 1.00 33.75 713 LEU A N 1
ATOM 5402 C CA . LEU A 1 714 ? 44.773 3.364 -6.940 1.00 32.22 713 LEU A CA 1
ATOM 5403 C C . LEU A 1 714 ? 43.464 3.963 -7.409 1.00 33.67 713 LEU A C 1
ATOM 5404 O O . LEU A 1 714 ? 42.886 4.826 -6.742 1.00 29.82 713 LEU A O 1
ATOM 5409 N N . VAL A 1 715 ? 42.963 3.497 -8.553 1.00 35.03 714 VAL A N 1
ATOM 5410 C CA . VAL A 1 715 ? 41.692 4.018 -9.088 1.00 32.49 714 VAL A CA 1
ATOM 5411 C C . VAL A 1 715 ? 40.764 2.828 -9.219 1.00 30.62 714 VAL A C 1
ATOM 5412 O O . VAL A 1 715 ? 41.084 1.891 -9.931 1.00 29.65 714 VAL A O 1
ATOM 5416 N N . GLN A 1 716 ? 39.637 2.877 -8.544 1.00 30.18 715 GLN A N 1
ATOM 5417 C CA . GLN A 1 716 ? 38.585 1.916 -8.774 1.00 33.88 715 GLN A CA 1
ATOM 5418 C C . GLN A 1 716 ? 37.289 2.588 -8.396 1.00 35.79 715 GLN A C 1
ATOM 5419 O O . GLN A 1 716 ? 37.290 3.724 -7.862 1.00 29.96 715 GLN A O 1
ATOM 5425 N N . LYS A 1 717 ? 36.179 1.901 -8.665 1.00 34.94 716 LYS A N 1
ATOM 5426 C CA . LYS A 1 717 ? 34.872 2.453 -8.378 1.00 36.79 716 LYS A CA 1
ATOM 5427 C C . LYS A 1 717 ? 34.683 2.583 -6.880 1.00 38.32 716 LYS A C 1
ATOM 5428 O O . LYS A 1 717 ? 35.049 1.680 -6.151 1.00 36.99 716 LYS A O 1
ATOM 5434 N N . GLY A 1 718 ? 34.047 3.664 -6.432 1.00 33.56 717 GLY A N 1
ATOM 5435 C CA . GLY A 1 718 ? 33.685 3.818 -5.052 1.00 35.60 717 GLY A CA 1
ATOM 5436 C C . GLY A 1 718 ? 32.804 5.018 -4.824 1.00 34.07 717 GLY A C 1
ATOM 5437 O O . GLY A 1 718 ? 32.522 5.780 -5.740 1.00 36.93 717 GLY A O 1
ATOM 5438 N N . PRO A 1 719 ? 32.337 5.194 -3.596 1.00 36.17 718 PRO A N 1
ATOM 5439 C CA . PRO A 1 719 ? 31.379 6.283 -3.333 1.00 34.11 718 PRO A CA 1
ATOM 5440 C C . PRO A 1 719 ? 32.031 7.660 -3.304 1.00 37.69 718 PRO A C 1
ATOM 5441 O O . PRO A 1 719 ? 33.112 7.827 -2.758 1.00 36.35 718 PRO A O 1
ATOM 5445 N N . ILE A 1 720 ? 31.366 8.634 -3.925 1.00 41.53 719 ILE A N 1
ATOM 5446 C CA . ILE A 1 720 ? 31.816 10.033 -4.031 1.00 46.14 719 ILE A CA 1
ATOM 5447 C C . ILE A 1 720 ? 30.676 11.015 -3.741 1.00 46.79 719 ILE A C 1
ATOM 5448 O O . ILE A 1 720 ? 29.520 10.733 -4.035 1.00 47.64 719 ILE A O 1
ATOM 5453 N N . GLY A 1 721 ? 31.000 12.152 -3.134 1.00 43.57 720 GLY A N 1
ATOM 5454 C CA . GLY A 1 721 ? 30.072 13.260 -3.018 1.00 42.60 720 GLY A CA 1
ATOM 5455 C C . GLY A 1 721 ? 29.580 13.382 -1.616 1.00 47.89 720 GLY A C 1
ATOM 5456 O O . GLY A 1 721 ? 29.492 12.379 -0.881 1.00 53.15 720 GLY A O 1
ATOM 5457 N N . VAL A 1 722 ? 29.256 14.597 -1.226 1.00 40.43 721 VAL A N 1
ATOM 5458 C CA . VAL A 1 722 ? 28.590 14.835 0.046 1.00 47.76 721 VAL A CA 1
ATOM 5459 C C . VAL A 1 722 ? 27.303 15.659 -0.089 1.00 52.65 721 VAL A C 1
ATOM 5460 O O . VAL A 1 722 ? 27.347 16.795 -0.565 1.00 46.86 721 VAL A O 1
ATOM 5464 N N . LEU A 1 723 ? 26.187 15.101 0.380 1.00 58.01 722 LEU A N 1
ATOM 5465 C CA . LEU A 1 723 ? 24.918 15.837 0.511 1.00 61.89 722 LEU A CA 1
ATOM 5466 C C . LEU A 1 723 ? 25.069 17.099 1.358 1.00 63.85 722 LEU A C 1
ATOM 5467 O O . LEU A 1 723 ? 25.695 17.079 2.412 1.00 69.89 722 LEU A O 1
ATOM 5472 N N . LEU A 1 724 ? 24.451 18.179 0.897 1.00 66.66 723 LEU A N 1
ATOM 5473 C CA . LEU A 1 724 ? 24.615 19.501 1.493 1.00 68.82 723 LEU A CA 1
ATOM 5474 C C . LEU A 1 724 ? 23.380 19.877 2.315 1.00 70.24 723 LEU A C 1
ATOM 5475 O O . LEU A 1 724 ? 23.473 20.258 3.476 1.00 66.82 723 LEU A O 1
ATOM 5480 N N . ASP A 1 725 ? 22.214 19.727 1.726 1.00 70.19 724 ASP A N 1
ATOM 5481 C CA . ASP A 1 725 ? 20.993 19.832 2.487 1.00 70.90 724 ASP A CA 1
ATOM 5482 C C . ASP A 1 725 ? 20.346 18.481 2.481 1.00 65.51 724 ASP A C 1
ATOM 5483 O O . ASP A 1 725 ? 20.652 17.601 1.619 1.00 60.37 724 ASP A O 1
ATOM 5488 N N . ALA A 1 726 ? 19.412 18.337 3.411 1.00 57.47 725 ALA A N 1
ATOM 5489 C CA . ALA A 1 726 ? 18.507 17.234 3.345 1.00 62.03 725 ALA A CA 1
ATOM 5490 C C . ALA A 1 726 ? 17.949 17.165 1.922 1.00 63.10 725 ALA A C 1
ATOM 5491 O O . ALA A 1 726 ? 17.813 18.196 1.221 1.00 60.30 725 ALA A O 1
ATOM 5493 N N . PRO A 1 727 ? 17.690 15.931 1.464 1.00 62.67 726 PRO A N 1
ATOM 5494 C CA . PRO A 1 727 ? 17.139 15.731 0.145 1.00 64.79 726 PRO A CA 1
ATOM 5495 C C . PRO A 1 727 ? 15.643 16.019 0.136 1.00 61.33 726 PRO A C 1
ATOM 5496 O O . PRO A 1 727 ? 14.992 16.106 1.196 1.00 66.84 726 PRO A O 1
ATOM 5500 N N . LYS A 1 728 ? 15.103 16.139 -1.063 1.00 69.94 727 LYS A N 1
ATOM 5501 C CA . LYS A 1 728 ? 13.670 16.284 -1.230 1.00 68.91 727 LYS A CA 1
ATOM 5502 C C . LYS A 1 728 ? 13.115 15.233 -2.182 1.00 65.15 727 LYS A C 1
ATOM 5503 O O . LYS A 1 728 ? 13.721 14.917 -3.213 1.00 59.95 727 LYS A O 1
ATOM 5509 N N . VAL A 1 729 ? 11.990 14.655 -1.766 1.00 68.37 728 VAL A N 1
ATOM 5510 C CA . VAL A 1 729 ? 11.188 13.770 -2.591 1.00 71.29 728 VAL A CA 1
ATOM 5511 C C . VAL A 1 729 ? 9.829 14.453 -2.828 1.00 67.99 728 VAL A C 1
ATOM 5512 O O . VAL A 1 729 ? 9.038 14.615 -1.891 1.00 66.42 728 VAL A O 1
ATOM 5516 N N . ASN A 1 730 ? 9.577 14.873 -4.066 1.00 71.86 729 ASN A N 1
ATOM 5517 C CA . ASN A 1 730 ? 8.324 15.574 -4.420 1.00 65.64 729 ASN A CA 1
ATOM 5518 C C . ASN A 1 730 ? 8.206 16.882 -3.645 1.00 65.52 729 ASN A C 1
ATOM 5519 O O . ASN A 1 730 ? 7.223 17.112 -2.959 1.00 68.96 729 ASN A O 1
ATOM 5524 N N . GLY A 1 731 ? 9.239 17.715 -3.703 1.00 66.93 730 GLY A N 1
ATOM 5525 C CA . GLY A 1 731 ? 9.289 18.922 -2.877 1.00 66.00 730 GLY A CA 1
ATOM 5526 C C . GLY A 1 731 ? 9.244 18.748 -1.367 1.00 67.47 730 GLY A C 1
ATOM 5527 O O . GLY A 1 731 ? 9.317 19.739 -0.659 1.00 70.06 730 GLY A O 1
ATOM 5528 N N . GLU A 1 732 ? 9.129 17.514 -0.864 1.00 76.14 731 GLU A N 1
ATOM 5529 C CA . GLU A 1 732 ? 9.142 17.237 0.584 1.00 84.57 731 GLU A CA 1
ATOM 5530 C C . GLU A 1 732 ? 10.572 16.990 1.106 1.00 85.51 731 GLU A C 1
ATOM 5531 O O . GLU A 1 732 ? 11.355 16.270 0.485 1.00 74.10 731 GLU A O 1
ATOM 5537 N N . ILE A 1 733 ? 10.887 17.581 2.255 1.00 81.73 732 ILE A N 1
ATOM 5538 C CA . ILE A 1 733 ? 12.185 17.419 2.907 1.00 78.59 732 ILE A CA 1
ATOM 5539 C C . ILE A 1 733 ? 12.247 16.023 3.532 1.00 78.68 732 ILE A C 1
ATOM 5540 O O . ILE A 1 733 ? 11.322 15.609 4.228 1.00 72.23 732 ILE A O 1
ATOM 5545 N N . ARG A 1 734 ? 13.331 15.291 3.287 1.00 77.94 733 ARG A N 1
ATOM 5546 C CA . ARG A 1 734 ? 13.415 13.906 3.745 1.00 68.99 733 ARG A CA 1
ATOM 5547 C C . ARG A 1 734 ? 14.702 13.585 4.419 1.00 70.97 733 ARG A C 1
ATOM 5548 O O . ARG A 1 734 ? 15.683 14.325 4.326 1.00 66.50 733 ARG A O 1
ATOM 5556 N N . SER A 1 735 ? 14.691 12.437 5.078 1.00 67.46 734 SER A N 1
ATOM 5557 C CA . SER A 1 735 ? 15.857 11.971 5.796 1.00 65.62 734 SER A CA 1
ATOM 5558 C C . SER A 1 735 ? 16.985 11.532 4.828 1.00 59.61 734 SER A C 1
ATOM 5559 O O . SER A 1 735 ? 16.760 10.723 3.933 1.00 53.00 734 SER A O 1
ATOM 5562 N N . PRO A 1 736 ? 18.196 12.093 4.994 1.00 51.25 735 PRO A N 1
ATOM 5563 C CA . PRO A 1 736 ? 19.325 11.660 4.160 1.00 52.95 735 PRO A CA 1
ATOM 5564 C C . PRO A 1 736 ? 19.717 10.177 4.397 1.00 49.75 735 PRO A C 1
ATOM 5565 O O . PRO A 1 736 ? 20.240 9.496 3.489 1.00 46.67 735 PRO A O 1
ATOM 5569 N N . THR A 1 737 ? 19.457 9.681 5.593 1.00 44.89 736 THR A N 1
ATOM 5570 C CA . THR A 1 737 ? 19.695 8.268 5.884 1.00 42.74 736 THR A CA 1
ATOM 5571 C C . THR A 1 737 ? 18.551 7.332 5.529 1.00 47.33 736 THR A C 1
ATOM 5572 O O . THR A 1 737 ? 18.760 6.127 5.437 1.00 44.37 736 THR A O 1
ATOM 5576 N N . ASN A 1 738 ? 17.337 7.866 5.361 1.00 45.47 737 ASN A N 1
ATOM 5577 C CA . ASN A 1 738 ? 16.194 7.060 4.941 1.00 50.93 737 ASN A CA 1
ATOM 5578 C C . ASN A 1 738 ? 15.342 7.804 3.935 1.00 59.60 737 ASN A C 1
ATOM 5579 O O . ASN A 1 738 ? 14.240 8.276 4.241 1.00 55.70 737 ASN A O 1
ATOM 5584 N N . ILE A 1 739 ? 15.868 7.885 2.724 1.00 58.23 738 ILE A N 1
ATOM 5585 C CA . ILE A 1 739 ? 15.363 8.814 1.731 1.00 60.05 738 ILE A CA 1
ATOM 5586 C C . ILE A 1 739 ? 14.025 8.374 1.126 1.00 67.39 738 ILE A C 1
ATOM 5587 O O . ILE A 1 739 ? 13.255 9.223 0.677 1.00 67.88 738 ILE A O 1
ATOM 5592 N N . LEU A 1 740 ? 13.778 7.064 1.111 1.00 57.17 739 LEU A N 1
ATOM 5593 C CA . LEU A 1 740 ? 12.540 6.496 0.615 1.00 63.31 739 LEU A CA 1
ATOM 5594 C C . LEU A 1 740 ? 12.232 5.269 1.435 1.00 66.08 739 LEU A C 1
ATOM 5595 O O . LEU A 1 740 ? 13.119 4.447 1.661 1.00 65.35 739 LEU A O 1
ATOM 5600 N N . ARG A 1 741 ? 10.981 5.144 1.870 1.00 70.06 740 ARG A N 1
ATOM 5601 C CA . ARG A 1 741 ? 10.461 3.890 2.430 1.00 64.97 740 ARG A CA 1
ATOM 5602 C C . ARG A 1 741 ? 10.283 2.850 1.308 1.00 53.41 740 ARG A C 1
ATOM 5603 O O . ARG A 1 741 ? 10.217 3.178 0.136 1.00 50.90 740 ARG A O 1
ATOM 5611 N N . GLU A 1 742 ? 10.199 1.585 1.662 1.00 55.48 741 GLU A N 1
ATOM 5612 C CA . GLU A 1 742 ? 10.104 0.576 0.618 1.00 57.09 741 GLU A CA 1
ATOM 5613 C C . GLU A 1 742 ? 8.696 0.661 0.055 1.00 62.13 741 GLU A C 1
ATOM 5614 O O . GLU A 1 742 ? 7.724 0.691 0.810 1.00 52.16 741 GLU A O 1
ATOM 5620 N N . GLY A 1 743 ? 8.611 0.736 -1.264 1.00 63.69 742 GLY A N 1
ATOM 5621 C CA . GLY A 1 743 ? 7.358 0.835 -1.955 1.00 64.88 742 GLY A CA 1
ATOM 5622 C C . GLY A 1 743 ? 7.346 2.204 -2.561 1.00 70.20 742 GLY A C 1
ATOM 5623 O O . GLY A 1 743 ? 7.171 2.361 -3.766 1.00 73.74 742 GLY A O 1
ATOM 5624 N N . GLU A 1 744 ? 7.580 3.202 -1.720 1.00 71.91 743 GLU A N 1
ATOM 5625 C CA . GLU A 1 744 ? 7.459 4.604 -2.127 1.00 67.54 743 GLU A CA 1
ATOM 5626 C C . GLU A 1 744 ? 8.249 4.942 -3.382 1.00 62.45 743 GLU A C 1
ATOM 5627 O O . GLU A 1 744 ? 9.258 4.315 -3.665 1.00 59.87 743 GLU A O 1
ATOM 5633 N N . SER A 1 745 ? 7.795 5.946 -4.128 1.00 62.62 744 SER A N 1
ATOM 5634 C CA . SER A 1 745 ? 8.607 6.526 -5.212 1.00 64.20 744 SER A CA 1
ATOM 5635 C C . SER A 1 745 ? 8.466 8.059 -5.266 1.00 61.35 744 SER A C 1
ATOM 5636 O O . SER A 1 745 ? 7.644 8.620 -4.564 1.00 61.56 744 SER A O 1
ATOM 5639 N N . GLY A 1 746 ? 9.245 8.744 -6.091 1.00 55.65 745 GLY A N 1
ATOM 5640 C CA . GLY A 1 746 ? 9.055 10.178 -6.216 1.00 60.84 745 GLY A CA 1
ATOM 5641 C C . GLY A 1 746 ? 10.079 10.875 -7.057 1.00 64.88 745 GLY A C 1
ATOM 5642 O O . GLY A 1 746 ? 10.984 10.253 -7.592 1.00 64.43 745 GLY A O 1
ATOM 5643 N N . GLU A 1 747 ? 9.926 12.185 -7.175 1.00 72.46 746 GLU A N 1
ATOM 5644 C CA . GLU A 1 747 ? 10.937 13.029 -7.817 1.00 79.13 746 GLU A CA 1
ATOM 5645 C C . GLU A 1 747 ? 11.929 13.459 -6.741 1.00 71.39 746 GLU A C 1
ATOM 5646 O O . GLU A 1 747 ? 11.541 14.033 -5.709 1.00 63.92 746 GLU A O 1
ATOM 5652 N N . ILE A 1 748 ? 13.206 13.162 -6.958 1.00 66.94 747 ILE A N 1
ATOM 5653 C CA . ILE A 1 748 ? 14.214 13.396 -5.918 1.00 63.67 747 ILE A CA 1
ATOM 5654 C C . ILE A 1 748 ? 15.158 14.486 -6.302 1.00 55.50 747 ILE A C 1
ATOM 5655 O O . ILE A 1 748 ? 15.533 14.618 -7.452 1.00 54.65 747 ILE A O 1
ATOM 5660 N N . GLU A 1 749 ? 15.562 15.264 -5.313 1.00 57.89 748 GLU A N 1
ATOM 5661 C CA . GLU A 1 749 ? 16.495 16.342 -5.560 1.00 61.30 748 GLU A CA 1
ATOM 5662 C C . GLU A 1 749 ? 17.549 16.411 -4.441 1.00 54.23 748 GLU A C 1
ATOM 5663 O O . GLU A 1 749 ? 17.229 16.482 -3.252 1.00 55.97 748 GLU A O 1
ATOM 5669 N N . LEU A 1 750 ? 18.803 16.446 -4.868 1.00 56.60 749 LEU A N 1
ATOM 5670 C CA . LEU A 1 750 ? 19.942 16.330 -3.983 1.00 56.76 749 LEU A CA 1
ATOM 5671 C C . LEU A 1 750 ? 20.860 17.482 -4.306 1.00 60.05 749 LEU A C 1
ATOM 5672 O O . LEU A 1 750 ? 21.119 17.750 -5.502 1.00 55.92 749 LEU A O 1
ATOM 5677 N N . LYS A 1 751 ? 21.364 18.149 -3.269 1.00 57.97 750 LYS A N 1
ATOM 5678 C CA . LYS A 1 751 ? 22.520 19.040 -3.467 1.00 60.39 750 LYS A CA 1
ATOM 5679 C C . LYS A 1 751 ? 23.775 18.291 -3.001 1.00 56.61 750 LYS A C 1
ATOM 5680 O O . LYS A 1 751 ? 23.849 17.878 -1.850 1.00 55.69 750 LYS A O 1
ATOM 5686 N N . VAL A 1 752 ? 24.728 18.139 -3.927 1.00 52.78 751 VAL A N 1
ATOM 5687 C CA . VAL A 1 752 ? 25.916 17.300 -3.803 1.00 57.35 751 VAL A CA 1
ATOM 5688 C C . VAL A 1 752 ? 27.181 18.145 -3.941 1.00 53.64 751 VAL A C 1
ATOM 5689 O O . VAL A 1 752 ? 27.329 18.871 -4.916 1.00 59.25 751 VAL A O 1
ATOM 5693 N N . GLY A 1 753 ? 28.127 17.984 -3.025 1.00 52.89 752 GLY A N 1
ATOM 5694 C CA . GLY A 1 753 ? 29.460 18.596 -3.182 1.00 50.25 752 GLY A CA 1
ATOM 5695 C C . GLY A 1 753 ? 30.478 17.570 -3.616 1.00 50.53 752 GLY A C 1
ATOM 5696 O O . GLY A 1 753 ? 30.496 16.434 -3.093 1.00 47.16 752 GLY A O 1
ATOM 5697 N N . VAL A 1 754 ? 31.308 17.959 -4.568 1.00 48.59 753 VAL A N 1
ATOM 5698 C CA . VAL A 1 754 ? 32.456 17.160 -5.003 1.00 52.83 753 VAL A CA 1
ATOM 5699 C C . VAL A 1 754 ? 33.704 18.044 -5.092 1.00 54.55 753 VAL A C 1
ATOM 5700 O O . VAL A 1 754 ? 33.606 19.242 -5.399 1.00 47.71 753 VAL A O 1
ATOM 5704 N N . ASP A 1 755 ? 34.865 17.448 -4.800 1.00 53.21 754 ASP A N 1
ATOM 5705 C CA . ASP A 1 755 ? 36.129 18.179 -4.709 1.00 58.07 754 ASP A CA 1
ATOM 5706 C C . ASP A 1 755 ? 36.785 18.183 -6.103 1.00 56.06 754 ASP A C 1
ATOM 5707 O O . ASP A 1 755 ? 37.849 18.759 -6.304 1.00 66.08 754 ASP A O 1
ATOM 5712 N N . LYS A 1 756 ? 36.147 17.486 -7.039 1.00 56.25 755 LYS A N 1
ATOM 5713 C CA . LYS A 1 756 ? 36.524 17.497 -8.436 1.00 56.55 755 LYS A CA 1
ATOM 5714 C C . LYS A 1 756 ? 35.350 16.980 -9.307 1.00 57.38 755 LYS A C 1
ATOM 5715 O O . LYS A 1 756 ? 34.286 16.628 -8.788 1.00 53.65 755 LYS A O 1
ATOM 5721 N N . ASP A 1 757 ? 35.562 16.940 -10.620 1.00 51.68 756 ASP A N 1
ATOM 5722 C CA . ASP A 1 757 ? 34.546 16.519 -11.540 1.00 57.11 756 ASP A CA 1
ATOM 5723 C C . ASP A 1 757 ? 34.509 14.980 -11.585 1.00 61.35 756 ASP A C 1
ATOM 5724 O O . ASP A 1 757 ? 35.535 14.339 -11.381 1.00 58.23 756 ASP A O 1
ATOM 5729 N N . TYR A 1 758 ? 33.323 14.421 -11.867 1.00 59.66 757 TYR A N 1
ATOM 5730 C CA . TYR A 1 758 ? 33.094 12.968 -12.012 1.00 56.12 757 TYR A CA 1
ATOM 5731 C C . TYR A 1 758 ? 31.922 12.624 -12.949 1.00 57.07 757 TYR A C 1
ATOM 5732 O O . TYR A 1 758 ? 30.880 13.281 -12.909 1.00 55.96 757 TYR A O 1
ATOM 5741 N N . THR A 1 759 ? 32.063 11.555 -13.723 1.00 55.42 758 THR A N 1
ATOM 5742 C CA . THR A 1 759 ? 30.908 10.911 -14.316 1.00 60.15 758 THR A CA 1
ATOM 5743 C C . THR A 1 759 ? 30.469 9.790 -13.371 1.00 56.75 758 THR A C 1
ATOM 5744 O O . THR A 1 759 ? 31.139 8.766 -13.272 1.00 53.68 758 THR A O 1
ATOM 5748 N N . ALA A 1 760 ? 29.325 9.982 -12.728 1.00 53.63 759 ALA A N 1
ATOM 5749 C CA . ALA A 1 760 ? 28.833 9.090 -11.682 1.00 56.55 759 ALA A CA 1
ATOM 5750 C C . ALA A 1 760 ? 27.502 8.424 -12.029 1.00 61.23 759 ALA A C 1
ATOM 5751 O O . ALA A 1 760 ? 26.667 8.990 -12.738 1.00 58.58 759 ALA A O 1
ATOM 5753 N N . ASP A 1 761 ? 27.329 7.217 -11.506 1.00 54.14 760 ASP A N 1
ATOM 5754 C CA . ASP A 1 761 ? 26.028 6.593 -11.411 1.00 54.51 760 ASP A CA 1
ATOM 5755 C C . ASP A 1 761 ? 25.488 6.859 -10.020 1.00 55.56 760 ASP A C 1
ATOM 5756 O O . ASP A 1 761 ? 26.249 7.149 -9.099 1.00 45.31 760 ASP A O 1
ATOM 5761 N N . LEU A 1 762 ? 24.170 6.768 -9.892 1.00 46.76 761 LEU A N 1
ATOM 5762 C CA . LEU A 1 762 ? 23.485 7.024 -8.661 1.00 44.50 761 LEU A CA 1
ATOM 5763 C C . LEU A 1 762 ? 22.663 5.792 -8.347 1.00 49.33 761 LEU A C 1
ATOM 5764 O O . LEU A 1 762 ? 21.965 5.239 -9.215 1.00 53.98 761 LEU A O 1
ATOM 5769 N N . TYR A 1 763 ? 22.766 5.339 -7.105 1.00 46.80 762 TYR A N 1
ATOM 5770 C CA . TYR A 1 763 ? 22.017 4.194 -6.627 1.00 41.61 762 TYR A CA 1
ATOM 5771 C C . TYR A 1 763 ? 21.309 4.547 -5.361 1.00 39.85 762 TYR A C 1
ATOM 5772 O O . TYR A 1 763 ? 21.628 5.526 -4.723 1.00 35.18 762 TYR A O 1
ATOM 5781 N N . LEU A 1 764 ? 20.331 3.728 -5.015 1.00 44.36 763 LEU A N 1
ATOM 5782 C CA . LEU A 1 764 ? 19.843 3.630 -3.670 1.00 46.39 763 LEU A CA 1
ATOM 5783 C C . LEU A 1 764 ? 20.525 2.409 -3.030 1.00 40.37 763 LEU A C 1
ATOM 5784 O O . LEU A 1 764 ? 20.550 1.327 -3.618 1.00 38.91 763 LEU A O 1
ATOM 5789 N N . ARG A 1 765 ? 21.045 2.612 -1.821 1.00 38.85 764 ARG A N 1
ATOM 5790 C CA . ARG A 1 765 ? 21.913 1.629 -1.138 1.00 32.71 764 ARG A CA 1
ATOM 5791 C C . ARG A 1 765 ? 21.355 1.481 0.219 1.00 29.98 764 ARG A C 1
ATOM 5792 O O . ARG A 1 765 ? 21.081 2.477 0.901 1.00 32.25 764 ARG A O 1
ATOM 5800 N N . ALA A 1 766 ? 21.105 0.251 0.632 1.00 29.22 765 ALA A N 1
ATOM 5801 C CA . ALA A 1 766 ? 20.702 0.066 1.985 1.00 32.84 765 ALA A CA 1
ATOM 5802 C C . ALA A 1 766 ? 21.870 -0.499 2.778 1.00 33.47 765 ALA A C 1
ATOM 5803 O O . ALA A 1 766 ? 22.640 -1.338 2.300 1.00 34.48 765 ALA A O 1
ATOM 5805 N N . THR A 1 767 ? 21.905 -0.092 4.032 1.00 32.97 766 THR A N 1
ATOM 5806 C CA . THR A 1 767 ? 22.878 -0.601 4.982 1.00 33.03 766 THR A CA 1
ATOM 5807 C C . THR A 1 767 ? 22.075 -1.036 6.187 1.00 31.69 766 THR A C 1
ATOM 5808 O O . THR A 1 767 ? 21.310 -0.223 6.753 1.00 28.53 766 THR A O 1
ATOM 5812 N N . PHE A 1 768 ? 22.238 -2.311 6.548 1.00 27.88 767 PHE A N 1
ATOM 5813 C CA . PHE A 1 768 ? 21.787 -2.846 7.833 1.00 30.30 767 PHE A CA 1
ATOM 5814 C C . PHE A 1 768 ? 22.905 -2.957 8.902 1.00 30.52 767 PHE A C 1
ATOM 5815 O O . PHE A 1 768 ? 23.917 -3.619 8.689 1.00 27.71 767 PHE A O 1
ATOM 5823 N N . ILE A 1 769 ? 22.692 -2.379 10.075 1.00 29.23 768 ILE A N 1
ATOM 5824 C CA . ILE A 1 769 ? 23.613 -2.599 11.181 1.00 29.24 768 ILE A CA 1
ATOM 5825 C C . ILE A 1 769 ? 22.831 -3.296 12.226 1.00 27.77 768 ILE A C 1
ATOM 5826 O O . ILE A 1 769 ? 21.769 -2.826 12.590 1.00 27.70 768 ILE A O 1
ATOM 5831 N N . TYR A 1 770 ? 23.344 -4.419 12.697 1.00 27.68 769 TYR A N 1
ATOM 5832 C CA . TYR A 1 770 ? 22.675 -5.203 13.727 1.00 28.44 769 TYR A CA 1
ATOM 5833 C C . TYR A 1 770 ? 23.649 -5.891 14.596 1.00 25.76 769 TYR A C 1
ATOM 5834 O O . TYR A 1 770 ? 24.811 -6.012 14.254 1.00 26.99 769 TYR A O 1
ATOM 5843 N N . LEU A 1 771 ? 23.166 -6.308 15.759 1.00 25.37 770 LEU A N 1
ATOM 5844 C CA . LEU A 1 771 ? 23.900 -7.151 16.658 1.00 26.12 770 LEU A CA 1
ATOM 5845 C C . LEU A 1 771 ? 23.418 -8.593 16.703 1.00 30.16 770 LEU A C 1
ATOM 5846 O O . LEU A 1 771 ? 22.235 -8.858 16.494 1.00 28.36 770 LEU A O 1
ATOM 5851 N N . VAL A 1 772 ? 24.335 -9.503 17.053 1.00 31.21 771 VAL A N 1
ATOM 5852 C CA . VAL A 1 772 ? 24.035 -10.901 17.322 1.00 31.72 771 VAL A CA 1
ATOM 5853 C C . VAL A 1 772 ? 24.616 -11.332 18.681 1.00 32.22 771 VAL A C 1
ATOM 5854 O O . VAL A 1 772 ? 25.815 -11.304 18.886 1.00 35.78 771 VAL A O 1
ATOM 5858 N N . ARG A 1 773 ? 23.767 -11.699 19.632 1.00 30.71 772 ARG A N 1
ATOM 5859 C CA . ARG A 1 773 ? 24.204 -12.191 20.919 1.00 31.59 772 ARG A CA 1
ATOM 5860 C C . ARG A 1 773 ? 25.106 -13.419 20.774 1.00 35.84 772 ARG A C 1
ATOM 5861 O O . ARG A 1 773 ? 24.766 -14.336 20.027 1.00 36.78 772 ARG A O 1
ATOM 5869 N N . LYS A 1 774 ? 26.244 -13.444 21.476 1.00 32.37 773 LYS A N 1
ATOM 5870 C CA . LYS A 1 774 ? 27.159 -14.534 21.316 1.00 37.11 773 LYS A CA 1
ATOM 5871 C C . LYS A 1 774 ? 27.416 -15.221 22.612 1.00 34.81 773 LYS A C 1
ATOM 5872 O O . LYS A 1 774 ? 28.277 -16.076 22.691 1.00 41.40 773 LYS A O 1
ATOM 5878 N N . SER A 1 775 ? 26.750 -14.794 23.664 1.00 34.26 774 SER A N 1
ATOM 5879 C CA . SER A 1 775 ? 26.891 -15.449 24.990 1.00 35.83 774 SER A CA 1
ATOM 5880 C C . SER A 1 775 ? 25.659 -15.099 25.787 1.00 34.85 774 SER A C 1
ATOM 5881 O O . SER A 1 775 ? 24.889 -14.184 25.391 1.00 33.74 774 SER A O 1
ATOM 5884 N N . GLY A 1 776 ? 25.456 -15.795 26.896 1.00 35.88 775 GLY A N 1
ATOM 5885 C CA . GLY A 1 776 ? 24.298 -15.519 27.760 1.00 42.16 775 GLY A CA 1
ATOM 5886 C C . GLY A 1 776 ? 23.026 -16.206 27.249 1.00 47.23 775 GLY A C 1
ATOM 5887 O O . GLY A 1 776 ? 23.004 -16.658 26.136 1.00 42.74 775 GLY A O 1
ATOM 5888 N N . LYS A 1 777 ? 21.975 -16.306 28.058 1.00 53.12 776 LYS A N 1
ATOM 5889 C CA . LYS A 1 777 ? 20.827 -17.152 27.692 1.00 52.79 776 LYS A CA 1
ATOM 5890 C C . LYS A 1 777 ? 19.796 -16.386 26.925 1.00 49.23 776 LYS A C 1
ATOM 5891 O O . LYS A 1 777 ? 18.979 -16.962 26.247 1.00 53.88 776 LYS A O 1
ATOM 5897 N N . ASP A 1 778 ? 19.802 -15.074 27.074 1.00 47.47 777 ASP A N 1
ATOM 5898 C CA . ASP A 1 778 ? 18.873 -14.230 26.378 1.00 46.92 777 ASP A CA 1
ATOM 5899 C C . ASP A 1 778 ? 19.457 -12.824 26.372 1.00 43.69 777 ASP A C 1
ATOM 5900 O O . ASP A 1 778 ? 20.498 -12.588 26.980 1.00 42.06 777 ASP A O 1
ATOM 5905 N N . ASN A 1 779 ? 18.773 -11.888 25.736 1.00 38.89 778 ASN A N 1
ATOM 5906 C CA . ASN A 1 779 ? 19.299 -10.552 25.568 1.00 42.10 778 ASN A CA 1
ATOM 5907 C C . ASN A 1 779 ? 19.444 -9.733 26.825 1.00 46.66 778 ASN A C 1
ATOM 5908 O O . ASN A 1 779 ? 20.192 -8.743 26.830 1.00 43.13 778 ASN A O 1
ATOM 5913 N N . GLU A 1 780 ? 18.827 -10.190 27.903 1.00 45.35 779 GLU A N 1
ATOM 5914 C CA . GLU A 1 780 ? 18.868 -9.512 29.185 1.00 48.03 779 GLU A CA 1
ATOM 5915 C C . GLU A 1 780 ? 19.911 -10.071 30.159 1.00 45.10 779 GLU A C 1
ATOM 5916 O O . GLU A 1 780 ? 20.197 -9.486 31.188 1.00 47.10 779 GLU A O 1
ATOM 5922 N N . ASP A 1 781 ? 20.439 -11.236 29.863 1.00 41.58 780 ASP A N 1
ATOM 5923 C CA . ASP A 1 781 ? 21.460 -11.860 30.710 1.00 42.43 780 ASP A CA 1
ATOM 5924 C C . ASP A 1 781 ? 22.712 -10.961 30.710 1.00 40.81 780 ASP A C 1
ATOM 5925 O O . ASP A 1 781 ? 23.091 -10.411 29.676 1.00 36.66 780 ASP A O 1
ATOM 5930 N N . TYR A 1 782 ? 23.283 -10.766 31.880 1.00 35.77 781 TYR A N 1
ATOM 5931 C CA . TYR A 1 782 ? 24.414 -9.906 32.073 1.00 39.60 781 TYR A CA 1
ATOM 5932 C C . TYR A 1 782 ? 25.691 -10.591 31.538 1.00 36.57 781 TYR A C 1
ATOM 5933 O O . TYR A 1 782 ? 26.761 -9.969 31.496 1.00 40.77 781 TYR A O 1
ATOM 5942 N N . ASP A 1 783 ? 25.560 -11.880 31.169 1.00 36.71 782 ASP A N 1
ATOM 5943 C CA . ASP A 1 783 ? 26.615 -12.662 30.536 1.00 40.05 782 ASP A CA 1
ATOM 5944 C C . ASP A 1 783 ? 26.638 -12.420 29.029 1.00 32.24 782 ASP A C 1
ATOM 5945 O O . ASP A 1 783 ? 27.509 -12.952 28.323 1.00 29.46 782 ASP A O 1
ATOM 5950 N N . ALA A 1 784 ? 25.677 -11.625 28.544 1.00 27.23 783 ALA A N 1
ATOM 5951 C CA . ALA A 1 784 ? 25.537 -11.375 27.150 1.00 30.54 783 ALA A CA 1
ATOM 5952 C C . ALA A 1 784 ? 26.595 -10.366 26.682 1.00 30.60 783 ALA A C 1
ATOM 5953 O O . ALA A 1 784 ? 26.787 -9.324 27.322 1.00 28.40 783 ALA A O 1
ATOM 5955 N N . ALA A 1 785 ? 27.212 -10.714 25.565 1.00 31.03 784 ALA A N 1
ATOM 5956 C CA . ALA A 1 785 ? 27.937 -9.823 24.664 1.00 30.93 784 ALA A CA 1
ATOM 5957 C C . ALA A 1 785 ? 27.261 -9.907 23.305 1.00 30.43 784 ALA A C 1
ATOM 5958 O O . ALA A 1 785 ? 26.542 -10.884 22.971 1.00 36.53 784 ALA A O 1
ATOM 5960 N N . PHE A 1 786 ? 27.469 -8.877 22.518 1.00 30.35 785 PHE A N 1
ATOM 5961 C CA . PHE A 1 786 ? 26.805 -8.695 21.237 1.00 31.92 785 PHE A CA 1
ATOM 5962 C C . PHE A 1 786 ? 27.783 -8.357 20.109 1.00 35.57 785 PHE A C 1
ATOM 5963 O O . PHE A 1 786 ? 28.552 -7.399 20.209 1.00 33.23 785 PHE A O 1
ATOM 5971 N N . GLU A 1 787 ? 27.726 -9.115 19.017 1.00 30.73 786 GLU A N 1
ATOM 5972 C CA . GLU A 1 787 ? 28.632 -8.922 17.887 1.00 31.94 786 GLU A CA 1
ATOM 5973 C C . GLU A 1 787 ? 27.980 -8.048 16.874 1.00 28.80 786 GLU A C 1
ATOM 5974 O O . GLU A 1 787 ? 26.951 -8.416 16.399 1.00 28.23 786 GLU A O 1
ATOM 5980 N N . PRO A 1 788 ? 28.565 -6.863 16.533 1.00 31.89 787 PRO A N 1
ATOM 5981 C CA . PRO A 1 788 ? 27.975 -6.009 15.513 1.00 30.16 787 PRO A CA 1
ATOM 5982 C C . PRO A 1 788 ? 28.290 -6.483 14.126 1.00 29.00 787 PRO A C 1
ATOM 5983 O O . PRO A 1 788 ? 29.305 -7.030 13.927 1.00 26.86 787 PRO A O 1
ATOM 5987 N N . GLN A 1 789 ? 27.389 -6.269 13.190 1.00 27.86 788 GLN A N 1
ATOM 5988 C CA . GLN A 1 789 ? 27.613 -6.614 11.821 1.00 30.59 788 GLN A CA 1
ATOM 5989 C C . GLN A 1 789 ? 27.031 -5.499 10.963 1.00 31.97 788 GLN A C 1
ATOM 5990 O O . GLN A 1 789 ? 26.008 -4.877 11.323 1.00 28.25 788 GLN A O 1
ATOM 5996 N N . MET A 1 790 ? 27.693 -5.216 9.851 1.00 30.53 789 MET A N 1
ATOM 5997 C CA . MET A 1 790 ? 27.180 -4.303 8.871 1.00 30.78 789 MET A CA 1
ATOM 5998 C C . MET A 1 790 ? 27.043 -4.962 7.506 1.00 34.35 789 MET A C 1
ATOM 5999 O O . MET A 1 790 ? 28.058 -5.388 6.932 1.00 33.32 789 MET A O 1
ATOM 6004 N N . ASP A 1 791 ? 25.820 -5.016 6.958 1.00 30.60 790 ASP A N 1
ATOM 6005 C CA . ASP A 1 791 ? 25.634 -5.476 5.583 1.00 33.56 790 ASP A CA 1
ATOM 6006 C C . ASP A 1 791 ? 25.177 -4.338 4.705 1.00 34.91 790 ASP A C 1
ATOM 6007 O O . ASP A 1 791 ? 24.201 -3.679 5.027 1.00 40.46 790 ASP A O 1
ATOM 6012 N N . VAL A 1 792 ? 25.865 -4.143 3.585 1.00 35.55 791 VAL A N 1
ATOM 6013 C CA . VAL A 1 792 ? 25.611 -3.078 2.645 1.00 36.99 791 VAL A CA 1
ATOM 6014 C C . VAL A 1 792 ? 25.219 -3.680 1.303 1.00 40.37 791 VAL A C 1
ATOM 6015 O O . VAL A 1 792 ? 25.907 -4.533 0.793 1.00 38.69 791 VAL A O 1
ATOM 6019 N N . PHE A 1 793 ? 24.104 -3.240 0.738 1.00 39.24 792 PHE A N 1
ATOM 6020 C CA . PHE A 1 793 ? 23.833 -3.582 -0.649 1.00 45.88 792 PHE A CA 1
ATOM 6021 C C . PHE A 1 793 ? 23.085 -2.536 -1.456 1.00 39.45 792 PHE A C 1
ATOM 6022 O O . PHE A 1 793 ? 22.254 -1.805 -0.948 1.00 43.39 792 PHE A O 1
ATOM 6030 N N . PHE A 1 794 ? 23.437 -2.526 -2.727 1.00 39.14 793 PHE A N 1
ATOM 6031 C CA . PHE A 1 794 ? 22.922 -1.617 -3.740 1.00 43.16 793 PHE A CA 1
ATOM 6032 C C . PHE A 1 794 ? 21.632 -2.182 -4.314 1.00 45.54 793 PHE A C 1
ATOM 6033 O O . PHE A 1 794 ? 21.603 -3.295 -4.850 1.00 46.98 793 PHE A O 1
ATOM 6041 N N . ILE A 1 795 ? 20.551 -1.439 -4.163 1.00 48.29 794 ILE A N 1
ATOM 6042 C CA . ILE A 1 795 ? 19.264 -1.993 -4.505 1.00 48.20 794 ILE A CA 1
ATOM 6043 C C . ILE A 1 795 ? 18.906 -1.649 -5.942 1.00 48.47 794 ILE A C 1
ATOM 6044 O O . ILE A 1 795 ? 18.602 -2.543 -6.724 1.00 51.94 794 ILE A O 1
ATOM 6049 N N . THR A 1 796 ? 18.971 -0.365 -6.286 1.00 47.29 795 THR A N 1
ATOM 6050 C CA . THR A 1 796 ? 18.615 0.070 -7.618 1.00 51.62 795 THR A CA 1
ATOM 6051 C C . THR A 1 796 ? 19.498 1.204 -8.090 1.00 46.85 795 THR A C 1
ATOM 6052 O O . THR A 1 796 ? 19.742 2.173 -7.349 1.00 46.30 795 THR A O 1
ATOM 6056 N N . LYS A 1 797 ? 19.969 1.067 -9.330 1.00 42.45 796 LYS A N 1
ATOM 6057 C CA . LYS A 1 797 ? 20.582 2.141 -10.051 1.00 44.75 796 LYS A CA 1
ATOM 6058 C C . LYS A 1 797 ? 19.464 3.064 -10.528 1.00 51.08 796 LYS A C 1
ATOM 6059 O O . LYS A 1 797 ? 18.566 2.633 -11.213 1.00 63.18 796 LYS A O 1
ATOM 6065 N N . ILE A 1 798 ? 19.505 4.325 -10.147 1.00 52.78 797 ILE A N 1
ATOM 6066 C CA . ILE A 1 798 ? 18.445 5.244 -10.462 1.00 55.53 797 ILE A CA 1
ATOM 6067 C C . ILE A 1 798 ? 18.981 6.407 -11.259 1.00 59.66 797 ILE A C 1
ATOM 6068 O O . ILE A 1 798 ? 18.323 7.413 -11.404 1.00 55.24 797 ILE A O 1
ATOM 6073 N N . GLY A 1 799 ? 20.177 6.278 -11.796 1.00 62.01 798 GLY A N 1
ATOM 6074 C CA . GLY A 1 799 ? 20.760 7.412 -12.482 1.00 60.47 798 GLY A CA 1
ATOM 6075 C C . GLY A 1 799 ? 22.062 6.976 -13.043 1.00 56.37 798 GLY A C 1
ATOM 6076 O O . GLY A 1 799 ? 22.843 6.334 -12.366 1.00 63.98 798 GLY A O 1
ATOM 6077 N N . GLU A 1 800 ? 22.266 7.293 -14.301 1.00 55.86 799 GLU A N 1
ATOM 6078 C CA . GLU A 1 800 ? 23.421 6.876 -15.014 1.00 55.90 799 GLU A CA 1
ATOM 6079 C C . GLU A 1 800 ? 24.154 8.181 -15.444 1.00 55.62 799 GLU A C 1
ATOM 6080 O O . GLU A 1 800 ? 23.575 9.249 -15.379 1.00 58.33 799 GLU A O 1
ATOM 6086 N N . ASN A 1 801 ? 25.450 8.072 -15.728 1.00 53.47 800 ASN A N 1
ATOM 6087 C CA . ASN A 1 801 ? 26.347 9.131 -16.209 1.00 55.35 800 ASN A CA 1
ATOM 6088 C C . ASN A 1 801 ? 26.029 10.554 -15.842 1.00 56.38 800 ASN A C 1
ATOM 6089 O O . ASN A 1 801 ? 26.059 11.427 -16.712 1.00 55.01 800 ASN A O 1
ATOM 6094 N N . ILE A 1 802 ? 25.740 10.781 -14.563 1.00 53.46 801 ILE A N 1
ATOM 6095 C CA . ILE A 1 802 ? 25.509 12.113 -14.041 1.00 57.29 801 ILE A CA 1
ATOM 6096 C C . ILE A 1 802 ? 26.845 12.850 -13.950 1.00 68.09 801 ILE A C 1
ATOM 6097 O O . ILE A 1 802 ? 27.845 12.286 -13.489 1.00 73.48 801 ILE A O 1
ATOM 6102 N N . GLN A 1 803 ? 26.875 14.097 -14.422 1.00 68.03 802 GLN A N 1
ATOM 6103 C CA . GLN A 1 803 ? 28.144 14.792 -14.627 1.00 71.07 802 GLN A CA 1
ATOM 6104 C C . GLN A 1 803 ? 28.348 15.842 -13.588 1.00 69.46 802 GLN A C 1
ATOM 6105 O O . GLN A 1 803 ? 27.849 16.952 -13.717 1.00 78.24 802 GLN A O 1
ATOM 6111 N N . LEU A 1 804 ? 29.104 15.485 -12.556 1.00 66.20 803 LEU A N 1
ATOM 6112 C CA . LEU A 1 804 ? 29.259 16.342 -11.419 1.00 64.50 803 LEU A CA 1
ATOM 6113 C C . LEU A 1 804 ? 30.463 17.250 -11.619 1.00 60.54 803 LEU A C 1
ATOM 6114 O O . LEU A 1 804 ? 31.457 16.843 -12.219 1.00 59.10 803 LEU A O 1
ATOM 6119 N N . LYS A 1 805 ? 30.338 18.495 -11.144 1.00 59.98 804 LYS A N 1
ATOM 6120 C CA . LYS A 1 805 ? 31.404 19.486 -11.248 1.00 54.20 804 LYS A CA 1
ATOM 6121 C C . LYS A 1 805 ? 31.830 19.905 -9.907 1.00 53.97 804 LYS A C 1
ATOM 6122 O O . LYS A 1 805 ? 30.988 20.023 -8.992 1.00 60.59 804 LYS A O 1
ATOM 6128 N N . GLU A 1 806 ? 33.117 20.237 -9.824 1.00 58.39 805 GLU A N 1
ATOM 6129 C CA . GLU A 1 806 ? 33.738 20.699 -8.599 1.00 58.24 805 GLU A CA 1
ATOM 6130 C C . GLU A 1 806 ? 32.878 21.769 -7.918 1.00 62.11 805 GLU A C 1
ATOM 6131 O O . GLU A 1 806 ? 32.227 22.553 -8.588 1.00 71.59 805 GLU A O 1
ATOM 6137 N N . GLY A 1 807 ? 32.873 21.804 -6.592 1.00 59.04 806 GLY A N 1
ATOM 6138 C CA . GLY A 1 807 ? 31.884 22.579 -5.853 1.00 62.44 806 GLY A CA 1
ATOM 6139 C C . GLY A 1 807 ? 30.492 21.950 -5.921 1.00 64.67 806 GLY A C 1
ATOM 6140 O O . GLY A 1 807 ? 30.346 20.743 -6.152 1.00 69.76 806 GLY A O 1
ATOM 6141 N N . GLU A 1 808 ? 29.470 22.789 -5.754 1.00 62.75 807 GLU A N 1
ATOM 6142 C CA . GLU A 1 808 ? 28.079 22.350 -5.570 1.00 59.41 807 GLU A CA 1
ATOM 6143 C C . GLU A 1 808 ? 27.310 21.946 -6.827 1.00 57.61 807 GLU A C 1
ATOM 6144 O O . GLU A 1 808 ? 27.666 22.336 -7.925 1.00 60.15 807 GLU A O 1
ATOM 6150 N N . ASN A 1 809 ? 26.261 21.140 -6.636 1.00 56.14 808 ASN A N 1
ATOM 6151 C CA . ASN A 1 809 ? 25.509 20.499 -7.735 1.00 56.84 808 ASN A CA 1
ATOM 6152 C C . ASN A 1 809 ? 24.084 20.151 -7.313 1.00 57.14 808 ASN A C 1
ATOM 6153 O O . ASN A 1 809 ? 23.836 19.854 -6.154 1.00 66.35 808 ASN A O 1
ATOM 6158 N N . THR A 1 810 ? 23.164 20.176 -8.273 1.00 58.04 809 THR A N 1
ATOM 6159 C CA . THR A 1 810 ? 21.766 19.836 -8.069 1.00 55.12 809 THR A CA 1
ATOM 6160 C C . THR A 1 810 ? 21.450 18.656 -8.950 1.00 54.50 809 THR A C 1
ATOM 6161 O O . THR A 1 810 ? 21.686 18.707 -10.158 1.00 54.35 809 THR A O 1
ATOM 6165 N N . VAL A 1 811 ? 20.922 17.578 -8.372 1.00 54.95 810 VAL A N 1
ATOM 6166 C CA . VAL A 1 811 ? 20.578 16.429 -9.196 1.00 55.38 810 VAL A CA 1
ATOM 6167 C C . VAL A 1 811 ? 19.121 16.092 -8.920 1.00 58.85 810 VAL A C 1
ATOM 6168 O O . VAL A 1 811 ? 18.629 16.292 -7.814 1.00 61.72 810 VAL A O 1
ATOM 6172 N N . LYS A 1 812 ? 18.432 15.632 -9.952 1.00 67.05 811 LYS A N 1
ATOM 6173 C CA . LYS A 1 812 ? 17.005 15.344 -9.868 1.00 69.94 811 LYS A CA 1
ATOM 6174 C C . LYS A 1 812 ? 16.709 14.126 -10.707 1.00 63.60 811 LYS A C 1
ATOM 6175 O O . LYS A 1 812 ? 17.023 14.112 -11.878 1.00 58.31 811 LYS A O 1
ATOM 6181 N N . VAL A 1 813 ? 16.123 13.101 -10.098 1.00 67.24 812 VAL A N 1
ATOM 6182 C CA . VAL A 1 813 ? 15.632 11.959 -10.842 1.00 64.68 812 VAL A CA 1
ATOM 6183 C C . VAL A 1 813 ? 14.327 11.445 -10.228 1.00 67.84 812 VAL A C 1
ATOM 6184 O O . VAL A 1 813 ? 14.022 11.707 -9.058 1.00 64.66 812 VAL A O 1
ATOM 6188 N N . ARG A 1 814 ? 13.541 10.722 -11.021 1.00 76.90 813 ARG A N 1
ATOM 6189 C CA . ARG A 1 814 ? 12.410 9.985 -10.469 1.00 79.99 813 ARG A CA 1
ATOM 6190 C C . ARG A 1 814 ? 13.039 8.743 -9.891 1.00 70.66 813 ARG A C 1
ATOM 6191 O O . ARG A 1 814 ? 14.029 8.247 -10.427 1.00 73.69 813 ARG A O 1
ATOM 6199 N N . ALA A 1 815 ? 12.486 8.208 -8.822 1.00 66.29 814 ALA A N 1
ATOM 6200 C CA . ALA A 1 815 ? 13.010 6.942 -8.344 1.00 72.73 814 ALA A CA 1
ATOM 6201 C C . ALA A 1 815 ? 12.048 6.235 -7.420 1.00 68.96 814 ALA A C 1
ATOM 6202 O O . ALA A 1 815 ? 11.323 6.872 -6.658 1.00 61.62 814 ALA A O 1
ATOM 6204 N N . GLU A 1 816 ? 12.068 4.910 -7.491 1.00 63.14 815 GLU A N 1
ATOM 6205 C CA . GLU A 1 816 ? 11.272 4.072 -6.622 1.00 65.44 815 GLU A CA 1
ATOM 6206 C C . GLU A 1 816 ? 12.134 3.044 -5.836 1.00 63.33 815 GLU A C 1
ATOM 6207 O O . GLU A 1 816 ? 12.996 2.339 -6.388 1.00 58.93 815 GLU A O 1
ATOM 6213 N N . LEU A 1 817 ? 11.877 2.937 -4.547 1.00 62.10 816 LEU A N 1
ATOM 6214 C CA . LEU A 1 817 ? 12.383 1.820 -3.793 1.00 65.76 816 LEU A CA 1
ATOM 6215 C C . LEU A 1 817 ? 11.300 0.738 -3.829 1.00 69.39 816 LEU A C 1
ATOM 6216 O O . LEU A 1 817 ? 10.198 0.968 -3.279 1.00 68.67 816 LEU A O 1
ATOM 6221 N N . PRO A 1 818 ? 11.597 -0.444 -4.433 1.00 61.91 817 PRO A N 1
ATOM 6222 C CA . PRO A 1 818 ? 10.592 -1.541 -4.503 1.00 60.98 817 PRO A CA 1
ATOM 6223 C C . PRO A 1 818 ? 10.116 -2.020 -3.122 1.00 60.40 817 PRO A C 1
ATOM 6224 O O . PRO A 1 818 ? 10.875 -1.959 -2.157 1.00 60.02 817 PRO A O 1
ATOM 6228 N N . GLU A 1 819 ? 8.873 -2.479 -2.995 1.00 58.79 818 GLU A N 1
ATOM 6229 C CA . GLU A 1 819 ? 8.448 -3.003 -1.675 1.00 64.56 818 GLU A CA 1
ATOM 6230 C C . GLU A 1 819 ? 9.074 -4.344 -1.545 1.00 58.99 818 GLU A C 1
ATOM 6231 O O . GLU A 1 819 ? 9.480 -4.921 -2.553 1.00 55.15 818 GLU A O 1
ATOM 6237 N N . GLY A 1 820 ? 9.163 -4.831 -0.313 1.00 60.41 819 GLY A N 1
ATOM 6238 C CA . GLY A 1 820 ? 9.812 -6.110 -0.047 1.00 65.20 819 GLY A CA 1
ATOM 6239 C C . GLY A 1 820 ? 11.318 -6.052 0.225 1.00 64.12 819 GLY A C 1
ATOM 6240 O O . GLY A 1 820 ? 11.819 -6.851 1.029 1.00 67.20 819 GLY A O 1
ATOM 6241 N N . VAL A 1 821 ? 12.039 -5.132 -0.427 1.00 59.98 820 VAL A N 1
ATOM 6242 C CA . VAL A 1 821 ? 13.530 -5.042 -0.289 1.00 56.95 820 VAL A CA 1
ATOM 6243 C C . VAL A 1 821 ? 13.970 -4.969 1.172 1.00 51.60 820 VAL A C 1
ATOM 6244 O O . VAL A 1 821 ? 14.625 -5.880 1.666 1.00 54.54 820 VAL A O 1
ATOM 6248 N N . ILE A 1 822 ? 13.545 -3.928 1.883 1.00 56.06 821 ILE A N 1
ATOM 6249 C CA . ILE A 1 822 ? 13.762 -3.855 3.317 1.00 58.84 821 ILE A CA 1
ATOM 6250 C C . ILE A 1 822 ? 12.725 -4.835 3.821 1.00 72.55 821 ILE A C 1
ATOM 6251 O O . ILE A 1 822 ? 11.793 -5.156 3.093 1.00 92.50 821 ILE A O 1
ATOM 6256 N N . SER A 1 823 ? 12.842 -5.344 5.032 1.00 73.36 822 SER A N 1
ATOM 6257 C CA . SER A 1 823 ? 11.762 -6.234 5.544 1.00 62.93 822 SER A CA 1
ATOM 6258 C C . SER A 1 823 ? 11.896 -7.658 4.969 1.00 50.97 822 SER A C 1
ATOM 6259 O O . SER A 1 823 ? 11.943 -8.612 5.743 1.00 45.34 822 SER A O 1
ATOM 6262 N N . SER A 1 824 ? 12.046 -7.816 3.655 1.00 43.65 823 SER A N 1
ATOM 6263 C CA . SER A 1 824 ? 12.526 -9.102 3.149 1.00 47.73 823 SER A CA 1
ATOM 6264 C C . SER A 1 824 ? 13.891 -9.517 3.769 1.00 49.75 823 SER A C 1
ATOM 6265 O O . SER A 1 824 ? 14.141 -10.687 4.151 1.00 45.20 823 SER A O 1
ATOM 6268 N N . TYR A 1 825 ? 14.818 -8.570 3.800 1.00 44.16 824 TYR A N 1
ATOM 6269 C CA . TYR A 1 825 ? 16.124 -8.878 4.401 1.00 43.19 824 TYR A CA 1
ATOM 6270 C C . TYR A 1 825 ? 16.031 -9.005 5.876 1.00 41.14 824 TYR A C 1
ATOM 6271 O O . TYR A 1 825 ? 16.637 -9.883 6.486 1.00 40.60 824 TYR A O 1
ATOM 6280 N N . LYS A 1 826 ? 15.221 -8.118 6.412 1.00 38.80 825 LYS A N 1
ATOM 6281 C CA . LYS A 1 826 ? 14.961 -8.023 7.808 1.00 49.39 825 LYS A CA 1
ATOM 6282 C C . LYS A 1 826 ? 14.439 -9.385 8.300 1.00 54.54 825 LYS A C 1
ATOM 6283 O O . LYS A 1 826 ? 14.905 -9.919 9.316 1.00 50.56 825 LYS A O 1
ATOM 6289 N N . ASP A 1 827 ? 13.516 -9.999 7.569 1.00 58.03 826 ASP A N 1
ATOM 6290 C CA . ASP A 1 827 ? 13.038 -11.295 8.031 1.00 60.11 826 ASP A CA 1
ATOM 6291 C C . ASP A 1 827 ? 14.024 -12.456 7.678 1.00 54.82 826 ASP A C 1
ATOM 6292 O O . ASP A 1 827 ? 14.015 -13.498 8.355 1.00 54.74 826 ASP A O 1
ATOM 6297 N N . GLU A 1 828 ? 14.931 -12.274 6.711 1.00 47.91 827 GLU A N 1
ATOM 6298 C CA . GLU A 1 828 ? 15.989 -13.267 6.523 1.00 48.07 827 GLU A CA 1
ATOM 6299 C C . GLU A 1 828 ? 17.000 -13.240 7.689 1.00 47.57 827 GLU A C 1
ATOM 6300 O O . GLU A 1 828 ? 17.532 -14.277 8.081 1.00 45.09 827 GLU A O 1
ATOM 6306 N N . LEU A 1 829 ? 17.261 -12.067 8.245 1.00 47.81 828 LEU A N 1
ATOM 6307 C CA . LEU A 1 829 ? 18.077 -11.953 9.478 1.00 42.83 828 LEU A CA 1
ATOM 6308 C C . LEU A 1 829 ? 17.458 -12.735 10.612 1.00 43.22 828 LEU A C 1
ATOM 6309 O O . LEU A 1 829 ? 18.163 -13.517 11.262 1.00 44.13 828 LEU A O 1
ATOM 6314 N N . GLN A 1 830 ? 16.158 -12.521 10.854 1.00 43.69 829 GLN A N 1
ATOM 6315 C CA . GLN A 1 830 ? 15.351 -13.369 11.783 1.00 51.56 829 GLN A CA 1
ATOM 6316 C C . GLN A 1 830 ? 15.579 -14.840 11.595 1.00 49.93 829 GLN A C 1
ATOM 6317 O O . GLN A 1 830 ? 15.845 -15.552 12.538 1.00 52.16 829 GLN A O 1
ATOM 6323 N N . ARG A 1 831 ? 15.424 -15.290 10.355 1.00 57.37 830 ARG A N 1
ATOM 6324 C CA . ARG A 1 831 ? 15.531 -16.692 10.052 1.00 56.11 830 ARG A CA 1
ATOM 6325 C C . ARG A 1 831 ? 16.875 -17.113 10.574 1.00 50.89 830 ARG A C 1
ATOM 6326 O O . ARG A 1 831 ? 16.964 -18.014 11.359 1.00 48.03 830 ARG A O 1
ATOM 6334 N N . LYS A 1 832 ? 17.936 -16.444 10.137 1.00 48.28 831 LYS A N 1
ATOM 6335 C CA . LYS A 1 832 ? 19.264 -16.906 10.469 1.00 44.94 831 LYS A CA 1
ATOM 6336 C C . LYS A 1 832 ? 19.623 -16.765 11.935 1.00 46.69 831 LYS A C 1
ATOM 6337 O O . LYS A 1 832 ? 20.299 -17.650 12.474 1.00 43.75 831 LYS A O 1
ATOM 6343 N N . TYR A 1 833 ? 19.175 -15.697 12.592 1.00 46.57 832 TYR A N 1
ATOM 6344 C CA . TYR A 1 833 ? 19.626 -15.435 13.976 1.00 48.47 832 TYR A CA 1
ATOM 6345 C C . TYR A 1 833 ? 18.601 -15.588 15.100 1.00 50.38 832 TYR A C 1
ATOM 6346 O O . TYR A 1 833 ? 18.993 -15.724 16.265 1.00 43.56 832 TYR A O 1
ATOM 6355 N N . GLY A 1 834 ? 17.301 -15.552 14.792 1.00 52.79 833 GLY A N 1
ATOM 6356 C CA . GLY A 1 834 ? 16.283 -15.800 15.840 1.00 43.95 833 GLY A CA 1
ATOM 6357 C C . GLY A 1 834 ? 16.318 -14.757 16.967 1.00 47.05 833 GLY A C 1
ATOM 6358 O O . GLY A 1 834 ? 16.536 -13.576 16.749 1.00 43.38 833 GLY A O 1
ATOM 6359 N N . ASP A 1 835 ? 16.106 -15.181 18.191 1.00 45.23 834 ASP A N 1
ATOM 6360 C CA . ASP A 1 835 ? 16.145 -14.237 19.304 1.00 51.07 834 ASP A CA 1
ATOM 6361 C C . ASP A 1 835 ? 17.578 -13.648 19.615 1.00 45.35 834 ASP A C 1
ATOM 6362 O O . ASP A 1 835 ? 17.730 -12.932 20.578 1.00 37.97 834 ASP A O 1
ATOM 6367 N N . LYS A 1 836 ? 18.609 -14.002 18.855 1.00 41.57 835 LYS A N 1
ATOM 6368 C CA . LYS A 1 836 ? 19.940 -13.432 19.087 1.00 43.85 835 LYS A CA 1
ATOM 6369 C C . LYS A 1 836 ? 20.089 -12.112 18.417 1.00 42.05 835 LYS A C 1
ATOM 6370 O O . LYS A 1 836 ? 21.055 -11.360 18.701 1.00 34.16 835 LYS A O 1
ATOM 6376 N N . LEU A 1 837 ? 19.173 -11.863 17.473 1.00 41.07 836 LEU A N 1
ATOM 6377 C CA . LEU A 1 837 ? 19.214 -10.707 16.638 1.00 37.34 836 LEU A CA 1
ATOM 6378 C C . LEU A 1 837 ? 18.705 -9.432 17.290 1.00 42.13 836 LEU A C 1
ATOM 6379 O O . LEU A 1 837 ? 17.602 -9.393 17.832 1.00 36.35 836 LEU A O 1
ATOM 6384 N N . ILE A 1 838 ? 19.483 -8.349 17.160 1.00 37.41 837 ILE A N 1
ATOM 6385 C CA . ILE A 1 838 ? 18.987 -7.015 17.509 1.00 36.21 837 ILE A CA 1
ATOM 6386 C C . ILE A 1 838 ? 19.381 -6.043 16.440 1.00 38.43 837 ILE A C 1
ATOM 6387 O O . ILE A 1 838 ? 20.573 -5.601 16.364 1.00 36.08 837 ILE A O 1
ATOM 6392 N N . ILE A 1 839 ? 18.391 -5.629 15.672 1.00 31.36 838 ILE A N 1
ATOM 6393 C CA . ILE A 1 839 ? 18.564 -4.612 14.628 1.00 35.09 838 ILE A CA 1
ATOM 6394 C C . ILE A 1 839 ? 18.744 -3.195 15.185 1.00 35.80 838 ILE A C 1
ATOM 6395 O O . ILE A 1 839 ? 18.000 -2.785 16.047 1.00 39.90 838 ILE A O 1
ATOM 6400 N N . ARG A 1 840 ? 19.769 -2.478 14.725 1.00 33.54 839 ARG A N 1
ATOM 6401 C CA . ARG A 1 840 ? 20.136 -1.151 15.321 1.00 29.00 839 ARG A CA 1
ATOM 6402 C C . ARG A 1 840 ? 20.015 0.000 14.381 1.00 27.16 839 ARG A C 1
ATOM 6403 O O . ARG A 1 840 ? 19.924 1.148 14.812 1.00 31.91 839 ARG A O 1
ATOM 6411 N N . GLY A 1 841 ? 20.058 -0.256 13.093 1.00 26.43 840 GLY A N 1
ATOM 6412 C CA . GLY A 1 841 ? 19.862 0.779 12.124 1.00 28.84 840 GLY A CA 1
ATOM 6413 C C . GLY A 1 841 ? 19.679 0.193 10.745 1.00 30.80 840 GLY A C 1
ATOM 6414 O O . GLY A 1 841 ? 20.232 -0.857 10.435 1.00 32.45 840 GLY A O 1
ATOM 6415 N N . ILE A 1 842 ? 18.836 0.836 9.949 1.00 31.64 841 ILE A N 1
ATOM 6416 C CA . ILE A 1 842 ? 18.595 0.464 8.558 1.00 35.07 841 ILE A CA 1
ATOM 6417 C C . ILE A 1 842 ? 18.491 1.726 7.781 1.00 37.89 841 ILE A C 1
ATOM 6418 O O . ILE A 1 842 ? 17.616 2.548 8.021 1.00 39.49 841 ILE A O 1
ATOM 6423 N N . ARG A 1 843 ? 19.452 1.920 6.885 1.00 37.69 842 ARG A N 1
ATOM 6424 C CA . ARG A 1 843 ? 19.506 3.099 6.090 1.00 38.78 842 ARG A CA 1
ATOM 6425 C C . ARG A 1 843 ? 19.147 2.770 4.671 1.00 39.62 842 ARG A C 1
ATOM 6426 O O . ARG A 1 843 ? 19.407 1.682 4.171 1.00 38.05 842 ARG A O 1
ATOM 6434 N N . VAL A 1 844 ? 18.538 3.742 4.024 1.00 38.54 843 VAL A N 1
ATOM 6435 C CA . VAL A 1 844 ? 18.314 3.687 2.610 1.00 38.20 843 VAL A CA 1
ATOM 6436 C C . VAL A 1 844 ? 18.843 5.015 2.144 1.00 38.15 843 VAL A C 1
ATOM 6437 O O . VAL A 1 844 ? 18.306 6.055 2.534 1.00 39.22 843 VAL A O 1
ATOM 6441 N N . GLU A 1 845 ? 19.939 4.982 1.378 1.00 39.01 844 GLU A N 1
ATOM 6442 C CA . GLU A 1 845 ? 20.698 6.205 1.085 1.00 39.72 844 GLU A CA 1
ATOM 6443 C C . GLU A 1 845 ? 20.949 6.342 -0.400 1.00 36.28 844 GLU A C 1
ATOM 6444 O O . GLU A 1 845 ? 21.186 5.386 -1.103 1.00 36.58 844 GLU A O 1
ATOM 6450 N N . PRO A 1 846 ? 20.898 7.565 -0.894 1.00 39.65 845 PRO A N 1
ATOM 6451 C CA . PRO A 1 846 ? 21.321 7.790 -2.258 1.00 39.64 845 PRO A CA 1
ATOM 6452 C C . PRO A 1 846 ? 22.852 7.857 -2.330 1.00 37.58 845 PRO A C 1
ATOM 6453 O O . PRO A 1 846 ? 23.438 8.585 -1.607 1.00 43.09 845 PRO A O 1
ATOM 6457 N N . VAL A 1 847 ? 23.480 7.158 -3.236 1.00 42.34 846 VAL A N 1
ATOM 6458 C CA . VAL A 1 847 ? 24.920 7.080 -3.260 1.00 38.48 846 VAL A CA 1
ATOM 6459 C C . VAL A 1 847 ? 25.446 7.180 -4.668 1.00 38.22 846 VAL A C 1
ATOM 6460 O O . VAL A 1 847 ? 25.086 6.352 -5.500 1.00 38.44 846 VAL A O 1
ATOM 6464 N N . PHE A 1 848 ? 26.361 8.122 -4.916 1.00 36.45 847 PHE A N 1
ATOM 6465 C CA . PHE A 1 848 ? 27.035 8.209 -6.190 1.00 34.37 847 PHE A CA 1
ATOM 6466 C C . PHE A 1 848 ? 28.282 7.352 -6.228 1.00 40.89 847 PHE A C 1
ATOM 6467 O O . PHE A 1 848 ? 29.069 7.351 -5.277 1.00 37.60 847 PHE A O 1
ATOM 6475 N N . ILE A 1 849 ? 28.473 6.670 -7.353 1.00 41.32 848 ILE A N 1
ATOM 6476 C CA . ILE A 1 849 ? 29.580 5.800 -7.604 1.00 41.83 848 ILE A CA 1
ATOM 6477 C C . ILE A 1 849 ? 30.317 6.188 -8.890 1.00 45.16 848 ILE A C 1
ATOM 6478 O O . ILE A 1 849 ? 29.681 6.377 -9.958 1.00 40.85 848 ILE A O 1
ATOM 6483 N N . ALA A 1 850 ? 31.650 6.287 -8.787 1.00 39.31 849 ALA A N 1
ATOM 6484 C CA . ALA A 1 850 ? 32.494 6.619 -9.902 1.00 36.57 849 ALA A CA 1
ATOM 6485 C C . ALA A 1 850 ? 33.895 6.071 -9.686 1.00 39.75 849 ALA A C 1
ATOM 6486 O O . ALA A 1 850 ? 34.235 5.651 -8.591 1.00 37.24 849 ALA A O 1
ATOM 6488 N N . GLU A 1 851 ? 34.709 6.091 -10.724 1.00 38.24 850 GLU A N 1
ATOM 6489 C CA . GLU A 1 851 ? 36.118 5.740 -10.622 1.00 43.69 850 GLU A CA 1
ATOM 6490 C C . GLU A 1 851 ? 36.781 6.804 -9.739 1.00 42.08 850 GLU A C 1
ATOM 6491 O O . GLU A 1 851 ? 36.666 7.973 -10.025 1.00 38.18 850 GLU A O 1
ATOM 6497 N N . LYS A 1 852 ? 37.374 6.413 -8.613 1.00 37.58 851 LYS A N 1
ATOM 6498 C CA . LYS A 1 852 ? 37.956 7.390 -7.722 1.00 36.29 851 LYS A CA 1
ATOM 6499 C C . LYS A 1 852 ? 39.357 7.054 -7.361 1.00 37.36 851 LYS A C 1
ATOM 6500 O O . LYS A 1 852 ? 39.741 5.914 -7.392 1.00 31.53 851 LYS A O 1
ATOM 6506 N N . GLU A 1 853 ? 40.111 8.086 -7.019 1.00 36.04 852 GLU A N 1
ATOM 6507 C CA . GLU A 1 853 ? 41.532 7.916 -6.762 1.00 37.01 852 GLU A CA 1
ATOM 6508 C C . GLU A 1 853 ? 41.680 7.677 -5.309 1.00 34.37 852 GLU A C 1
ATOM 6509 O O . GLU A 1 853 ? 41.046 8.355 -4.574 1.00 36.52 852 GLU A O 1
ATOM 6515 N N . TYR A 1 854 ? 42.545 6.752 -4.915 1.00 32.68 853 TYR A N 1
ATOM 6516 C CA . TYR A 1 854 ? 42.938 6.538 -3.532 1.00 30.05 853 TYR A CA 1
ATOM 6517 C C . TYR A 1 854 ? 44.425 6.696 -3.406 1.00 29.26 853 TYR A C 1
ATOM 6518 O O . TYR A 1 854 ? 45.216 6.002 -4.092 1.00 29.61 853 TYR A O 1
ATOM 6527 N N . LEU A 1 855 ? 44.848 7.593 -2.535 1.00 31.16 854 LEU A N 1
ATOM 6528 C CA . LEU A 1 855 ? 46.293 7.766 -2.259 1.00 27.64 854 LEU A CA 1
ATOM 6529 C C . LEU A 1 855 ? 46.747 6.652 -1.338 1.00 29.12 854 LEU A C 1
ATOM 6530 O O . LEU A 1 855 ? 46.367 6.629 -0.173 1.00 30.70 854 LEU A O 1
ATOM 6535 N N . MET A 1 856 ? 47.623 5.793 -1.825 1.00 28.98 855 MET A N 1
ATOM 6536 C CA . MET A 1 856 ? 48.072 4.605 -1.110 1.00 27.66 855 MET A CA 1
ATOM 6537 C C . MET A 1 856 ? 49.324 4.857 -0.335 1.00 31.84 855 MET A C 1
ATOM 6538 O O . MET A 1 856 ? 49.600 4.159 0.641 1.00 31.03 855 MET A O 1
ATOM 6543 N N . LEU A 1 857 ? 50.136 5.791 -0.816 1.00 30.82 856 LEU A N 1
ATOM 6544 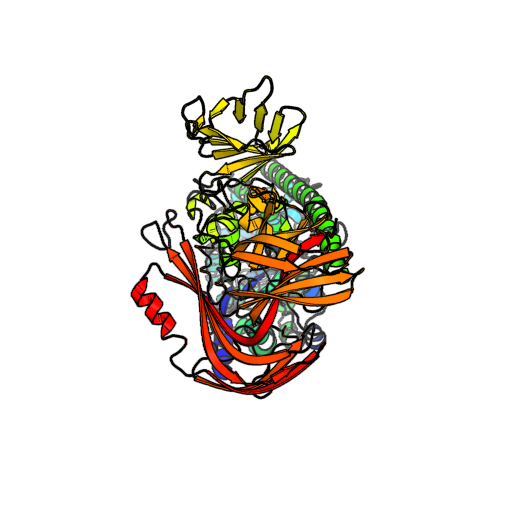C CA . LEU A 1 857 ? 51.482 6.073 -0.209 1.00 31.77 856 LEU A CA 1
ATOM 6545 C C . LEU A 1 857 ? 52.089 7.184 -1.062 1.00 33.91 856 LEU A C 1
ATOM 6546 O O . LEU A 1 857 ? 51.904 7.184 -2.301 1.00 33.35 856 LEU A O 1
ATOM 6551 N N . GLU A 1 858 ? 52.678 8.190 -0.421 1.00 33.97 857 GLU A N 1
ATOM 6552 C CA . GLU A 1 858 ? 53.525 9.161 -1.129 1.00 36.37 857 GLU A CA 1
ATOM 6553 C C . GLU A 1 858 ? 54.945 8.980 -0.631 1.00 40.02 857 GLU A C 1
ATOM 6554 O O . GLU A 1 858 ? 55.145 8.986 0.570 1.00 40.57 857 GLU A O 1
ATOM 6560 N N . VAL A 1 859 ? 55.925 8.848 -1.535 1.00 40.91 858 VAL A N 1
ATOM 6561 C CA . VAL A 1 859 ? 57.361 8.732 -1.143 1.00 47.21 858 VAL A CA 1
ATOM 6562 C C . VAL A 1 859 ? 58.259 9.802 -1.820 1.00 48.43 858 VAL A C 1
ATOM 6563 O O . VAL A 1 859 ? 57.949 10.287 -2.928 1.00 43.20 858 VAL A O 1
ATOM 6567 N N . SER A 1 860 ? 59.371 10.169 -1.170 1.00 51.64 859 SER A N 1
ATOM 6568 C CA . SER A 1 860 ? 60.250 11.207 -1.733 1.00 51.77 859 SER A CA 1
ATOM 6569 C C . SER A 1 860 ? 61.098 10.625 -2.865 1.00 46.34 859 SER A C 1
ATOM 6570 O O . SER A 1 860 ? 61.337 9.412 -2.925 1.00 45.62 859 SER A O 1
ATOM 6573 N N . ALA A 1 861 ? 61.509 11.494 -3.779 1.00 53.44 860 ALA A N 1
ATOM 6574 C CA . ALA A 1 861 ? 62.555 11.150 -4.742 1.00 61.79 860 ALA A CA 1
ATOM 6575 C C . ALA A 1 861 ? 63.878 11.546 -4.085 1.00 65.39 860 ALA A C 1
ATOM 6576 O O . ALA A 1 861 ? 64.046 12.717 -3.761 1.00 79.60 860 ALA A O 1
ATOM 6578 N N . SER A 1 862 ? 64.768 10.583 -3.818 1.00 71.23 861 SER A N 1
ATOM 6579 C CA . SER A 1 862 ? 66.022 10.802 -3.015 1.00 71.27 861 SER A CA 1
ATOM 6580 C C . SER A 1 862 ? 65.860 10.675 -1.492 1.00 71.46 861 SER A C 1
ATOM 6581 O O . SER A 1 862 ? 66.847 10.647 -0.738 1.00 68.36 861 SER A O 1
#

Foldseek 3Di:
DADPQEFEEEDAPLFQQVLLQVLQVVCCVVPVHHYHYDHDDPVLVVQVVQVLLVDDTQKYKDWLQAVQLCVVSVFFDFADDDPVLCVQFAVCLQVSQAYPRTRFWAFWAKKWKWKKFQCVVPVPQDQALVCQVVVQVVVVVVQAAAEAEALLFCLPQVLQLCFQPHDQWDCDDPFIDGDQPQLPPPSNLVSLVSVLVCCVVPSYPLVGHHVNRLVCVLQPRYGIYMDMQQSVVSSVVSVRRMDTAADHHYPPGGSAGEMTGTIMTGTSSHPCSVVVNCSVRVRQLDLSNQVSRCVSGNRAQTRRVVNSVVVCPDVNSVRRVVSNVRHDYHTNHSCSVLLRVLSSQLSSCCNVVVDPNNVSSVSSSVSSVVSVVVVVVVVVVVVVVVVQVVVVVVCCCVPHFDQAAEDECLVLLLVLLLFQDFPDSNLAPCLQVVHFKYKYFLVCLQVNLSSCQSPQLAFLCCSFHDPVGDRHHNFKDKFWDDPQWTDDVVQQWIWGCPPNDIWIDGNHWTFWECKEAEPPVRDMDGTDQAIPVGHGNQWYWYDYPTIIMIGHNSRNQGVNCCVQVVDQDGPDPPRSLQVCLQWPFPDGDDSMTMTTGFQKAWSWKWWADPRDIDTDFFAAAFKTWIKTFMAGGNAKDAFKWKWKFAAAPHDGPDTGTWDTDHIDGNNHGDIDITMDGGHDHFWIWIKMWDKGFFWDFDAAKDFANHGDDQFARDDAFDKGKIKTKTAGQAKFFWWKFWKKKWKKWFWDDDDAPSGSRTGIHIDIDMDTQDTFGGRDIDGHGIDMDITIDHRHHCPPVVVVVVCCVVGPRRMDTSDMGTHMTIMGTDMTGHDMGGHD

Nearest PDB structures (foldseek):
  5aza-assembly1_A  TM=1.001E+00  e=0.000E+00  Escherichia coli K-12
  2zai-assembly1_A  TM=9.901E-01  e=7.889E-91  Pyrococcus furiosus DSM 3638
  2zag-assembly4_D  TM=9.931E-01  e=2.283E-90  Pyrococcus furiosus DSM 3638
  2zai-assembly6_C  TM=9.911E-01  e=9.162E-89  Pyrococcus furiosus DSM 3638
  3vu1-assembly3_B  TM=9.757E-01  e=1.464E-78  Pyrococcus horikoshii OT3

Solvent-accessible surface area: 36781 Å² total; per-residue (Å²): 168,41,94,70,34,48,1,8,0,25,2,34,34,41,22,1,52,88,0,1,29,105,6,1,126,106,0,52,162,77,45,64,21,117,9,57,29,70,82,28,98,122,0,29,82,76,0,42,117,49,6,48,21,29,42,14,0,0,0,0,4,48,16,2,6,33,0,0,16,10,21,82,69,48,13,17,17,90,9,89,8,97,150,66,12,29,92,110,1,74,70,160,14,10,86,12,0,102,33,122,58,116,14,10,0,0,0,2,0,23,9,1,0,2,0,0,30,8,83,108,52,16,92,124,28,11,164,32,5,78,83,2,40,74,26,1,159,102,10,96,88,133,64,62,16,0,1,35,2,10,5,55,65,2,38,16,1,13,6,3,0,9,2,28,40,21,137,9,8,72,133,72,127,61,87,106,11,3,41,31,128,27,11,43,52,78,8,6,68,30,0,0,57,37,0,10,60,3,13,131,94,141,31,10,80,29,110,6,50,52,72,93,4,40,49,5,0,22,145,14,78,0,0,0,5,5,9,0,1,14,5,4,26,73,2,68,111,40,167,23,71,31,10,19,38,52,7,0,38,10,107,69,61,52,4,19,0,2,10,0,9,4,0,0,0,6,1,40,37,2,64,3,80,117,40,0,43,66,0,0,23,90,34,2,4,27,60,102,4,0,79,19,5,27,154,36,35,17,7,0,6,2,0,8,72,57,23,9,110,105,24,73,152,40,106,65,6,50,14,1,66,68,0,12,139,80,21,14,93,7,6,18,8,27,20,2,56,45,6,15,122,0,0,59,26,2,4,63,19,3,13,71,54,176,26,80,20,76,85,1,0,113,52,0,37,84,91,3,46,61,12,31,66,100,21,66,62,100,66,115,54,63,60,128,21,57,58,14,57,108,68,0,64,112,57,24,170,120,89,21,74,144,35,34,42,47,44,36,71,49,67,90,7,0,11,4,9,0,5,1,39,20,3,72,84,0,22,10,28,0,4,3,20,33,4,52,23,1,8,4,30,38,67,11,76,75,125,0,35,32,17,0,23,28,0,0,12,0,17,63,69,19,36,103,6,24,140,84,56,158,39,59,29,68,2,3,20,18,0,51,85,140,62,89,92,10,19,22,155,205,32,134,3,71,0,39,30,46,144,114,67,36,109,4,30,29,27,157,84,88,5,58,8,56,64,7,11,32,25,121,88,54,117,76,70,182,18,89,6,49,4,90,86,59,81,80,12,37,37,12,0,2,5,8,75,110,35,0,0,10,0,13,101,74,3,15,31,1,0,3,2,2,2,8,14,45,3,61,26,34,105,65,129,35,10,12,95,46,1,72,16,0,0,70,76,49,50,126,23,67,63,0,20,0,9,36,10,4,3,0,0,2,61,59,5,29,17,32,69,161,58,101,102,132,66,26,167,52,2,64,50,28,158,21,77,0,59,0,34,2,2,0,4,7,50,44,0,76,119,4,30,0,52,0,10,0,2,64,122,157,135,54,86,78,120,28,109,28,17,122,4,81,71,0,55,67,70,98,29,93,58,23,74,10,115,8,80,4,43,121,18,73,16,0,55,0,6,0,26,6,97,3,3,8,19,48,50,66,85,36,0,63,2,85,66,115,111,46,40,63,42,23,0,1,163,56,16,30,41,9,108,4,40,2,28,0,0,4,65,83,82,36,74,1,16,2,46,0,11,0,3,0,2,6,11,18,14,95,45,20,152,70,53,118,29,44,57,0,6,14,19,4,56,37,37,50,62,94,41,48,90,19,14,106,91,28,96,3,116,122,19,129,23,90,12,141,42,147,2,83,0,51,124,35,36,20,34,47,60,74,54,81,7,83,181,154,41,39,102,86,20,27,56,56,14,28,33,5,18,14,8,6,15,2,90,27,68,10,53,2,51,78,13,57,12,106

InterPro domains:
  IPR003674 Oligosaccharyl transferase, STT3 subunit [PTHR13872] (15-581)
  IPR041152 Oligosaccharyltransferase, peripheral 2 domain [PF18235] (819-950)
  IPR041530 Oligosaccharyltransferase insert domain [PF18246] (596-680)
  IPR048307 Oligosaccharyl transferase STT3, N-terminal domain [PF02516] (45-447)
  IPR048858 Oligosaccharyl transferase, peripheral 1 domain [PF21618] (726-818)

Radius of gyration: 32.11 Å; Cα contacts (8 Å, |Δi|>4): 1899; chains: 1; bounding box: 87×52×84 Å

Secondary structure (DSSP, 8-state):
---TTSEEEE--TTS-HHHHHHHHHHHHHHHS--EEEE--TTHHHHHHHHHHTT-S-SEEEEEGGGHHHHHHTT-BPPP---HHHHTTB-TTHHHHTEETTEE-SEEEEEE--EEEEETTT-SS--SBGGGHHHHHHHHHTTT-BS-----S-HHHHHHHHT-SS--SEEE-SSSEEE--TTTTSHHHHHHHHHHHHHHHTTSS-TT--HHHHHHHHHTTSBSEEEE-GGGHHHHHHHT--EEEEPPPBBTTB----EEEEEEEEEBTT-S-HHHHHHIIIIIISSHHHHHHHHHHS---EESBHHHHHHHTTSHHHHHHH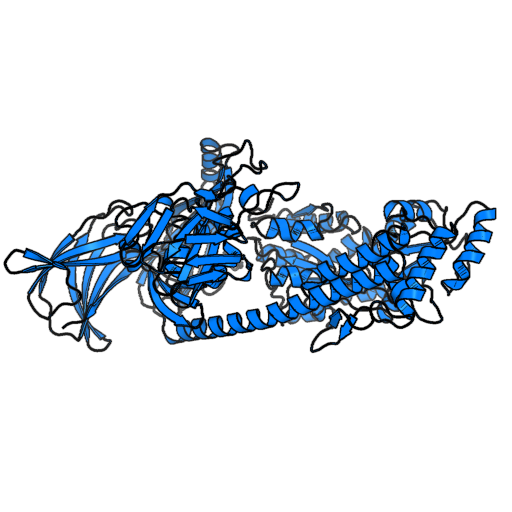HHHHTSEEPP--TTHHHHHHHHHHHHHHHHHTSS-HHHHHHHHHHHHHHHHHHHHHHHHHHHHHHHHHHHHHHHHHHHS-TT--EE---HHHHHHHHHH--TGGG---TTTTT--EEEEEGGGGGGHHHHHHHTTSS-HHHHH--TTS------EEEEEEETTEEEETTTTEEEE-TTTS-EEEETTEEEE-SEEEETTT--EEE--SEETTS-B--EEEEE-SSEEEEEEGGGTT-HHHHHHH-----SSTTHHHHHHHHEEEEEEETTEEEEEE-SEEEEEEEEEETTEEEEES---SEEEEEEEEEEE-SS-EEEEEEEEEEEETTEEEEEEEEEEEEEEBTTB---EEEEEEEPS-SEEEEEEEEEEEE-EE-S--EETTEE--SSB-S-SS-EEEEEEEEEESS-EEEEEEEEEEEEEEEE-SSSSTT-TT--EEEEEEEEEEEEEEEEEEE-SEEEEEEEEEEPPTTHHHHHHHHHHHHHGGGEEEEEEEEEEEEEEEEEEEEEEEE--

Sequence (836 aa):
KIEEGKLVIWINGDKGYNGLAEVGKKFEKDTGIKVTVEHPDKLEEKFPQVAATGDGPDIIFWAHDRFGGYAQSGLLAEITPDKAFQDKLYPFTWDAVRRYNGKLIAYPIAVEALSLIYNKDLLPNPPKTWEEIPALDKELKAKGKSALMFNLQEPYFTWPLIAADGGYAFKYENGKYDIKDVGVDNAGAKAGLTFLVDLIKNKHMNADTDYSIAEAAFNKGETAMTINGPWAWSNIDTSKVNYGVTVLPTFKGQPSKPFVGVLSAGINAASPNKELAKEFLENYLLTDEGLEAVNKDKKPLGAVALKSYEEELVKDPRIAATMENAQKGEIMPNIPQMSAFWYAVRTAVINAASGRQTVDEALKDAQTRIAAAKAEAAAKAEAAAKAAAAWEDALKWLRENTPEYSTATSWDRDHILALFLARDGNISEVDFESSWELNYFLVYLNDWAKFNAISYLGGAITRREYNGDESGRGAVTTLLPLPRYGEKYVNLYAKVIVDVSNSSVKVTVGDRECDPLMVTFTPSGKTIKGTGTCSDGNAFPYVLHLTPTIGVLAYYKVATANFIKLAFGVPASTIPGFSSDKLFSNFEPVYESGNVIVYRFTPFGIYKIEENINGTWKQVYNLTPGKHELKLYISAFGRDIENATLYIYAINNEKIIEKIKIAEISHMDYLNEYPIAVNVTLPNATSYRFV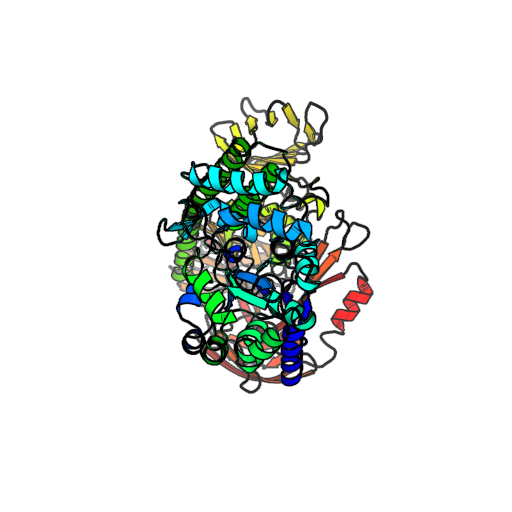LVQKGPIGVLLDAPKVNGEIRSPTNILREGESGEIELKVGVDKDYTADLYLRATFIYLVRKSGKDNEDYDAAFEPQMDVFFITKIGENIQLKEGENTVKVRAELPEGVISSYKDELQRKYGDKLIIRGIRVEPVFIAEKEYLMLEVSAS